Protein AF-0000000087791990 (afdb_homodimer)

Sequence (912 aa):
MSHLSDFLDFDALSNPGSNTIPDAWPGAALRNTINESRSFFVGKRVLVTGACGFVGGHLARALHAAGAIVTALDKDISPSRGSQLDLTGLRHELDMVEADITDRAAMAELVKNGGFSHIFHLAAGATTVEKAMTDPVGTIMANTMGFVNLAEGARLLPEAARPVVIYSSTDKVYGEAETLPYTEEHDLGGVGVYDAAKLCADILAGTYHKALGVPTIVLRMCNIFGPYDLNFDYRLIPKAMRNIFRDGESPELYMNSLEHFRDYLFVEDAVRAYFHIARCEGCQGRVYNLPGAHYSATPDVLRDIVSHISDLQDEAALENPDSSLANHHWNRSIRIVPSDPKLITISKQHLDGTRIFNEACFEPQTSFRDGLQATALFYLWYFSQIAPREQLEVETLAPMEAHFESDFNTIYTHDGLPVHVLNPQTTRQETSDTKAEARRENARPHTFLVETSLAAMSHLSDFLDFDALSNPGSNTIPDAWPGAALRNTINESRSFFVGKRVLVTGACGFVGGHLARALHAAGAIVTALDKDISPSRGSQLDLTGLRHELDMVEADITDRAAMAELVKNGGFSHIFHLAAGATTVEKAMTDPVGTIMANTMGFVNLAEGARLLPEAARPVVIYSSTDKVYGEAETLPYTEEHDLGGVGVYDAAKLCADILAGTYHKALGVPTIVLRMCNIFGPYDLNFDYRLIPKAMRNIFRDGESPELYMNSLEHFRDYLFVEDAVRAYFHIARCEGCQGRVYNLPGAHYSATPDVLRDIVSHISDLQDEAALENPDSSLANHHWNRSIRIVPSDPKLITISKQHLDGTRIFNEACFEPQTSFRDGLQATALFYLWYFSQIAPREQLEVETLAPMEAHFESDFNTIYTHDGLPVHVLNPQTTRQETSDTKAEARRENARPHTFLVETSLAA

Organism: NCBI:txid1960156

Secondary structure (DSSP, 8-state):
-HHHHHHH-HHHHSSTT-------PSPHHHHHHHHHHHHHHTT-EEEEETTTSHHHHHHHHHHHHTT-EEEEEES--S--TT-HHHHTSGGGTSEEEE--TT-HHHHHHHHHHH--SEEEE---S--SHHHHHH-HHHHHIIIIIHHHHHHHHHHTS-GGGPPEEEEEEEGGGG-S-SSSSBPTTSPP---SHHHHHHHHHHHHHHHHHHTT---EEEEEE-EEE-TT---TTT-HHHHHHIIIIIS----EEEGGGTT-EEEEEEHHHHHHHHHHHHH-TT-TT-EEEE--SEEEEHHHHHHHHHHHHHHHHHHHHHH-TTSTTTT-----SEEEE---TT----SB--B--HHHHHHH-----S-HHHHHHHHHHHHHHHHHHT--GGGTTSS------------EEEEEPTTS-EEEEE--------------------------S-------/-HHHHHHH-HHHHSSTT-------PSPHHHHHHHHHHHHHHTT-EEEEETTTSHHHHHHHHHHHHTT-EEEEEES--S--TT-HHHHTSGGGTSEEEE--TT-HHHHHHHHHHH--SEEEE---S--SHHHHHH-HHHHHIIIIIHHHHHHHHHHTS-GGGPPEEEEEEEGGGG-S-SSSSBPTTSPP---SHHHHHHHHHHHHHHHHHHTT---EEEEEE-EEE-TT---TTT-HHHHHHIIIIIT----EEEGGGTT-EEEEEEHHHHHHHHHHHHH-TT-TT-EEEE--SEEEEHHHHHHHHHHHHHHHHHHHHHH-TTSTTTT-----SEEEE---TT----SB--B--HHHHHHH-----S-HHHHHHHHHHHHHHHHHHT--GGGTTTT------------EEEEEPTTS-EEEEE----------------------------------

InterPro domains:
  IPR001509 NAD-dependent epimerase/dehydratase [PF01370] (46-290)
  IPR036291 NAD(P)-binding domain superfamily [SSF51735] (41-382)

Solvent-accessible surface area (backbone atoms only — not comparable to full-atom values): 49040 Å² total; per-residue (Å²): 119,70,70,54,50,70,63,53,40,37,53,54,63,59,33,88,74,55,83,72,78,62,56,68,76,68,44,71,70,41,44,52,51,34,63,72,37,25,85,73,29,48,76,36,29,32,35,31,29,23,23,68,42,49,67,26,21,55,37,52,54,48,42,44,73,19,39,25,44,43,33,33,28,19,70,66,73,66,88,43,94,61,25,53,38,56,73,69,50,47,56,80,78,43,50,74,40,73,48,53,52,64,38,48,69,60,30,30,52,50,49,64,71,53,67,29,58,33,33,42,44,55,52,57,62,37,91,39,65,72,57,8,71,79,37,48,66,58,21,33,43,30,30,24,44,18,50,50,23,46,51,47,19,33,46,73,38,58,77,91,62,39,28,40,36,38,38,63,42,43,53,49,25,36,34,75,65,96,66,78,57,39,50,86,80,54,61,74,48,25,46,39,59,37,26,32,18,36,35,35,28,55,48,44,41,48,17,37,20,75,52,56,69,30,43,20,30,39,38,27,31,48,47,69,44,44,64,54,49,77,48,46,89,78,40,69,67,38,26,28,49,42,24,34,67,51,65,33,30,40,30,74,41,46,57,82,39,66,74,20,31,38,24,41,23,38,45,60,46,56,40,42,45,53,54,32,53,72,69,28,80,84,47,60,63,37,71,31,38,41,39,38,61,35,77,45,41,48,59,55,53,52,49,50,50,46,51,50,52,50,50,51,24,52,52,27,36,71,76,37,56,84,24,64,62,34,63,56,68,54,43,85,49,53,39,48,39,88,54,69,86,65,62,76,75,67,48,64,49,45,54,40,39,62,64,32,31,74,70,35,69,43,73,70,78,59,49,59,66,60,35,48,49,41,23,50,48,27,49,50,49,41,33,68,73,68,56,36,67,84,68,57,72,71,80,62,74,78,70,83,75,75,80,69,85,53,57,55,45,72,44,60,49,98,87,63,50,63,31,36,38,57,45,81,70,76,80,65,75,74,77,77,77,79,73,72,76,77,74,74,70,72,77,58,93,77,79,82,72,76,83,83,83,87,67,135,119,68,70,54,51,70,63,53,40,35,55,54,63,59,34,87,74,55,83,72,78,62,57,69,77,69,45,71,71,41,45,51,50,35,63,73,39,22,85,73,29,48,74,36,29,34,36,33,29,23,23,69,41,50,67,26,22,55,37,53,52,47,42,43,73,19,39,25,46,44,35,33,27,19,71,66,73,66,88,43,94,61,26,52,38,54,75,71,51,46,56,80,76,41,49,73,41,72,46,54,52,63,38,46,67,60,31,31,52,50,49,64,71,53,68,30,57,33,34,41,44,56,50,55,62,37,91,40,65,72,57,8,70,77,36,48,65,59,22,32,43,28,29,24,45,18,50,50,24,46,52,48,17,33,47,74,38,59,79,92,62,40,30,40,37,38,38,63,41,42,52,49,25,35,35,76,65,96,65,78,57,38,50,85,80,54,61,73,48,24,45,38,60,38,27,32,18,35,34,36,29,54,49,45,41,50,18,38,21,76,52,57,69,31,44,20,31,39,36,27,31,51,46,68,44,45,62,54,48,78,49,47,88,77,38,70,67,38,26,30,50,42,23,35,66,50,65,33,29,41,31,74,40,46,58,84,38,66,73,20,31,40,23,42,24,37,44,60,46,55,41,43,44,52,54,32,51,72,69,29,79,83,46,59,64,38,71,30,38,42,40,37,62,33,76,44,40,47,60,56,54,51,50,50,50,46,51,50,53,50,50,51,24,52,51,27,36,71,75,38,57,83,25,63,63,33,63,55,66,52,43,86,47,52,38,48,38,87,56,69,84,64,63,76,76,66,49,64,48,48,54,40,38,63,62,32,30,73,69,35,69,41,74,70,77,59,48,60,67,61,35,47,49,42,24,50,48,27,50,50,48,40,32,68,72,69,57,36,68,83,69,58,71,70,80,59,74,78,71,84,74,76,83,69,86,54,56,55,45,71,45,58,48,100,86,64,50,63,30,35,39,57,43,80,71,77,78,65,72,72,78,75,71,83,68,74,80,81,78,80,81,75,78,66,82,74,70,86,66,75,55,98,67,56,75,126

Foldseek 3Di:
DVVVLVLLVLVVLVPLPPLDFLLCPPDPVLVVLLQVLLVPAAAAEEEQEPCQADLNVVLQVSSVSSHHQYEYEYQDPPDDLQTSCNSVVVVVVHNYYHDQLLPLVVLLVCLQPRLHQEYEYPDFPDPALVVCVVPLPSRLSRLASSLVSNLVSQLPDPLVSRHEYEYEAALLQLFADPDDDDDPPHDGDRDGSNNVSNNNNVVVLLVSCPPRNHFYEYEHEWAEDFGSNCPCPGDQLNVQLCQVQAVLEHREDEPVQQQAKTAYAYSSLVSSLVSLCSPFDPNTSHYFYDGHLDIDRSVVLSLLLLVLLVVSLVVSCVSPVPRCSVPRHHDSAYEYDYDDPVRDDGRYHGHDGVVSCVRRVGDGDAHPSNRSVSRSSSSNSCCSNRNHNVPPVPDDDDPPPPVPPFPWDFDADPVGGTYTHGDPPPPPPPPDPPPPPPPPPPDPPDDPDDDDDDDD/DVVVLVLLCLVVLVPLPPLDFLLCPPDPVLVVLLQVCLVPAAAAEEEQEPCQADLNVVLQVSSVSSHHQYEYEYQDPPDDLQTSCNSVVVVVVHNYYHDQLLPLVVLLVCLQPRLHQEYEYPDFPDPALVSCVVPLPSRLSRLASSLVSNLVSQLPDPLVSRHEYEYEAALLQLFADPDDDDDPPHDGDRDGSNNVSNNNNVVVLLVSCPPRNHFYEYEHEWAEDFGSNCPCPGDQLNVQLCQVQAVLEAREDEPVQQQAKTFYAYSSLVSSLVSLCSPFDPNTSHYFYDGHLDIDRSVVLSLLLLVLLVVSLVVSCVSPVPRCSVPRHHDSAYEYDYDDPPRDDGRYHGHDGVVSCVRRVGDGDAHPSNRSVSRSSSSNSCCVNRNHNVPPVPDDDDPPPPVPPFPWDFDADPVGGTYTHGDPPPPPPPPDPPPDPPDDDPDDPDDPPPDPPDDD

Structure (mmCIF, N/CA/C/O backbone):
data_AF-0000000087791990-model_v1
#
loop_
_entity.id
_entity.type
_entity.pdbx_description
1 polymer 'Nucleoside-diphosphate-sugar epimerase'
#
loop_
_atom_site.group_PDB
_atom_site.id
_atom_site.type_symbol
_atom_site.label_atom_id
_atom_site.label_alt_id
_atom_site.label_comp_id
_atom_site.label_asym_id
_atom_site.label_entity_id
_atom_site.label_seq_id
_atom_site.pdbx_PDB_ins_code
_atom_site.Cartn_x
_atom_site.Cartn_y
_atom_site.Cartn_z
_atom_site.occupancy
_atom_site.B_iso_or_equiv
_atom_site.auth_seq_id
_atom_site.auth_comp_id
_atom_site.auth_asym_id
_atom_site.auth_atom_id
_atom_site.pdbx_PDB_model_num
ATOM 1 N N . MET A 1 1 ? 0.41 40.156 29.156 1 26.42 1 MET A N 1
ATOM 2 C CA . MET A 1 1 ? -0.881 40.812 29.266 1 26.42 1 MET A CA 1
ATOM 3 C C . MET A 1 1 ? -1.047 41.875 28.172 1 26.42 1 MET A C 1
ATOM 5 O O . MET A 1 1 ? -2.168 42.156 27.75 1 26.42 1 MET A O 1
ATOM 9 N N . SER A 1 2 ? 0.056 42.562 27.891 1 33.22 2 SER A N 1
ATOM 10 C CA . SER A 1 2 ? 0.028 43.75 27.016 1 33.22 2 SER A CA 1
ATOM 11 C C . SER A 1 2 ? -0.172 43.312 25.562 1 33.22 2 SER A C 1
ATOM 13 O O . SER A 1 2 ? -0.67 44.125 24.75 1 33.22 2 SER A O 1
ATOM 15 N N . HIS A 1 3 ? 0.229 42.156 25.297 1 35.94 3 HIS A N 1
ATOM 16 C CA . HIS A 1 3 ? 0.26 41.812 23.891 1 35.94 3 HIS A CA 1
ATOM 17 C C . HIS A 1 3 ? -1.119 41.375 23.406 1 35.94 3 HIS A C 1
ATOM 19 O O . HIS A 1 3 ? -1.369 41.312 22.203 1 35.94 3 HIS A O 1
ATOM 25 N N . LEU A 1 4 ? -1.877 40.906 24.359 1 38.19 4 LEU A N 1
ATOM 26 C CA . LEU A 1 4 ? -3.242 40.562 23.984 1 38.19 4 LEU A CA 1
ATOM 27 C C . LEU A 1 4 ? -4.047 41.812 23.641 1 38.19 4 LEU A C 1
ATOM 29 O O . LEU A 1 4 ? -4.895 41.781 22.75 1 38.19 4 LEU A O 1
ATOM 33 N N . SER A 1 5 ? -3.711 42.875 24.422 1 39.22 5 SER A N 1
ATOM 34 C CA . SER A 1 5 ? -4.43 44.125 24.234 1 39.22 5 SER A CA 1
ATOM 35 C C . SER A 1 5 ? -4.332 44.625 22.797 1 39.22 5 SER A C 1
ATOM 37 O O . SER A 1 5 ? -5.309 45.156 22.25 1 39.22 5 SER A O 1
ATOM 39 N N . ASP A 1 6 ? -3.197 44.562 22.359 1 40.88 6 ASP A N 1
ATOM 40 C CA . ASP A 1 6 ? -3.008 45.094 21.016 1 40.88 6 ASP A CA 1
ATOM 41 C C . ASP A 1 6 ? -3.832 44.312 19.984 1 40.88 6 ASP A C 1
ATOM 43 O O . ASP A 1 6 ? -4.293 44.875 18.984 1 40.88 6 ASP A O 1
ATOM 47 N N . PHE A 1 7 ? -3.996 43.094 20.297 1 42.28 7 PHE A N 1
ATOM 48 C CA . PHE A 1 7 ? -4.746 42.25 19.359 1 42.28 7 PHE A CA 1
ATOM 49 C C . PHE A 1 7 ? -6.234 42.312 19.672 1 42.28 7 PHE A C 1
ATOM 51 O O . PHE A 1 7 ? -7.066 42.062 18.781 1 42.28 7 PHE A O 1
ATOM 58 N N . LEU A 1 8 ? -6.477 42.594 20.984 1 40.56 8 LEU A N 1
ATOM 59 C CA . LEU A 1 8 ? -7.875 42.562 21.391 1 40.56 8 LEU A CA 1
ATOM 60 C C . LEU A 1 8 ? -8.602 43.812 20.906 1 40.56 8 LEU A C 1
ATOM 62 O O . LEU A 1 8 ? -9.805 43.969 21.125 1 40.56 8 LEU A O 1
ATOM 66 N N . ASP A 1 9 ? -7.836 44.844 20.703 1 35.56 9 ASP A N 1
ATOM 67 C CA . ASP A 1 9 ? -8.641 45.906 20.094 1 35.56 9 ASP A CA 1
ATOM 68 C C . ASP A 1 9 ? -9.273 45.438 18.797 1 35.56 9 ASP A C 1
ATOM 70 O O . ASP A 1 9 ? -8.703 45.594 17.719 1 35.56 9 ASP A O 1
ATOM 74 N N . PHE A 1 10 ? -10.047 44.531 18.953 1 40.25 10 PHE A N 1
ATOM 75 C CA . PHE A 1 10 ? -10.891 43.969 17.922 1 40.25 10 PHE A CA 1
ATOM 76 C C . PHE A 1 10 ? -11.477 45.062 17.031 1 40.25 10 PHE A C 1
ATOM 78 O O . PHE A 1 10 ? -11.758 44.812 15.852 1 40.25 10 PHE A O 1
ATOM 85 N N . ASP A 1 11 ? -11.812 46.156 17.688 1 38.91 11 ASP A N 1
ATOM 86 C CA . ASP A 1 11 ? -12.234 47.25 16.844 1 38.91 11 ASP A CA 1
ATOM 87 C C . ASP A 1 11 ? -11.141 47.656 15.852 1 38.91 11 ASP A C 1
ATOM 89 O O . ASP A 1 11 ? -11.43 48.219 14.789 1 38.91 11 ASP A O 1
ATOM 93 N N . ALA A 1 12 ? -9.977 47.531 16.281 1 38.31 12 ALA A N 1
ATOM 94 C CA . ALA A 1 12 ? -8.891 47.719 15.32 1 38.31 12 ALA A CA 1
ATOM 95 C C . ALA A 1 12 ? -8.867 46.594 14.297 1 38.31 12 ALA A C 1
ATOM 97 O O . ALA A 1 12 ? -8.461 46.781 13.148 1 38.31 12 ALA A O 1
ATOM 98 N N . LEU A 1 13 ? -9.227 45.438 14.688 1 38.5 13 LEU A N 1
ATOM 99 C CA . LEU A 1 13 ? -9.523 44.406 13.711 1 38.5 13 LEU A CA 1
ATOM 100 C C . LEU A 1 13 ? -10.766 44.75 12.906 1 38.5 13 LEU A C 1
ATOM 102 O O . LEU A 1 13 ? -10.938 44.281 11.781 1 38.5 13 LEU A O 1
ATOM 106 N N . SER A 1 14 ? -11.742 45.469 13.531 1 33.03 14 SER A N 1
ATOM 107 C CA . SER A 1 14 ? -12.914 45.969 12.828 1 33.03 14 SER A CA 1
ATOM 108 C C . SER A 1 14 ? -12.555 47.188 11.969 1 33.03 14 SER A C 1
ATOM 110 O O . SER A 1 14 ? -13.438 47.844 11.43 1 33.03 14 SER A O 1
ATOM 112 N N . ASN A 1 15 ? -11.453 47.844 12.289 1 31.42 15 ASN A N 1
ATOM 113 C CA . ASN A 1 15 ? -11.172 48.812 11.242 1 31.42 15 ASN A CA 1
ATOM 114 C C . ASN A 1 15 ? -10.992 48.156 9.883 1 31.42 15 ASN A C 1
ATOM 116 O O . ASN A 1 15 ? -10.055 47.375 9.688 1 31.42 15 ASN A O 1
ATOM 120 N N . PRO A 1 16 ? -12.008 48.125 9.125 1 37.91 16 PRO A N 1
ATOM 121 C CA . PRO A 1 16 ? -11.93 47.531 7.785 1 37.91 16 PRO A CA 1
ATOM 122 C C . PRO A 1 16 ? -10.539 47.625 7.172 1 37.91 16 PRO A C 1
ATOM 124 O O . PRO A 1 16 ? -10.195 46.875 6.266 1 37.91 16 PRO A O 1
ATOM 127 N N . GLY A 1 17 ? -9.766 48.594 7.559 1 35.56 17 GLY A N 1
ATOM 128 C CA . GLY A 1 17 ? -8.531 48.906 6.875 1 35.56 17 GLY A CA 1
ATOM 129 C C . GLY A 1 17 ? -7.328 48.156 7.418 1 35.56 17 GLY A C 1
ATOM 130 O O . GLY A 1 17 ? -6.219 48.312 6.895 1 35.56 17 GLY A O 1
ATOM 131 N N . SER A 1 18 ? -7.332 47.844 8.695 1 42.03 18 SER A N 1
ATOM 132 C CA . SER A 1 18 ? -6.055 47.281 9.109 1 42.03 18 SER A CA 1
ATOM 133 C C . SER A 1 18 ? -5.906 45.844 8.625 1 42.03 18 SER A C 1
ATOM 135 O O . SER A 1 18 ? -6.699 44.969 8.992 1 42.03 18 SER A O 1
ATOM 137 N N . ASN A 1 19 ? -5.516 45.562 7.477 1 49.81 19 ASN A N 1
ATOM 138 C CA . ASN A 1 19 ? -5.168 44.375 6.664 1 49.81 19 ASN A CA 1
ATOM 139 C C . ASN A 1 19 ? -4.188 43.469 7.387 1 49.81 19 ASN A C 1
ATOM 141 O O . ASN A 1 19 ? -3.553 42.625 6.766 1 49.81 19 ASN A O 1
ATOM 145 N N . THR A 1 20 ? -3.949 43.719 8.836 1 63.81 20 THR A N 1
ATOM 146 C CA . THR A 1 20 ? -2.906 42.875 9.398 1 63.81 20 THR A CA 1
ATOM 147 C C . THR A 1 20 ? -3.492 41.531 9.898 1 63.81 20 THR A C 1
ATOM 149 O O . THR A 1 20 ? -4.406 41.531 10.727 1 63.81 20 THR A O 1
ATOM 152 N N . ILE A 1 21 ? -3.125 40.469 9.414 1 71.19 21 ILE A N 1
ATOM 153 C CA . ILE A 1 21 ? -3.549 39.125 9.789 1 71.19 21 ILE A CA 1
ATOM 154 C C . ILE A 1 21 ? -3.01 38.781 11.18 1 71.19 21 ILE A C 1
ATOM 156 O O . ILE A 1 21 ? -1.803 38.875 11.422 1 71.19 21 ILE A O 1
ATOM 160 N N . PRO A 1 22 ? -3.912 38.594 12.141 1 70.81 22 PRO A N 1
ATOM 161 C CA . PRO A 1 22 ? -3.465 38.281 13.5 1 70.81 22 PRO A CA 1
ATOM 162 C C . PRO A 1 22 ? -3.041 36.812 13.648 1 70.81 22 PRO A C 1
ATOM 164 O O . PRO A 1 22 ? -3.668 36.062 14.391 1 70.81 22 PRO A O 1
ATOM 167 N N . ASP A 1 23 ? -1.941 36.469 12.953 1 67.19 23 ASP A N 1
ATOM 168 C CA . ASP A 1 23 ? -1.603 35.062 13.039 1 67.19 23 ASP A CA 1
ATOM 169 C C . ASP A 1 23 ? -0.369 34.844 13.914 1 67.19 23 ASP A C 1
ATOM 171 O O . ASP A 1 23 ? 0.057 33.688 14.125 1 67.19 23 ASP A O 1
ATOM 175 N N . ALA A 1 24 ? 0.174 35.938 14.5 1 71.06 24 ALA A N 1
ATOM 176 C CA . ALA A 1 24 ? 1.293 35.875 15.438 1 71.06 24 ALA A CA 1
ATOM 177 C C . ALA A 1 24 ? 2.445 35.062 14.859 1 71.06 24 ALA A C 1
ATOM 179 O O . ALA A 1 24 ? 3.096 34.281 15.57 1 71.06 24 ALA A O 1
ATOM 180 N N . TRP A 1 25 ? 2.564 35.188 13.562 1 83.62 25 TRP A N 1
ATOM 181 C CA . TRP A 1 25 ? 3.602 34.375 12.906 1 83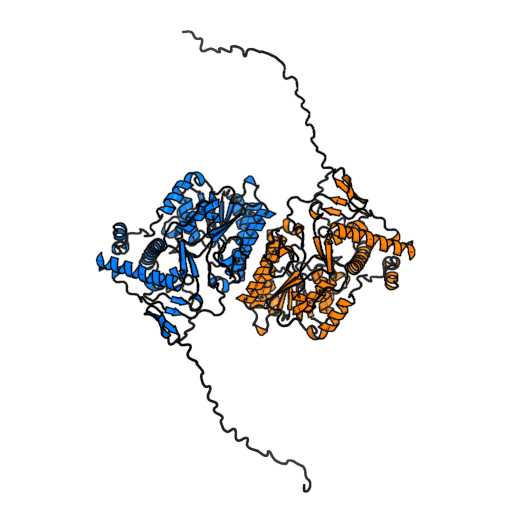.62 25 TRP A CA 1
ATOM 182 C C . TRP A 1 25 ? 4.875 35.219 12.727 1 83.62 25 TRP A C 1
ATOM 184 O O . TRP A 1 25 ? 4.82 36.406 12.383 1 83.62 25 TRP A O 1
ATOM 194 N N . PRO A 1 26 ? 6.016 34.625 13.016 1 89.56 26 PRO A N 1
ATOM 195 C CA . PRO A 1 26 ? 6.191 33.281 13.617 1 89.56 26 PRO A CA 1
ATOM 196 C C . PRO A 1 26 ? 6.254 33.344 15.148 1 89.56 26 PRO A C 1
ATOM 198 O O . PRO A 1 26 ? 6.789 34.281 15.711 1 89.56 26 PRO A O 1
ATOM 201 N N . GLY A 1 27 ? 5.703 32.375 15.766 1 91.94 27 GLY A N 1
ATOM 202 C CA . GLY A 1 27 ? 5.941 32.219 17.188 1 91.94 27 GLY A CA 1
ATOM 203 C C . GLY A 1 27 ? 7.414 32.156 17.547 1 91.94 27 GLY A C 1
ATOM 204 O O . GLY A 1 27 ? 8.25 31.891 16.672 1 91.94 27 GLY A O 1
ATOM 205 N N . ALA A 1 28 ? 7.727 32.312 18.781 1 92.44 28 ALA A N 1
ATOM 206 C CA . ALA A 1 28 ? 9.109 32.406 19.234 1 92.44 28 ALA A CA 1
ATOM 207 C C . ALA A 1 28 ? 9.883 31.141 18.875 1 92.44 28 ALA A C 1
ATOM 209 O O . ALA A 1 28 ? 11.016 31.219 18.391 1 92.44 28 ALA A O 1
ATOM 210 N N . ALA A 1 29 ? 9.305 30 19.109 1 95.56 29 ALA A N 1
ATOM 211 C CA . ALA A 1 29 ? 9.984 28.734 18.844 1 95.56 29 ALA A CA 1
ATOM 212 C C . ALA A 1 29 ? 10.289 28.578 17.359 1 95.56 29 ALA A C 1
ATOM 214 O O . ALA A 1 29 ? 11.391 28.172 16.984 1 95.56 29 ALA A O 1
ATOM 215 N N . LEU A 1 30 ? 9.312 28.875 16.5 1 97.44 30 LEU A N 1
ATOM 216 C CA . LEU A 1 30 ? 9.508 28.766 15.055 1 97.44 30 LEU A CA 1
ATOM 217 C C . LEU A 1 30 ? 10.531 29.797 14.562 1 97.44 30 LEU A C 1
ATOM 219 O O . LEU A 1 30 ? 11.367 29.484 13.711 1 97.44 30 LEU A O 1
ATOM 223 N N . ARG A 1 31 ? 10.5 31.016 15.078 1 96.88 31 ARG A N 1
ATOM 224 C CA . ARG A 1 31 ? 11.469 32.062 14.719 1 96.88 31 ARG A CA 1
ATOM 225 C C . ARG A 1 31 ? 12.891 31.578 14.992 1 96.88 31 ARG A C 1
ATOM 227 O O . ARG A 1 31 ? 13.781 31.781 14.164 1 96.88 31 ARG A O 1
ATOM 234 N N . ASN A 1 32 ? 13.07 31 16.141 1 97.12 32 ASN A N 1
ATOM 235 C CA . ASN A 1 32 ? 14.391 30.484 16.5 1 97.12 32 ASN A CA 1
ATOM 236 C C . ASN A 1 32 ? 14.828 29.375 15.539 1 97.12 32 ASN A C 1
ATOM 238 O O . ASN A 1 32 ? 15.984 29.344 15.109 1 97.12 32 ASN A O 1
ATOM 242 N N . THR A 1 33 ? 13.922 28.5 15.219 1 97.94 33 THR A N 1
ATOM 243 C CA . THR A 1 33 ? 14.227 27.406 14.312 1 97.94 33 THR A CA 1
ATOM 244 C C . THR A 1 33 ? 14.594 27.938 12.922 1 97.94 33 THR A C 1
ATOM 246 O O . THR A 1 33 ? 15.547 27.453 12.305 1 97.94 33 THR A O 1
ATOM 249 N N . ILE A 1 34 ? 13.82 28.906 12.406 1 97.88 34 ILE A N 1
ATOM 250 C CA . ILE A 1 34 ? 14.086 29.5 11.102 1 97.88 34 ILE A CA 1
ATOM 251 C C . ILE A 1 34 ? 15.477 30.141 11.109 1 97.88 34 ILE A C 1
ATOM 253 O O . ILE A 1 34 ? 16.281 29.891 10.203 1 97.88 34 ILE A O 1
ATOM 257 N N . ASN A 1 35 ? 15.82 30.859 12.156 1 97.12 35 ASN A N 1
ATOM 258 C CA . ASN A 1 35 ? 17.109 31.547 12.25 1 97.12 35 ASN A CA 1
ATOM 259 C C . ASN A 1 35 ? 18.266 30.547 12.305 1 97.12 35 ASN A C 1
ATOM 261 O O . ASN A 1 35 ? 19.281 30.75 11.641 1 97.12 35 ASN A O 1
ATOM 265 N N . GLU A 1 36 ? 18.078 29.547 13.055 1 97.06 36 GLU A N 1
ATOM 266 C CA . GLU A 1 36 ? 19.125 28.531 13.227 1 97.06 36 GLU A CA 1
ATOM 267 C C . GLU A 1 36 ? 19.344 27.75 11.93 1 97.06 36 GLU A C 1
ATOM 269 O O . GLU A 1 36 ? 20.406 27.156 11.742 1 97.06 36 GLU A O 1
ATOM 274 N N . SER A 1 37 ? 18.344 27.797 11.039 1 97.88 37 SER A N 1
ATOM 275 C CA . SER A 1 37 ? 18.391 26.938 9.867 1 97.88 37 SER A CA 1
ATOM 276 C C . SER A 1 37 ? 18.75 27.719 8.609 1 97.88 37 SER A C 1
ATOM 278 O O . SER A 1 37 ? 18.844 27.156 7.52 1 97.88 37 SER A O 1
ATOM 280 N N . ARG A 1 38 ? 19 28.969 8.703 1 96.94 38 ARG A N 1
ATOM 281 C CA . ARG A 1 38 ? 19.266 29.812 7.547 1 96.94 38 ARG A CA 1
ATOM 282 C C . ARG A 1 38 ? 20.531 29.359 6.82 1 96.94 38 ARG A C 1
ATOM 284 O O . ARG A 1 38 ? 20.562 29.312 5.586 1 96.94 38 ARG A O 1
ATOM 291 N N . SER A 1 39 ? 21.531 29.016 7.551 1 96.88 39 SER A N 1
ATOM 292 C CA . SER A 1 39 ? 22.797 28.594 6.938 1 96.88 39 SER A CA 1
ATOM 293 C C . SER A 1 39 ? 22.578 27.344 6.082 1 96.88 39 SER A C 1
ATOM 295 O O . SER A 1 39 ? 23.312 27.125 5.109 1 96.88 39 SER A O 1
ATOM 297 N N . PHE A 1 40 ? 21.625 26.594 6.477 1 97.94 40 PHE A N 1
ATOM 298 C CA . PHE A 1 40 ? 21.359 25.344 5.77 1 97.94 40 PHE A CA 1
ATOM 299 C C . PHE A 1 40 ? 20.5 25.609 4.535 1 97.94 40 PHE A C 1
ATOM 301 O O . PHE A 1 40 ? 20.75 25.031 3.471 1 97.94 40 PHE A O 1
ATOM 308 N N . PHE A 1 41 ? 19.547 26.516 4.539 1 98.44 41 PHE A N 1
ATOM 309 C CA . PHE A 1 41 ? 18.5 26.594 3.523 1 98.44 41 PHE A CA 1
ATOM 310 C C . PHE A 1 41 ? 18.797 27.703 2.521 1 98.44 41 PHE A C 1
ATOM 312 O O . PHE A 1 41 ? 18.25 27.703 1.414 1 98.44 41 PHE A O 1
ATOM 319 N N . VAL A 1 42 ? 19.578 28.703 2.904 1 98 42 VAL A N 1
ATOM 320 C CA . VAL A 1 42 ? 19.797 29.844 2.025 1 98 42 VAL A CA 1
ATOM 321 C C . VAL A 1 42 ? 20.297 29.359 0.667 1 98 42 VAL A C 1
ATOM 323 O O . VAL A 1 42 ? 21.297 28.641 0.59 1 98 42 VAL A O 1
ATOM 326 N N . GLY A 1 43 ? 19.547 29.672 -0.349 1 97.31 43 GLY A N 1
ATOM 327 C CA . GLY A 1 43 ? 19.969 29.359 -1.71 1 97.31 43 GLY A CA 1
ATOM 328 C C . GLY A 1 43 ? 19.578 27.953 -2.15 1 97.31 43 GLY A C 1
ATOM 329 O O . GLY A 1 43 ? 19.656 27.625 -3.334 1 97.31 43 GLY A O 1
ATOM 330 N N . LYS A 1 44 ? 19.141 27.109 -1.228 1 98.19 44 LYS A N 1
ATOM 331 C CA . LYS A 1 44 ? 18.719 25.75 -1.583 1 98.19 44 LYS A CA 1
ATOM 332 C C . LYS A 1 44 ? 17.359 25.766 -2.26 1 98.19 44 LYS A C 1
ATOM 334 O O . LYS A 1 44 ? 16.469 26.516 -1.866 1 98.19 44 LYS A O 1
ATOM 339 N N . ARG A 1 45 ? 17.266 25 -3.275 1 98.81 45 ARG A N 1
ATOM 340 C CA . ARG A 1 45 ? 15.969 24.797 -3.936 1 98.81 45 ARG A CA 1
ATOM 341 C C . ARG A 1 45 ? 15.203 23.656 -3.299 1 98.81 45 ARG A C 1
ATOM 343 O O . ARG A 1 45 ? 15.742 22.547 -3.133 1 98.81 45 ARG A O 1
ATOM 350 N N . VAL A 1 46 ? 13.953 23.891 -2.908 1 98.88 46 VAL A N 1
ATOM 351 C CA . VAL A 1 46 ? 13.125 22.859 -2.287 1 98.88 46 VAL A CA 1
ATOM 352 C C . VAL A 1 46 ? 11.75 22.828 -2.963 1 98.88 46 VAL A C 1
ATOM 354 O O . VAL A 1 46 ? 11.289 23.828 -3.496 1 98.88 46 VAL A O 1
ATOM 357 N N . LEU A 1 47 ? 11.188 21.641 -3.029 1 98.94 47 LEU A N 1
ATOM 358 C CA . LEU A 1 47 ? 9.82 21.453 -3.514 1 98.94 47 LEU A CA 1
ATOM 359 C C . LEU A 1 47 ? 8.875 21.156 -2.357 1 98.94 47 LEU A C 1
ATOM 361 O O . LEU A 1 47 ? 9.141 20.281 -1.531 1 98.94 47 LEU A O 1
ATOM 365 N N . VAL A 1 48 ? 7.793 21.922 -2.244 1 98.88 48 VAL A N 1
ATOM 366 C CA . VAL A 1 48 ? 6.707 21.641 -1.31 1 98.88 48 VAL A CA 1
ATOM 367 C C . VAL A 1 48 ? 5.438 21.297 -2.082 1 98.88 48 VAL A C 1
ATOM 369 O O . VAL A 1 48 ? 4.855 22.156 -2.756 1 98.88 48 VAL A O 1
ATOM 372 N N . THR A 1 49 ? 5.059 20.031 -2.039 1 98.75 49 THR A N 1
ATOM 373 C CA . THR A 1 49 ? 3.768 19.688 -2.625 1 98.75 49 THR A CA 1
ATOM 374 C C . THR A 1 49 ? 2.643 19.891 -1.616 1 98.75 49 THR A C 1
ATOM 376 O O . THR A 1 49 ? 2.852 19.75 -0.409 1 98.75 49 THR A O 1
ATOM 379 N N . GLY A 1 50 ? 1.442 20.188 -2.156 1 96.69 50 GLY A N 1
ATOM 380 C CA . GLY A 1 50 ? 0.365 20.578 -1.259 1 96.69 50 GLY A CA 1
ATOM 381 C C . GLY A 1 50 ? 0.582 21.938 -0.617 1 96.69 50 GLY A C 1
ATOM 382 O O . GLY A 1 50 ? 0.16 22.172 0.518 1 96.69 50 GLY A O 1
ATOM 383 N N . ALA A 1 51 ? 1.197 22.828 -1.296 1 97 51 ALA A N 1
ATOM 384 C CA . ALA A 1 51 ? 1.662 24.078 -0.718 1 97 51 ALA A CA 1
ATOM 385 C C . ALA A 1 51 ? 0.495 25.031 -0.456 1 97 51 ALA A C 1
ATOM 387 O O . ALA A 1 51 ? 0.6 25.938 0.369 1 97 51 ALA A O 1
ATOM 388 N N . CYS A 1 52 ? -0.579 24.875 -1.134 1 95.06 52 CYS A N 1
ATOM 389 C CA . CYS A 1 52 ? -1.733 25.734 -0.928 1 95.06 52 CYS A CA 1
ATOM 390 C C . CYS A 1 52 ? -2.602 25.234 0.218 1 95.06 52 CYS A C 1
ATOM 392 O O . CYS A 1 52 ? -3.562 25.891 0.613 1 95.06 52 CYS A O 1
ATOM 394 N N . GLY A 1 53 ? -2.223 24.094 0.78 1 94.38 53 GLY A N 1
ATOM 395 C CA . GLY A 1 53 ? -2.965 23.531 1.898 1 94.38 53 GLY A CA 1
ATOM 396 C C . GLY A 1 53 ? -2.551 24.109 3.238 1 94.38 53 GLY A C 1
ATOM 397 O O . GLY A 1 53 ? -1.775 25.078 3.295 1 94.38 53 GLY A O 1
ATOM 398 N N . PHE A 1 54 ? -3.039 23.5 4.344 1 95 54 PHE A N 1
ATOM 399 C CA . PHE A 1 54 ? -2.873 23.969 5.715 1 95 54 PHE A CA 1
ATOM 400 C C . PHE A 1 54 ? -1.414 23.891 6.145 1 95 54 PHE A C 1
ATOM 402 O O . PHE A 1 54 ? -0.696 24.891 6.129 1 95 54 PHE A O 1
ATOM 409 N N . VAL A 1 55 ? -0.876 22.703 6.25 1 97.31 55 VAL A N 1
ATOM 410 C CA . VAL A 1 55 ? 0.486 22.531 6.746 1 97.31 55 VAL A CA 1
ATOM 411 C C . VAL A 1 55 ? 1.483 22.953 5.668 1 97.31 55 VAL A C 1
ATOM 413 O O . VAL A 1 55 ? 2.508 23.578 5.969 1 97.31 55 VAL A O 1
ATOM 416 N N . GLY A 1 56 ? 1.151 22.656 4.414 1 97.44 56 GLY A N 1
ATOM 417 C CA . GLY A 1 56 ? 2.018 23.016 3.299 1 97.44 56 GLY A CA 1
ATOM 418 C C . GLY A 1 56 ? 2.27 24.5 3.189 1 97.44 56 GLY A C 1
ATOM 419 O O . GLY A 1 56 ? 3.396 24.922 2.926 1 97.44 56 GLY A O 1
ATOM 420 N N . GLY A 1 57 ? 1.229 25.281 3.383 1 96.75 57 GLY A N 1
ATOM 421 C CA . GLY A 1 57 ? 1.387 26.734 3.35 1 96.75 57 GLY A CA 1
ATOM 422 C C . GLY A 1 57 ? 2.293 27.266 4.445 1 96.75 57 GLY A C 1
ATOM 423 O O . GLY A 1 57 ? 3.133 28.125 4.203 1 96.75 57 GLY A O 1
ATOM 424 N N . HIS A 1 58 ? 2.123 26.734 5.645 1 97.75 58 HIS A N 1
ATOM 425 C CA . HIS A 1 58 ? 2.975 27.125 6.762 1 97.75 58 HIS A CA 1
ATOM 426 C C . HIS A 1 58 ? 4.43 26.75 6.504 1 97.75 58 HIS A C 1
ATOM 428 O O . HIS A 1 58 ? 5.336 27.531 6.816 1 97.75 58 HIS A O 1
ATOM 434 N N . LEU A 1 59 ? 4.625 25.578 5.934 1 98.69 59 LEU A N 1
ATOM 435 C CA . LEU A 1 59 ? 5.98 25.125 5.668 1 98.69 59 LEU A CA 1
ATOM 436 C C . LEU A 1 59 ? 6.641 25.969 4.582 1 98.69 59 LEU A C 1
ATOM 438 O O . LEU A 1 59 ? 7.793 26.375 4.727 1 98.69 59 LEU A O 1
ATOM 442 N N . ALA A 1 60 ? 5.934 26.219 3.516 1 98.44 60 ALA A N 1
ATOM 443 C CA . ALA A 1 60 ? 6.457 27.047 2.434 1 98.44 60 ALA A CA 1
ATOM 444 C C . ALA A 1 60 ? 6.875 28.422 2.947 1 98.44 60 ALA A C 1
ATOM 446 O O . ALA A 1 60 ? 7.938 28.938 2.588 1 98.44 60 ALA A O 1
ATOM 447 N N . ARG A 1 61 ? 6.027 29.031 3.793 1 97.88 61 ARG A N 1
ATOM 448 C CA . ARG A 1 61 ? 6.305 30.344 4.367 1 97.88 61 ARG A CA 1
ATOM 449 C C . ARG A 1 61 ? 7.582 30.328 5.195 1 97.88 61 ARG A C 1
ATOM 451 O O . ARG A 1 61 ? 8.422 31.219 5.074 1 97.88 61 ARG A O 1
ATOM 458 N N . ALA A 1 62 ? 7.703 29.344 6.027 1 98.62 62 ALA A N 1
ATOM 459 C CA . ALA A 1 62 ? 8.867 29.234 6.906 1 98.62 62 ALA A CA 1
ATOM 460 C C . ALA A 1 62 ? 10.141 29 6.102 1 98.62 62 ALA A C 1
ATOM 462 O O . ALA A 1 62 ? 11.188 29.578 6.398 1 98.62 62 ALA A O 1
ATOM 463 N N . LEU A 1 63 ? 10.078 28.125 5.078 1 98.75 63 LEU A N 1
ATOM 464 C CA . LEU A 1 63 ? 11.234 27.828 4.234 1 98.75 63 LEU A CA 1
ATOM 465 C C . LEU A 1 63 ? 11.68 29.062 3.475 1 98.75 63 LEU A C 1
ATOM 467 O O . LEU A 1 63 ? 12.883 29.344 3.375 1 98.75 63 LEU A O 1
ATOM 471 N N . HIS A 1 64 ? 10.719 29.797 2.939 1 98.38 64 HIS A N 1
ATOM 472 C CA . HIS A 1 64 ? 11.031 31.047 2.266 1 98.38 64 HIS A CA 1
ATOM 473 C C . HIS A 1 64 ? 11.734 32.031 3.209 1 98.38 64 HIS A C 1
ATOM 475 O O . HIS A 1 64 ? 12.719 32.656 2.83 1 98.38 64 HIS A O 1
ATOM 481 N N . ALA A 1 65 ? 11.227 32.125 4.453 1 97.88 65 ALA A N 1
ATOM 482 C CA . ALA A 1 65 ? 11.805 33 5.461 1 97.88 65 ALA A CA 1
ATOM 483 C C . ALA A 1 65 ? 13.227 32.562 5.82 1 97.88 65 ALA A C 1
ATOM 485 O O . ALA A 1 65 ? 14.055 33.406 6.199 1 97.88 65 ALA A O 1
ATOM 486 N N . ALA A 1 66 ? 13.5 31.328 5.668 1 98.38 66 ALA A N 1
ATOM 487 C CA . ALA A 1 66 ? 14.82 30.797 5.988 1 98.38 66 ALA A CA 1
ATOM 488 C C . ALA A 1 66 ? 15.789 31 4.824 1 98.38 66 ALA A C 1
ATOM 490 O O . ALA A 1 66 ? 16.984 30.703 4.941 1 98.38 66 ALA A O 1
ATOM 491 N N . GLY A 1 67 ? 15.289 31.438 3.65 1 98.12 67 GLY A N 1
ATOM 492 C CA . GLY A 1 67 ? 16.156 31.797 2.541 1 98.12 67 GLY A CA 1
ATOM 493 C C . GLY A 1 67 ? 16.141 30.781 1.42 1 98.12 67 GLY A C 1
ATOM 494 O O . GLY A 1 67 ? 16.875 30.922 0.438 1 98.12 67 GLY A O 1
ATOM 495 N N . ALA A 1 68 ? 15.312 29.781 1.492 1 98.75 68 ALA A N 1
ATOM 496 C CA . ALA A 1 68 ? 15.227 28.781 0.442 1 98.75 68 ALA A CA 1
ATOM 497 C C . ALA A 1 68 ? 14.516 29.328 -0.791 1 98.75 68 ALA A C 1
ATOM 499 O O . ALA A 1 68 ? 13.742 30.281 -0.694 1 98.75 68 ALA A O 1
ATOM 500 N N . ILE A 1 69 ? 14.852 28.766 -1.935 1 98.69 69 ILE A N 1
ATOM 501 C CA . ILE A 1 69 ? 14.07 28.969 -3.152 1 98.69 69 ILE A CA 1
ATOM 502 C C . ILE A 1 69 ? 12.984 27.906 -3.246 1 98.69 69 ILE A C 1
ATOM 504 O O . ILE A 1 69 ? 13.258 26.75 -3.576 1 98.69 69 ILE A O 1
ATOM 508 N N . VAL A 1 70 ? 11.742 28.328 -2.982 1 98.81 70 VAL A N 1
ATOM 509 C CA . VAL A 1 70 ? 10.656 27.359 -2.766 1 98.81 70 VAL A CA 1
ATOM 510 C C . VAL A 1 70 ? 9.828 27.219 -4.039 1 98.81 70 VAL A C 1
ATOM 512 O O . VAL A 1 70 ? 9.289 28.203 -4.547 1 98.81 70 VAL A O 1
ATOM 515 N N . THR A 1 71 ? 9.797 26.047 -4.605 1 98.81 71 THR A N 1
ATOM 516 C CA . THR A 1 71 ? 8.773 25.672 -5.574 1 98.81 71 THR A CA 1
ATOM 517 C C . THR A 1 71 ? 7.543 25.109 -4.863 1 98.81 71 THR A C 1
ATOM 519 O O . THR A 1 71 ? 7.625 24.109 -4.168 1 98.81 71 THR A O 1
ATOM 522 N N . ALA A 1 72 ? 6.418 25.828 -5.02 1 98.38 72 ALA A N 1
ATOM 523 C CA . ALA A 1 72 ? 5.156 25.453 -4.379 1 98.38 72 ALA A CA 1
ATOM 524 C C . ALA A 1 72 ? 4.219 24.781 -5.371 1 98.38 72 ALA A C 1
ATOM 526 O O . ALA A 1 72 ? 3.699 25.422 -6.285 1 98.38 72 ALA A O 1
ATOM 527 N N . LEU A 1 73 ? 3.992 23.484 -5.164 1 98.38 73 LEU A N 1
ATOM 528 C CA . LEU A 1 73 ? 3.145 22.719 -6.074 1 98.38 73 LEU A CA 1
ATOM 529 C C . LEU A 1 73 ? 1.793 22.422 -5.438 1 98.38 73 LEU A C 1
ATOM 531 O O . LEU A 1 73 ? 1.724 22.062 -4.262 1 98.38 73 LEU A O 1
ATOM 535 N N . ASP A 1 74 ? 0.792 22.594 -6.191 1 96.81 74 ASP A N 1
ATOM 536 C CA . ASP A 1 74 ? -0.558 22.172 -5.816 1 96.81 74 ASP A CA 1
ATOM 537 C C . ASP A 1 74 ? -1.384 21.812 -7.047 1 96.81 74 ASP A C 1
ATOM 539 O O . ASP A 1 74 ? -1.053 22.219 -8.164 1 96.81 74 ASP A O 1
ATOM 543 N N . LYS A 1 75 ? -2.373 21 -6.781 1 95.19 75 LYS A N 1
ATOM 544 C CA . LYS A 1 75 ? -3.252 20.594 -7.875 1 95.19 75 LYS A CA 1
ATOM 545 C C . LYS A 1 75 ? -4.09 21.766 -8.375 1 95.19 75 LYS A C 1
ATOM 547 O O . LYS A 1 75 ? -4.441 21.828 -9.555 1 95.19 75 LYS A O 1
ATOM 552 N N . ASP A 1 76 ? -4.434 22.641 -7.535 1 90.81 76 ASP A N 1
ATOM 553 C CA . ASP A 1 76 ? -5.188 23.859 -7.812 1 90.81 76 ASP A CA 1
ATOM 554 C C . ASP A 1 76 ? -4.543 25.062 -7.137 1 90.81 76 ASP A C 1
ATOM 556 O O . ASP A 1 76 ? -4.57 25.188 -5.91 1 90.81 76 ASP A O 1
ATOM 560 N N . ILE A 1 77 ? -4.02 25.938 -7.949 1 88.25 77 ILE A N 1
ATOM 561 C CA . ILE A 1 77 ? -3.32 27.078 -7.375 1 88.25 77 ILE A CA 1
ATOM 562 C C . ILE A 1 77 ? -4.172 28.344 -7.531 1 88.25 77 ILE A C 1
ATOM 564 O O . ILE A 1 77 ? -3.664 29.453 -7.426 1 88.25 77 ILE A O 1
ATOM 568 N N . SER A 1 78 ? -5.453 28.109 -7.801 1 86.5 78 SER A N 1
ATOM 569 C CA . SER A 1 78 ? -6.328 29.281 -7.883 1 86.5 78 SER A CA 1
ATOM 570 C C . SER A 1 78 ? -6.395 30.016 -6.547 1 86.5 78 SER A C 1
ATOM 572 O O . SER A 1 78 ? -6.375 29.391 -5.484 1 86.5 78 SER A O 1
ATOM 574 N N . PRO A 1 79 ? -6.418 31.25 -6.629 1 80.69 79 PRO A N 1
ATOM 575 C CA . PRO A 1 79 ? -6.516 32 -5.375 1 80.69 79 PRO A CA 1
ATOM 576 C C . PRO A 1 79 ? -7.703 31.578 -4.52 1 80.69 79 PRO A C 1
ATOM 578 O O . PRO A 1 79 ? -8.773 31.25 -5.051 1 80.69 79 PRO A O 1
ATOM 581 N N . SER A 1 80 ? -7.379 31.406 -3.289 1 77.31 80 SER A N 1
ATOM 582 C CA . SER A 1 80 ? -8.406 31.016 -2.33 1 77.31 80 SER A CA 1
ATOM 583 C C . SER A 1 80 ? -8.484 32 -1.165 1 77.31 80 SER A C 1
ATOM 585 O O . SER A 1 80 ? -7.453 32.406 -0.618 1 77.31 80 SER A O 1
ATOM 587 N N . ARG A 1 81 ? -9.633 32.406 -0.84 1 66.81 81 ARG A N 1
ATOM 588 C CA . ARG A 1 81 ? -9.859 33.469 0.147 1 66.81 81 ARG A CA 1
ATOM 589 C C . ARG A 1 81 ? -9.312 33.062 1.512 1 66.81 81 ARG A C 1
ATOM 591 O O . ARG A 1 81 ? -8.977 33.906 2.33 1 66.81 81 ARG A O 1
ATOM 598 N N . GLY A 1 82 ? -8.906 31.922 1.603 1 76.44 82 GLY A N 1
ATOM 599 C CA . GLY A 1 82 ? -8.492 31.562 2.947 1 76.44 82 GLY A CA 1
ATOM 600 C C . GLY A 1 82 ? -7.125 30.891 2.99 1 76.44 82 GLY A C 1
ATOM 601 O O . GLY A 1 82 ? -6.602 30.609 4.07 1 76.44 82 GLY A O 1
ATOM 602 N N . SER A 1 83 ? -6.52 30.953 1.917 1 83.56 83 SER A N 1
ATOM 603 C CA . SER A 1 83 ? -5.211 30.312 1.896 1 83.56 83 SER A CA 1
ATOM 604 C C . SER A 1 83 ? -4.137 31.234 2.463 1 83.56 83 SER A C 1
ATOM 606 O O . SER A 1 83 ? -4.168 32.438 2.242 1 83.56 83 SER A O 1
ATOM 608 N N . GLN A 1 84 ? -3.221 30.656 3.207 1 89.44 84 GLN A N 1
ATOM 609 C CA . GLN A 1 84 ? -2.121 31.406 3.803 1 89.44 84 GLN A CA 1
ATOM 610 C C . GLN A 1 84 ? -1.289 32.094 2.73 1 89.44 84 GLN A C 1
ATOM 612 O O . GLN A 1 84 ? -0.899 33.281 2.896 1 89.44 84 GLN A O 1
ATOM 617 N N . LEU A 1 85 ? -1.062 31.438 1.632 1 92.31 85 LEU A N 1
ATOM 618 C CA . LEU A 1 85 ? -0.221 31.984 0.572 1 92.31 85 LEU A CA 1
ATOM 619 C C . LEU A 1 85 ? -0.859 33.219 -0.039 1 92.31 85 LEU A C 1
ATOM 621 O O . LEU A 1 85 ? -0.159 34.156 -0.403 1 92.31 85 LEU A O 1
ATOM 625 N N . ASP A 1 86 ? -2.104 33.219 -0.116 1 89.06 86 ASP A N 1
ATOM 626 C CA . ASP A 1 86 ? -2.812 34.344 -0.718 1 89.06 86 ASP A CA 1
ATOM 627 C C . ASP A 1 86 ? -2.955 35.5 0.273 1 89.06 86 ASP A C 1
ATOM 629 O O . ASP A 1 86 ? -2.699 36.656 -0.07 1 89.06 86 ASP A O 1
ATOM 633 N N . LEU A 1 87 ? -3.363 35.188 1.475 1 87.44 87 LEU A N 1
ATOM 634 C CA . LEU A 1 87 ? -3.635 36.188 2.479 1 87.44 87 LEU A CA 1
ATOM 635 C C . LEU A 1 87 ? -2.363 36.969 2.838 1 87.44 87 LEU A C 1
ATOM 637 O O . LEU A 1 87 ? -2.416 38.156 3.143 1 87.44 87 LEU A O 1
ATOM 641 N N . THR A 1 88 ? -1.237 36.281 2.787 1 89.69 88 THR A N 1
ATOM 642 C CA . THR A 1 88 ? 0.02 36.906 3.189 1 89.69 88 THR A CA 1
ATOM 643 C C . THR A 1 88 ? 0.732 37.5 1.985 1 89.69 88 THR A C 1
ATOM 645 O O . THR A 1 88 ? 1.751 38.188 2.137 1 89.69 88 THR A O 1
ATOM 648 N N . GLY A 1 89 ? 0.274 37.219 0.749 1 89.88 89 GLY A N 1
ATOM 649 C CA . GLY A 1 89 ? 0.918 37.688 -0.472 1 89.88 89 GLY A CA 1
ATOM 650 C C . GLY A 1 89 ? 2.121 36.844 -0.861 1 89.88 89 GLY A C 1
ATOM 651 O O . GLY A 1 89 ? 2.781 37.125 -1.865 1 89.88 89 GLY A O 1
ATOM 652 N N . LEU A 1 90 ? 2.346 35.875 -0.141 1 93.25 90 LEU A N 1
ATOM 653 C CA . LEU A 1 90 ? 3.525 35.031 -0.326 1 93.25 90 LEU A CA 1
ATOM 654 C C . LEU A 1 90 ? 3.506 34.344 -1.694 1 93.25 90 LEU A C 1
ATOM 656 O O . LEU A 1 90 ? 4.562 34.062 -2.256 1 93.25 90 LEU A O 1
ATOM 660 N N . ARG A 1 91 ? 2.406 34.125 -2.273 1 93.81 91 ARG A N 1
ATOM 661 C CA . ARG A 1 91 ? 2.27 33.469 -3.566 1 93.81 91 ARG A CA 1
ATOM 662 C C . ARG A 1 91 ? 3.127 34.156 -4.625 1 93.81 91 ARG A C 1
ATOM 664 O O . ARG A 1 91 ? 3.59 33.5 -5.57 1 93.81 91 ARG A O 1
ATOM 671 N N . HIS A 1 92 ? 3.371 35.438 -4.469 1 94.12 92 HIS A N 1
ATOM 672 C CA . HIS A 1 92 ? 4.098 36.219 -5.465 1 94.12 92 HIS A CA 1
ATOM 673 C C . HIS A 1 92 ? 5.605 36.094 -5.27 1 94.12 92 HIS A C 1
ATOM 675 O O . HIS A 1 92 ? 6.383 36.5 -6.141 1 94.12 92 HIS A O 1
ATOM 681 N N . GLU A 1 93 ? 5.98 35.5 -4.172 1 96.06 93 GLU A N 1
ATOM 682 C CA . GLU A 1 93 ? 7.398 35.375 -3.848 1 96.06 93 GLU A CA 1
ATOM 683 C C . GLU A 1 93 ? 7.879 33.938 -4.055 1 96.06 93 GLU A C 1
ATOM 685 O O . GLU A 1 93 ? 9.078 33.656 -3.982 1 96.06 93 GLU A O 1
ATOM 690 N N . LEU A 1 94 ? 6.98 33 -4.301 1 97.5 94 LEU A N 1
ATOM 691 C CA . LEU A 1 94 ? 7.301 31.594 -4.48 1 97.5 94 LEU A CA 1
ATOM 692 C C . LEU A 1 94 ? 7.207 31.203 -5.949 1 97.5 94 LEU A C 1
ATOM 694 O O . LEU A 1 94 ? 6.574 31.891 -6.746 1 97.5 94 LEU A O 1
ATOM 698 N N . ASP A 1 95 ? 7.859 30.156 -6.41 1 97.94 95 ASP A N 1
ATOM 699 C CA . ASP A 1 95 ? 7.664 29.531 -7.711 1 97.94 95 ASP A CA 1
ATOM 700 C C . ASP A 1 95 ? 6.461 28.594 -7.695 1 97.94 95 ASP A C 1
ATOM 702 O O . ASP A 1 95 ? 6.594 27.406 -7.371 1 97.94 95 ASP A O 1
ATOM 706 N N . MET A 1 96 ? 5.293 29.188 -8.102 1 97.31 96 MET A N 1
ATOM 707 C CA . MET A 1 96 ? 4.051 28.422 -8.055 1 97.31 96 MET A CA 1
ATOM 708 C C . MET A 1 96 ? 3.961 27.453 -9.234 1 97.31 96 MET A C 1
ATOM 710 O O . MET A 1 96 ? 4.18 27.844 -10.375 1 97.31 96 MET A O 1
ATOM 714 N N . VAL A 1 97 ? 3.604 26.156 -8.992 1 98.06 97 VAL A N 1
ATOM 715 C CA . VAL A 1 97 ? 3.426 25.141 -10.016 1 98.06 97 VAL A CA 1
ATOM 716 C C . VAL A 1 97 ? 2.068 24.469 -9.844 1 98.06 97 VAL A C 1
ATOM 718 O O . VAL A 1 97 ? 1.747 23.969 -8.758 1 98.06 97 VAL A O 1
ATOM 721 N N . GLU A 1 98 ? 1.279 24.516 -10.844 1 97.19 98 GLU A N 1
ATOM 722 C CA . GLU A 1 98 ? 0.02 23.781 -10.859 1 97.19 98 GLU A CA 1
ATOM 723 C C . GLU A 1 98 ? 0.183 22.422 -11.539 1 97.19 98 GLU A C 1
ATOM 725 O O . GLU A 1 98 ? 0.479 22.344 -12.727 1 97.19 98 GLU A O 1
ATOM 730 N N . ALA A 1 99 ? 0.032 21.344 -10.766 1 97.5 99 ALA A N 1
ATOM 731 C CA . ALA A 1 99 ? 0.164 20 -11.312 1 97.5 99 ALA A CA 1
ATOM 732 C C . ALA A 1 99 ? -0.492 18.969 -10.398 1 97.5 99 ALA A C 1
ATOM 734 O O . ALA A 1 99 ? -0.589 19.172 -9.188 1 97.5 99 ALA A O 1
ATOM 735 N N . ASP A 1 100 ? -0.958 17.953 -11.016 1 97.25 100 ASP A N 1
ATOM 736 C CA . ASP A 1 100 ? -1.461 16.781 -10.305 1 97.25 100 ASP A CA 1
ATOM 737 C C . ASP A 1 100 ? -0.338 15.781 -10.023 1 97.25 100 ASP A C 1
ATOM 739 O O . ASP A 1 100 ? 0.328 15.312 -10.953 1 97.25 100 ASP A O 1
ATOM 743 N N . ILE A 1 101 ? -0.163 15.445 -8.797 1 97.75 101 ILE A N 1
ATOM 744 C CA . ILE A 1 101 ? 0.949 14.586 -8.406 1 97.75 101 ILE A CA 1
ATOM 745 C C . ILE A 1 101 ? 0.753 13.195 -9 1 97.75 101 ILE A C 1
ATOM 747 O O . ILE A 1 101 ? 1.686 12.383 -9.023 1 97.75 101 ILE A O 1
ATOM 751 N N . THR A 1 102 ? -0.476 12.828 -9.445 1 96.25 102 THR A N 1
ATOM 752 C CA . THR A 1 102 ? -0.722 11.523 -10.055 1 96.25 102 THR A CA 1
ATOM 753 C C . THR A 1 102 ? -0.272 11.508 -11.508 1 96.25 102 THR A C 1
ATOM 755 O O . THR A 1 102 ? -0.254 10.453 -12.148 1 96.25 102 THR A O 1
ATOM 758 N N . ASP A 1 103 ? 0.064 12.711 -12.023 1 96.75 103 ASP A N 1
ATOM 759 C CA . ASP A 1 103 ? 0.63 12.797 -13.367 1 96.75 103 ASP A CA 1
ATOM 760 C C . ASP A 1 103 ? 2.107 12.414 -13.367 1 96.75 103 ASP A C 1
ATOM 762 O O . ASP A 1 103 ? 2.973 13.25 -13.102 1 96.75 103 ASP A O 1
ATOM 766 N N . ARG A 1 104 ? 2.375 11.242 -13.781 1 95.75 104 ARG A N 1
ATOM 767 C CA . ARG A 1 104 ? 3.717 10.672 -13.711 1 95.75 104 ARG A CA 1
ATOM 768 C C . ARG A 1 104 ? 4.707 11.5 -14.523 1 95.75 104 ARG A C 1
ATOM 770 O O . ARG A 1 104 ? 5.797 11.82 -14.047 1 95.75 104 ARG A O 1
ATOM 777 N N . ALA A 1 105 ? 4.34 11.852 -15.703 1 96.38 105 ALA A N 1
ATOM 778 C CA . ALA A 1 105 ? 5.23 12.594 -16.594 1 96.38 105 ALA A CA 1
ATOM 779 C C . ALA A 1 105 ? 5.535 13.984 -16.047 1 96.38 105 ALA A C 1
ATOM 781 O O . ALA A 1 105 ? 6.68 14.438 -16.078 1 96.38 105 ALA A O 1
ATOM 782 N N . ALA A 1 106 ? 4.547 14.664 -15.516 1 97.5 106 ALA A N 1
ATOM 783 C CA . ALA A 1 106 ? 4.727 16 -14.953 1 97.5 106 ALA A CA 1
ATOM 784 C C . ALA A 1 106 ? 5.66 15.969 -13.75 1 97.5 106 ALA A C 1
ATOM 786 O O . ALA A 1 106 ? 6.516 16.844 -13.594 1 97.5 106 ALA A O 1
ATOM 787 N N . MET A 1 107 ? 5.488 14.977 -12.898 1 98.06 107 MET A N 1
ATOM 788 C CA . MET A 1 107 ? 6.328 14.867 -11.711 1 98.06 107 MET A CA 1
ATOM 789 C C . MET A 1 107 ? 7.766 14.531 -12.086 1 98.06 107 MET A C 1
ATOM 791 O O . MET A 1 107 ? 8.703 15.078 -11.508 1 98.06 107 MET A O 1
ATOM 795 N N . ALA A 1 108 ? 7.926 13.633 -13.07 1 96.69 108 ALA A N 1
ATOM 796 C CA . ALA A 1 108 ? 9.266 13.281 -13.531 1 96.69 108 ALA A CA 1
ATOM 797 C C . ALA A 1 108 ? 10 14.508 -14.062 1 96.69 108 ALA A C 1
ATOM 799 O O . ALA A 1 108 ? 11.164 14.734 -13.727 1 96.69 108 ALA A O 1
ATOM 800 N N . GLU A 1 109 ? 9.336 15.289 -14.867 1 97.69 109 GLU A N 1
ATOM 801 C CA . GLU A 1 109 ? 9.938 16.484 -15.461 1 97.69 109 GLU A CA 1
ATOM 802 C C . GLU A 1 109 ? 10.266 17.516 -14.391 1 97.69 109 GLU A C 1
ATOM 804 O O . GLU A 1 109 ? 11.336 18.125 -14.422 1 97.69 109 GLU A O 1
ATOM 809 N N . LEU A 1 110 ? 9.344 17.719 -13.484 1 98.44 110 LEU A N 1
ATOM 810 C CA . LEU A 1 110 ? 9.531 18.703 -12.422 1 98.44 110 LEU A CA 1
ATOM 811 C C . LEU A 1 110 ? 10.75 18.359 -11.57 1 98.44 110 LEU A C 1
ATOM 813 O O . LEU A 1 110 ? 11.578 19.234 -11.297 1 98.44 110 LEU A O 1
ATOM 817 N N . VAL A 1 111 ? 10.883 17.094 -11.148 1 98.62 111 VAL A N 1
ATOM 818 C CA . VAL A 1 111 ? 11.969 16.672 -10.273 1 98.62 111 VAL A CA 1
ATOM 819 C C . VAL A 1 111 ? 13.289 16.703 -11.039 1 98.62 111 VAL A C 1
ATOM 821 O O . VAL A 1 111 ? 14.312 17.141 -10.516 1 98.62 111 VAL A O 1
ATOM 824 N N . LYS A 1 112 ? 13.258 16.281 -12.273 1 97.38 112 LYS A N 1
ATOM 825 C CA . LYS A 1 112 ? 14.453 16.234 -13.117 1 97.38 112 LYS A CA 1
ATOM 826 C C . LYS A 1 112 ? 15.055 17.625 -13.289 1 97.38 112 LYS A C 1
ATOM 828 O O . LYS A 1 112 ? 16.281 17.797 -13.227 1 97.38 112 LYS A O 1
ATOM 833 N N . ASN A 1 113 ? 14.234 18.594 -13.453 1 97.38 113 ASN A N 1
ATOM 834 C CA . ASN A 1 113 ? 14.703 19.922 -13.82 1 97.38 113 ASN A CA 1
ATOM 835 C C . ASN A 1 113 ? 14.812 20.844 -12.609 1 97.38 113 ASN A C 1
ATOM 837 O O . ASN A 1 113 ? 15.375 21.922 -12.695 1 97.38 113 ASN A O 1
ATOM 841 N N . GLY A 1 114 ? 14.406 20.422 -11.453 1 97.81 114 GLY A N 1
ATOM 842 C CA . GLY A 1 114 ? 14.234 21.344 -10.336 1 97.81 114 GLY A CA 1
ATOM 843 C C . GLY A 1 114 ? 15.516 21.578 -9.555 1 97.81 114 GLY A C 1
ATOM 844 O O . GLY A 1 114 ? 15.656 22.609 -8.891 1 97.81 114 GLY A O 1
ATOM 845 N N . GLY A 1 115 ? 16.422 20.562 -9.594 1 98.25 115 GLY A N 1
ATOM 846 C CA . GLY A 1 115 ? 17.625 20.688 -8.781 1 98.25 115 GLY A CA 1
ATOM 847 C C . GLY A 1 115 ? 17.328 20.766 -7.297 1 98.25 115 GLY A C 1
ATOM 848 O O . GLY A 1 115 ? 18 21.516 -6.574 1 98.25 115 GLY A O 1
ATOM 849 N N . PHE A 1 116 ? 16.406 20.125 -6.832 1 98.88 116 PHE A N 1
ATOM 850 C CA . PHE A 1 116 ? 15.961 20.219 -5.449 1 98.88 116 PHE A CA 1
ATOM 851 C C . PHE A 1 116 ? 16.922 19.5 -4.512 1 98.88 116 PHE A C 1
ATOM 853 O O . PHE A 1 116 ? 17.406 18.406 -4.832 1 98.88 116 PHE A O 1
ATOM 860 N N . SER A 1 117 ? 17.172 20.094 -3.402 1 98.56 117 SER A N 1
ATOM 861 C CA . SER A 1 117 ? 17.875 19.406 -2.326 1 98.56 117 SER A CA 1
ATOM 862 C C . SER A 1 117 ? 16.906 18.547 -1.505 1 98.56 117 SER A C 1
ATOM 864 O O . SER A 1 117 ? 17.297 17.5 -0.996 1 98.56 117 SER A O 1
ATOM 866 N N . HIS A 1 118 ? 15.68 19.094 -1.354 1 98.75 118 HIS A N 1
ATOM 867 C CA . HIS A 1 118 ? 14.641 18.406 -0.592 1 98.75 118 HIS A CA 1
ATOM 868 C C . HIS A 1 118 ? 13.297 18.5 -1.296 1 98.75 118 HIS A C 1
ATOM 870 O O . HIS A 1 118 ? 12.984 19.5 -1.935 1 98.75 118 HIS A O 1
ATOM 876 N N . ILE A 1 119 ? 12.539 17.438 -1.207 1 98.94 119 ILE A N 1
ATOM 877 C CA . ILE A 1 119 ? 11.125 17.406 -1.555 1 98.94 119 ILE A CA 1
ATOM 878 C C . ILE A 1 119 ? 10.289 17.141 -0.301 1 98.94 119 ILE A C 1
ATOM 880 O O . ILE A 1 119 ? 10.398 16.094 0.317 1 98.94 119 ILE A O 1
ATOM 884 N N . PHE A 1 120 ? 9.555 18.156 0.126 1 98.94 120 PHE A N 1
ATOM 885 C CA . PHE A 1 120 ? 8.555 17.984 1.182 1 98.94 120 PHE A CA 1
ATOM 886 C C . PHE A 1 120 ? 7.203 17.609 0.599 1 98.94 120 PHE A C 1
ATOM 888 O O . PHE A 1 120 ? 6.512 18.453 0.024 1 98.94 120 PHE A O 1
ATOM 895 N N . HIS A 1 121 ? 6.848 16.359 0.729 1 98.88 121 HIS A N 1
ATOM 896 C CA . HIS A 1 121 ? 5.629 15.867 0.099 1 98.88 121 HIS A CA 1
ATOM 897 C C . HIS A 1 121 ? 4.457 15.875 1.076 1 98.88 121 HIS A C 1
ATOM 899 O O . HIS A 1 121 ? 4.246 14.906 1.812 1 98.88 121 HIS A O 1
ATOM 905 N N . LEU A 1 122 ? 3.602 16.875 0.973 1 98.19 122 LEU A N 1
ATOM 906 C CA . LEU A 1 122 ? 2.457 17.031 1.865 1 98.19 122 LEU A CA 1
ATOM 907 C C . LEU A 1 122 ? 1.147 16.906 1.096 1 98.19 122 LEU A C 1
ATOM 909 O O . LEU A 1 122 ? 0.072 16.844 1.697 1 98.19 122 LEU A O 1
ATOM 913 N N . ALA A 1 123 ? 1.214 16.828 -0.234 1 96.81 123 ALA A N 1
ATOM 914 C CA . ALA A 1 123 ? 0.002 16.734 -1.044 1 96.81 123 ALA A CA 1
ATOM 915 C C . ALA A 1 123 ? -0.75 15.43 -0.764 1 96.81 123 ALA A C 1
ATOM 917 O O . ALA A 1 123 ? -0.136 14.375 -0.593 1 96.81 123 ALA A O 1
ATOM 918 N N . ALA A 1 124 ? -1.99 15.531 -0.664 1 92.31 124 ALA A N 1
ATOM 919 C CA . ALA A 1 124 ? -2.891 14.391 -0.503 1 92.31 124 ALA A CA 1
ATOM 920 C C . ALA A 1 124 ? -4.23 14.656 -1.184 1 92.31 124 ALA A C 1
ATOM 922 O O . ALA A 1 124 ? -4.664 15.805 -1.295 1 92.31 124 ALA A O 1
ATOM 923 N N . GLY A 1 125 ? -4.895 13.68 -1.78 1 81.12 125 GLY A N 1
ATOM 924 C CA . GLY A 1 125 ? -6.219 13.828 -2.363 1 81.12 125 GLY A CA 1
ATOM 925 C C . GLY A 1 125 ? -7.289 14.141 -1.338 1 81.12 125 GLY A C 1
ATOM 926 O O . GLY A 1 125 ? -8.109 15.031 -1.542 1 81.12 125 GLY A O 1
ATOM 927 N N . ALA A 1 126 ? -7.469 13.266 -0.439 1 74.19 126 ALA A N 1
ATOM 928 C CA . ALA A 1 126 ? -8.328 13.508 0.716 1 74.19 126 ALA A CA 1
ATOM 929 C C . ALA A 1 126 ? -7.508 13.602 2 1 74.19 126 ALA A C 1
ATOM 931 O O . ALA A 1 126 ? -6.656 12.758 2.264 1 74.19 126 ALA A O 1
ATOM 932 N N . THR A 1 127 ? -7.891 14.68 2.66 1 69.5 127 THR A N 1
ATOM 933 C CA . THR A 1 127 ? -7.043 14.953 3.812 1 69.5 127 THR A CA 1
ATOM 934 C C . THR A 1 127 ? -7.695 14.461 5.098 1 69.5 127 THR A C 1
ATOM 936 O O . THR A 1 127 ? -7.098 14.539 6.176 1 69.5 127 THR A O 1
ATOM 939 N N . THR A 1 128 ? -8.953 13.938 4.906 1 70.44 128 THR A N 1
ATOM 940 C CA . THR A 1 128 ? -9.648 13.406 6.07 1 70.44 128 THR A CA 1
ATOM 941 C C . THR A 1 128 ? -10.305 12.07 5.742 1 70.44 128 THR A C 1
ATOM 943 O O . THR A 1 128 ? -10.508 11.742 4.57 1 70.44 128 THR A O 1
ATOM 946 N N . VAL A 1 129 ? -10.586 11.336 6.781 1 72.88 129 VAL A N 1
ATOM 947 C CA . VAL A 1 129 ? -11.219 10.031 6.691 1 72.88 129 VAL A CA 1
ATOM 948 C C . VAL A 1 129 ? -12.578 10.164 6.012 1 72.88 129 VAL A C 1
ATOM 950 O O . VAL A 1 129 ? -12.922 9.367 5.137 1 72.88 129 VAL A O 1
ATOM 953 N N . GLU A 1 130 ? -13.273 11.219 6.246 1 69 130 GLU A N 1
ATOM 954 C CA . GLU A 1 130 ? -14.609 11.422 5.699 1 69 130 GLU A CA 1
ATOM 955 C C . GLU A 1 130 ? -14.555 11.727 4.203 1 69 130 GLU A C 1
ATOM 957 O O . GLU A 1 130 ? -15.312 11.164 3.422 1 69 130 GLU A O 1
ATOM 962 N N . LYS A 1 131 ? -13.633 12.562 3.811 1 72.19 131 LYS A N 1
ATOM 963 C CA . LYS A 1 131 ? -13.484 12.945 2.41 1 72.19 131 LYS A CA 1
ATOM 964 C C . LYS A 1 131 ? -13.023 11.758 1.564 1 72.19 131 LYS A C 1
ATOM 966 O O . LYS A 1 131 ? -13.438 11.617 0.411 1 72.19 131 LYS A O 1
ATOM 971 N N . ALA A 1 132 ? -12.266 10.914 2.166 1 78.12 132 ALA A N 1
ATOM 972 C CA . ALA A 1 132 ? -11.727 9.758 1.457 1 78.12 132 ALA A CA 1
ATOM 973 C C . ALA A 1 132 ? -12.836 8.789 1.062 1 78.12 132 ALA A C 1
ATOM 975 O O . ALA A 1 132 ? -12.758 8.141 0.018 1 78.12 132 ALA A O 1
ATOM 976 N N . MET A 1 133 ? -13.836 8.695 1.802 1 79.44 133 MET A N 1
ATOM 977 C CA . MET A 1 133 ? -14.93 7.758 1.561 1 79.44 133 MET A CA 1
ATOM 978 C C . MET A 1 133 ? -15.734 8.172 0.334 1 79.44 133 MET A C 1
ATOM 980 O O . MET A 1 133 ? -16.359 7.328 -0.322 1 79.44 133 MET A O 1
ATOM 984 N N . THR A 1 134 ? -15.641 9.492 0.006 1 81.31 134 THR A N 1
ATOM 985 C CA . THR A 1 134 ? -16.422 9.992 -1.118 1 81.31 134 THR A CA 1
ATOM 986 C C . THR A 1 134 ? -15.781 9.609 -2.443 1 81.31 134 THR A C 1
ATOM 988 O O . THR A 1 134 ? -16.453 9.539 -3.473 1 81.31 134 THR A O 1
ATOM 991 N N . ASP A 1 135 ? -14.539 9.336 -2.422 1 89.69 135 ASP A N 1
ATOM 992 C CA . ASP A 1 135 ? -13.789 8.938 -3.611 1 89.69 135 ASP A CA 1
ATOM 993 C C . ASP A 1 135 ? -12.609 8.039 -3.244 1 89.69 135 ASP A C 1
ATOM 995 O O . ASP A 1 135 ? -11.453 8.445 -3.346 1 89.69 135 ASP A O 1
ATOM 999 N N . PRO A 1 136 ? -12.938 6.816 -2.979 1 93.31 136 PRO A N 1
ATOM 1000 C CA . PRO A 1 136 ? -11.891 5.906 -2.516 1 93.31 136 PRO A CA 1
ATOM 1001 C C . PRO A 1 136 ? -10.773 5.723 -3.541 1 93.31 136 PRO A C 1
ATOM 1003 O O . PRO A 1 136 ? -9.594 5.793 -3.191 1 93.31 136 PRO A O 1
ATOM 1006 N N . VAL A 1 137 ? -11.109 5.566 -4.824 1 94.75 137 VAL A N 1
ATOM 1007 C CA . VAL A 1 137 ? -10.109 5.312 -5.855 1 94.75 137 VAL A CA 1
ATOM 1008 C C . VAL A 1 137 ? -9.203 6.535 -6.004 1 94.75 137 VAL A C 1
ATOM 1010 O O . VAL A 1 137 ? -7.977 6.402 -6.039 1 94.75 137 VAL A O 1
ATOM 1013 N N . GLY A 1 138 ? -9.867 7.703 -6.086 1 93.56 138 GLY A N 1
ATOM 1014 C CA . GLY A 1 138 ? -9.094 8.93 -6.207 1 93.56 138 GLY A CA 1
ATOM 1015 C C . GLY A 1 138 ? -8.164 9.164 -5.031 1 93.56 138 GLY A C 1
ATOM 1016 O O . GLY A 1 138 ? -7.031 9.617 -5.207 1 93.56 138 GLY A O 1
ATOM 1017 N N . THR A 1 139 ? -8.641 8.898 -3.844 1 95 139 THR A N 1
ATOM 1018 C CA . THR A 1 139 ? -7.836 9.062 -2.637 1 95 139 THR A CA 1
ATOM 1019 C C . THR A 1 139 ? -6.637 8.125 -2.652 1 95 139 THR A C 1
ATOM 1021 O O . THR A 1 139 ? -5.504 8.547 -2.404 1 95 139 THR A O 1
ATOM 1024 N N . ILE A 1 140 ? -6.852 6.84 -2.969 1 96.94 140 ILE A N 1
ATOM 1025 C CA . ILE A 1 140 ? -5.777 5.852 -2.979 1 96.94 140 ILE A CA 1
ATOM 1026 C C . ILE A 1 140 ? -4.762 6.203 -4.062 1 96.94 140 ILE A C 1
ATOM 1028 O O . ILE A 1 140 ? -3.553 6.137 -3.832 1 96.94 140 ILE A O 1
ATOM 1032 N N . MET A 1 141 ? -5.254 6.594 -5.207 1 96.5 141 MET A N 1
ATOM 1033 C CA . MET A 1 141 ? -4.387 6.996 -6.312 1 96.5 141 MET A CA 1
ATOM 1034 C C . MET A 1 141 ? -3.494 8.164 -5.902 1 96.5 141 MET A C 1
ATOM 1036 O O . MET A 1 141 ? -2.271 8.094 -6.039 1 96.5 141 MET A O 1
ATOM 1040 N N . ALA A 1 142 ? -4.051 9.18 -5.391 1 96.25 142 ALA A N 1
ATOM 1041 C CA . ALA A 1 142 ? -3.309 10.391 -5.051 1 96.25 142 ALA A CA 1
ATOM 1042 C C . ALA A 1 142 ? -2.34 10.141 -3.902 1 96.25 142 ALA A C 1
ATOM 1044 O O . ALA A 1 142 ? -1.18 10.555 -3.955 1 96.25 142 ALA A O 1
ATOM 1045 N N . ASN A 1 143 ? -2.805 9.477 -2.861 1 96.81 143 ASN A N 1
ATOM 1046 C CA . ASN A 1 143 ? -2.012 9.336 -1.644 1 96.81 143 ASN A CA 1
ATOM 1047 C C . ASN A 1 143 ? -0.94 8.266 -1.793 1 96.81 143 ASN A C 1
ATOM 1049 O O . ASN A 1 143 ? 0.049 8.266 -1.059 1 96.81 143 ASN A O 1
ATOM 1053 N N . THR A 1 144 ? -1.085 7.32 -2.754 1 97.81 144 THR A N 1
ATOM 1054 C CA . THR A 1 144 ? -0.092 6.273 -2.965 1 97.81 144 THR A CA 1
ATOM 1055 C C . THR A 1 144 ? 0.799 6.605 -4.156 1 97.81 144 THR A C 1
ATOM 1057 O O . THR A 1 144 ? 2.006 6.801 -4.004 1 97.81 144 THR A O 1
ATOM 1060 N N . MET A 1 145 ? 0.152 6.781 -5.309 1 97.62 145 MET A N 1
ATOM 1061 C CA . MET A 1 145 ? 0.919 6.938 -6.539 1 97.62 145 MET A CA 1
ATOM 1062 C C . MET A 1 145 ? 1.53 8.328 -6.625 1 97.62 145 MET A C 1
ATOM 1064 O O . MET A 1 145 ? 2.549 8.523 -7.293 1 97.62 145 MET A O 1
ATOM 1068 N N . GLY A 1 146 ? 0.893 9.312 -5.969 1 98.06 146 GLY A N 1
ATOM 1069 C CA . GLY A 1 146 ? 1.518 10.625 -5.906 1 98.06 146 GLY A CA 1
ATOM 1070 C C . GLY A 1 146 ? 2.924 10.586 -5.34 1 98.06 146 GLY A C 1
ATOM 1071 O O . GLY A 1 146 ? 3.844 11.172 -5.91 1 98.06 146 GLY A O 1
ATOM 1072 N N . PHE A 1 147 ? 3.057 9.859 -4.211 1 98.56 147 PHE A N 1
ATOM 1073 C CA . PHE A 1 147 ? 4.383 9.688 -3.633 1 98.56 147 PHE A CA 1
ATOM 1074 C C . PHE A 1 147 ? 5.305 8.953 -4.602 1 98.56 147 PHE A C 1
ATOM 1076 O O . PHE A 1 147 ? 6.449 9.359 -4.809 1 98.56 147 PHE A O 1
ATOM 1083 N N . VAL A 1 148 ? 4.809 7.855 -5.191 1 98.62 148 VAL A N 1
ATOM 1084 C CA . VAL A 1 148 ? 5.594 7.004 -6.074 1 98.62 148 VAL A CA 1
ATOM 1085 C C . VAL A 1 148 ? 6.148 7.828 -7.234 1 98.62 148 VAL A C 1
ATOM 1087 O O . VAL A 1 148 ? 7.32 7.699 -7.594 1 98.62 148 VAL A O 1
ATOM 1090 N N . ASN A 1 149 ? 5.336 8.672 -7.789 1 98.31 149 ASN A N 1
ATOM 1091 C CA . ASN A 1 149 ? 5.75 9.469 -8.938 1 98.31 149 ASN A CA 1
ATOM 1092 C C . ASN A 1 149 ? 6.875 10.43 -8.578 1 98.31 149 ASN A C 1
ATOM 1094 O O . ASN A 1 149 ? 7.816 10.609 -9.352 1 98.31 149 ASN A O 1
ATOM 1098 N N . LEU A 1 150 ? 6.785 11.023 -7.402 1 98.62 150 LEU A N 1
ATOM 1099 C CA . LEU A 1 150 ? 7.836 11.93 -6.953 1 98.62 150 LEU A CA 1
ATOM 1100 C C . LEU A 1 150 ? 9.117 11.164 -6.645 1 98.62 150 LEU A C 1
ATOM 1102 O O . LEU A 1 150 ? 10.203 11.57 -7.062 1 98.62 150 LEU A O 1
ATOM 1106 N N . ALA A 1 151 ? 8.977 10.094 -5.906 1 98.62 151 ALA A N 1
ATOM 1107 C CA . ALA A 1 151 ? 10.133 9.273 -5.543 1 98.62 151 ALA A CA 1
ATOM 1108 C C . ALA A 1 151 ? 10.82 8.711 -6.789 1 98.62 151 ALA A C 1
ATOM 1110 O O . ALA A 1 151 ? 12.047 8.625 -6.836 1 98.62 151 ALA A O 1
ATOM 1111 N N . GLU A 1 152 ? 10.023 8.312 -7.777 1 97.94 152 GLU A N 1
ATOM 1112 C CA . GLU A 1 152 ? 10.586 7.82 -9.031 1 97.94 152 GLU A CA 1
ATOM 1113 C C . GLU A 1 152 ? 11.352 8.914 -9.758 1 97.94 152 GLU A C 1
ATOM 1115 O O . GLU A 1 152 ? 12.406 8.656 -10.352 1 97.94 152 GLU A O 1
ATOM 1120 N N . GLY A 1 153 ? 10.773 10.141 -9.797 1 97.88 153 GLY A N 1
ATOM 1121 C CA . GLY A 1 153 ? 11.516 11.266 -10.344 1 97.88 153 GLY A CA 1
ATOM 1122 C C . GLY A 1 153 ? 12.891 11.43 -9.719 1 97.88 153 GLY A C 1
ATOM 1123 O O . GLY A 1 153 ? 13.867 11.703 -10.414 1 97.88 153 GLY A O 1
ATOM 1124 N N . ALA A 1 154 ? 12.961 11.297 -8.406 1 98.44 154 ALA A N 1
ATOM 1125 C CA . ALA A 1 154 ? 14.227 11.375 -7.68 1 98.44 154 ALA A CA 1
ATOM 1126 C C . ALA A 1 154 ? 15.148 10.227 -8.055 1 98.44 154 ALA A C 1
ATOM 1128 O O . ALA A 1 154 ? 16.344 10.43 -8.266 1 98.44 154 ALA A O 1
ATOM 1129 N N . ARG A 1 155 ? 14.609 9.023 -8.148 1 97.25 155 ARG A N 1
ATOM 1130 C CA . ARG A 1 155 ? 15.375 7.82 -8.438 1 97.25 155 ARG A CA 1
ATOM 1131 C C . ARG A 1 155 ? 16.109 7.941 -9.773 1 97.25 155 ARG A C 1
ATOM 1133 O O . ARG A 1 155 ? 17.219 7.43 -9.93 1 97.25 155 ARG A O 1
ATOM 1140 N N . LEU A 1 156 ? 15.516 8.609 -10.711 1 95.94 156 LEU A N 1
ATOM 1141 C CA . LEU A 1 156 ? 16.031 8.703 -12.078 1 95.94 156 LEU A CA 1
ATOM 1142 C C . LEU A 1 156 ? 17.203 9.656 -12.148 1 95.94 156 LEU A C 1
ATOM 1144 O O . LEU A 1 156 ? 17.922 9.688 -13.148 1 95.94 156 LEU A O 1
ATOM 1148 N N . LEU A 1 157 ? 17.453 10.375 -11.078 1 97.94 157 LEU A N 1
ATOM 1149 C CA . LEU A 1 157 ? 18.594 11.289 -11.023 1 97.94 157 LEU A CA 1
ATOM 1150 C C . LEU A 1 157 ? 19.875 10.547 -10.617 1 97.94 157 LEU A C 1
ATOM 1152 O O . LEU A 1 157 ? 19.797 9.477 -10 1 97.94 157 LEU A O 1
ATOM 1156 N N . PRO A 1 158 ? 21.016 11.102 -10.984 1 97 158 PRO A N 1
ATOM 1157 C CA . PRO A 1 158 ? 22.234 10.562 -10.391 1 97 158 PRO A CA 1
ATOM 1158 C C . PRO A 1 158 ? 22.219 10.578 -8.867 1 97 158 PRO A C 1
ATOM 1160 O O . PRO A 1 158 ? 21.672 11.508 -8.266 1 97 158 PRO A O 1
ATOM 1163 N N . GLU A 1 159 ? 22.828 9.641 -8.281 1 95.44 159 GLU A N 1
ATOM 1164 C CA . GLU A 1 159 ? 22.75 9.438 -6.836 1 95.44 159 GLU A CA 1
ATOM 1165 C C . GLU A 1 159 ? 23.125 10.711 -6.082 1 95.44 159 GLU A C 1
ATOM 1167 O O . GLU A 1 159 ? 22.422 11.102 -5.141 1 95.44 159 GLU A O 1
ATOM 1172 N N . ALA A 1 160 ? 24.125 11.383 -6.52 1 95.06 160 ALA A N 1
ATOM 1173 C CA . ALA A 1 160 ? 24.625 12.57 -5.832 1 95.06 160 ALA A CA 1
ATOM 1174 C C . ALA A 1 160 ? 23.656 13.734 -5.961 1 95.06 160 ALA A C 1
ATOM 1176 O O . ALA A 1 160 ? 23.703 14.688 -5.18 1 95.06 160 ALA A O 1
ATOM 1177 N N . ALA A 1 161 ? 22.75 13.672 -6.93 1 97.38 161 ALA A N 1
ATOM 1178 C CA . ALA A 1 161 ? 21.828 14.773 -7.207 1 97.38 161 ALA A CA 1
ATOM 1179 C C . ALA A 1 161 ? 20.438 14.469 -6.68 1 97.38 161 ALA A C 1
ATOM 1181 O O . ALA A 1 161 ? 19.531 15.305 -6.793 1 97.38 161 ALA A O 1
ATOM 1182 N N . ARG A 1 162 ? 20.188 13.305 -6.07 1 98.31 162 ARG A N 1
ATOM 1183 C CA . ARG A 1 162 ? 18.859 12.922 -5.598 1 98.31 162 ARG A CA 1
ATOM 1184 C C . ARG A 1 162 ? 18.438 13.758 -4.391 1 98.31 162 ARG A C 1
ATOM 1186 O O . ARG A 1 162 ? 19.203 13.891 -3.428 1 98.31 162 ARG A O 1
ATOM 1193 N N . PRO A 1 163 ? 17.328 14.367 -4.43 1 98.69 163 PRO A N 1
ATOM 1194 C CA . PRO A 1 163 ? 16.812 15.078 -3.25 1 98.69 163 PRO A CA 1
ATOM 1195 C C . PRO A 1 163 ? 16.391 14.133 -2.131 1 98.69 163 PRO A C 1
ATOM 1197 O O . PRO A 1 163 ? 15.977 13 -2.396 1 98.69 163 PRO A O 1
ATOM 1200 N N . VAL A 1 164 ? 16.516 14.602 -0.899 1 98.69 164 VAL A N 1
ATOM 1201 C CA . VAL A 1 164 ? 15.867 13.906 0.209 1 98.69 164 VAL A CA 1
ATOM 1202 C C . VAL A 1 164 ? 14.352 14.094 0.121 1 98.69 164 VAL A C 1
ATOM 1204 O O . VAL A 1 164 ? 13.867 15.227 0.042 1 98.69 164 VAL A O 1
ATOM 1207 N N . VAL A 1 165 ? 13.617 12.984 0.03 1 98.88 165 VAL A N 1
ATOM 1208 C CA . VAL A 1 165 ? 12.164 13.039 -0.056 1 98.88 165 VAL A CA 1
ATOM 1209 C C . VAL A 1 165 ? 11.555 12.812 1.325 1 98.88 165 VAL A C 1
ATOM 1211 O O . VAL A 1 165 ? 11.641 11.711 1.871 1 98.88 165 VAL A O 1
ATOM 1214 N N . ILE A 1 166 ? 10.961 13.812 1.911 1 98.88 166 ILE A N 1
ATOM 1215 C CA . ILE A 1 166 ? 10.305 13.727 3.211 1 98.88 166 ILE A CA 1
ATOM 1216 C C . ILE A 1 166 ? 8.805 13.539 3.02 1 98.88 166 ILE A C 1
ATOM 1218 O O . ILE A 1 166 ? 8.117 14.438 2.531 1 98.88 166 ILE A O 1
ATOM 1222 N N . TYR A 1 167 ? 8.32 12.406 3.383 1 98.75 167 TYR A N 1
ATOM 1223 C CA . TYR A 1 167 ? 6.922 12.039 3.189 1 98.75 167 TYR A CA 1
ATOM 1224 C C . TYR A 1 167 ? 6.109 12.289 4.457 1 98.75 167 TYR A C 1
ATOM 1226 O O . TYR A 1 167 ? 6.473 11.82 5.535 1 98.75 167 TYR A O 1
ATOM 1234 N N . SER A 1 168 ? 5.02 13.008 4.289 1 98.25 168 SER A N 1
ATOM 1235 C CA . SER A 1 168 ? 4.082 13.258 5.383 1 98.25 168 SER A CA 1
ATOM 1236 C C . SER A 1 168 ? 3.092 12.102 5.527 1 98.25 168 SER A C 1
ATOM 1238 O O . SER A 1 168 ? 2.078 12.062 4.828 1 98.25 168 SER A O 1
ATOM 1240 N N . SER A 1 169 ? 3.359 11.242 6.426 1 97.69 169 SER A N 1
ATOM 1241 C CA . SER A 1 169 ? 2.453 10.148 6.762 1 97.69 169 SER A CA 1
ATOM 1242 C C . SER A 1 169 ? 1.539 10.523 7.926 1 97.69 169 SER A C 1
ATOM 1244 O O . SER A 1 169 ? 1.218 11.703 8.117 1 97.69 169 SER A O 1
ATOM 1246 N N . THR A 1 170 ? 0.958 9.57 8.57 1 96.31 170 THR A N 1
ATOM 1247 C CA . THR A 1 170 ? -0.029 9.82 9.617 1 96.31 170 THR A CA 1
ATOM 1248 C C . THR A 1 170 ? 0.063 8.758 10.703 1 96.31 170 THR A C 1
ATOM 1250 O O . THR A 1 170 ? 0.541 7.648 10.461 1 96.31 170 THR A O 1
ATOM 1253 N N . ASP A 1 171 ? -0.371 9.117 11.883 1 96.44 171 ASP A N 1
ATOM 1254 C CA . ASP A 1 171 ? -0.406 8.148 12.977 1 96.44 171 ASP A CA 1
ATOM 1255 C C . ASP A 1 171 ? -1.479 7.09 12.742 1 96.44 171 ASP A C 1
ATOM 1257 O O . ASP A 1 171 ? -1.458 6.027 13.367 1 96.44 171 ASP A O 1
ATOM 1261 N N . LYS A 1 172 ? -2.35 7.309 11.836 1 94.62 172 LYS A N 1
ATOM 1262 C CA . LYS A 1 172 ? -3.445 6.383 11.562 1 94.62 172 LYS A CA 1
ATOM 1263 C C . LYS A 1 172 ? -2.936 5.113 10.883 1 94.62 172 LYS A C 1
ATOM 1265 O O . LYS A 1 172 ? -3.643 4.102 10.844 1 94.62 172 LYS A O 1
ATOM 1270 N N . VAL A 1 173 ? -1.692 5.09 10.43 1 96.19 173 VAL A N 1
ATOM 1271 C CA . VAL A 1 173 ? -1.135 3.912 9.773 1 96.19 173 VAL A CA 1
ATOM 1272 C C . VAL A 1 173 ? -1.007 2.771 10.781 1 96.19 173 VAL A C 1
ATOM 1274 O O . VAL A 1 173 ? -0.929 1.602 10.398 1 96.19 173 VAL A O 1
ATOM 1277 N N . TYR A 1 174 ? -0.966 3.107 12.102 1 96 174 TYR A N 1
ATOM 1278 C CA . TYR A 1 174 ? -0.805 2.096 13.133 1 96 174 TYR A CA 1
ATOM 1279 C C . TYR A 1 174 ? -2.117 1.365 13.398 1 96 174 TYR A C 1
ATOM 1281 O O . TYR A 1 174 ? -2.117 0.217 13.844 1 96 174 TYR A O 1
ATOM 1289 N N . GLY A 1 175 ? -3.23 2.018 13.109 1 93.44 175 GLY A N 1
ATOM 1290 C CA . GLY A 1 175 ? -4.512 1.417 13.438 1 93.44 175 GLY A CA 1
ATOM 1291 C C . GLY A 1 175 ? -4.715 1.219 14.93 1 93.44 175 GLY A C 1
ATOM 1292 O O . GLY A 1 175 ? -4.145 1.953 15.742 1 93.44 175 GLY A O 1
ATOM 1293 N N . GLU A 1 176 ? -5.668 0.302 15.266 1 91.25 176 GLU A N 1
ATOM 1294 C CA . GLU A 1 176 ? -5.891 -0.03 16.672 1 91.25 176 GLU A CA 1
ATOM 1295 C C . GLU A 1 176 ? -4.715 -0.812 17.25 1 91.25 176 GLU A C 1
ATOM 1297 O O . GLU A 1 176 ? -4.152 -1.683 16.578 1 91.25 176 GLU A O 1
ATOM 1302 N N . ALA A 1 177 ? -4.309 -0.442 18.406 1 90.19 177 ALA A N 1
ATOM 1303 C CA . ALA A 1 177 ? -3.199 -1.143 19.047 1 90.19 177 ALA A CA 1
ATOM 1304 C C . ALA A 1 177 ? -3.549 -1.521 20.484 1 90.19 177 ALA A C 1
ATOM 1306 O O . ALA A 1 177 ? -4.297 -0.806 21.156 1 90.19 177 ALA A O 1
ATOM 1307 N N . GLU A 1 178 ? -2.93 -2.59 20.906 1 87.56 178 GLU A N 1
ATOM 1308 C CA . GLU A 1 178 ? -3.141 -3.064 22.281 1 87.56 178 GLU A CA 1
ATOM 1309 C C . GLU A 1 178 ? -2.369 -2.215 23.281 1 87.56 178 GLU A C 1
ATOM 1311 O O . GLU A 1 178 ? -2.805 -2.047 24.422 1 87.56 178 GLU A O 1
ATOM 1316 N N . THR A 1 179 ? -1.235 -1.745 22.828 1 93.75 179 THR A N 1
ATOM 1317 C CA . THR A 1 179 ? -0.392 -0.95 23.719 1 93.75 179 THR A CA 1
ATOM 1318 C C . THR A 1 179 ? -0.16 0.442 23.141 1 93.75 179 THR A C 1
ATOM 1320 O O . THR A 1 179 ? -0.055 0.603 21.922 1 93.75 179 THR A O 1
ATOM 1323 N N . LEU A 1 180 ? -0.08 1.439 24.047 1 95.06 180 LEU A N 1
ATOM 1324 C CA . LEU A 1 180 ? 0.229 2.828 23.734 1 95.06 180 LEU A CA 1
ATOM 1325 C C . LEU A 1 180 ? 1.262 3.395 24.703 1 95.06 180 LEU A C 1
ATOM 1327 O O . LEU A 1 180 ? 1.341 2.961 25.844 1 95.06 180 LEU A O 1
ATOM 1331 N N . PRO A 1 181 ? 1.98 4.453 24.328 1 97.62 181 PRO A N 1
ATOM 1332 C CA . PRO A 1 181 ? 1.98 5.105 23.016 1 97.62 181 PRO A CA 1
ATOM 1333 C C . PRO A 1 181 ? 2.586 4.23 21.922 1 97.62 181 PRO A C 1
ATOM 1335 O O . PRO A 1 181 ? 3.361 3.316 22.219 1 97.62 181 PRO A O 1
ATOM 1338 N N . TYR A 1 182 ? 2.25 4.551 20.609 1 97.69 182 TYR A N 1
ATOM 1339 C CA . TYR A 1 182 ? 2.885 3.918 19.453 1 97.69 182 TYR A CA 1
ATOM 1340 C C . TYR A 1 182 ? 4.371 4.25 19.391 1 97.69 182 TYR A C 1
ATOM 1342 O O . TYR A 1 182 ? 4.754 5.418 19.5 1 97.69 182 TYR A O 1
ATOM 1350 N N . THR A 1 183 ? 5.172 3.275 19.297 1 97.81 183 THR A N 1
ATOM 1351 C CA . THR A 1 183 ? 6.527 3.482 18.797 1 97.81 183 THR A CA 1
ATOM 1352 C C . THR A 1 183 ? 6.598 3.193 17.297 1 97.81 183 THR A C 1
ATOM 1354 O O . THR A 1 183 ? 5.641 2.688 16.703 1 97.81 183 THR A O 1
ATOM 1357 N N . GLU A 1 184 ? 7.695 3.545 16.688 1 97.75 184 GLU A N 1
ATOM 1358 C CA . GLU A 1 184 ? 7.828 3.346 15.25 1 97.75 184 GLU A CA 1
ATOM 1359 C C . GLU A 1 184 ? 7.938 1.863 14.898 1 97.75 184 GLU A C 1
ATOM 1361 O O . GLU A 1 184 ? 7.84 1.484 13.734 1 97.75 184 GLU A O 1
ATOM 1366 N N . GLU A 1 185 ? 8.055 0.998 15.914 1 94 185 GLU A N 1
ATOM 1367 C CA . GLU A 1 185 ? 8.188 -0.439 15.695 1 94 185 GLU A CA 1
ATOM 1368 C C . GLU A 1 185 ? 6.832 -1.137 15.758 1 94 185 GLU A C 1
ATOM 1370 O O . GLU A 1 185 ? 6.727 -2.328 15.453 1 94 185 GLU A O 1
ATOM 1375 N N . HIS A 1 186 ? 5.844 -0.401 16.109 1 94.81 186 HIS A N 1
ATOM 1376 C CA . HIS A 1 186 ? 4.516 -1 16.156 1 94.81 186 HIS A CA 1
ATOM 1377 C C . HIS A 1 186 ? 4.105 -1.532 14.789 1 94.81 186 HIS A C 1
ATOM 1379 O O . HIS A 1 186 ? 4.5 -0.978 13.758 1 94.81 186 HIS A O 1
ATOM 1385 N N . ASP A 1 187 ? 3.279 -2.588 14.82 1 91.25 187 ASP A N 1
ATOM 1386 C CA . ASP A 1 187 ? 2.691 -3.104 13.586 1 91.25 187 ASP A CA 1
ATOM 1387 C C . ASP A 1 187 ? 1.816 -2.049 12.914 1 91.25 187 ASP A C 1
ATOM 1389 O O . ASP A 1 187 ? 1.228 -1.2 13.586 1 91.25 187 ASP A O 1
ATOM 1393 N N . LEU A 1 188 ? 1.773 -2.178 11.625 1 92.25 188 LEU A N 1
ATOM 1394 C CA . LEU A 1 188 ? 0.935 -1.279 10.844 1 92.25 188 LEU A CA 1
ATOM 1395 C C . LEU A 1 188 ? -0.418 -1.918 10.547 1 92.25 188 LEU A C 1
ATOM 1397 O O . LEU A 1 188 ? -0.503 -3.129 10.328 1 92.25 188 LEU A O 1
ATOM 1401 N N . GLY A 1 189 ? -1.504 -1.094 10.617 1 86.94 189 GLY A N 1
ATOM 1402 C CA . GLY A 1 189 ? -2.82 -1.694 10.469 1 86.94 189 GLY A CA 1
ATOM 1403 C C . GLY A 1 189 ? -3.887 -0.7 10.055 1 86.94 189 GLY A C 1
ATOM 1404 O O . GLY A 1 189 ? -5.055 -0.843 10.43 1 86.94 189 GLY A O 1
ATOM 1405 N N . GLY A 1 190 ? -3.633 0.317 9.383 1 85.25 190 GLY A N 1
ATOM 1406 C CA . GLY A 1 190 ? -4.656 1.251 8.938 1 85.25 190 GLY A CA 1
ATOM 1407 C C . GLY A 1 190 ? -5.758 0.589 8.133 1 85.25 190 GLY A C 1
ATOM 1408 O O . GLY A 1 190 ? -5.484 -0.2 7.227 1 85.25 190 GLY A O 1
ATOM 1409 N N . VAL A 1 191 ? -7.074 0.889 8.531 1 86.31 191 VAL A N 1
ATOM 1410 C CA . VAL A 1 191 ? -8.164 0.128 7.926 1 86.31 191 VAL A CA 1
ATOM 1411 C C . VAL A 1 191 ? -9.023 1.052 7.066 1 86.31 191 VAL A C 1
ATOM 1413 O O . VAL A 1 191 ? -9.68 0.602 6.125 1 86.31 191 VAL A O 1
ATOM 1416 N N . GLY A 1 192 ? -9.094 2.338 7.363 1 90.69 192 GLY A N 1
ATOM 1417 C CA . GLY A 1 192 ? -9.852 3.268 6.543 1 90.69 192 GLY A CA 1
ATOM 1418 C C . GLY A 1 192 ? -9.18 3.578 5.219 1 90.69 192 GLY A C 1
ATOM 1419 O O . GLY A 1 192 ? -7.988 3.316 5.043 1 90.69 192 GLY A O 1
ATOM 1420 N N . VAL A 1 193 ? -9.961 4.129 4.281 1 93.06 193 VAL A N 1
ATOM 1421 C CA . VAL A 1 193 ? -9.453 4.441 2.949 1 93.06 193 VAL A CA 1
ATOM 1422 C C . VAL A 1 193 ? -8.273 5.406 3.057 1 93.06 193 VAL A C 1
ATOM 1424 O O . VAL A 1 193 ? -7.223 5.184 2.451 1 93.06 193 VAL A O 1
ATOM 1427 N N . TYR A 1 194 ? -8.422 6.426 3.852 1 92 194 TYR A N 1
ATOM 1428 C CA . TYR A 1 194 ? -7.363 7.406 4.055 1 92 194 TYR A CA 1
ATOM 1429 C C . TYR A 1 194 ? -6.137 6.758 4.691 1 92 194 TYR A C 1
ATOM 1431 O O . TYR A 1 194 ? -5.02 6.914 4.199 1 92 194 TYR A O 1
ATOM 1439 N N . ASP A 1 195 ? -6.371 6.004 5.754 1 92.38 195 ASP A N 1
ATOM 1440 C CA . ASP A 1 195 ? -5.312 5.363 6.523 1 92.38 195 ASP A CA 1
ATOM 1441 C C . ASP A 1 195 ? -4.496 4.41 5.648 1 92.38 195 ASP A C 1
ATOM 1443 O O . ASP A 1 195 ? -3.264 4.453 5.66 1 92.38 195 ASP A O 1
ATOM 1447 N N . ALA A 1 196 ? -5.195 3.654 4.965 1 95 196 ALA A N 1
ATOM 1448 C CA . ALA A 1 196 ? -4.559 2.621 4.152 1 95 196 ALA A CA 1
ATOM 1449 C C . ALA A 1 196 ? -3.811 3.234 2.973 1 95 196 ALA A C 1
ATOM 1451 O O . ALA A 1 196 ? -2.738 2.758 2.596 1 95 196 ALA A O 1
ATOM 1452 N N . ALA A 1 197 ? -4.41 4.254 2.32 1 95.94 197 ALA A N 1
ATOM 1453 C CA . ALA A 1 197 ? -3.74 4.926 1.209 1 95.94 197 ALA A CA 1
ATOM 1454 C C . ALA A 1 197 ? -2.414 5.535 1.655 1 95.94 197 ALA A C 1
ATOM 1456 O O . ALA A 1 197 ? -1.394 5.379 0.979 1 95.94 197 ALA A O 1
ATOM 1457 N N . LYS A 1 198 ? -2.4 6.203 2.75 1 96.75 198 LYS A N 1
ATOM 1458 C CA . LYS A 1 198 ? -1.177 6.781 3.295 1 96.75 198 LYS A CA 1
ATOM 1459 C C . LYS A 1 198 ? -0.205 5.695 3.742 1 96.75 198 LYS A C 1
ATOM 1461 O O . LYS A 1 198 ? 1.013 5.863 3.645 1 96.75 198 LYS A O 1
ATOM 1466 N N . LEU A 1 199 ? -0.775 4.652 4.277 1 97.25 199 LEU A N 1
ATOM 1467 C CA . LEU A 1 199 ? 0.044 3.523 4.707 1 97.25 199 LEU A CA 1
ATOM 1468 C C . LEU A 1 199 ? 0.79 2.916 3.521 1 97.25 199 LEU A C 1
ATOM 1470 O O . LEU A 1 199 ? 1.96 2.549 3.643 1 97.25 199 LEU A O 1
ATOM 1474 N N . CYS A 1 200 ? 0.123 2.754 2.416 1 97.75 200 CYS A N 1
ATOM 1475 C CA . CYS A 1 200 ? 0.783 2.238 1.223 1 97.75 200 CYS A CA 1
ATOM 1476 C C . CYS A 1 200 ? 2.002 3.082 0.865 1 97.75 200 CYS A C 1
ATOM 1478 O O . CYS A 1 200 ? 3.088 2.545 0.637 1 97.75 200 CYS A O 1
ATOM 1480 N N . ALA A 1 201 ? 1.832 4.387 0.859 1 98.06 201 ALA A N 1
ATOM 1481 C CA . ALA A 1 201 ? 2.955 5.27 0.558 1 98.06 201 ALA A CA 1
ATOM 1482 C C . ALA A 1 201 ? 4.039 5.164 1.626 1 98.06 201 ALA A C 1
ATOM 1484 O O . ALA A 1 201 ? 5.23 5.262 1.323 1 98.06 201 ALA A O 1
ATOM 1485 N N . ASP A 1 202 ? 3.611 5.016 2.859 1 97.75 202 ASP A N 1
ATOM 1486 C CA . ASP A 1 202 ? 4.523 4.812 3.98 1 97.75 202 ASP A CA 1
ATOM 1487 C C . ASP A 1 202 ?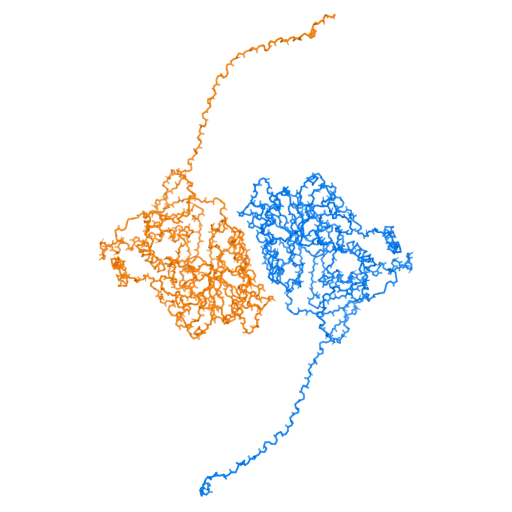 5.434 3.613 3.736 1 97.75 202 ASP A C 1
ATOM 1489 O O . ASP A 1 202 ? 6.656 3.725 3.844 1 97.75 202 ASP A O 1
ATOM 1493 N N . ILE A 1 203 ? 4.887 2.543 3.309 1 97.06 203 ILE A N 1
ATOM 1494 C CA . ILE A 1 203 ? 5.594 1.307 2.998 1 97.06 203 ILE A CA 1
ATOM 1495 C C . ILE A 1 203 ? 6.496 1.519 1.784 1 97.06 203 ILE A C 1
ATOM 1497 O O . ILE A 1 203 ? 7.672 1.149 1.805 1 97.06 203 ILE A O 1
ATOM 1501 N N . LEU A 1 204 ? 5.996 2.123 0.767 1 98.06 204 LEU A N 1
ATOM 1502 C CA . LEU A 1 204 ? 6.723 2.312 -0.485 1 98.06 204 LEU A CA 1
ATOM 1503 C C . LEU A 1 204 ? 7.898 3.268 -0.294 1 98.06 204 LEU A C 1
ATOM 1505 O O . LEU A 1 204 ? 8.906 3.166 -0.995 1 98.06 204 LEU A O 1
ATOM 1509 N N . ALA A 1 205 ? 7.773 4.188 0.664 1 98.31 205 ALA A N 1
ATOM 1510 C CA . ALA A 1 205 ? 8.914 5.035 0.99 1 98.31 205 ALA A CA 1
ATOM 1511 C C . ALA A 1 205 ? 10.109 4.195 1.449 1 98.31 205 ALA A C 1
ATOM 1513 O O . ALA A 1 205 ? 11.25 4.453 1.06 1 98.31 205 ALA A O 1
ATOM 1514 N N . GLY A 1 206 ? 9.836 3.246 2.285 1 96.44 206 GLY A N 1
ATOM 1515 C CA . GLY A 1 206 ? 10.883 2.318 2.672 1 96.44 206 GLY A CA 1
ATOM 1516 C C . GLY A 1 206 ? 11.477 1.561 1.497 1 96.44 206 GLY A C 1
ATOM 1517 O O . GLY A 1 206 ? 12.688 1.387 1.411 1 96.44 206 GLY A O 1
ATOM 1518 N N . THR A 1 207 ? 10.633 1.119 0.594 1 95.62 207 THR A N 1
ATOM 1519 C CA . THR A 1 207 ? 11.055 0.394 -0.599 1 95.62 207 THR A CA 1
ATOM 1520 C C . THR A 1 207 ? 11.969 1.261 -1.462 1 95.62 207 THR A C 1
ATOM 1522 O O . THR A 1 207 ? 13.023 0.805 -1.913 1 95.62 207 THR A O 1
ATOM 1525 N N . TYR A 1 208 ? 11.57 2.477 -1.722 1 96.81 208 TYR A N 1
ATOM 1526 C CA . TYR A 1 208 ? 12.359 3.367 -2.562 1 96.81 208 TYR A CA 1
ATOM 1527 C C . TYR A 1 208 ? 13.719 3.641 -1.937 1 96.81 208 TYR A C 1
ATOM 1529 O O . TYR A 1 208 ? 14.711 3.82 -2.646 1 96.81 208 TYR A O 1
ATOM 1537 N N . HIS A 1 209 ? 13.789 3.66 -0.604 1 96.88 209 HIS A N 1
ATOM 1538 C CA . HIS A 1 209 ? 15.078 3.857 0.047 1 96.88 209 HIS A CA 1
ATOM 1539 C C . HIS A 1 209 ? 15.93 2.594 -0.027 1 96.88 209 HIS A C 1
ATOM 1541 O O . HIS A 1 209 ? 17.047 2.621 -0.561 1 96.88 209 HIS A O 1
ATOM 1547 N N . LYS A 1 210 ? 15.383 1.484 0.396 1 93.19 210 LYS A N 1
ATOM 1548 C CA . LYS A 1 210 ? 16.141 0.257 0.596 1 93.19 210 LYS A CA 1
ATOM 1549 C C . LYS A 1 210 ? 16.469 -0.418 -0.737 1 93.19 210 LYS A C 1
ATOM 1551 O O . LYS A 1 210 ? 17.562 -0.925 -0.937 1 93.19 210 LYS A O 1
ATOM 1556 N N . ALA A 1 211 ? 15.516 -0.436 -1.632 1 91.44 211 ALA A N 1
ATOM 1557 C CA . ALA A 1 211 ? 15.672 -1.202 -2.865 1 91.44 211 ALA A CA 1
ATOM 1558 C C . ALA A 1 211 ? 16.109 -0.305 -4.016 1 91.44 211 ALA A C 1
ATOM 1560 O O . ALA A 1 211 ? 16.766 -0.764 -4.953 1 91.44 211 ALA A O 1
ATOM 1561 N N . LEU A 1 212 ? 15.797 1.022 -3.959 1 93.69 212 LEU A N 1
ATOM 1562 C CA . LEU A 1 212 ? 15.992 1.825 -5.164 1 93.69 212 LEU A CA 1
ATOM 1563 C C . LEU A 1 212 ? 16.922 2.998 -4.887 1 93.69 212 LEU A C 1
ATOM 1565 O O . LEU A 1 212 ? 17.188 3.814 -5.777 1 93.69 212 LEU A O 1
ATOM 1569 N N . GLY A 1 213 ? 17.375 3.145 -3.664 1 94.56 213 GLY A N 1
ATOM 1570 C CA . GLY A 1 213 ? 18.469 4.043 -3.328 1 94.56 213 GLY A CA 1
ATOM 1571 C C . GLY A 1 213 ? 18.031 5.492 -3.205 1 94.56 213 GLY A C 1
ATOM 1572 O O . GLY A 1 213 ? 18.859 6.402 -3.289 1 94.56 213 GLY A O 1
ATOM 1573 N N . VAL A 1 214 ? 16.766 5.801 -3.068 1 97.56 214 VAL A N 1
ATOM 1574 C CA . VAL A 1 214 ? 16.266 7.16 -2.895 1 97.56 214 VAL A CA 1
ATOM 1575 C C . VAL A 1 214 ? 16.297 7.535 -1.414 1 97.56 214 VAL A C 1
ATOM 1577 O O . VAL A 1 214 ? 15.781 6.797 -0.572 1 97.56 214 VAL A O 1
ATOM 1580 N N . PRO A 1 215 ? 16.922 8.633 -1.009 1 98.5 215 PRO A N 1
ATOM 1581 C CA . PRO A 1 215 ? 16.875 9.039 0.397 1 98.5 215 PRO A CA 1
ATOM 1582 C C . PRO A 1 215 ? 15.5 9.539 0.826 1 98.5 215 PRO A C 1
ATOM 1584 O O . PRO A 1 215 ? 15.141 10.695 0.557 1 98.5 215 PRO A O 1
ATOM 1587 N N . THR A 1 216 ? 14.758 8.703 1.499 1 98.62 216 THR A N 1
ATOM 1588 C CA . THR A 1 216 ? 13.422 9.055 1.968 1 98.62 216 THR A CA 1
ATOM 1589 C C . THR A 1 216 ? 13.391 9.148 3.49 1 98.62 216 THR A C 1
ATOM 1591 O O . THR A 1 216 ? 14.164 8.484 4.176 1 98.62 216 THR A O 1
ATOM 1594 N N . ILE A 1 217 ? 12.578 10 4.051 1 98.81 217 ILE A N 1
ATOM 1595 C CA . ILE A 1 217 ? 12.25 10.078 5.469 1 98.81 217 ILE A CA 1
ATOM 1596 C C . ILE A 1 217 ? 10.734 10.117 5.645 1 98.81 217 ILE A C 1
ATOM 1598 O O . ILE A 1 217 ? 10.047 10.875 4.961 1 98.81 217 ILE A O 1
ATOM 1602 N N . VAL A 1 218 ? 10.234 9.25 6.473 1 98.75 218 VAL A N 1
ATOM 1603 C CA . VAL A 1 218 ? 8.797 9.203 6.73 1 98.75 218 VAL A CA 1
ATOM 1604 C C . VAL A 1 218 ? 8.492 9.875 8.07 1 98.75 218 VAL A C 1
ATOM 1606 O O . VAL A 1 218 ? 9.133 9.57 9.086 1 98.75 218 VAL A O 1
ATOM 1609 N N . LEU A 1 219 ? 7.586 10.781 8.055 1 98.69 219 LEU A N 1
ATOM 1610 C CA . LEU A 1 219 ? 7.109 11.453 9.258 1 98.69 219 LEU A CA 1
ATOM 1611 C C . LEU A 1 219 ? 5.652 11.102 9.539 1 98.69 219 LEU A C 1
ATOM 1613 O O . LEU A 1 219 ? 4.754 11.555 8.828 1 98.69 219 LEU A O 1
ATOM 1617 N N . ARG A 1 220 ? 5.387 10.266 10.562 1 98.5 220 ARG A N 1
ATOM 1618 C CA . ARG A 1 220 ? 4.035 9.898 10.977 1 98.5 220 ARG A CA 1
ATOM 1619 C C . ARG A 1 220 ? 3.48 10.898 11.992 1 98.5 220 ARG A C 1
ATOM 1621 O O . ARG A 1 220 ? 3.801 10.828 13.18 1 98.5 220 ARG A O 1
ATOM 1628 N N . MET A 1 221 ? 2.584 11.711 11.539 1 97.38 221 MET A N 1
ATOM 1629 C CA . MET A 1 221 ? 2.199 12.883 12.32 1 97.38 221 MET A CA 1
ATOM 1630 C C . MET A 1 221 ? 0.849 12.672 12.992 1 97.38 221 MET A C 1
ATOM 1632 O O . MET A 1 221 ? -0.016 11.977 12.461 1 97.38 221 MET A O 1
ATOM 1636 N N . CYS A 1 222 ? 0.679 13.32 14.109 1 97.62 222 CYS A N 1
ATOM 1637 C CA . CYS A 1 222 ? -0.6 13.352 14.812 1 97.62 222 CYS A CA 1
ATOM 1638 C C . CYS A 1 222 ? -1.489 14.469 14.281 1 97.62 222 CYS A C 1
ATOM 1640 O O . CYS A 1 222 ? -1.273 14.961 13.172 1 97.62 222 CYS A O 1
ATOM 1642 N N . ASN A 1 223 ? -2.568 14.789 14.977 1 96.38 223 ASN A N 1
ATOM 1643 C CA . ASN A 1 223 ? -3.471 15.859 14.578 1 96.38 223 ASN A CA 1
ATOM 1644 C C . ASN A 1 223 ? -2.805 17.234 14.695 1 96.38 223 ASN A C 1
ATOM 1646 O O . ASN A 1 223 ? -2.408 17.641 15.789 1 96.38 223 ASN A O 1
ATOM 1650 N N . ILE A 1 224 ? -2.76 17.875 13.57 1 97.81 224 ILE A N 1
ATOM 1651 C CA . ILE A 1 224 ? -2.188 19.219 13.531 1 97.81 224 ILE A CA 1
ATOM 1652 C C . ILE A 1 224 ? -3.307 20.266 13.539 1 97.81 224 ILE A C 1
ATOM 1654 O O . ILE A 1 224 ? -4.324 20.094 12.867 1 97.81 224 ILE A O 1
ATOM 1658 N N . PHE A 1 225 ? -3.168 21.328 14.336 1 97.25 225 PHE A N 1
ATOM 1659 C CA . PHE A 1 225 ? -4.16 22.391 14.367 1 97.25 225 PHE A CA 1
ATOM 1660 C C . PHE A 1 225 ? -3.488 23.75 14.336 1 97.25 225 PHE A C 1
ATOM 1662 O O . PHE A 1 225 ? -2.295 23.875 14.617 1 97.25 225 PHE A O 1
ATOM 1669 N N . GLY A 1 226 ? -4.191 24.703 13.922 1 96.75 226 GLY A N 1
ATOM 1670 C CA . GLY A 1 226 ? -3.643 26.047 13.891 1 96.75 226 GLY A CA 1
ATOM 1671 C C . GLY A 1 226 ? -4.352 26.953 12.914 1 96.75 226 GLY A C 1
ATOM 1672 O O . GLY A 1 226 ? -5.336 26.562 12.289 1 96.75 226 GLY A O 1
ATOM 1673 N N . PRO A 1 227 ? -3.852 28.203 12.805 1 95.25 227 PRO A N 1
ATOM 1674 C CA . PRO A 1 227 ? -4.398 29.172 11.836 1 95.25 227 PRO A CA 1
ATOM 1675 C C . PRO A 1 227 ? -4.336 28.656 10.398 1 95.25 227 PRO A C 1
ATOM 1677 O O . PRO A 1 227 ? -3.438 27.891 10.055 1 95.25 227 PRO A O 1
ATOM 1680 N N . TYR A 1 228 ? -5.309 28.984 9.57 1 94.25 228 TYR A N 1
ATOM 1681 C CA . TYR A 1 228 ? -5.359 28.75 8.133 1 94.25 228 TYR A CA 1
ATOM 1682 C C . TYR A 1 228 ? -5.82 27.328 7.836 1 94.25 228 TYR A C 1
ATOM 1684 O O . TYR A 1 228 ? -5.801 26.891 6.684 1 94.25 228 TYR A O 1
ATOM 1692 N N . ASP A 1 229 ? -6.152 26.547 8.906 1 95.19 229 ASP A N 1
ATOM 1693 C CA . ASP A 1 229 ? -6.859 25.281 8.648 1 95.19 229 ASP A CA 1
ATOM 1694 C C . ASP A 1 229 ? -8.305 25.547 8.25 1 95.19 229 ASP A C 1
ATOM 1696 O O . ASP A 1 229 ? -9.141 25.891 9.094 1 95.19 229 ASP A O 1
ATOM 1700 N N . LEU A 1 230 ? -8.625 25.297 7.027 1 91.06 230 LEU A N 1
ATOM 1701 C CA . LEU A 1 230 ? -9.938 25.672 6.512 1 91.06 230 LEU A CA 1
ATOM 1702 C C . LEU A 1 230 ? -10.852 24.453 6.391 1 91.06 230 LEU A C 1
ATOM 1704 O O . LEU A 1 230 ? -11.859 24.5 5.688 1 91.06 230 LEU A O 1
ATOM 1708 N N . ASN A 1 231 ? -10.461 23.391 7.023 1 90.5 231 ASN A N 1
ATOM 1709 C CA . ASN A 1 231 ? -11.266 22.172 6.996 1 90.5 231 ASN A CA 1
ATOM 1710 C C . ASN A 1 231 ? -12.43 22.25 7.977 1 90.5 231 ASN A C 1
ATOM 1712 O O . ASN A 1 231 ? -12.57 21.406 8.859 1 90.5 231 ASN A O 1
ATOM 1716 N N . PHE A 1 232 ? -13.375 23.078 7.73 1 90.81 232 PHE A N 1
ATOM 1717 C CA . PHE A 1 232 ? -14.438 23.469 8.641 1 90.81 232 PHE A CA 1
ATOM 1718 C C . PHE A 1 232 ? -15.492 22.375 8.75 1 90.81 232 PHE A C 1
ATOM 1720 O O . PHE A 1 232 ? -16.297 22.375 9.68 1 90.81 232 PHE A O 1
ATOM 1727 N N . ASP A 1 233 ? -15.5 21.422 7.855 1 85.25 233 ASP A N 1
ATOM 1728 C CA . ASP A 1 233 ? -16.562 20.422 7.859 1 85.25 233 ASP A CA 1
ATOM 1729 C C . ASP A 1 233 ? -16.078 19.094 8.43 1 85.25 233 ASP A C 1
ATOM 1731 O O . ASP A 1 233 ? -16.875 18.234 8.82 1 85.25 233 ASP A O 1
ATOM 1735 N N . TYR A 1 234 ? -14.789 19.031 8.547 1 82.62 234 TYR A N 1
ATOM 1736 C CA . TYR A 1 234 ? -14.32 17.672 8.742 1 82.62 234 TYR A CA 1
ATOM 1737 C C . TYR A 1 234 ? -13.414 17.578 9.961 1 82.62 234 TYR A C 1
ATOM 1739 O O . TYR A 1 234 ? -13.242 16.5 10.531 1 82.62 234 TYR A O 1
ATOM 1747 N N . ARG A 1 235 ? -12.812 18.641 10.375 1 91.12 235 ARG A N 1
ATOM 1748 C CA . ARG A 1 235 ? -11.875 18.609 11.5 1 91.12 235 ARG A CA 1
ATOM 1749 C C . ARG A 1 235 ? -12.477 19.25 12.734 1 91.12 235 ARG A C 1
ATOM 1751 O O . ARG A 1 235 ? -13.188 20.266 12.641 1 91.12 235 ARG A O 1
ATOM 1758 N N . LEU A 1 236 ? -12.203 18.734 13.812 1 93.06 236 LEU A N 1
ATOM 1759 C CA . LEU A 1 236 ? -12.836 19.047 15.086 1 93.06 236 LEU A CA 1
ATOM 1760 C C . LEU A 1 236 ? -12.664 20.531 15.414 1 93.06 236 LEU A C 1
ATOM 1762 O O . LEU A 1 236 ? -13.648 21.234 15.648 1 93.06 236 LEU A O 1
ATOM 1766 N N . ILE A 1 237 ? -11.461 21.031 15.383 1 96.25 237 ILE A N 1
ATOM 1767 C CA . ILE A 1 237 ? -11.164 22.375 15.891 1 96.25 237 ILE A CA 1
ATOM 1768 C C . ILE A 1 237 ? -11.672 23.422 14.898 1 96.25 237 ILE A C 1
ATOM 1770 O O . ILE A 1 237 ? -12.398 24.328 15.281 1 96.25 237 ILE A O 1
ATOM 1774 N N . PRO A 1 238 ? -11.414 23.281 13.625 1 95.25 238 PRO A N 1
ATOM 1775 C CA . PRO A 1 238 ? -11.984 24.25 12.695 1 95.25 238 PRO A CA 1
ATOM 1776 C C . PRO A 1 238 ? -13.508 24.25 12.703 1 95.25 238 PRO A C 1
ATOM 1778 O O . PRO A 1 238 ? -14.133 25.312 12.609 1 95.25 238 PRO A O 1
ATOM 1781 N N . LYS A 1 239 ? -14.078 23.125 12.789 1 94 239 LYS A N 1
ATOM 1782 C CA . LYS A 1 239 ? -15.531 23.031 12.82 1 94 239 LYS A CA 1
ATOM 1783 C C . LYS A 1 239 ? -16.094 23.734 14.062 1 94 239 LYS A C 1
ATOM 1785 O O . LYS A 1 239 ? -17.078 24.469 13.977 1 94 239 LYS A O 1
ATOM 1790 N N . ALA A 1 240 ? -15.531 23.484 15.203 1 96.19 240 ALA A N 1
ATOM 1791 C CA . ALA A 1 240 ? -15.961 24.125 16.438 1 96.19 240 ALA A CA 1
ATOM 1792 C C . ALA A 1 240 ? -15.867 25.641 16.328 1 96.19 240 ALA A C 1
ATOM 1794 O O . ALA A 1 240 ? -16.781 26.359 16.734 1 96.19 240 ALA A O 1
ATOM 1795 N N . MET A 1 241 ? -14.789 26.094 15.797 1 94.69 241 MET A N 1
ATOM 1796 C CA . MET A 1 241 ? -14.555 27.531 15.672 1 94.69 241 MET A CA 1
ATOM 1797 C C . MET A 1 241 ? -15.555 28.156 14.719 1 94.69 241 MET A C 1
ATOM 1799 O O . MET A 1 241 ? -16.031 29.281 14.961 1 94.69 241 MET A O 1
ATOM 1803 N N . ARG A 1 242 ? -15.812 27.438 13.602 1 94.69 242 ARG A N 1
ATOM 1804 C CA . ARG A 1 242 ? -16.828 27.922 12.68 1 94.69 242 ARG A CA 1
ATOM 1805 C C . ARG A 1 242 ? -18.188 28.031 13.375 1 94.69 242 ARG A C 1
ATOM 1807 O O . ARG A 1 242 ? -18.875 29.047 13.25 1 94.69 242 ARG A O 1
ATOM 1814 N N . ASN A 1 243 ? -18.578 26.984 14.109 1 94.94 243 ASN A N 1
ATOM 1815 C CA . ASN A 1 243 ? -19.844 27 14.828 1 94.94 243 ASN A CA 1
ATOM 1816 C C . ASN A 1 243 ? -19.938 28.188 15.781 1 94.94 243 ASN A C 1
ATOM 1818 O O . ASN A 1 243 ? -20.969 28.875 15.836 1 94.94 243 ASN A O 1
ATOM 1822 N N . ILE A 1 244 ? -18.891 28.5 16.453 1 94.19 244 ILE A N 1
ATOM 1823 C CA . ILE A 1 244 ? -18.875 29.531 17.484 1 94.19 244 ILE A CA 1
ATOM 1824 C C . ILE A 1 244 ? -18.844 30.922 16.828 1 94.19 244 ILE A C 1
ATOM 1826 O O . ILE A 1 244 ? -19.719 31.734 17.062 1 94.19 244 ILE A O 1
ATOM 1830 N N . PHE A 1 245 ? -17.891 31.109 15.953 1 92.19 245 PHE A N 1
ATOM 1831 C CA . PHE A 1 245 ? -17.594 32.469 15.516 1 92.19 245 PHE A CA 1
ATOM 1832 C C . PHE A 1 245 ? -18.453 32.875 14.328 1 92.19 245 PHE A C 1
ATOM 1834 O O . PHE A 1 245 ? -18.781 34.031 14.156 1 92.19 245 PHE A O 1
ATOM 1841 N N . ARG A 1 246 ? -18.719 31.906 13.492 1 91.31 246 ARG A N 1
ATOM 1842 C CA . ARG A 1 246 ? -19.5 32.25 12.312 1 91.31 246 ARG A CA 1
ATOM 1843 C C . ARG A 1 246 ? -21 32.031 12.562 1 91.31 246 ARG A C 1
ATOM 1845 O O . ARG A 1 246 ? -21.812 32.875 12.203 1 91.31 246 ARG A O 1
ATOM 1852 N N . ASP A 1 247 ? -21.359 30.906 13.172 1 91.81 247 ASP A N 1
ATOM 1853 C CA . ASP A 1 247 ? -22.766 30.484 13.234 1 91.81 247 ASP A CA 1
ATOM 1854 C C . ASP A 1 247 ? -23.375 30.828 14.586 1 91.81 247 ASP A C 1
ATOM 1856 O O . ASP A 1 247 ? -24.609 30.812 14.742 1 91.81 247 ASP A O 1
ATOM 1860 N N . GLY A 1 248 ? -22.562 31.188 15.508 1 92.31 248 GLY A N 1
ATOM 1861 C CA . GLY A 1 248 ? -23.078 31.453 16.844 1 92.31 248 GLY A CA 1
ATOM 1862 C C . GLY A 1 248 ? -23.703 30.25 17.5 1 92.31 248 GLY A C 1
ATOM 1863 O O . GLY A 1 248 ? -24.688 30.375 18.234 1 92.31 248 GLY A O 1
ATOM 1864 N N . GLU A 1 249 ? -23.203 29.125 17.141 1 93.75 249 GLU A N 1
ATOM 1865 C CA . GLU A 1 249 ? -23.781 27.859 17.609 1 93.75 249 GLU A CA 1
ATOM 1866 C C . GLU A 1 249 ? -22.812 27.109 18.531 1 93.75 249 GLU A C 1
ATOM 1868 O O . GLU A 1 249 ? -21.672 27.562 18.719 1 93.75 249 GLU A O 1
ATOM 1873 N N . SER A 1 250 ? -23.344 26.031 19.094 1 93.75 250 SER A N 1
ATOM 1874 C CA . SER A 1 250 ? -22.547 25.156 19.938 1 93.75 250 SER A CA 1
ATOM 1875 C C . SER A 1 250 ? -21.547 24.359 19.109 1 93.75 250 SER A C 1
ATOM 1877 O O . SER A 1 250 ? -21.844 23.938 18 1 93.75 250 SER A O 1
ATOM 1879 N N . PRO A 1 251 ? -20.328 24.172 19.688 1 94.56 251 PRO A N 1
ATOM 1880 C CA . PRO A 1 251 ? -19.5 23.125 19.078 1 94.56 251 PRO A CA 1
ATOM 1881 C C . PRO A 1 251 ? -20.172 21.75 19.094 1 94.56 251 PRO A C 1
ATOM 1883 O O . PRO A 1 251 ? -20.953 21.469 20 1 94.56 251 PRO A O 1
ATOM 1886 N N . GLU A 1 252 ? -19.828 20.922 18.094 1 92 252 GLU A N 1
ATOM 1887 C CA . GLU A 1 252 ? -20.469 19.609 17.938 1 92 252 GLU A CA 1
ATOM 1888 C C . GLU A 1 252 ? -19.469 18.484 18.156 1 92 252 GLU A C 1
ATOM 1890 O O . GLU A 1 252 ? -18.297 18.609 17.797 1 92 252 GLU A O 1
ATOM 1895 N N . LEU A 1 253 ? -19.953 17.438 18.75 1 90.75 253 LEU A N 1
ATOM 1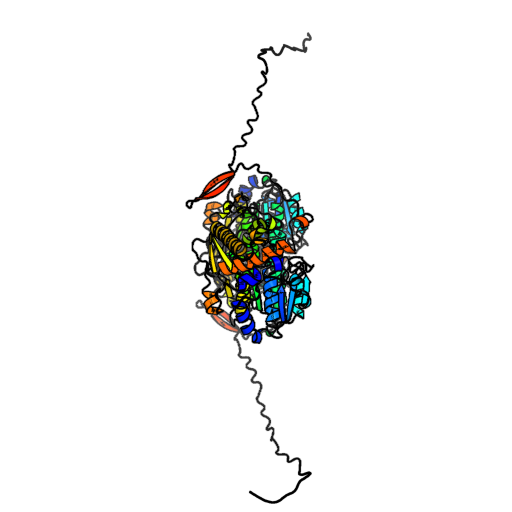896 C CA . LEU A 1 253 ? -19.203 16.203 18.969 1 90.75 253 LEU A CA 1
ATOM 1897 C C .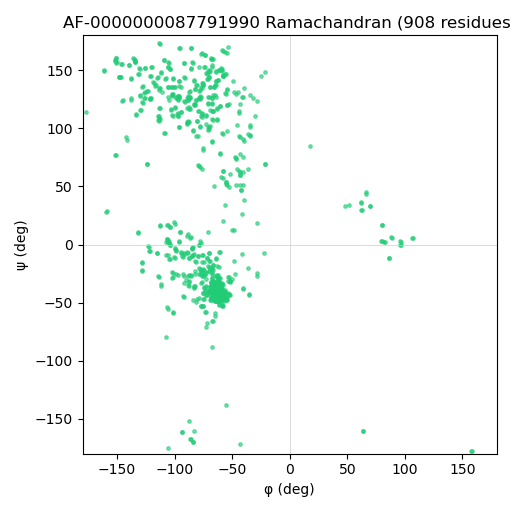 LEU A 1 253 ? -19.969 15 18.406 1 90.75 253 LEU A C 1
ATOM 1899 O O . LEU A 1 253 ? -21.125 14.781 18.75 1 90.75 253 LEU A O 1
ATOM 1903 N N . TYR A 1 254 ? -19.281 14.25 17.547 1 85.31 254 TYR A N 1
ATOM 1904 C CA . TYR A 1 254 ? -19.906 13.023 17.047 1 85.31 254 TYR A CA 1
ATOM 1905 C C . TYR A 1 254 ? -19.953 11.953 18.141 1 85.31 254 TYR A C 1
ATOM 1907 O O . TYR A 1 254 ? -19 11.797 18.906 1 85.31 254 TYR A O 1
ATOM 1915 N N . MET A 1 255 ? -20.922 11.141 18.141 1 79.06 255 MET A N 1
ATOM 1916 C CA . MET A 1 255 ? -21.172 10.148 19.188 1 79.06 255 MET A CA 1
ATOM 1917 C C . MET A 1 255 ? -20.047 9.125 19.25 1 79.06 255 MET A C 1
ATOM 1919 O O . MET A 1 255 ? -19.641 8.711 20.328 1 79.06 255 MET A O 1
ATOM 1923 N N . ASN A 1 256 ? -19.531 8.781 18.141 1 80.44 256 ASN A N 1
ATOM 1924 C CA . ASN A 1 256 ? -18.516 7.742 18.109 1 80.44 256 ASN A CA 1
ATOM 1925 C C . ASN A 1 256 ? -17.141 8.289 18.531 1 80.44 256 ASN A C 1
ATOM 1927 O O . ASN A 1 256 ? -16.188 7.531 18.656 1 80.44 256 ASN A O 1
ATOM 1931 N N . SER A 1 257 ? -17.141 9.539 18.812 1 82.69 257 SER A N 1
ATOM 1932 C CA . SER A 1 257 ? -15.867 10.164 19.156 1 82.69 257 SER A CA 1
ATOM 1933 C C . SER A 1 257 ? -15.773 10.445 20.641 1 82.69 257 SER A C 1
ATOM 1935 O O . SER A 1 257 ? -14.789 11.008 21.125 1 82.69 257 SER A O 1
ATOM 1937 N N . LEU A 1 258 ? -16.734 10.047 21.391 1 84.69 258 LEU A N 1
ATOM 1938 C CA . LEU A 1 258 ? -16.797 10.336 22.828 1 84.69 258 LEU A CA 1
ATOM 1939 C C . LEU A 1 258 ? -15.625 9.703 23.562 1 84.69 258 LEU A C 1
ATOM 1941 O O . LEU A 1 258 ? -15.18 10.227 24.594 1 84.69 258 LEU A O 1
ATOM 1945 N N . GLU A 1 259 ? -15.156 8.656 23.047 1 86.88 259 GLU A N 1
ATOM 1946 C CA . GLU A 1 259 ? -14.094 7.953 23.75 1 86.88 259 GLU A CA 1
ATOM 1947 C C . GLU A 1 259 ? -12.773 8.031 22.984 1 86.88 259 GLU A C 1
ATOM 1949 O O . GLU A 1 259 ? -11.836 7.281 23.266 1 86.88 259 GLU A O 1
ATOM 1954 N N . HIS A 1 260 ? -12.734 8.969 22.031 1 92.56 260 HIS A N 1
ATOM 1955 C CA . HIS A 1 260 ? -11.523 9.109 21.234 1 92.56 260 HIS A CA 1
ATOM 1956 C C . HIS A 1 260 ? -10.477 9.953 21.953 1 92.56 260 HIS A C 1
ATOM 1958 O O . HIS A 1 260 ? -10.812 10.938 22.625 1 92.56 260 HIS A O 1
ATOM 1964 N N . PHE A 1 261 ? -9.281 9.461 21.938 1 95.69 261 PHE A N 1
ATOM 1965 C CA . PHE A 1 261 ? -8.133 10.227 22.422 1 95.69 261 PHE A CA 1
ATOM 1966 C C . PHE A 1 261 ? -7.148 10.492 21.281 1 95.69 261 PHE A C 1
ATOM 1968 O O . PHE A 1 261 ? -6.875 9.602 20.469 1 95.69 261 PHE A O 1
ATOM 1975 N N . ARG A 1 262 ? -6.648 11.703 21.234 1 96.62 262 ARG A N 1
ATOM 1976 C CA . ARG A 1 262 ? -5.719 12.078 20.172 1 96.62 262 ARG A CA 1
ATOM 1977 C C . ARG A 1 262 ? -4.594 12.953 20.719 1 96.62 262 ARG A C 1
ATOM 1979 O O . ARG A 1 262 ? -4.754 13.609 21.75 1 96.62 262 ARG A O 1
ATOM 1986 N N . ASP A 1 263 ? -3.463 12.906 20.016 1 97.69 263 ASP A N 1
ATOM 1987 C CA . ASP A 1 263 ? -2.42 13.922 20.125 1 97.69 263 ASP A CA 1
ATOM 1988 C C . ASP A 1 263 ? -2.752 15.148 19.297 1 97.69 263 ASP A C 1
ATOM 1990 O O . ASP A 1 263 ? -3.217 15.023 18.156 1 97.69 263 ASP A O 1
ATOM 1994 N N . TYR A 1 264 ? -2.523 16.359 19.859 1 97.94 264 TYR A N 1
ATOM 1995 C CA . TYR A 1 264 ? -2.686 17.609 19.125 1 97.94 264 TYR A CA 1
ATOM 1996 C C . TYR A 1 264 ? -1.38 18.406 19.094 1 97.94 264 TYR A C 1
ATOM 1998 O O . TYR A 1 264 ? -0.768 18.641 20.141 1 97.94 264 TYR A O 1
ATOM 2006 N N . LEU A 1 265 ? -0.987 18.734 17.938 1 98.5 265 LEU A N 1
ATOM 2007 C CA . LEU A 1 265 ? 0.25 19.469 17.703 1 98.5 265 LEU A CA 1
ATOM 2008 C C . LEU A 1 265 ? -0.026 20.781 16.984 1 98.5 265 LEU A C 1
ATOM 2010 O O . LEU A 1 265 ? -0.704 20.797 15.945 1 98.5 265 LEU A O 1
ATOM 2014 N N . PHE A 1 266 ? 0.451 21.891 17.594 1 98.06 266 PHE A N 1
ATOM 2015 C CA . PHE A 1 266 ? 0.309 23.188 16.938 1 98.06 266 PHE A CA 1
ATOM 2016 C C . PHE A 1 266 ? 1.104 23.234 15.641 1 98.06 266 PHE A C 1
ATOM 2018 O O . PHE A 1 266 ? 2.223 22.719 15.578 1 98.06 266 PHE A O 1
ATOM 2025 N N . VAL A 1 267 ? 0.624 23.828 14.594 1 98.25 267 VAL A N 1
ATOM 2026 C CA . VAL A 1 267 ? 1.121 23.734 13.227 1 98.25 267 VAL A CA 1
ATOM 2027 C C . VAL A 1 267 ? 2.557 24.25 13.164 1 98.25 267 VAL A C 1
ATOM 2029 O O . VAL A 1 267 ? 3.379 23.734 12.406 1 98.25 267 VAL A O 1
ATOM 2032 N N . GLU A 1 268 ? 2.932 25.281 13.906 1 98.25 268 GLU A N 1
ATOM 2033 C CA . GLU A 1 268 ? 4.293 25.797 13.852 1 98.25 268 GLU A CA 1
ATOM 2034 C C . GLU A 1 268 ? 5.301 24.781 14.375 1 98.25 268 GLU A C 1
ATOM 2036 O O . GLU A 1 268 ? 6.441 24.734 13.914 1 98.25 268 GLU A O 1
ATOM 2041 N N . ASP A 1 269 ? 4.863 23.969 15.359 1 98.69 269 ASP A N 1
ATOM 2042 C CA . ASP A 1 269 ? 5.738 22.891 15.82 1 98.69 269 ASP A CA 1
ATOM 2043 C C . ASP A 1 269 ? 5.895 21.812 14.75 1 98.69 269 ASP A C 1
ATOM 2045 O O . ASP A 1 269 ? 6.965 21.219 14.609 1 98.69 269 ASP A O 1
ATOM 2049 N N . ALA A 1 270 ? 4.828 21.5 14.023 1 98.75 270 ALA A N 1
ATOM 2050 C CA . ALA A 1 270 ? 4.949 20.578 12.898 1 98.75 270 ALA A CA 1
ATOM 2051 C C . ALA A 1 270 ? 5.973 21.094 11.883 1 98.75 270 ALA A C 1
ATOM 2053 O O . ALA A 1 270 ? 6.789 20.312 11.375 1 98.75 270 ALA A O 1
ATOM 2054 N N . VAL A 1 271 ? 5.895 22.344 11.578 1 98.81 271 VAL A N 1
ATOM 2055 C CA . VAL A 1 271 ? 6.828 22.969 10.641 1 98.81 271 VAL A CA 1
ATOM 2056 C C . VAL A 1 271 ? 8.25 22.844 11.172 1 98.81 271 VAL A C 1
ATOM 2058 O O . VAL A 1 271 ? 9.18 22.516 10.43 1 98.81 271 VAL A O 1
ATOM 2061 N N . ARG A 1 272 ? 8.422 23.125 12.461 1 98.81 272 ARG A N 1
ATOM 2062 C CA . ARG A 1 272 ? 9.742 22.984 13.078 1 98.81 272 ARG A CA 1
ATOM 2063 C C . ARG A 1 272 ? 10.273 21.562 12.898 1 98.81 272 ARG A C 1
ATOM 2065 O O . ARG A 1 272 ? 11.469 21.359 12.656 1 98.81 272 ARG A O 1
ATOM 2072 N N . ALA A 1 273 ? 9.414 20.578 13.047 1 98.88 273 ALA A N 1
ATOM 2073 C CA . ALA A 1 273 ? 9.828 19.188 12.875 1 98.88 273 ALA A CA 1
ATOM 2074 C C . ALA A 1 273 ? 10.406 18.953 11.484 1 98.88 273 ALA A C 1
ATOM 2076 O O . ALA A 1 273 ? 11.414 18.266 11.328 1 98.88 273 ALA A O 1
ATOM 2077 N N . TYR A 1 274 ? 9.805 19.516 10.438 1 98.81 274 TYR A N 1
ATOM 2078 C CA . TYR A 1 274 ? 10.32 19.391 9.078 1 98.81 274 TYR A CA 1
ATOM 2079 C C . TYR A 1 274 ? 11.719 19.984 8.969 1 98.81 274 TYR A C 1
ATOM 2081 O O . TYR A 1 274 ? 12.578 19.422 8.281 1 98.81 274 TYR A O 1
ATOM 2089 N N . PHE A 1 275 ? 11.922 21.156 9.641 1 98.81 275 PHE A N 1
ATOM 2090 C CA . PHE A 1 275 ? 13.234 21.797 9.617 1 98.81 275 PHE A CA 1
ATOM 2091 C C . PHE A 1 275 ? 14.281 20.891 10.258 1 98.81 275 PHE A C 1
ATOM 2093 O O . PHE A 1 275 ? 15.367 20.703 9.703 1 98.81 275 PHE A O 1
ATOM 2100 N N . HIS A 1 276 ? 13.914 20.359 11.43 1 98.62 276 HIS A N 1
ATOM 2101 C CA . HIS A 1 276 ? 14.844 19.484 12.141 1 98.62 276 HIS A CA 1
ATOM 2102 C C . HIS A 1 276 ? 15.172 18.234 11.312 1 98.62 276 HIS A C 1
ATOM 2104 O O . HIS A 1 276 ? 16.328 17.844 11.211 1 98.62 276 HIS A O 1
ATOM 2110 N N . ILE A 1 277 ? 14.172 17.641 10.727 1 98.5 277 ILE A N 1
ATOM 2111 C CA . ILE A 1 277 ? 14.328 16.422 9.93 1 98.5 277 ILE A CA 1
ATOM 2112 C C . ILE A 1 277 ? 15.164 16.734 8.688 1 98.5 277 ILE A C 1
ATOM 2114 O O . ILE A 1 277 ? 16.031 15.938 8.305 1 98.5 277 ILE A O 1
ATOM 2118 N N . ALA A 1 278 ? 14.93 17.844 8.031 1 98.5 278 ALA A N 1
ATOM 2119 C CA . ALA A 1 278 ? 15.648 18.234 6.812 1 98.5 278 ALA A CA 1
ATOM 2120 C C . ALA A 1 278 ? 17.141 18.375 7.086 1 98.5 278 ALA A C 1
ATOM 2122 O O . ALA A 1 278 ? 17.969 18.031 6.238 1 98.5 278 ALA A O 1
ATOM 2123 N N . ARG A 1 279 ? 17.516 18.812 8.25 1 97.62 279 ARG A N 1
ATOM 2124 C CA . ARG A 1 279 ? 18.906 19.094 8.586 1 97.62 279 ARG A CA 1
ATOM 2125 C C . ARG A 1 279 ? 19.578 17.875 9.195 1 97.62 279 ARG A C 1
ATOM 2127 O O . ARG A 1 279 ? 20.781 17.875 9.438 1 97.62 279 ARG A O 1
ATOM 2134 N N . CYS A 1 280 ? 18.812 16.859 9.453 1 96.75 280 CYS A N 1
ATOM 2135 C CA . CYS A 1 280 ? 19.312 15.688 10.156 1 96.75 280 CYS A CA 1
ATOM 2136 C C . CYS A 1 280 ? 20.156 14.82 9.234 1 96.75 280 CYS A C 1
ATOM 2138 O O . CYS A 1 280 ? 19.641 14.156 8.344 1 96.75 280 CYS A O 1
ATOM 2140 N N . GLU A 1 281 ? 21.375 14.797 9.562 1 91 281 GLU A N 1
ATOM 2141 C CA . GLU A 1 281 ? 22.281 13.938 8.812 1 91 281 GLU A CA 1
ATOM 2142 C C . GLU A 1 281 ? 22.141 12.477 9.242 1 91 281 GLU A C 1
ATOM 2144 O O . GLU A 1 281 ? 22.062 12.18 10.43 1 91 281 GLU A O 1
ATOM 2149 N N . GLY A 1 282 ? 21.922 11.594 8.477 1 94.06 282 GLY A N 1
ATOM 2150 C CA . GLY A 1 282 ? 21.812 10.18 8.812 1 94.06 282 GLY A CA 1
ATOM 2151 C C . GLY A 1 282 ? 20.391 9.719 9.008 1 94.06 282 GLY A C 1
ATOM 2152 O O . GLY A 1 282 ? 20.141 8.555 9.344 1 94.06 282 GLY A O 1
ATOM 2153 N N . CYS A 1 283 ? 19.469 10.648 8.859 1 97.19 283 CYS A N 1
ATOM 2154 C CA . CYS A 1 283 ? 18.078 10.32 9.117 1 97.19 283 CYS A CA 1
ATOM 2155 C C . CYS A 1 283 ? 17.422 9.703 7.891 1 97.19 283 CYS A C 1
ATOM 2157 O O . CYS A 1 283 ? 16.266 9.281 7.949 1 97.19 283 CYS A O 1
ATOM 2159 N N . GLN A 1 284 ? 18.125 9.594 6.773 1 97.12 284 GLN A N 1
ATOM 2160 C CA . GLN A 1 284 ? 17.562 9.023 5.555 1 97.12 284 GLN A CA 1
ATOM 2161 C C . GLN A 1 284 ? 17.25 7.543 5.734 1 97.12 284 GLN A C 1
ATOM 2163 O O . GLN A 1 284 ? 18.016 6.812 6.355 1 97.12 284 GLN A O 1
ATOM 2168 N N . GLY A 1 285 ? 16.125 7.148 5.289 1 96.94 285 GLY A N 1
ATOM 2169 C CA . GLY A 1 285 ? 15.688 5.766 5.391 1 96.94 285 GLY A CA 1
ATOM 2170 C C . GLY A 1 285 ? 14.945 5.469 6.676 1 96.94 285 GLY A C 1
ATOM 2171 O O . GLY A 1 285 ? 14.484 4.344 6.887 1 96.94 285 GLY A O 1
ATOM 2172 N N . ARG A 1 286 ? 14.68 6.516 7.477 1 97.62 286 ARG A N 1
ATOM 2173 C CA . ARG A 1 286 ? 14.094 6.305 8.797 1 97.62 286 ARG A CA 1
ATOM 2174 C C . ARG A 1 286 ? 12.648 6.789 8.828 1 97.62 286 ARG A C 1
ATOM 2176 O O . ARG A 1 286 ? 12.219 7.547 7.961 1 97.62 286 ARG A O 1
ATOM 2183 N N . VAL A 1 287 ? 11.961 6.242 9.789 1 98.38 287 VAL A N 1
ATOM 2184 C CA . VAL A 1 287 ? 10.594 6.641 10.109 1 98.38 287 VAL A CA 1
ATOM 2185 C C . VAL A 1 287 ? 10.555 7.316 11.477 1 98.38 287 VAL A C 1
ATOM 2187 O O . VAL A 1 287 ? 11.156 6.828 12.438 1 98.38 287 VAL A O 1
ATOM 2190 N N . TYR A 1 288 ? 9.844 8.445 11.586 1 98.81 288 TYR A N 1
ATOM 2191 C CA . TYR A 1 288 ? 9.727 9.156 12.852 1 98.81 288 TYR A CA 1
ATOM 2192 C C . TYR A 1 288 ? 8.266 9.422 13.195 1 98.81 288 TYR A C 1
ATOM 2194 O O . TYR A 1 288 ? 7.492 9.844 12.336 1 98.81 288 TYR A O 1
ATOM 2202 N N . ASN A 1 289 ? 7.949 9.195 14.414 1 98.69 289 ASN A N 1
ATOM 2203 C CA . ASN A 1 289 ? 6.711 9.719 14.984 1 98.69 289 ASN A CA 1
ATOM 2204 C C . ASN A 1 289 ? 6.836 11.203 15.32 1 98.69 289 ASN A C 1
ATOM 2206 O O . ASN A 1 289 ? 7.863 11.641 15.836 1 98.69 289 ASN A O 1
ATOM 2210 N N . LEU A 1 290 ? 5.809 11.914 14.961 1 98.5 290 LEU A N 1
ATOM 2211 C CA . LEU A 1 290 ? 5.691 13.305 15.398 1 98.5 290 LEU A CA 1
ATOM 2212 C C . LEU A 1 290 ? 4.574 13.461 16.422 1 98.5 290 LEU A C 1
ATOM 2214 O O . LEU A 1 290 ? 3.42 13.695 16.062 1 98.5 290 LEU A O 1
ATOM 2218 N N . PRO A 1 291 ? 4.906 13.43 17.703 1 96.25 291 PRO A N 1
ATOM 2219 C CA . PRO A 1 291 ? 3.883 13.477 18.75 1 96.25 291 PRO A CA 1
ATOM 2220 C C . PRO A 1 291 ? 3.309 14.875 18.953 1 96.25 291 PRO A C 1
ATOM 2222 O O . PRO A 1 291 ? 3.896 15.859 18.5 1 96.25 291 PRO A O 1
ATOM 2225 N N . GLY A 1 292 ? 2.201 14.914 19.625 1 94.62 292 GLY A N 1
ATOM 2226 C CA . GLY A 1 292 ? 1.643 16.188 20.031 1 94.62 292 GLY A CA 1
ATOM 2227 C C . GLY A 1 292 ? 2.209 16.703 21.344 1 94.62 292 GLY A C 1
ATOM 2228 O O . GLY A 1 292 ? 2.98 16 22.016 1 94.62 292 GLY A O 1
ATOM 2229 N N . ALA A 1 293 ? 1.91 17.938 21.656 1 91.5 293 ALA A N 1
ATOM 2230 C CA . ALA A 1 293 ? 2.227 18.531 22.953 1 91.5 293 ALA A CA 1
ATOM 2231 C C . ALA A 1 293 ? 1.096 18.297 23.953 1 91.5 293 ALA A C 1
ATOM 2233 O O . ALA A 1 293 ? 1.24 18.578 25.141 1 91.5 293 ALA A O 1
ATOM 2234 N N . HIS A 1 294 ? 0.054 17.75 23.391 1 92.69 294 HIS A N 1
ATOM 2235 C CA . HIS A 1 294 ? -1.148 17.562 24.188 1 92.69 294 HIS A CA 1
ATOM 2236 C C . HIS A 1 294 ? -1.883 16.297 23.781 1 92.69 294 HIS A C 1
ATOM 2238 O O . HIS A 1 294 ? -2.156 16.078 22.609 1 92.69 294 HIS A O 1
ATOM 2244 N N . TYR A 1 295 ? -2.105 15.43 24.719 1 96 295 TYR A N 1
ATOM 2245 C CA . TYR A 1 295 ? -2.895 14.219 24.531 1 96 295 TYR A CA 1
ATOM 2246 C C . TYR A 1 295 ? -4.184 14.281 25.344 1 96 295 TYR A C 1
ATOM 2248 O O . TYR A 1 295 ? -4.145 14.422 26.578 1 96 295 TYR A O 1
ATOM 2256 N N . SER A 1 296 ? -5.359 14.25 24.594 1 95.56 296 SER A N 1
ATOM 2257 C CA . SER A 1 296 ? -6.617 14.484 25.297 1 95.56 296 SER A CA 1
ATOM 2258 C C . SER A 1 296 ? -7.777 13.781 24.609 1 95.56 296 SER A C 1
ATOM 2260 O O . SER A 1 296 ? -7.699 13.469 23.422 1 95.56 296 SER A O 1
ATOM 2262 N N . ALA A 1 297 ? -8.805 13.602 25.469 1 95.38 297 ALA A N 1
ATOM 2263 C CA . ALA A 1 297 ? -10.062 13.133 24.906 1 95.38 297 ALA A CA 1
ATOM 2264 C C . ALA A 1 297 ? -10.734 14.219 24.062 1 95.38 297 ALA A C 1
ATOM 2266 O O . ALA A 1 297 ? -10.617 15.406 24.375 1 95.38 297 ALA A O 1
ATOM 2267 N N . THR A 1 298 ? -11.445 13.758 23.062 1 93.62 298 THR A N 1
ATOM 2268 C CA . THR A 1 298 ? -12.07 14.688 22.125 1 93.62 298 THR A CA 1
ATOM 2269 C C . THR A 1 298 ? -13.031 15.633 22.844 1 93.62 298 THR A C 1
ATOM 2271 O O . THR A 1 298 ? -13.039 16.828 22.578 1 93.62 298 THR A O 1
ATOM 2274 N N . PRO A 1 299 ? -13.859 15.148 23.812 1 93.56 299 PRO A N 1
ATOM 2275 C CA . PRO A 1 299 ? -14.727 16.078 24.547 1 93.56 299 PRO A CA 1
ATOM 2276 C C . PRO A 1 299 ? -13.945 17.125 25.328 1 93.56 299 PRO A C 1
ATOM 2278 O O . PRO A 1 299 ? -14.398 18.266 25.469 1 93.56 299 PRO A O 1
ATOM 2281 N N . ASP A 1 300 ? -12.875 16.719 25.859 1 95.12 300 ASP A N 1
ATOM 2282 C CA . ASP A 1 300 ? -12.062 17.641 26.641 1 95.12 300 ASP A CA 1
ATOM 2283 C C . ASP A 1 300 ? -11.477 18.75 25.766 1 95.12 300 ASP A C 1
ATOM 2285 O O . ASP A 1 300 ? -11.32 19.875 26.219 1 95.12 300 ASP A O 1
ATOM 2289 N N . VAL A 1 301 ? -11.141 18.406 24.562 1 96.19 301 VAL A N 1
ATOM 2290 C CA . VAL A 1 301 ? -10.656 19.422 23.609 1 96.19 301 VAL A CA 1
ATOM 2291 C C . VAL A 1 301 ? -11.734 20.469 23.391 1 96.19 301 VAL A C 1
ATOM 2293 O O . VAL A 1 301 ? -11.445 21.672 23.391 1 96.19 301 VAL A O 1
ATOM 2296 N N . LEU A 1 302 ? -12.945 20.047 23.219 1 95.88 302 LEU A N 1
ATOM 2297 C CA . LEU A 1 302 ? -14.047 20.984 23 1 95.88 302 LEU A CA 1
ATOM 2298 C C . LEU A 1 302 ? -14.297 21.828 24.234 1 95.88 302 LEU A C 1
ATOM 2300 O O . LEU A 1 302 ? -14.57 23.031 24.125 1 95.88 302 LEU A O 1
ATOM 2304 N N . ARG A 1 303 ? -14.195 21.219 25.375 1 94.88 303 ARG A N 1
ATOM 2305 C CA . ARG A 1 303 ? -14.352 21.984 26.609 1 94.88 303 ARG A CA 1
ATOM 2306 C C . ARG A 1 303 ? -13.266 23.047 26.734 1 94.88 303 ARG A C 1
ATOM 2308 O O . ARG A 1 303 ? -13.531 24.156 27.188 1 94.88 303 ARG A O 1
ATOM 2315 N N . ASP A 1 304 ? -12.094 22.625 26.406 1 94.88 304 ASP A N 1
ATOM 2316 C CA . ASP A 1 304 ? -10.992 23.578 26.422 1 94.88 304 ASP A CA 1
ATOM 2317 C C . ASP A 1 304 ? -11.25 24.734 25.484 1 94.88 304 ASP A C 1
ATOM 2319 O O . ASP A 1 304 ? -10.961 25.891 25.812 1 94.88 304 ASP A O 1
ATOM 2323 N N . ILE A 1 305 ? -11.758 24.453 24.328 1 95.75 305 ILE A N 1
ATOM 2324 C CA . ILE A 1 305 ? -12.07 25.469 23.328 1 95.75 305 ILE A CA 1
ATOM 2325 C C . ILE A 1 305 ? -13.117 26.438 23.891 1 95.75 305 ILE A C 1
ATOM 2327 O O . ILE A 1 305 ? -12.945 27.656 23.844 1 95.75 305 ILE A O 1
ATOM 2331 N N . VAL A 1 306 ? -14.188 25.922 24.469 1 94.69 306 VAL A N 1
ATOM 2332 C CA . VAL A 1 306 ? -15.273 26.719 25.016 1 94.69 306 VAL A CA 1
ATOM 2333 C C . VAL A 1 306 ? -14.75 27.609 26.141 1 94.69 306 VAL A C 1
ATOM 2335 O O . VAL A 1 306 ? -15.039 28.812 26.172 1 94.69 306 VAL A O 1
ATOM 2338 N N . SER A 1 307 ? -14.016 26.969 26.984 1 94.5 307 SER A N 1
ATOM 2339 C CA . SER A 1 307 ? -13.461 27.703 28.109 1 94.5 307 SER A CA 1
ATOM 2340 C C . SER A 1 307 ? -12.539 28.828 27.641 1 94.5 307 SER A C 1
ATOM 2342 O O . SER A 1 307 ? -12.609 29.953 28.141 1 94.5 307 SER A O 1
ATOM 2344 N N . HIS A 1 308 ? -11.711 28.5 26.75 1 92.94 308 HIS A N 1
ATOM 2345 C CA . HIS A 1 308 ? -10.742 29.469 26.266 1 92.94 308 HIS A CA 1
ATOM 2346 C C . HIS A 1 308 ? -11.43 30.641 25.594 1 92.94 308 HIS A C 1
ATOM 2348 O O . HIS A 1 308 ? -11.078 31.797 25.828 1 92.94 308 HIS A O 1
ATOM 2354 N N . ILE A 1 309 ? -12.383 30.422 24.766 1 92.25 309 ILE A N 1
ATOM 2355 C CA . ILE A 1 309 ? -13.086 31.484 24.047 1 92.25 309 ILE A CA 1
ATOM 2356 C C . ILE A 1 309 ? -13.883 32.344 25.031 1 92.25 309 ILE A C 1
ATOM 2358 O O . ILE A 1 309 ? -13.969 33.562 24.891 1 92.25 309 ILE A O 1
ATOM 2362 N N . SER A 1 310 ? -14.453 31.656 26 1 92.06 310 SER A N 1
ATOM 2363 C CA . SER A 1 310 ? -15.148 32.375 27.062 1 92.06 310 SER A CA 1
ATOM 2364 C C . SER A 1 310 ? -14.203 33.344 27.797 1 92.06 310 SER A C 1
ATOM 2366 O O . SER A 1 310 ? -14.562 34.5 28.062 1 92.06 310 SER A O 1
ATOM 2368 N N . ASP A 1 311 ? -13.086 32.812 28.078 1 90.38 311 ASP A N 1
ATOM 2369 C CA . ASP A 1 311 ? -12.078 33.656 28.75 1 90.38 311 ASP A CA 1
ATOM 2370 C C . ASP A 1 311 ? -11.688 34.844 27.875 1 90.38 311 ASP A C 1
ATOM 2372 O O . ASP A 1 311 ? -11.531 35.938 28.391 1 90.38 311 ASP A O 1
ATOM 2376 N N . LEU A 1 312 ? -11.531 34.594 26.625 1 87.12 312 LEU A N 1
ATOM 2377 C CA . LEU A 1 312 ? -11.18 35.656 25.688 1 87.12 312 LEU A CA 1
ATOM 2378 C C . LEU A 1 312 ? -12.273 36.719 25.625 1 87.12 312 LEU A C 1
ATOM 2380 O O . LEU A 1 312 ? -11.984 37.906 25.531 1 87.12 312 LEU A O 1
ATOM 2384 N N . GLN A 1 313 ? -13.43 36.281 25.656 1 88.81 313 GLN A N 1
ATOM 2385 C CA . GLN A 1 313 ? -14.562 37.219 25.625 1 88.81 313 GLN A CA 1
ATOM 2386 C C . GLN A 1 313 ? -14.617 38.062 26.891 1 88.81 313 GLN A C 1
ATOM 2388 O O . GLN A 1 313 ? -14.914 39.25 26.828 1 88.81 313 GLN A O 1
ATOM 2393 N N . ASP A 1 314 ? -14.438 37.406 27.938 1 90.69 314 ASP A N 1
ATOM 2394 C CA . ASP A 1 314 ? -14.422 38.125 29.219 1 90.69 314 ASP A CA 1
ATOM 2395 C C . ASP A 1 314 ? -13.328 39.188 29.234 1 90.69 314 ASP A C 1
ATOM 2397 O O . ASP A 1 314 ? -13.555 40.312 29.719 1 90.69 314 ASP A O 1
ATOM 2401 N N . GLU A 1 315 ? -12.258 38.781 28.797 1 87.31 315 GLU A N 1
ATOM 2402 C CA . GLU A 1 315 ? -11.148 39.75 28.719 1 87.31 315 GLU A CA 1
ATOM 2403 C C . GLU A 1 315 ? -11.477 40.906 27.797 1 87.31 315 GLU A C 1
ATOM 2405 O O . GLU A 1 315 ? -11.172 42.062 28.109 1 87.31 315 GLU A O 1
ATOM 2410 N N . ALA A 1 316 ? -12.062 40.594 26.672 1 84.38 316 ALA A N 1
ATOM 2411 C CA . ALA A 1 316 ? -12.469 41.625 25.719 1 84.38 316 ALA A CA 1
ATOM 2412 C C . ALA A 1 316 ? -13.5 42.562 26.328 1 84.38 316 ALA A C 1
ATOM 2414 O O . ALA A 1 316 ? -13.484 43.75 26.078 1 84.38 316 ALA A O 1
ATOM 2415 N N . ALA A 1 317 ? -14.383 42.031 27.078 1 88.38 317 ALA A N 1
ATOM 2416 C CA . ALA A 1 317 ? -15.438 42.812 27.719 1 88.38 317 ALA A CA 1
ATOM 2417 C C . ALA A 1 317 ? -14.852 43.781 28.734 1 88.38 317 ALA A C 1
ATOM 2419 O O . ALA A 1 317 ? -15.375 44.906 28.906 1 88.38 317 ALA A O 1
ATOM 2420 N N . LEU A 1 318 ? -13.828 43.375 29.375 1 90.88 318 LEU A N 1
ATOM 2421 C CA . LEU A 1 318 ? -13.156 44.219 30.359 1 90.88 318 LEU A CA 1
ATOM 2422 C C . LEU A 1 318 ? -12.375 45.344 29.688 1 90.88 318 LEU A C 1
ATOM 2424 O O . LEU A 1 318 ? -12.359 46.469 30.156 1 90.88 318 LEU A O 1
ATOM 2428 N N . GLU A 1 319 ? -11.758 45.031 28.641 1 85.75 319 GLU A N 1
ATOM 2429 C CA . GLU A 1 319 ? -10.883 45.969 27.953 1 85.75 319 GLU A CA 1
ATOM 2430 C C . GLU A 1 319 ? -11.68 46.906 27.062 1 85.75 319 GLU A C 1
ATOM 2432 O O . GLU A 1 319 ? -11.43 48.125 27.016 1 85.75 319 GLU A O 1
ATOM 2437 N N . ASN A 1 320 ? -12.523 46.281 26.281 1 87.31 320 ASN A N 1
ATOM 2438 C CA . ASN A 1 320 ? -13.391 47.031 25.359 1 87.31 320 ASN A CA 1
ATOM 2439 C C . ASN A 1 320 ? -14.781 46.375 25.281 1 87.31 320 ASN A C 1
ATOM 2441 O O . ASN A 1 320 ? -15.078 45.656 24.344 1 87.31 320 ASN A O 1
ATOM 2445 N N . PRO A 1 321 ? -15.609 46.812 26.062 1 86.19 321 PRO A N 1
ATOM 2446 C CA . PRO A 1 321 ? -16.938 46.188 26.188 1 86.19 321 PRO A CA 1
ATOM 2447 C C . PRO A 1 321 ? -17.734 46.281 24.875 1 86.19 321 PRO A C 1
ATOM 2449 O O . PRO A 1 321 ? -18.641 45.469 24.656 1 86.19 321 PRO A O 1
ATOM 2452 N N . ASP A 1 322 ? -17.344 47.188 23.969 1 85.62 322 ASP A N 1
ATOM 2453 C CA . ASP A 1 322 ? -18.125 47.375 22.75 1 85.62 322 ASP A CA 1
ATOM 2454 C C . ASP A 1 322 ? -17.531 46.562 21.578 1 85.62 322 ASP A C 1
ATOM 2456 O O . ASP A 1 322 ? -18.062 46.594 20.469 1 85.62 322 ASP A O 1
ATOM 2460 N N . SER A 1 323 ? -16.5 45.844 21.922 1 81.06 323 SER A N 1
ATOM 2461 C CA . SER A 1 323 ? -15.852 45.062 20.859 1 81.06 323 SER A CA 1
ATOM 2462 C C . SER A 1 323 ? -16.766 43.938 20.359 1 81.06 323 SER A C 1
ATOM 2464 O O . SER A 1 323 ? -17.641 43.469 21.094 1 81.06 323 SER A O 1
ATOM 2466 N N . SER A 1 324 ? -16.578 43.5 19.109 1 78.94 324 SER A N 1
ATOM 2467 C CA . SER A 1 324 ? -17.359 42.438 18.5 1 78.94 324 SER A CA 1
ATOM 2468 C C . SER A 1 324 ? -17.188 41.125 19.281 1 78.94 324 SER A C 1
ATOM 2470 O O . SER A 1 324 ? -18.156 40.375 19.438 1 78.94 324 SER A O 1
ATOM 2472 N N . LEU A 1 325 ? -16.031 40.875 19.797 1 84.25 325 LEU A N 1
ATOM 2473 C CA . LEU A 1 325 ? -15.773 39.656 20.547 1 84.25 325 LEU A CA 1
ATOM 2474 C C . LEU A 1 325 ? -16.516 39.688 21.875 1 84.25 325 LEU A C 1
ATOM 2476 O O . LEU A 1 325 ? -17.094 38.656 22.281 1 84.25 325 LEU A O 1
ATOM 2480 N N . ALA A 1 326 ? -16.453 40.812 22.5 1 85.88 326 ALA A N 1
ATOM 2481 C CA . ALA A 1 326 ? -17.125 40.938 23.797 1 85.88 326 ALA A CA 1
ATOM 2482 C C . ALA A 1 326 ? -18.625 40.719 23.672 1 85.88 326 ALA A C 1
ATOM 2484 O O . ALA A 1 326 ? -19.25 40.156 24.578 1 85.88 326 ALA A O 1
ATOM 2485 N N . ASN A 1 327 ? -19.125 41.094 22.531 1 87.62 327 ASN A N 1
ATOM 2486 C CA . ASN A 1 327 ? -20.578 41.062 22.375 1 87.62 327 ASN A CA 1
ATOM 2487 C C . ASN A 1 327 ? -21.016 39.906 21.5 1 87.62 327 ASN A C 1
ATOM 2489 O O . ASN A 1 327 ? -22.188 39.812 21.141 1 87.62 327 ASN A O 1
ATOM 2493 N N . HIS A 1 328 ? -20.062 39.156 21.125 1 87.69 328 HIS A N 1
ATOM 2494 C CA . HIS A 1 328 ? -20.406 38 20.312 1 87.69 328 HIS A CA 1
ATOM 2495 C C . HIS A 1 328 ? -21.203 36.969 21.109 1 87.69 328 HIS A C 1
ATOM 2497 O O . HIS A 1 328 ? -20.781 36.562 22.188 1 87.69 328 HIS A O 1
ATOM 2503 N N . HIS A 1 329 ? -22.344 36.625 20.547 1 90.62 329 HIS A N 1
ATOM 2504 C CA . HIS A 1 329 ? -23.188 35.625 21.203 1 90.62 329 HIS A CA 1
ATOM 2505 C C . HIS A 1 329 ? -23.047 34.25 20.531 1 90.62 329 HIS A C 1
ATOM 2507 O O . HIS A 1 329 ? -23.094 34.156 19.312 1 90.62 329 HIS A O 1
ATOM 2513 N N . TRP A 1 330 ? -22.812 33.281 21.328 1 89.75 330 TRP A N 1
ATOM 2514 C CA . TRP A 1 330 ? -22.766 31.891 20.875 1 89.75 330 TRP A CA 1
ATOM 2515 C C . TRP A 1 330 ? -23.188 30.938 21.984 1 89.75 330 TRP A C 1
ATOM 2517 O O . TRP A 1 330 ? -23.281 31.344 23.156 1 89.75 330 TRP A O 1
ATOM 2527 N N . ASN A 1 331 ? -23.578 29.688 21.641 1 89.75 331 ASN A N 1
ATOM 2528 C CA . ASN A 1 331 ? -24 28.672 22.609 1 89.75 331 ASN A CA 1
ATOM 2529 C C . ASN A 1 331 ? -22.797 27.953 23.219 1 89.75 331 ASN A C 1
ATOM 2531 O O . ASN A 1 331 ? -22.078 27.219 22.516 1 89.75 331 ASN A O 1
ATOM 2535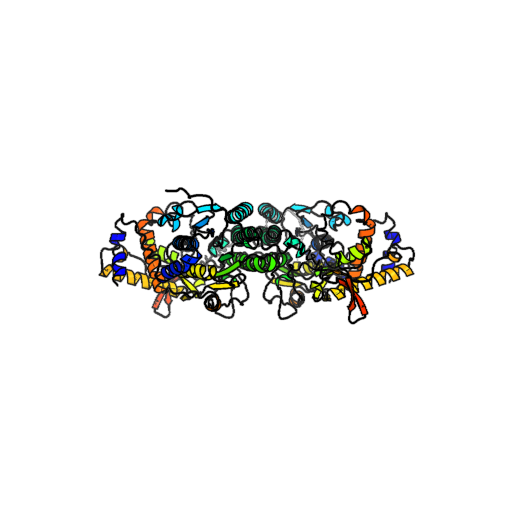 N N . ARG A 1 332 ? -22.641 28.031 24.547 1 91.38 332 ARG A N 1
ATOM 2536 C CA . ARG A 1 332 ? -21.438 27.578 25.219 1 91.38 332 ARG A CA 1
ATOM 2537 C C . ARG A 1 332 ? -21.547 26.094 25.594 1 91.38 332 ARG A C 1
ATOM 2539 O O . ARG A 1 332 ? -20.609 25.531 26.172 1 91.38 332 ARG A O 1
ATOM 2546 N N . SER A 1 333 ? -22.578 25.422 25.156 1 92.25 333 SER A N 1
ATOM 2547 C CA . SER A 1 333 ? -22.734 23.984 25.391 1 92.25 333 SER A CA 1
ATOM 2548 C C . SER A 1 333 ? -22.141 23.172 24.234 1 92.25 333 SER A C 1
ATOM 2550 O O . SER A 1 333 ? -21.875 23.719 23.156 1 92.25 333 SER A O 1
ATOM 2552 N N . ILE A 1 334 ? -21.797 21.969 24.547 1 93.56 334 ILE A N 1
ATOM 2553 C CA . ILE A 1 334 ? -21.344 21.047 23.5 1 93.56 334 ILE A CA 1
ATOM 2554 C C . ILE A 1 334 ? -22.516 20.188 23.047 1 93.56 334 ILE A C 1
ATOM 2556 O O . ILE A 1 334 ? -23.219 19.578 23.875 1 93.56 334 ILE A O 1
ATOM 2560 N N . ARG A 1 335 ? -22.781 20.141 21.766 1 93.75 335 ARG A N 1
ATOM 2561 C CA . ARG A 1 335 ? -23.859 19.344 21.203 1 93.75 335 ARG A CA 1
ATOM 2562 C C . ARG A 1 335 ? -23.344 18 20.688 1 93.75 335 ARG A C 1
ATOM 2564 O O . ARG A 1 335 ? -22.422 17.969 19.875 1 93.75 335 ARG A O 1
ATOM 2571 N N . ILE A 1 336 ? -23.953 16.891 21.141 1 92 336 ILE A N 1
ATOM 2572 C CA . ILE A 1 336 ? -23.609 15.562 20.656 1 92 336 ILE A CA 1
ATOM 2573 C C . ILE A 1 336 ? -24.469 15.227 19.438 1 92 336 ILE A C 1
ATOM 2575 O O . ILE A 1 336 ? -25.688 15.336 19.484 1 92 336 ILE A O 1
ATOM 2579 N N . VAL A 1 337 ? -23.828 14.859 18.328 1 88.88 337 VAL A N 1
ATOM 2580 C CA . VAL A 1 337 ? -24.562 14.578 17.094 1 88.88 337 VAL A CA 1
ATOM 2581 C C . VAL A 1 337 ? -24.312 13.141 16.656 1 88.88 337 VAL A C 1
ATOM 2583 O O . VAL A 1 337 ? -23.266 12.562 16.984 1 88.88 337 VAL A O 1
ATOM 2586 N N . PRO A 1 338 ? -25.25 12.484 15.914 1 84.31 338 PRO A N 1
ATOM 2587 C CA . PRO A 1 338 ? -25.031 11.117 15.43 1 84.31 338 PRO A CA 1
ATOM 2588 C C . PRO A 1 338 ? -23.875 11.016 14.445 1 84.31 338 PRO A C 1
ATOM 2590 O O . PRO A 1 338 ? -23.547 11.992 13.758 1 84.31 338 PRO A O 1
ATOM 2593 N N . SER A 1 339 ? -23.25 9.828 14.508 1 78.31 339 SER A N 1
ATOM 2594 C CA . SER A 1 339 ? -22.156 9.539 13.586 1 78.31 339 SER A CA 1
ATOM 2595 C C . SER A 1 339 ? -22.594 8.562 12.5 1 78.31 339 SER A C 1
ATOM 2597 O O . SER A 1 339 ? -23.562 7.82 12.68 1 78.31 339 SER A O 1
ATOM 2599 N N . ASP A 1 340 ? -21.906 8.688 11.359 1 72.69 340 ASP A N 1
ATOM 2600 C CA . ASP A 1 340 ? -22.062 7.633 10.367 1 72.69 340 ASP A CA 1
ATOM 2601 C C . ASP A 1 340 ? -21.562 6.289 10.898 1 72.69 340 ASP A C 1
ATOM 2603 O O . ASP A 1 340 ? -20.391 6.152 11.234 1 72.69 340 ASP A O 1
ATOM 2607 N N . PRO A 1 341 ? -22.453 5.324 11.023 1 67.75 341 PRO A N 1
ATOM 2608 C CA . PRO A 1 341 ? -22.047 4.035 11.586 1 67.75 341 PRO A CA 1
ATOM 2609 C C . PRO A 1 341 ? -21.016 3.311 10.719 1 67.75 341 PRO A C 1
ATOM 2611 O O . PRO A 1 341 ? -20.344 2.387 11.195 1 67.75 341 PRO A O 1
ATOM 2614 N N . LYS A 1 342 ? -20.859 3.766 9.602 1 66.56 342 LYS A N 1
ATOM 2615 C CA . LYS A 1 342 ? -19.953 3.076 8.68 1 66.56 342 LYS A CA 1
ATOM 2616 C C . LYS A 1 342 ? -18.516 3.559 8.852 1 66.56 342 LYS A C 1
ATOM 2618 O O . LYS A 1 342 ? -17.578 2.936 8.336 1 66.56 342 LYS A O 1
ATOM 2623 N N . LEU A 1 343 ? -18.406 4.566 9.539 1 72.81 343 LEU A N 1
ATOM 2624 C CA . LEU A 1 343 ? -17.078 5.117 9.711 1 72.81 343 LEU A CA 1
ATOM 2625 C C . LEU A 1 343 ? -16.281 4.332 10.758 1 72.81 343 LEU A C 1
ATOM 2627 O O . LEU A 1 343 ? -16.75 4.164 11.891 1 72.81 343 LEU A O 1
ATOM 2631 N N . ILE A 1 344 ? -15.227 3.711 10.25 1 71.06 344 ILE A N 1
ATOM 2632 C CA . ILE A 1 344 ? -14.312 3.039 11.164 1 71.06 344 ILE A CA 1
ATOM 2633 C C . ILE A 1 344 ? -13.352 4.055 11.773 1 71.06 344 ILE A C 1
ATOM 2635 O O . ILE A 1 344 ? -12.688 4.809 11.055 1 71.06 344 ILE A O 1
ATOM 2639 N N . THR A 1 345 ? -13.383 4.043 13.094 1 78.75 345 THR A N 1
ATOM 2640 C CA . THR A 1 345 ? -12.5 5.004 13.75 1 78.75 345 THR A CA 1
ATOM 2641 C C . THR A 1 345 ? -11.578 4.301 14.75 1 78.75 345 THR A C 1
ATOM 2643 O O . THR A 1 345 ? -11.867 3.18 15.18 1 78.75 345 THR A O 1
ATOM 2646 N N . ILE A 1 346 ? -10.492 4.887 14.914 1 88.25 346 ILE A N 1
ATOM 2647 C CA . ILE A 1 346 ? -9.523 4.441 15.906 1 88.25 346 ILE A CA 1
ATOM 2648 C C . ILE A 1 346 ? -9.836 5.078 17.266 1 88.25 346 ILE A C 1
ATOM 2650 O O . ILE A 1 346 ? -10.023 6.293 17.359 1 88.25 346 ILE A O 1
ATOM 2654 N N . SER A 1 347 ? -9.867 4.312 18.297 1 90.81 347 SER A N 1
ATOM 2655 C CA . SER A 1 347 ? -10.297 4.809 19.594 1 90.81 347 SER A CA 1
ATOM 2656 C C . SER A 1 347 ? -9.234 5.715 20.219 1 90.81 347 SER A C 1
ATOM 2658 O O . SER A 1 347 ? -9.531 6.859 20.578 1 90.81 347 SER A O 1
ATOM 2660 N N . LYS A 1 348 ? -8.047 5.176 20.391 1 94.62 348 LYS A N 1
ATOM 2661 C CA . LYS A 1 348 ? -6.973 5.945 21.016 1 94.62 348 LYS A CA 1
ATOM 2662 C C . LYS A 1 348 ? -5.73 5.961 20.125 1 94.62 348 LYS A C 1
ATOM 2664 O O . LYS A 1 348 ? -5.324 4.922 19.609 1 94.62 348 LYS A O 1
ATOM 2669 N N . GLN A 1 349 ? -5.195 7.102 19.922 1 95.94 349 GLN A N 1
ATOM 2670 C CA . GLN A 1 349 ? -3.949 7.312 19.203 1 95.94 349 GLN A CA 1
ATOM 2671 C C . GLN A 1 349 ? -2.992 8.203 19.984 1 95.94 349 GLN A C 1
ATOM 2673 O O . GLN A 1 349 ? -3.307 9.359 20.266 1 95.94 349 GLN A O 1
ATOM 2678 N N . HIS A 1 350 ? -1.892 7.672 20.375 1 97.88 350 HIS A N 1
ATOM 2679 C CA . HIS A 1 350 ? -0.845 8.375 21.109 1 97.88 350 HIS A CA 1
ATOM 2680 C C . HIS A 1 350 ? 0.539 8 20.578 1 97.88 350 HIS A C 1
ATOM 2682 O O . HIS A 1 350 ? 0.881 6.82 20.5 1 97.88 350 HIS A O 1
ATOM 2688 N N . LEU A 1 351 ? 1.341 8.992 20.203 1 98.5 351 LEU A N 1
ATOM 2689 C CA . LEU A 1 351 ? 2.629 8.727 19.562 1 98.5 351 LEU A CA 1
ATOM 2690 C C . LEU A 1 351 ? 3.771 8.922 20.562 1 98.5 351 LEU A C 1
ATOM 2692 O O . LEU A 1 351 ? 3.791 9.906 21.297 1 98.5 351 LEU A O 1
ATOM 2696 N N . ASP A 1 352 ? 4.719 8 20.562 1 98.44 352 ASP A N 1
ATOM 2697 C CA . ASP A 1 352 ? 5.988 8.148 21.281 1 98.44 352 ASP A CA 1
ATOM 2698 C C . ASP A 1 352 ? 6.984 8.961 20.453 1 98.44 352 ASP A C 1
ATOM 2700 O O . ASP A 1 352 ? 7.32 8.586 19.328 1 98.44 352 ASP A O 1
ATOM 2704 N N . GLY A 1 353 ? 7.473 10.102 20.984 1 98.19 353 GLY A N 1
ATOM 2705 C CA . GLY A 1 353 ? 8.352 11 20.25 1 98.19 353 GLY A CA 1
ATOM 2706 C C . GLY A 1 353 ? 9.82 10.82 20.625 1 98.19 353 GLY A C 1
ATOM 2707 O O . GLY A 1 353 ? 10.648 11.68 20.328 1 98.19 353 GLY A O 1
ATOM 2708 N N . THR A 1 354 ? 10.25 9.711 21.219 1 98.19 354 THR A N 1
ATOM 2709 C CA . THR A 1 354 ? 11.602 9.5 21.703 1 98.19 354 THR A CA 1
ATOM 2710 C C . THR A 1 354 ? 12.602 9.469 20.547 1 98.19 354 THR A C 1
ATOM 2712 O O . THR A 1 354 ? 13.672 10.07 20.625 1 98.19 354 THR A O 1
ATOM 2715 N N . ARG A 1 355 ? 12.328 8.805 19.453 1 98.31 355 ARG A N 1
ATOM 2716 C CA . ARG A 1 355 ? 13.273 8.656 18.344 1 98.31 355 ARG A CA 1
ATOM 2717 C C . ARG A 1 355 ? 13.578 10 17.703 1 98.31 355 ARG A C 1
ATOM 2719 O O . ARG A 1 355 ? 14.734 10.328 17.453 1 98.31 355 ARG A O 1
ATOM 2726 N N . ILE A 1 356 ? 12.555 10.797 17.391 1 98.62 356 ILE A N 1
ATOM 2727 C CA . ILE A 1 356 ? 12.766 12.07 16.703 1 98.62 356 ILE A CA 1
ATOM 2728 C C . ILE A 1 356 ? 13.531 13.023 17.625 1 98.62 356 ILE A C 1
ATOM 2730 O O . ILE A 1 356 ? 14.344 13.82 17.156 1 98.62 356 ILE A O 1
ATOM 2734 N N . PHE A 1 357 ? 13.25 12.938 18.922 1 98.19 357 PHE A N 1
ATOM 2735 C CA . PHE A 1 357 ? 13.992 13.734 19.891 1 98.19 357 PHE A CA 1
ATOM 2736 C C . PHE A 1 357 ? 15.469 13.352 19.891 1 98.19 357 PHE A C 1
ATOM 2738 O O . PHE A 1 357 ? 16.344 14.219 19.797 1 98.19 357 PHE A O 1
ATOM 2745 N N . ASN A 1 358 ? 15.75 12.07 19.938 1 98 358 ASN A N 1
ATOM 2746 C CA . ASN A 1 358 ? 17.125 11.594 20.062 1 98 358 ASN A CA 1
ATOM 2747 C C . ASN A 1 358 ? 17.906 11.781 18.766 1 98 358 ASN A C 1
ATOM 2749 O O . ASN A 1 358 ? 19.094 12.117 18.797 1 98 358 ASN A O 1
ATOM 2753 N N . GLU A 1 359 ? 17.266 11.617 17.609 1 97.94 359 GLU A N 1
ATOM 2754 C CA . GLU A 1 359 ? 18 11.539 16.359 1 97.94 359 GLU A CA 1
ATOM 2755 C C . GLU A 1 359 ? 17.922 12.859 15.594 1 97.94 359 GLU A C 1
ATOM 2757 O O . GLU A 1 359 ? 18.844 13.195 14.844 1 97.94 359 GLU A O 1
ATOM 2762 N N . ALA A 1 360 ? 16.875 13.633 15.75 1 97.88 360 ALA A N 1
ATOM 2763 C CA . ALA A 1 360 ? 16.703 14.867 14.977 1 97.88 360 ALA A CA 1
ATOM 2764 C C . ALA A 1 360 ? 16.594 16.078 15.898 1 97.88 360 ALA A C 1
ATOM 2766 O O . ALA A 1 360 ? 16.422 17.203 15.43 1 97.88 360 ALA A O 1
ATOM 2767 N N . CYS A 1 361 ? 16.547 15.867 17.25 1 97.25 361 CYS A N 1
ATOM 2768 C CA . CYS A 1 361 ? 16.547 16.938 18.25 1 97.25 361 CYS A CA 1
ATOM 2769 C C . CYS A 1 361 ? 15.273 17.766 18.172 1 97.25 361 CYS A C 1
ATOM 2771 O O . CYS A 1 361 ? 15.336 19 18.172 1 97.25 361 CYS A O 1
ATOM 2773 N N . PHE A 1 362 ? 14.172 17.109 18.031 1 98 362 PHE A N 1
ATOM 2774 C CA . PHE A 1 362 ? 12.898 17.828 17.984 1 98 362 PHE A CA 1
ATOM 2775 C C . PHE A 1 362 ? 12.008 17.406 19.156 1 98 362 PHE A C 1
ATOM 2777 O O . PHE A 1 362 ? 11.914 16.219 19.484 1 98 362 PHE A O 1
ATOM 2784 N N . GLU A 1 363 ? 11.359 18.375 19.719 1 97.56 363 GLU A N 1
ATOM 2785 C CA . GLU A 1 363 ? 10.242 18.219 20.641 1 97.56 363 GLU A CA 1
ATOM 2786 C C . GLU A 1 363 ? 9.25 19.375 20.531 1 97.56 363 GLU A C 1
ATOM 2788 O O . GLU A 1 363 ? 9.648 20.516 20.312 1 97.56 363 GLU A O 1
ATOM 2793 N N . PRO A 1 364 ? 7.977 19.109 20.672 1 97.88 364 PRO A N 1
ATOM 2794 C CA . PRO A 1 364 ? 7.02 20.219 20.641 1 97.88 364 PRO A CA 1
ATOM 2795 C C . PRO A 1 364 ? 7.305 21.266 21.703 1 97.88 364 PRO A C 1
ATOM 2797 O O . PRO A 1 364 ? 7.711 20.938 22.828 1 97.88 364 PRO A O 1
ATOM 2800 N N . GLN A 1 365 ? 7.047 22.578 21.344 1 97.38 365 GLN A N 1
ATOM 2801 C CA . GLN A 1 365 ? 7.371 23.625 22.297 1 97.38 365 GLN A CA 1
ATOM 2802 C C . GLN A 1 365 ? 6.172 24.547 22.516 1 97.38 365 GLN A C 1
ATOM 2804 O O . GLN A 1 365 ? 6.168 25.359 23.453 1 97.38 365 GLN A O 1
ATOM 2809 N N . THR A 1 366 ? 5.195 24.5 21.672 1 96.69 366 THR A N 1
ATOM 2810 C CA . THR A 1 366 ? 4 25.328 21.844 1 96.69 366 THR A CA 1
ATOM 2811 C C . THR A 1 366 ? 2.941 24.578 22.656 1 96.69 366 THR A C 1
ATOM 2813 O O . THR A 1 366 ? 2.531 23.484 22.281 1 96.69 366 THR A O 1
ATOM 2816 N N . SER A 1 367 ? 2.523 25.156 23.75 1 95.56 367 SER A N 1
ATOM 2817 C CA . SER A 1 367 ? 1.474 24.531 24.547 1 95.56 367 SER A CA 1
ATOM 2818 C C . SER A 1 367 ? 0.145 24.516 23.797 1 95.56 367 SER A C 1
ATOM 2820 O O . SER A 1 367 ? -0.067 25.312 22.891 1 95.56 367 SER A O 1
ATOM 2822 N N . PHE A 1 368 ? -0.728 23.625 24.234 1 96.19 368 PHE A N 1
ATOM 2823 C CA . PHE A 1 368 ? -2.049 23.547 23.625 1 96.19 368 PHE A CA 1
ATOM 2824 C C . PHE A 1 368 ? -2.812 24.844 23.797 1 96.19 368 PHE A C 1
ATOM 2826 O O . PHE A 1 368 ? -3.457 25.328 22.859 1 96.19 368 PHE A O 1
ATOM 2833 N N . ARG A 1 369 ? -2.693 25.422 24.891 1 92.94 369 ARG A N 1
ATOM 2834 C CA . ARG A 1 369 ? -3.385 26.672 25.203 1 92.94 369 ARG A CA 1
ATOM 2835 C C . ARG A 1 369 ? -2.91 27.797 24.297 1 92.94 369 ARG A C 1
ATOM 2837 O O . ARG A 1 369 ? -3.725 28.547 23.75 1 92.94 369 ARG A O 1
ATOM 2844 N N . ASP A 1 370 ? -1.562 27.938 24.172 1 93 370 ASP A N 1
ATOM 2845 C CA . ASP A 1 370 ? -1.011 28.984 23.312 1 93 370 ASP A CA 1
ATOM 2846 C C . ASP A 1 370 ? -1.415 28.781 21.859 1 93 370 ASP A C 1
ATOM 2848 O O . ASP A 1 370 ? -1.733 29.75 21.156 1 93 370 ASP A O 1
ATOM 2852 N N . GLY A 1 371 ? -1.375 27.547 21.422 1 94.94 371 GLY A N 1
ATOM 2853 C CA . GLY A 1 371 ? -1.812 27.234 20.078 1 94.94 371 GLY A CA 1
ATOM 2854 C C . GLY A 1 371 ? -3.275 27.547 19.828 1 94.94 371 GLY A C 1
ATOM 2855 O O . GLY A 1 371 ? -3.633 28.078 18.781 1 94.94 371 GLY A O 1
ATOM 2856 N N . LEU A 1 372 ? -4.133 27.25 20.812 1 94 372 LEU A N 1
ATOM 2857 C CA . LEU A 1 372 ? -5.562 27.516 20.703 1 94 372 LEU A CA 1
ATOM 2858 C C . LEU A 1 372 ? -5.824 29.016 20.641 1 94 372 LEU A C 1
ATOM 2860 O O . LEU A 1 372 ? -6.73 29.469 19.922 1 94 372 LEU A O 1
ATOM 2864 N N . GLN A 1 373 ? -5.066 29.734 21.391 1 90.69 373 GLN A N 1
ATOM 2865 C CA . GLN A 1 373 ? -5.223 31.188 21.375 1 90.69 373 GLN A CA 1
ATOM 2866 C C . GLN A 1 373 ? -4.945 31.75 19.984 1 90.69 373 GLN A C 1
ATOM 2868 O O . GLN A 1 373 ? -5.746 32.531 19.453 1 90.69 373 GLN A O 1
ATOM 2873 N N . ALA A 1 374 ? -3.787 31.375 19.453 1 91.88 374 ALA A N 1
ATOM 2874 C CA . ALA A 1 374 ? -3.436 31.828 18.109 1 91.88 374 ALA A CA 1
ATOM 2875 C C . ALA A 1 374 ? -4.488 31.406 17.078 1 91.88 374 ALA A C 1
ATOM 2877 O O . ALA A 1 374 ? -4.836 32.188 16.188 1 91.88 374 ALA A O 1
ATOM 2878 N N . THR A 1 375 ? -5.031 30.188 17.219 1 94.81 375 THR A N 1
ATOM 2879 C CA . THR A 1 375 ? -6.023 29.625 16.312 1 94.81 375 THR A CA 1
ATOM 2880 C C . THR A 1 375 ? -7.34 30.391 16.406 1 94.81 375 THR A C 1
ATOM 2882 O O . THR A 1 375 ? -7.926 30.781 15.398 1 94.81 375 THR A O 1
ATOM 2885 N N . ALA A 1 376 ? -7.773 30.656 17.641 1 91.75 376 ALA A N 1
ATOM 2886 C CA . ALA A 1 376 ? -9.031 31.359 17.891 1 91.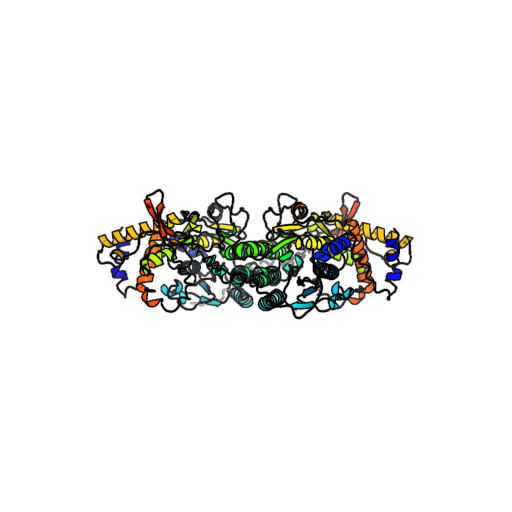75 376 ALA A CA 1
ATOM 2887 C C . ALA A 1 376 ? -8.992 32.781 17.344 1 91.75 376 ALA A C 1
ATOM 2889 O O . ALA A 1 376 ? -9.953 33.25 16.734 1 91.75 376 ALA A O 1
ATOM 2890 N N . LEU A 1 377 ? -7.879 33.438 17.562 1 88.94 377 LEU A N 1
ATOM 2891 C CA . LEU A 1 377 ? -7.738 34.812 17.094 1 88.94 377 LEU A CA 1
ATOM 2892 C C . LEU A 1 377 ? -7.781 34.875 15.578 1 88.94 377 LEU A C 1
ATOM 2894 O O . LEU A 1 377 ? -8.406 35.781 15.008 1 88.94 377 LEU A O 1
ATOM 2898 N N . PHE A 1 378 ? -7.145 33.938 14.938 1 91.75 378 PHE A N 1
ATOM 2899 C CA . PHE A 1 378 ? -7.18 33.906 13.484 1 91.75 378 PHE A CA 1
ATOM 2900 C C . PHE A 1 378 ? -8.602 33.688 12.977 1 91.75 378 PHE A C 1
ATOM 2902 O O . PHE A 1 378 ? -9.047 34.375 12.062 1 91.75 378 PHE A O 1
ATOM 2909 N N . TYR A 1 379 ? -9.32 32.719 13.578 1 91.81 379 TYR A N 1
ATOM 2910 C CA . TYR A 1 379 ? -10.656 32.375 13.086 1 91.81 379 TYR A CA 1
ATOM 2911 C C . TYR A 1 379 ? -11.625 33.531 13.352 1 91.81 379 TYR A C 1
ATOM 2913 O O . TYR A 1 379 ? -12.523 33.781 12.547 1 91.81 379 TYR A O 1
ATOM 2921 N N . LEU A 1 380 ? -11.445 34.188 14.461 1 87.81 380 LEU A N 1
ATOM 2922 C CA . LEU A 1 380 ? -12.258 35.375 14.734 1 87.81 380 LEU A CA 1
ATOM 2923 C C . LEU A 1 380 ? -12.094 36.406 13.625 1 87.81 380 LEU A C 1
ATOM 2925 O O . LEU A 1 380 ? -13.086 36.938 13.117 1 87.81 380 LEU A O 1
ATOM 2929 N N . TRP A 1 381 ? -10.852 36.656 13.297 1 85.88 381 TRP A N 1
ATOM 2930 C CA . TRP A 1 381 ? -10.547 37.594 12.219 1 85.88 381 TRP A CA 1
ATOM 2931 C C . TRP A 1 381 ? -11.078 37.062 10.891 1 85.88 381 TRP A C 1
ATOM 2933 O O . TRP A 1 381 ? -11.703 37.812 10.133 1 85.88 381 TRP A O 1
ATOM 2943 N N . TYR A 1 382 ? -10.852 35.812 10.586 1 89 382 TYR A N 1
ATOM 2944 C CA . TYR A 1 382 ? -11.219 35.219 9.32 1 89 382 TYR A CA 1
ATOM 2945 C C . TYR A 1 382 ? -12.727 35.312 9.086 1 89 382 TYR A C 1
ATOM 2947 O O . TYR A 1 382 ? -13.156 35.719 8 1 89 382 TYR A O 1
ATOM 2955 N N . PHE A 1 383 ? -13.516 35 10.062 1 88.31 383 PHE A N 1
ATOM 2956 C CA . PHE A 1 383 ? -14.961 34.969 9.883 1 88.31 383 PHE A CA 1
ATOM 2957 C C . PHE A 1 383 ? -15.547 36.375 9.977 1 88.31 383 PHE A C 1
ATOM 2959 O O . PHE A 1 383 ? -16.656 36.625 9.492 1 88.31 383 PHE A O 1
ATOM 2966 N N . SER A 1 384 ? -14.797 37.312 10.484 1 81.62 384 SER A N 1
ATOM 2967 C CA . SER A 1 384 ? -15.258 38.688 10.547 1 81.62 384 SER A CA 1
ATOM 2968 C C . SER A 1 384 ? -14.93 39.438 9.266 1 81.62 384 SER A C 1
ATOM 2970 O O . SER A 1 384 ? -15.719 40.281 8.812 1 81.62 384 SER A O 1
ATOM 2972 N N . GLN A 1 385 ? -13.797 39.062 8.625 1 77.88 385 GLN A N 1
ATOM 2973 C CA . GLN A 1 385 ? -13.289 39.875 7.531 1 77.88 385 GLN A CA 1
ATOM 2974 C C . GLN A 1 385 ? -13.406 39.156 6.191 1 77.88 385 GLN A C 1
ATOM 2976 O O . GLN A 1 385 ? -13.578 39.781 5.152 1 77.88 385 GLN A O 1
ATOM 2981 N N . ILE A 1 386 ? -13.25 37.906 6.215 1 72.62 386 ILE A N 1
ATOM 2982 C CA . ILE A 1 386 ? -13.055 37.188 4.965 1 72.62 386 ILE A CA 1
ATOM 2983 C C . ILE A 1 386 ? -14.32 36.406 4.613 1 72.62 386 ILE A C 1
ATOM 2985 O O . ILE A 1 386 ? -14.781 36.438 3.467 1 72.62 386 ILE A O 1
ATOM 2989 N N . ALA A 1 387 ? -14.844 35.594 5.445 1 68.81 387 ALA A N 1
ATOM 2990 C CA . ALA A 1 387 ? -15.984 34.75 5.145 1 68.81 387 ALA A CA 1
ATOM 2991 C C . ALA A 1 387 ? -17.125 34.969 6.145 1 68.81 387 ALA A C 1
ATOM 2993 O O . ALA A 1 387 ? -17.5 34.031 6.875 1 68.81 387 ALA A O 1
ATOM 2994 N N . PRO A 1 388 ? -17.719 36.156 6.039 1 58 388 PRO A N 1
ATOM 2995 C CA . PRO A 1 388 ? -18.859 36.375 6.938 1 58 388 PRO A CA 1
ATOM 2996 C C . PRO A 1 388 ? -20.078 35.531 6.555 1 58 388 PRO A C 1
ATOM 2998 O O . PRO A 1 388 ? -20.156 35.031 5.434 1 58 388 PRO A O 1
ATOM 3001 N N . ARG A 1 389 ? -20.906 35 7.445 1 55.19 389 ARG A N 1
ATOM 3002 C CA . ARG A 1 389 ? -22.078 34.156 7.215 1 55.19 389 ARG A CA 1
ATOM 3003 C C . ARG A 1 389 ? -22.812 34.562 5.949 1 55.19 389 ARG A C 1
ATOM 3005 O O . ARG A 1 389 ? -23.281 33.719 5.191 1 55.19 389 ARG A O 1
ATOM 3012 N N . GLU A 1 390 ? -23 35.75 5.695 1 47.09 390 GLU A N 1
ATOM 3013 C CA . GLU A 1 390 ? -23.828 36.219 4.59 1 47.09 390 GLU A CA 1
ATOM 3014 C C . GLU A 1 390 ? -23.203 35.875 3.242 1 47.09 390 GLU A C 1
ATOM 3016 O O . GLU A 1 390 ? -23.906 35.719 2.244 1 47.09 390 GLU A O 1
ATOM 3021 N N . GLN A 1 391 ? -21.984 35.688 3.125 1 41.38 391 GLN A N 1
ATOM 3022 C CA . GLN A 1 391 ? -21.328 35.531 1.835 1 41.38 391 GLN A CA 1
ATOM 3023 C C . GLN A 1 391 ? -21.234 34.062 1.449 1 41.38 391 GLN A C 1
ATOM 3025 O O . GLN A 1 391 ? -20.891 33.719 0.308 1 41.38 391 GLN A O 1
ATOM 3030 N N . LEU A 1 392 ? -21.219 33.062 2.277 1 42.12 392 LEU A N 1
ATOM 3031 C CA . LEU A 1 392 ? -20.984 31.672 1.916 1 42.12 392 LEU A CA 1
ATOM 3032 C C . LEU A 1 392 ? -22.234 31.047 1.302 1 42.12 392 LEU A C 1
ATOM 3034 O O . LEU A 1 392 ? -22.266 29.844 1.033 1 42.12 392 LEU A O 1
ATOM 3038 N N . GLU A 1 393 ? -23.297 31.75 1.104 1 34.78 393 GLU A N 1
ATOM 3039 C CA . GLU A 1 393 ? -24.438 31.062 0.511 1 34.78 393 GLU A CA 1
ATOM 3040 C C . GLU A 1 393 ? -24.047 30.359 -0.786 1 34.78 393 GLU A C 1
ATOM 3042 O O . GLU A 1 393 ? -24.844 29.609 -1.354 1 34.78 393 GLU A O 1
ATOM 3047 N N . VAL A 1 394 ? -23.109 30.891 -1.513 1 30.27 394 VAL A N 1
ATOM 3048 C CA . VAL A 1 394 ? -23.109 30.375 -2.881 1 30.27 394 VAL A CA 1
ATOM 3049 C C . VAL A 1 394 ? -22.609 28.938 -2.9 1 30.27 394 VAL A C 1
ATOM 3051 O O . VAL A 1 394 ? -23.109 28.109 -3.666 1 30.27 394 VAL A O 1
ATOM 3054 N N . GLU A 1 395 ? -21.344 28.688 -2.611 1 31.64 395 GLU A N 1
ATOM 3055 C CA . GLU A 1 395 ? -20.734 27.484 -3.174 1 31.64 395 GLU A CA 1
ATOM 3056 C C . GLU A 1 395 ? -20.984 26.281 -2.283 1 31.64 395 GLU A C 1
ATOM 3058 O O . GLU A 1 395 ? -20.219 25.312 -2.316 1 31.64 395 GLU A O 1
ATOM 3063 N N . THR A 1 396 ? -21.766 26.391 -1.235 1 30.52 396 THR A N 1
ATOM 3064 C CA . THR A 1 396 ? -21.797 25.203 -0.384 1 30.52 396 THR A CA 1
ATOM 3065 C C . THR A 1 396 ? -22.469 24.031 -1.109 1 30.52 396 THR A C 1
ATOM 3067 O O . THR A 1 396 ? -23.578 24.188 -1.648 1 30.52 396 THR A O 1
ATOM 3070 N N . LEU A 1 397 ? -21.75 23.078 -1.496 1 29.59 397 LEU A N 1
ATOM 3071 C CA . LEU A 1 397 ? -22.359 21.812 -1.872 1 29.59 397 LEU A CA 1
ATOM 3072 C C . LEU A 1 397 ? -23.484 21.438 -0.908 1 29.59 397 LEU A C 1
ATOM 3074 O O . LEU A 1 397 ? -23.422 21.75 0.284 1 29.59 397 LEU A O 1
ATOM 3078 N N . ALA A 1 398 ? -24.734 21.141 -1.411 1 27.47 398 ALA A N 1
ATOM 3079 C CA . ALA A 1 398 ? -25.969 20.703 -0.772 1 27.47 398 ALA A CA 1
ATOM 3080 C C . ALA A 1 398 ? -25.672 19.797 0.422 1 27.47 398 ALA A C 1
ATOM 3082 O O . ALA A 1 398 ? -24.953 18.812 0.296 1 27.47 398 ALA A O 1
ATOM 3083 N N . PRO A 1 399 ? -25.766 20.312 1.649 1 29.83 399 PRO A N 1
ATOM 3084 C CA . PRO A 1 399 ? -25.75 19.375 2.773 1 29.83 399 PRO A CA 1
ATOM 3085 C C . PRO A 1 399 ? -26.625 18.156 2.545 1 29.83 399 PRO A C 1
ATOM 3087 O O . PRO A 1 399 ? -27.703 18.266 1.933 1 29.83 399 PRO A O 1
ATOM 3090 N N . MET A 1 400 ? -26.25 17.047 2.414 1 27.05 400 MET A N 1
ATOM 3091 C CA . MET A 1 400 ? -27.188 15.945 2.617 1 27.05 400 MET A CA 1
ATOM 3092 C C . MET A 1 400 ? -27.984 16.141 3.896 1 27.05 400 MET A C 1
ATOM 3094 O O . MET A 1 400 ? -27.438 16.078 4.996 1 27.05 400 MET A O 1
ATOM 3098 N N . GLU A 1 401 ? -28.953 17.031 4.004 1 26.14 401 GLU A N 1
ATOM 3099 C CA . GLU A 1 401 ? -29.938 17.234 5.066 1 26.14 401 GLU A CA 1
ATOM 3100 C C . GLU A 1 401 ? -30.562 15.914 5.504 1 26.14 401 GLU A C 1
ATOM 3102 O O . GLU A 1 401 ? -31.469 15.398 4.84 1 26.14 401 GLU A O 1
ATOM 3107 N N . ALA A 1 402 ? -29.906 14.93 6.094 1 28.62 402 ALA A N 1
ATOM 3108 C CA . ALA A 1 402 ? -30.703 13.984 6.863 1 28.62 402 ALA A CA 1
ATOM 3109 C C . ALA A 1 402 ? -31.438 14.68 8.008 1 28.62 402 ALA A C 1
ATOM 3111 O O . ALA A 1 402 ? -30.812 15.242 8.898 1 28.62 402 ALA A O 1
ATOM 3112 N N . HIS A 1 403 ? -32.562 15.398 7.801 1 25.75 403 HIS A N 1
ATOM 3113 C CA . HIS A 1 403 ? -33.5 15.938 8.781 1 25.75 403 HIS A CA 1
ATOM 3114 C C . HIS A 1 403 ? -33.781 14.906 9.867 1 25.75 403 HIS A C 1
ATOM 3116 O O . HIS A 1 403 ? -34.594 14 9.664 1 25.75 403 HIS A O 1
ATOM 3122 N N . PHE A 1 404 ? -32.844 14.422 10.68 1 26.5 404 PHE A N 1
ATOM 3123 C CA . PHE A 1 404 ? -33.25 13.664 11.859 1 26.5 404 PHE A CA 1
ATOM 3124 C C . PHE A 1 404 ? -33.969 14.57 12.867 1 26.5 404 PHE A C 1
ATOM 3126 O O . PHE A 1 404 ? -33.406 15.602 13.258 1 26.5 404 PHE A O 1
ATOM 3133 N N . GLU A 1 405 ? -35.188 14.773 12.836 1 29 405 GLU A N 1
ATOM 3134 C CA . GLU A 1 405 ? -36 15.32 13.93 1 29 405 GLU A CA 1
ATOM 3135 C C . GLU A 1 405 ? -35.594 14.711 15.266 1 29 405 GLU A C 1
ATOM 3137 O O . GLU A 1 405 ? -36.031 13.609 15.609 1 29 405 GLU A O 1
ATOM 3142 N N . SER A 1 406 ? -34.281 14.617 15.633 1 31.28 406 SER A N 1
ATOM 3143 C CA . SER A 1 406 ? -33.906 13.953 16.875 1 31.28 406 SER A CA 1
ATOM 3144 C C . SER A 1 406 ? -34.312 14.773 18.094 1 31.28 406 SER A C 1
ATOM 3146 O O . SER A 1 406 ? -34.062 15.984 18.156 1 31.28 406 SER A O 1
ATOM 3148 N N . ASP A 1 407 ? -35.344 14.508 18.703 1 32.53 407 ASP A N 1
ATOM 3149 C CA . ASP A 1 407 ? -35.688 14.867 20.078 1 32.53 407 ASP A CA 1
ATOM 3150 C C . ASP A 1 407 ? -34.5 14.641 21.016 1 32.53 407 ASP A C 1
ATOM 3152 O O . ASP A 1 407 ? -33.969 13.539 21.078 1 32.53 407 ASP A O 1
ATOM 3156 N N . PHE A 1 408 ? -33.688 15.594 21.266 1 34.72 408 PHE A N 1
ATOM 3157 C CA . PHE A 1 408 ? -32.5 15.555 22.094 1 34.72 408 PHE A CA 1
ATOM 3158 C C . PHE A 1 408 ? -32.875 15.586 23.578 1 34.72 408 PHE A C 1
ATOM 3160 O O . PHE A 1 408 ? -33.75 16.328 23.984 1 34.72 408 PHE A O 1
ATOM 3167 N N . ASN A 1 409 ? -32.656 14.461 24.266 1 41.47 409 ASN A N 1
ATOM 3168 C CA . ASN A 1 409 ? -32.688 14.539 25.719 1 41.47 409 ASN A CA 1
ATOM 3169 C C . ASN A 1 409 ? -31.406 15.109 26.281 1 41.47 409 ASN A C 1
ATOM 3171 O O . ASN A 1 409 ? -30.312 14.82 25.766 1 41.47 409 ASN A O 1
ATOM 3175 N N . THR A 1 410 ? -31.281 16.062 27.047 1 41.97 410 THR A N 1
ATOM 3176 C CA . THR A 1 410 ? -30.156 16.656 27.75 1 41.97 410 THR A CA 1
ATOM 3177 C C . THR A 1 410 ? -29.641 15.727 28.859 1 41.97 410 THR A C 1
ATOM 3179 O O . THR A 1 410 ? -30.406 15.344 29.75 1 41.97 410 THR A O 1
ATOM 3182 N N . ILE A 1 411 ? -28.484 15 28.594 1 48.22 411 ILE A N 1
ATOM 3183 C CA . ILE A 1 411 ? -27.891 14.273 29.719 1 48.22 411 ILE A CA 1
ATOM 3184 C C . ILE A 1 411 ? -26.688 15.062 30.25 1 48.22 411 ILE A C 1
ATOM 3186 O O . ILE A 1 411 ? -26.062 15.836 29.531 1 48.22 411 ILE A O 1
ATOM 3190 N N . TYR A 1 412 ? -26.453 15.086 31.531 1 42.81 412 TYR A N 1
ATOM 3191 C CA . TYR A 1 412 ? -25.375 15.797 32.219 1 42.81 412 TYR A CA 1
ATOM 3192 C C . TYR A 1 412 ? -24.203 14.867 32.5 1 42.81 412 TYR A C 1
ATOM 3194 O O . TYR A 1 412 ? -24.391 13.703 32.844 1 42.81 412 TYR A O 1
ATOM 3202 N N . THR A 1 413 ? -23.031 15.195 32.062 1 43.66 413 THR A N 1
ATOM 3203 C CA . THR A 1 413 ? -21.812 14.469 32.406 1 43.66 413 THR A CA 1
ATOM 3204 C C . THR A 1 413 ? -21.594 14.43 33.906 1 43.66 413 THR A C 1
ATOM 3206 O O . THR A 1 413 ? -22.297 15.109 34.656 1 43.66 413 THR A O 1
ATOM 3209 N N . HIS A 1 414 ? -20.672 13.57 34.344 1 47 414 HIS A N 1
ATOM 3210 C CA . HIS A 1 414 ? -20.422 13.445 35.781 1 47 414 HIS A CA 1
ATOM 3211 C C . HIS A 1 414 ? -20.172 14.812 36.406 1 47 414 HIS A C 1
ATOM 3213 O O . HIS A 1 414 ? -20.516 15.031 37.562 1 47 414 HIS A O 1
ATOM 3219 N N . ASP A 1 415 ? -19.578 15.797 35.656 1 44.16 415 ASP A N 1
ATOM 3220 C CA . ASP A 1 415 ? -19.219 17.078 36.25 1 44.16 415 ASP A CA 1
ATOM 3221 C C . ASP A 1 415 ? -20.328 18.109 36 1 44.16 415 ASP A C 1
ATOM 3223 O O . ASP A 1 415 ? -20.109 19.312 36.188 1 44.16 415 ASP A O 1
ATOM 3227 N N . GLY A 1 416 ? -21.422 17.797 35.562 1 45.31 416 GLY A N 1
ATOM 3228 C CA . GLY A 1 416 ? -22.578 18.672 35.562 1 45.31 416 GLY A CA 1
ATOM 3229 C C . GLY A 1 416 ? -22.781 19.391 34.25 1 45.31 416 GLY A C 1
ATOM 3230 O O . GLY A 1 416 ? -23.562 20.344 34.188 1 45.31 416 GLY A O 1
ATOM 3231 N N . LEU A 1 417 ? -22 19.172 33.281 1 45.53 417 LEU A N 1
ATOM 3232 C CA . LEU A 1 417 ? -22.172 19.875 32 1 45.53 417 LEU A CA 1
ATOM 3233 C C . LEU A 1 417 ? -23.312 19.234 31.203 1 45.53 417 LEU A C 1
ATOM 3235 O O . LEU A 1 417 ? -23.359 18.016 31.047 1 45.53 417 LEU A O 1
ATOM 3239 N N . PRO A 1 418 ? -24.344 20.016 30.766 1 46.31 418 PRO A N 1
ATOM 3240 C CA . PRO A 1 418 ? -25.453 19.469 29.984 1 46.31 418 PRO A CA 1
ATOM 3241 C C . PRO A 1 418 ? -25.031 18.984 28.609 1 46.31 418 PRO A C 1
ATOM 3243 O O . PRO A 1 418 ? -24.281 19.672 27.906 1 46.31 418 PRO A O 1
ATOM 3246 N N . VAL A 1 419 ? -25.125 17.703 28.344 1 48.81 419 VAL A N 1
ATOM 3247 C CA . VAL A 1 419 ? -24.906 17.109 27.031 1 48.81 419 VAL A CA 1
ATOM 3248 C C . VAL A 1 419 ? -26.25 16.766 26.391 1 48.81 419 VAL A C 1
ATOM 3250 O O . VAL A 1 419 ? -27.109 16.141 27.016 1 48.81 419 VAL A O 1
ATOM 3253 N N . HIS A 1 420 ? -26.656 17.312 25.328 1 45.5 420 HIS A N 1
ATOM 3254 C CA . HIS A 1 420 ? -27.891 17 24.641 1 45.5 420 HIS A CA 1
ATOM 3255 C C . HIS A 1 420 ? -27.75 15.75 23.781 1 45.5 420 HIS A C 1
ATOM 3257 O O . HIS A 1 420 ? -26.844 15.664 22.938 1 45.5 420 HIS A O 1
ATOM 3263 N N . VAL A 1 421 ? -28.328 14.641 24.219 1 43.5 421 VAL A N 1
ATOM 3264 C CA . VAL A 1 421 ? -28.297 13.367 23.5 1 43.5 421 VAL A CA 1
ATOM 3265 C C . VAL A 1 421 ? -29.578 13.195 22.688 1 43.5 421 VAL A C 1
ATOM 3267 O O . VAL A 1 421 ? -30.672 13.477 23.188 1 43.5 421 VAL A O 1
ATOM 3270 N N . LEU A 1 422 ? -29.578 12.977 21.484 1 41.31 422 LEU A N 1
ATOM 3271 C CA . LEU A 1 422 ? -30.734 12.664 20.656 1 41.31 422 LEU A CA 1
ATOM 3272 C C . LEU A 1 422 ? -31.406 11.375 21.125 1 41.31 422 LEU A C 1
ATOM 3274 O O . LEU A 1 422 ? -30.719 10.398 21.438 1 41.31 422 LEU A O 1
ATOM 3278 N N . ASN A 1 423 ? -32.719 11.461 21.547 1 32.25 423 ASN A N 1
ATOM 3279 C CA . ASN A 1 423 ? -33.531 10.289 21.859 1 32.25 423 ASN A CA 1
ATOM 3280 C C . ASN A 1 423 ? -33.75 9.414 20.641 1 32.25 423 ASN A C 1
ATOM 3282 O O . ASN A 1 423 ? -34.219 9.883 19.609 1 32.25 423 ASN A O 1
ATOM 3286 N N . PRO A 1 424 ? -33.156 8.336 20.562 1 34.09 424 PRO A N 1
ATOM 3287 C CA . PRO A 1 424 ? -33.531 7.434 19.484 1 34.09 424 PRO A CA 1
ATOM 3288 C C . PRO A 1 424 ? -35.031 7.113 19.5 1 34.09 424 PRO A C 1
ATOM 3290 O O . PRO A 1 424 ? -35.531 6.48 20.438 1 34.09 424 PRO A O 1
ATOM 3293 N N . GLN A 1 425 ? -36 8.039 19.5 1 29.48 425 GLN A N 1
ATOM 3294 C CA . GLN A 1 425 ? -37.375 7.512 19.422 1 29.48 425 GLN A CA 1
ATOM 3295 C C . GLN A 1 425 ? -37.469 6.418 18.359 1 29.48 425 GLN A C 1
ATOM 3297 O O . GLN A 1 425 ? -36.812 6.48 17.328 1 29.48 425 GLN A O 1
ATOM 3302 N N . THR A 1 426 ? -38.125 5.297 18.922 1 30.12 426 THR A N 1
ATOM 3303 C CA . THR A 1 426 ? -38.656 4.105 18.281 1 30.12 426 THR A CA 1
ATOM 3304 C C . THR A 1 426 ? -39.656 4.488 17.172 1 30.12 426 THR A C 1
ATOM 3306 O O . THR A 1 426 ? -40.719 5.043 17.438 1 30.12 426 THR A O 1
ATOM 3309 N N . THR A 1 427 ? -39.406 5.27 16.25 1 25.67 427 THR A N 1
ATOM 3310 C CA . THR A 1 427 ? -40.438 5.379 15.203 1 25.67 427 THR A CA 1
ATOM 3311 C C . THR A 1 427 ? -40.969 4.008 14.844 1 25.67 427 THR A C 1
ATOM 3313 O O . THR A 1 427 ? -40.406 3.279 14.039 1 25.67 427 THR A O 1
ATOM 3316 N N . ARG A 1 428 ? -41.406 3.191 15.945 1 26.09 428 ARG A N 1
ATOM 3317 C CA . ARG A 1 428 ? -42.281 2.111 15.531 1 26.09 428 ARG A CA 1
ATOM 3318 C C . ARG A 1 428 ? -43.531 2.662 14.844 1 26.09 428 ARG A C 1
ATOM 3320 O O . ARG A 1 428 ? -44.406 3.26 15.492 1 26.09 428 ARG A O 1
ATOM 3327 N N . GLN A 1 429 ? -43.594 3.408 13.797 1 23.05 429 GLN A N 1
ATOM 3328 C CA . GLN A 1 429 ? -44.875 3.426 13.102 1 23.05 429 GLN A CA 1
ATOM 3329 C C . GLN A 1 429 ? -45.531 2.053 13.133 1 23.05 429 GLN A C 1
ATOM 3331 O O . GLN A 1 429 ? -44.938 1.058 12.719 1 23.05 429 GLN A O 1
ATOM 3336 N N . GLU A 1 430 ? -46.438 1.832 14.141 1 23.94 430 GLU A N 1
ATOM 3337 C CA . GLU A 1 430 ? -47.5 0.816 14.172 1 23.94 430 GLU A CA 1
ATOM 3338 C C . GLU A 1 430 ? -48.219 0.739 12.836 1 23.94 430 GLU A C 1
ATOM 3340 O O . GLU A 1 430 ? -48.875 1.698 12.422 1 23.94 430 GLU A O 1
ATOM 3345 N N . THR A 1 431 ? -47.656 0.459 11.758 1 22.84 431 THR A N 1
ATOM 3346 C CA . THR A 1 431 ? -48.562 0.047 10.68 1 22.84 431 THR A CA 1
ATOM 3347 C C . THR A 1 431 ? -49.656 -0.858 11.211 1 22.84 431 THR A C 1
ATOM 3349 O O . THR A 1 431 ? -49.406 -1.851 11.891 1 22.84 431 THR A O 1
ATOM 3352 N N . SER A 1 432 ? -50.906 -0.222 11.664 1 20.33 432 SER A N 1
ATOM 3353 C CA . SER A 1 432 ? -52.25 -0.734 11.891 1 20.33 432 SER A CA 1
ATOM 3354 C C . SER A 1 432 ? -52.562 -1.902 10.953 1 20.33 432 SER A C 1
ATOM 3356 O O . SER A 1 432 ? -52.312 -1.827 9.75 1 20.33 432 SER A O 1
ATOM 3358 N N . ASP A 1 433 ? -52.656 -3.068 11.594 1 20.44 433 ASP A N 1
ATOM 3359 C CA . ASP A 1 433 ? -53.281 -4.34 11.211 1 20.44 433 ASP A CA 1
ATOM 3360 C C . ASP A 1 433 ? -54.75 -4.164 10.859 1 20.44 433 ASP A C 1
ATOM 3362 O O . ASP A 1 433 ? -55.594 -4.121 11.742 1 20.44 433 ASP A O 1
ATOM 3366 N N . THR A 1 434 ? -55.312 -3.012 10.227 1 18.22 434 THR A N 1
ATOM 3367 C CA . THR A 1 434 ? -56.656 -3.225 9.734 1 18.22 434 THR A CA 1
ATOM 3368 C C . THR A 1 434 ? -56.781 -4.578 9.039 1 18.22 434 THR A C 1
ATOM 3370 O O . THR A 1 434 ? -56.219 -4.777 7.961 1 18.22 434 THR A O 1
ATOM 3373 N N . LYS A 1 435 ? -56.875 -5.57 9.961 1 20.33 435 LYS A N 1
ATOM 3374 C CA . LYS A 1 435 ? -57.594 -6.809 9.625 1 20.33 435 LYS A CA 1
ATOM 3375 C C . LYS A 1 435 ? -59 -6.52 9.109 1 20.33 435 LYS A C 1
ATOM 3377 O O . LYS A 1 435 ? -59.906 -6.227 9.883 1 20.33 435 LYS A O 1
ATOM 3382 N N . ALA A 1 436 ? -59.344 -5.656 8.172 1 18.52 436 ALA A N 1
ATOM 3383 C CA . ALA A 1 436 ? -60.625 -5.922 7.496 1 18.52 436 ALA A CA 1
ATOM 3384 C C . ALA A 1 436 ? -60.875 -7.422 7.355 1 18.52 436 ALA A C 1
ATOM 3386 O O . ALA A 1 436 ? -59.906 -8.203 7.219 1 18.52 436 ALA A O 1
ATOM 3387 N N . GLU A 1 437 ? -62.125 -8 7.785 1 18.05 437 GLU A N 1
ATOM 3388 C CA . GLU A 1 437 ? -62.969 -9.203 7.793 1 18.05 437 GLU A CA 1
ATOM 3389 C C . GLU A 1 437 ? -62.938 -9.898 6.434 1 18.05 437 GLU A C 1
ATOM 3391 O O . GLU A 1 437 ? -63.562 -9.422 5.477 1 18.05 437 GLU A O 1
ATOM 3396 N N . ALA A 1 438 ? -61.969 -9.797 5.652 1 18.56 438 ALA A N 1
ATOM 3397 C CA . ALA A 1 438 ? -62.281 -10.625 4.492 1 18.56 438 ALA A CA 1
ATOM 3398 C C . ALA A 1 438 ? -62.938 -11.938 4.918 1 18.56 438 ALA A C 1
ATOM 3400 O O . ALA A 1 438 ? -62.312 -12.758 5.598 1 18.56 438 ALA A O 1
ATOM 3401 N N . ARG A 1 439 ? -64.438 -11.906 5.383 1 16.2 439 ARG A N 1
ATOM 3402 C CA . ARG A 1 439 ? -65.562 -12.789 5.102 1 16.2 439 ARG A CA 1
ATOM 3403 C C . ARG A 1 439 ? -65.312 -13.578 3.816 1 16.2 439 ARG A C 1
ATOM 3405 O O . ARG A 1 439 ? -65.312 -13 2.727 1 16.2 439 ARG A O 1
ATOM 3412 N N . ARG A 1 440 ? -64.438 -14.375 3.984 1 17.5 440 ARG A N 1
ATOM 3413 C CA . ARG A 1 440 ? -64.188 -15.469 3.051 1 17.5 440 ARG A CA 1
ATOM 3414 C C . ARG A 1 440 ? -65.438 -16.172 2.668 1 17.5 440 ARG A C 1
ATOM 3416 O O . ARG A 1 440 ? -66 -16.938 3.467 1 17.5 440 ARG A O 1
ATOM 3423 N N . GLU A 1 441 ? -66.5 -15.18 2.191 1 16.36 441 GLU A N 1
ATOM 3424 C CA . GLU A 1 441 ? -67.625 -15.844 1.541 1 16.36 441 GLU A CA 1
ATOM 3425 C C . GLU A 1 441 ? -67.188 -17.109 0.828 1 16.36 441 GLU A C 1
ATOM 3427 O O . GLU A 1 441 ? -66.062 -17.188 0.316 1 16.36 441 GLU A O 1
ATOM 3432 N N . ASN A 1 442 ? -67.938 -18.266 1.214 1 17.78 442 ASN A N 1
ATOM 3433 C CA . ASN A 1 442 ? -68.188 -19.578 0.622 1 17.78 442 ASN A CA 1
ATOM 3434 C C . ASN A 1 442 ? -68.438 -19.484 -0.879 1 17.78 442 ASN A C 1
ATOM 3436 O O . ASN A 1 442 ? -68.812 -20.469 -1.511 1 17.78 442 ASN A O 1
ATOM 3440 N N . ALA A 1 443 ? -68.562 -18.234 -1.38 1 16.23 443 ALA A N 1
ATOM 3441 C CA . ALA A 1 443 ? -69.438 -18.453 -2.518 1 16.23 443 ALA A CA 1
ATOM 3442 C C . ALA A 1 443 ? -69.062 -19.688 -3.312 1 16.23 443 ALA A C 1
ATOM 3444 O O . ALA A 1 443 ? -67.875 -19.906 -3.568 1 16.23 443 ALA A O 1
ATOM 3445 N N . ARG A 1 444 ? -70.188 -20.641 -3.354 1 17.28 444 ARG A N 1
ATOM 3446 C CA . ARG A 1 444 ? -70.688 -21.656 -4.285 1 17.28 444 ARG A CA 1
ATOM 3447 C C . ARG A 1 444 ? -70.312 -21.297 -5.723 1 17.28 444 ARG A C 1
ATOM 3449 O O . ARG A 1 444 ? -70.562 -22.062 -6.648 1 17.28 444 ARG A O 1
ATOM 3456 N N . PRO A 1 445 ? -69.375 -20.453 -6.41 1 17.78 445 PRO A N 1
ATOM 3457 C CA . PRO A 1 445 ? -70.062 -20.688 -7.691 1 17.78 445 PRO A CA 1
ATOM 3458 C C . PRO A 1 445 ? -70.312 -22.172 -7.965 1 17.78 445 PRO A C 1
ATOM 3460 O O . PRO A 1 445 ? -69.562 -23.016 -7.496 1 17.78 445 PRO A O 1
ATOM 3463 N N . HIS A 1 446 ? -71.562 -22.688 -8.578 1 16.36 446 HIS A N 1
ATOM 3464 C CA . HIS A 1 446 ? -72.75 -23.531 -8.844 1 16.36 446 HIS A CA 1
ATOM 3465 C C . HIS A 1 446 ? -72.375 -24.797 -9.602 1 16.36 446 HIS A C 1
ATOM 3467 O O . HIS A 1 446 ? -71.312 -24.828 -10.273 1 16.36 446 HIS A O 1
ATOM 3473 N N . THR A 1 447 ? -73 -26.125 -9.648 1 15.82 447 THR A N 1
ATOM 3474 C CA . THR A 1 447 ? -73.188 -27.25 -10.555 1 15.82 447 THR A CA 1
ATOM 3475 C C . THR A 1 447 ? -73.375 -26.75 -11.992 1 15.82 447 THR A C 1
ATOM 3477 O O . THR A 1 447 ? -74.312 -26.031 -12.305 1 15.82 447 THR A O 1
ATOM 3480 N N . PHE A 1 448 ? -72.75 -26.125 -12.953 1 15.21 448 PHE A N 1
ATOM 3481 C CA . PHE A 1 448 ? -72.938 -26.969 -14.125 1 15.21 448 PHE A CA 1
ATOM 3482 C C . PHE A 1 448 ? -72.5 -28.391 -13.859 1 15.21 448 PHE A C 1
ATOM 3484 O O . PHE A 1 448 ? -71.438 -28.609 -13.188 1 15.21 448 PHE A O 1
ATOM 3491 N N . LEU A 1 449 ? -72.438 -29.75 -14.273 1 17.56 449 LEU A N 1
ATOM 3492 C CA . LEU A 1 449 ? -72.812 -31.109 -13.914 1 17.56 449 LEU A CA 1
ATOM 3493 C C . LEU A 1 449 ? -72.312 -31.5 -12.547 1 17.56 449 LEU A C 1
ATOM 3495 O O . LEU A 1 449 ? -73 -32.094 -11.727 1 17.56 449 LEU A O 1
ATOM 3499 N N . VAL A 1 450 ? -71.875 -32.656 -12.609 1 15.8 450 VAL A N 1
ATOM 3500 C CA . VAL A 1 450 ? -72.812 -33.688 -13.086 1 15.8 450 VAL A CA 1
ATOM 3501 C C . VAL A 1 450 ? -73.25 -34.531 -11.914 1 15.8 450 VAL A C 1
ATOM 3503 O O . VAL A 1 450 ? -72.562 -34.625 -10.898 1 15.8 450 VAL A O 1
ATOM 3506 N N . GLU A 1 451 ? -73.938 -35.5 -12.008 1 16.52 451 GLU A N 1
ATOM 3507 C CA . GLU A 1 451 ? -75.125 -36.031 -11.422 1 16.52 451 GLU A CA 1
ATOM 3508 C C . GLU A 1 451 ? -74.938 -36.406 -9.953 1 16.52 451 GLU A C 1
ATOM 3510 O O . GLU A 1 451 ? -75.688 -36 -9.086 1 16.52 451 GLU A O 1
ATOM 3515 N N . THR A 1 452 ? -74.5 -37.656 -9.75 1 17.58 452 THR A N 1
ATOM 3516 C CA . THR A 1 452 ? -75.375 -38.719 -9.273 1 17.58 452 THR A CA 1
ATOM 3517 C C . THR A 1 452 ? -75.5 -38.656 -7.746 1 17.58 452 THR A C 1
ATOM 3519 O O . THR A 1 452 ? -74.625 -38.156 -7.07 1 17.58 452 THR A O 1
ATOM 3522 N N . SER A 1 453 ? -75.938 -39.812 -7.098 1 15.65 453 SER A N 1
ATOM 3523 C CA . SER A 1 453 ? -76.812 -40.281 -6.016 1 15.65 453 SER A CA 1
ATOM 3524 C C . SER A 1 453 ? -76.062 -40.281 -4.684 1 15.65 453 SER A C 1
ATOM 3526 O O . SER A 1 453 ? -74.812 -40.25 -4.652 1 15.65 453 SER A O 1
ATOM 3528 N N . LEU A 1 454 ? -75.875 -40.625 -3.725 1 19.23 454 LEU A N 1
ATOM 3529 C CA . LEU A 1 454 ? -76.562 -40.281 -2.479 1 19.23 454 LEU A CA 1
ATOM 3530 C C . LEU A 1 454 ? -75.688 -39.406 -1.604 1 19.23 454 LEU A C 1
ATOM 3532 O O . LEU A 1 454 ? -76.125 -38.438 -1.01 1 19.23 454 LEU A O 1
ATOM 3536 N N . ALA A 1 455 ? -74.625 -39.625 -0.74 1 17.14 455 ALA A N 1
ATOM 3537 C CA . ALA A 1 455 ? -74.688 -40.688 0.241 1 17.14 455 ALA A CA 1
ATOM 3538 C C . ALA A 1 455 ? -73.438 -40.688 1.135 1 17.14 455 ALA A C 1
ATOM 3540 O O . ALA A 1 455 ? -72.312 -40.562 0.644 1 17.14 455 ALA A O 1
ATOM 3541 N N . ALA A 1 456 ? -73.188 -40.469 2.354 1 14.3 456 ALA A N 1
ATOM 3542 C CA . ALA A 1 456 ? -72.125 -41.312 2.83 1 14.3 456 ALA A CA 1
ATOM 3543 C C . ALA A 1 456 ? -72.125 -42.625 2.051 1 14.3 456 ALA A C 1
ATOM 3545 O O . ALA A 1 456 ? -73.125 -43.312 1.905 1 14.3 456 ALA A O 1
ATOM 3546 N N . MET B 1 1 ? 4.227 -47.781 -12.297 1 25.78 1 MET B N 1
ATOM 3547 C CA . MET B 1 1 ? 5.316 -48.062 -13.227 1 25.78 1 MET B CA 1
ATOM 3548 C C . MET B 1 1 ? 4.84 -47.969 -14.672 1 25.78 1 MET B C 1
ATOM 3550 O O . MET B 1 1 ? 5.633 -47.719 -15.578 1 25.78 1 MET B O 1
ATOM 3554 N N . SER B 1 2 ? 3.596 -48.406 -14.875 1 33 2 SER B N 1
ATOM 3555 C CA . SER B 1 2 ? 3.07 -48.594 -16.219 1 33 2 SER B CA 1
ATOM 3556 C C . SER B 1 2 ? 2.787 -47.25 -16.891 1 33 2 SER B C 1
ATOM 3558 O O . SER B 1 2 ? 2.896 -47.125 -18.109 1 33 2 SER B O 1
ATOM 3560 N N . HIS B 1 3 ? 2.477 -46.344 -16.062 1 35.88 3 HIS B N 1
ATOM 3561 C CA . HIS B 1 3 ? 1.975 -45.125 -16.641 1 35.88 3 HIS B CA 1
ATOM 3562 C C . HIS B 1 3 ? 3.119 -44.219 -17.109 1 35.88 3 HIS B C 1
ATOM 3564 O O . HIS B 1 3 ? 2.902 -43.281 -17.875 1 35.88 3 HIS B O 1
ATOM 3570 N N . LEU B 1 4 ? 4.246 -44.469 -16.5 1 38.19 4 LEU B N 1
ATOM 3571 C CA . LEU B 1 4 ? 5.406 -43.719 -16.984 1 38.19 4 LEU B CA 1
ATOM 3572 C C . LEU B 1 4 ? 5.793 -44.156 -18.391 1 38.19 4 LEU B C 1
ATOM 3574 O O . LEU B 1 4 ? 6.219 -43.344 -19.203 1 38.19 4 LEU B O 1
ATOM 3578 N N . SER B 1 5 ? 5.602 -45.5 -18.578 1 39.44 5 SER B N 1
ATOM 3579 C CA . SER B 1 5 ? 5.961 -46.094 -19.859 1 39.44 5 SER B CA 1
ATOM 3580 C C . SER B 1 5 ? 5.223 -45.438 -21.016 1 39.44 5 SER B C 1
ATOM 3582 O O . SER B 1 5 ? 5.801 -45.188 -22.078 1 39.44 5 SER B O 1
ATOM 3584 N N . ASP B 1 6 ? 4.039 -45.25 -20.781 1 41.03 6 ASP B N 1
ATOM 3585 C CA . ASP B 1 6 ? 3.248 -44.688 -21.859 1 41.03 6 ASP B CA 1
ATOM 3586 C C . ASP B 1 6 ? 3.725 -43.281 -22.219 1 41.03 6 ASP B C 1
ATOM 3588 O O . ASP B 1 6 ? 3.662 -42.875 -23.375 1 41.03 6 ASP B O 1
ATOM 3592 N N . PHE B 1 7 ? 4.215 -42.625 -21.203 1 42.66 7 PHE B N 1
ATOM 3593 C CA . PHE B 1 7 ? 4.668 -41.281 -21.422 1 42.66 7 PHE B CA 1
ATOM 3594 C C . PHE B 1 7 ? 6.125 -41.25 -21.875 1 42.66 7 PHE B C 1
ATOM 3596 O O . PHE B 1 7 ? 6.562 -40.312 -22.547 1 42.66 7 PHE B O 1
ATOM 3603 N N . LEU B 1 8 ? 6.809 -42.344 -21.438 1 40.53 8 LEU B N 1
ATOM 3604 C CA . LEU B 1 8 ? 8.234 -42.406 -21.734 1 40.53 8 LEU B CA 1
ATOM 3605 C C . LEU B 1 8 ? 8.477 -42.75 -23.203 1 40.53 8 LEU B C 1
ATOM 3607 O O . LEU B 1 8 ? 9.617 -42.781 -23.672 1 40.53 8 LEU B O 1
ATOM 3611 N N . ASP B 1 9 ? 7.527 -43.438 -23.766 1 35.78 9 ASP B N 1
ATOM 3612 C CA . ASP B 1 9 ? 7.805 -43.562 -25.188 1 35.78 9 ASP B CA 1
ATOM 3613 C C . ASP B 1 9 ? 7.926 -42.188 -25.859 1 35.78 9 ASP B C 1
ATOM 3615 O O . ASP B 1 9 ? 6.938 -41.656 -26.359 1 35.78 9 ASP B O 1
ATOM 3619 N N . PHE B 1 10 ? 8.852 -41.531 -25.438 1 40.75 10 PHE B N 1
ATOM 3620 C CA . PHE B 1 10 ? 9.289 -40.25 -25.953 1 40.75 10 PHE B CA 1
ATOM 3621 C C . PHE B 1 10 ? 9.25 -40.219 -27.469 1 40.75 10 PHE B C 1
ATOM 3623 O O . PHE B 1 10 ? 9.039 -39.188 -28.094 1 40.75 10 PHE B O 1
ATOM 3630 N N . ASP B 1 11 ? 9.617 -41.375 -28.016 1 39.09 11 ASP B N 1
ATOM 3631 C CA . ASP B 1 11 ? 9.453 -41.469 -29.469 1 39.09 11 ASP B CA 1
ATOM 3632 C C . ASP B 1 11 ? 8.008 -41.188 -29.875 1 39.09 11 ASP B C 1
ATOM 3634 O O . ASP B 1 11 ? 7.734 -40.781 -31 1 39.09 11 ASP B O 1
ATOM 3638 N N . ALA B 1 12 ? 7.16 -41.656 -29.109 1 38.53 12 ALA B N 1
ATOM 3639 C CA . ALA B 1 12 ? 5.766 -41.281 -29.344 1 38.53 12 ALA B CA 1
ATOM 3640 C C . ALA B 1 12 ? 5.535 -39.781 -29.109 1 38.53 12 ALA B C 1
ATOM 3642 O O . ALA B 1 12 ? 4.68 -39.188 -29.75 1 38.53 12 ALA B O 1
ATOM 3643 N N . LEU B 1 13 ? 6.23 -39.219 -28.203 1 38.47 13 LEU B N 1
ATOM 3644 C CA . LEU B 1 13 ? 6.301 -37.781 -28.141 1 38.47 13 LEU B CA 1
ATOM 3645 C C . LEU B 1 13 ? 7.031 -37.188 -29.359 1 38.47 13 LEU B C 1
ATOM 3647 O O . LEU B 1 13 ? 6.844 -36.031 -29.703 1 38.47 13 LEU B O 1
ATOM 3651 N N . SER B 1 14 ? 8.023 -37.969 -29.891 1 32.88 14 SER B N 1
ATOM 3652 C CA . SER B 1 14 ? 8.688 -37.594 -31.141 1 32.88 14 SER B CA 1
ATOM 3653 C C . SER B 1 14 ? 7.785 -37.844 -32.344 1 32.88 14 SER B C 1
ATOM 3655 O O . SER B 1 14 ? 8.227 -37.75 -33.5 1 32.88 14 SER B O 1
ATOM 3657 N N . ASN B 1 15 ? 6.805 -38.719 -32.188 1 31.25 15 ASN B N 1
ATOM 3658 C CA . ASN B 1 15 ? 5.938 -38.688 -33.344 1 31.25 15 ASN B CA 1
ATOM 3659 C C . ASN B 1 15 ? 5.352 -37.281 -33.562 1 31.25 15 ASN B C 1
ATOM 3661 O O . ASN B 1 15 ? 4.57 -36.812 -32.75 1 31.25 15 ASN B O 1
ATOM 3665 N N . PRO B 1 16 ? 5.977 -36.531 -34.375 1 37.5 16 PRO B N 1
ATOM 3666 C CA . PRO B 1 16 ? 5.473 -35.188 -34.688 1 37.5 16 PRO B CA 1
ATOM 3667 C C . PRO B 1 16 ? 3.955 -35.062 -34.562 1 37.5 16 PRO B C 1
ATOM 3669 O O . PRO B 1 16 ? 3.42 -33.969 -34.406 1 37.5 16 PRO B O 1
ATOM 3672 N N . GLY B 1 17 ? 3.23 -36.125 -34.688 1 35.41 17 GLY B N 1
ATOM 3673 C CA . GLY B 1 17 ? 1.782 -36.094 -34.844 1 35.41 17 GLY B CA 1
ATOM 3674 C C . GLY B 1 17 ? 1.056 -36.188 -33.5 1 35.41 17 GLY B C 1
ATOM 3675 O O . GLY B 1 17 ? -0.173 -36.094 -33.469 1 35.41 17 GLY B O 1
ATOM 3676 N N . SER B 1 18 ? 1.628 -36.906 -32.562 1 41.56 18 SER B N 1
ATOM 3677 C CA . SER B 1 18 ? 0.751 -37.031 -31.391 1 41.56 18 SER B CA 1
ATOM 3678 C C . SER B 1 18 ? 0.71 -35.75 -30.562 1 41.56 18 SER B C 1
ATOM 3680 O O . SER B 1 18 ? 1.73 -35.344 -30.031 1 41.56 18 SER B O 1
ATOM 3682 N N . ASN B 1 19 ? -0.008 -34.781 -30.859 1 49.5 19 ASN B N 1
ATOM 3683 C CA . ASN B 1 19 ? -0.404 -33.5 -30.328 1 49.5 19 ASN B CA 1
ATOM 3684 C C . ASN B 1 19 ? -0.843 -33.562 -28.875 1 49.5 19 ASN B C 1
ATOM 3686 O O . ASN B 1 19 ? -1.508 -32.656 -28.375 1 49.5 19 ASN B O 1
ATOM 3690 N N . THR B 1 20 ? -0.542 -34.812 -28.141 1 62.5 20 THR B N 1
ATOM 3691 C CA . THR B 1 20 ? -1.114 -34.844 -26.797 1 62.5 20 THR B CA 1
ATOM 3692 C C . THR B 1 20 ? -0.152 -34.25 -25.781 1 62.5 20 THR B C 1
ATOM 3694 O O . THR B 1 20 ? 0.997 -34.656 -25.672 1 62.5 20 THR B O 1
ATOM 3697 N N . ILE B 1 21 ? -0.479 -33.219 -25.141 1 70.19 21 ILE B N 1
ATOM 3698 C CA . ILE B 1 21 ? 0.292 -32.531 -24.109 1 70.19 21 ILE B CA 1
ATOM 3699 C C . ILE B 1 21 ? 0.411 -33.406 -22.875 1 70.19 21 ILE B C 1
ATOM 3701 O O . ILE B 1 21 ? -0.597 -33.875 -22.328 1 70.19 21 ILE B O 1
ATOM 3705 N N . PRO B 1 22 ? 1.638 -33.812 -22.562 1 70.38 22 PRO B N 1
ATOM 3706 C CA . PRO B 1 22 ? 1.829 -34.656 -21.375 1 70.38 22 PRO B CA 1
ATOM 3707 C C . PRO B 1 22 ? 1.749 -33.875 -20.062 1 70.38 22 PRO B C 1
ATOM 3709 O O . PRO B 1 22 ? 2.74 -33.781 -19.344 1 70.38 22 PRO B O 1
ATOM 3712 N N . ASP B 1 23 ? 0.54 -33.344 -19.797 1 65.56 23 ASP B N 1
ATOM 3713 C CA . ASP B 1 23 ? 0.528 -32.531 -18.578 1 65.56 23 ASP B CA 1
ATOM 3714 C C . ASP B 1 23 ? -0.202 -33.25 -17.453 1 65.56 23 ASP B C 1
ATOM 3716 O O . ASP B 1 23 ? -0.287 -32.75 -16.328 1 65.56 23 ASP B O 1
ATOM 3720 N N . ALA B 1 24 ? -0.626 -34.531 -17.688 1 71.31 24 ALA B N 1
ATOM 3721 C CA . ALA B 1 24 ? -1.254 -35.344 -16.672 1 71.31 24 ALA B CA 1
ATOM 3722 C C . ALA B 1 24 ? -2.359 -34.594 -15.945 1 71.31 24 ALA B C 1
ATOM 3724 O O . ALA B 1 24 ? -2.525 -34.719 -14.734 1 71.31 24 ALA B O 1
ATOM 3725 N N . TRP B 1 25 ? -2.998 -33.75 -16.703 1 83.5 25 TRP B N 1
ATOM 3726 C CA . TRP B 1 25 ? -4.039 -32.906 -16.078 1 83.5 25 TRP B CA 1
ATOM 3727 C C . TRP B 1 25 ? -5.41 -33.562 -16.25 1 83.5 25 TRP B C 1
ATOM 3729 O O . TRP B 1 25 ? -5.723 -34.094 -17.328 1 83.5 25 TRP B O 1
ATOM 3739 N N . PRO B 1 26 ? -6.211 -33.594 -15.203 1 89.75 26 PRO B N 1
ATOM 3740 C CA . PRO B 1 26 ? -5.875 -33.156 -13.844 1 89.75 26 PRO B CA 1
ATOM 3741 C C . PRO B 1 26 ? -5.332 -34.312 -12.992 1 89.75 26 PRO B C 1
ATOM 3743 O O . PRO B 1 26 ? -5.762 -35.469 -13.141 1 89.75 26 PRO B O 1
ATOM 3746 N N . GLY B 1 27 ? -4.41 -34 -12.164 1 92 27 GLY B N 1
ATOM 3747 C CA . GLY B 1 27 ? -4.027 -35 -11.156 1 92 27 GLY B CA 1
ATOM 3748 C C . GLY B 1 27 ? -5.191 -35.469 -10.305 1 92 27 GLY B C 1
ATOM 3749 O O . GLY B 1 27 ? -6.242 -34.812 -10.273 1 92 27 GLY B O 1
ATOM 3750 N N . ALA B 1 28 ? -5.02 -36.531 -9.602 1 92.5 28 ALA B N 1
ATOM 3751 C CA . ALA B 1 28 ? -6.098 -37.156 -8.852 1 92.5 28 ALA B CA 1
ATOM 3752 C C . ALA B 1 28 ? -6.707 -36.188 -7.84 1 92.5 28 ALA B C 1
ATOM 3754 O O . ALA B 1 28 ? -7.93 -36.094 -7.719 1 92.5 28 ALA B O 1
ATOM 3755 N N . ALA B 1 29 ? -5.887 -35.5 -7.125 1 95.56 29 ALA B N 1
ATOM 3756 C CA . ALA B 1 29 ? -6.375 -34.594 -6.094 1 95.56 29 ALA B CA 1
ATOM 3757 C C . ALA B 1 29 ? -7.207 -33.469 -6.707 1 95.56 29 ALA B C 1
ATOM 3759 O O . ALA B 1 29 ? -8.281 -33.125 -6.195 1 95.56 29 ALA B O 1
ATOM 3760 N N . LEU B 1 30 ? -6.719 -32.875 -7.797 1 97.5 30 LEU B N 1
ATOM 3761 C CA . LEU B 1 30 ? -7.449 -31.781 -8.461 1 97.5 30 LEU B CA 1
ATOM 3762 C C . LEU B 1 30 ? -8.75 -32.312 -9.07 1 97.5 30 LEU B C 1
ATOM 3764 O O . LEU B 1 30 ? -9.781 -31.641 -9 1 97.5 30 LEU B O 1
ATOM 3768 N N . ARG B 1 31 ? -8.734 -33.5 -9.672 1 96.88 31 ARG B N 1
ATOM 3769 C CA . ARG B 1 31 ? -9.93 -34.094 -10.234 1 96.88 31 ARG B CA 1
ATOM 3770 C C . ARG B 1 31 ? -11.023 -34.25 -9.18 1 96.88 31 ARG B C 1
ATOM 3772 O O . ARG B 1 31 ? -12.188 -33.938 -9.43 1 96.88 31 ARG B O 1
ATOM 3779 N N . ASN B 1 32 ? -10.617 -34.719 -8.031 1 97.12 32 ASN B N 1
ATOM 3780 C CA . ASN B 1 32 ? -11.57 -34.875 -6.938 1 97.12 32 ASN B CA 1
ATOM 3781 C C . ASN B 1 32 ? -12.141 -33.531 -6.508 1 97.12 32 ASN B C 1
ATOM 3783 O O . ASN B 1 32 ? -13.352 -33.406 -6.277 1 97.12 32 ASN B O 1
ATOM 3787 N N . THR B 1 33 ? -11.297 -32.531 -6.418 1 97.94 33 THR B N 1
ATOM 3788 C CA . THR B 1 33 ? -11.727 -31.203 -6.02 1 97.94 33 THR B CA 1
ATOM 3789 C C . THR B 1 33 ? -12.703 -30.625 -7.039 1 97.94 33 THR B C 1
ATOM 3791 O O . THR B 1 33 ? -13.719 -30.047 -6.668 1 97.94 33 THR B O 1
ATOM 3794 N N . ILE B 1 34 ? -12.391 -30.766 -8.336 1 97.88 34 ILE B N 1
ATOM 3795 C CA . ILE B 1 34 ? -13.258 -30.281 -9.398 1 97.88 34 ILE B CA 1
ATOM 3796 C C . ILE B 1 34 ? -14.625 -30.953 -9.297 1 97.88 34 ILE B C 1
ATOM 3798 O O . ILE B 1 34 ? -15.664 -30.281 -9.312 1 97.88 34 ILE B O 1
ATOM 3802 N N . ASN B 1 35 ? -14.648 -32.25 -9.094 1 97.12 35 ASN B N 1
ATOM 3803 C CA . ASN B 1 35 ? -15.891 -33.031 -9.031 1 97.12 35 ASN B CA 1
ATOM 3804 C C . ASN B 1 35 ? -16.734 -32.625 -7.824 1 97.12 35 ASN B C 1
ATOM 3806 O O . ASN B 1 35 ? -17.953 -32.469 -7.938 1 97.12 35 ASN B O 1
ATOM 3810 N N . GLU B 1 36 ? -16.094 -32.438 -6.742 1 97.06 36 GLU B N 1
ATOM 3811 C CA . GLU B 1 36 ? -16.766 -32.094 -5.508 1 97.06 36 GLU B CA 1
ATOM 3812 C C . GLU B 1 36 ? -17.344 -30.672 -5.586 1 97.06 36 GLU B C 1
ATOM 3814 O O . GLU B 1 36 ? -18.266 -30.328 -4.84 1 97.06 36 GLU B O 1
ATOM 3819 N N . SER B 1 37 ? -16.812 -29.875 -6.52 1 97.88 37 SER B N 1
ATOM 3820 C CA . SER B 1 37 ? -17.172 -28.469 -6.547 1 97.88 37 SER B CA 1
ATOM 3821 C C . SER B 1 37 ? -18.141 -28.156 -7.684 1 97.88 37 SER B C 1
ATOM 3823 O O . SER B 1 37 ? -18.547 -27 -7.863 1 97.88 37 SER B O 1
ATOM 3825 N N . ARG B 1 38 ? -18.531 -29.094 -8.438 1 96.94 38 ARG B N 1
ATOM 3826 C CA . ARG B 1 38 ? -19.391 -28.875 -9.594 1 96.94 38 ARG B CA 1
ATOM 3827 C C . ARG B 1 38 ? -20.734 -28.297 -9.18 1 96.94 38 ARG B C 1
ATOM 3829 O O . ARG B 1 38 ? -21.234 -27.375 -9.828 1 96.94 38 ARG B O 1
ATOM 3836 N N . SER B 1 39 ? -21.281 -28.781 -8.109 1 96.81 39 SER B N 1
ATOM 3837 C CA . SER B 1 39 ? -22.562 -28.281 -7.652 1 96.81 39 SER B CA 1
ATOM 3838 C C . SER B 1 39 ? -22.5 -26.797 -7.324 1 96.81 39 SER B C 1
ATOM 3840 O O . SER B 1 39 ? -23.5 -26.078 -7.43 1 96.81 39 SER B O 1
ATOM 3842 N N . PHE B 1 40 ? -21.359 -26.391 -6.945 1 97.94 40 PHE B N 1
ATOM 3843 C CA . PHE B 1 40 ? -21.172 -25 -6.562 1 97.94 40 PHE B CA 1
ATOM 3844 C C . PHE B 1 40 ? -20.938 -24.125 -7.789 1 97.94 40 PHE B C 1
ATOM 3846 O O . PHE B 1 40 ? -21.484 -23.016 -7.883 1 97.94 40 PHE B O 1
ATOM 3853 N N . PHE B 1 41 ? -20.234 -24.562 -8.82 1 98.44 41 PHE B N 1
ATOM 3854 C CA . PHE B 1 41 ? -19.703 -23.688 -9.859 1 98.44 41 PHE B CA 1
ATOM 3855 C C . PHE B 1 41 ? -20.578 -23.75 -11.117 1 98.44 41 PHE B C 1
ATOM 3857 O O . PHE B 1 41 ? -20.531 -22.859 -11.961 1 98.44 41 PHE B O 1
ATOM 3864 N N . VAL B 1 42 ? -21.312 -24.844 -11.305 1 98 42 VAL B N 1
ATOM 3865 C CA . VAL B 1 42 ? -22.062 -25.016 -12.539 1 98 42 VAL B CA 1
ATOM 3866 C C . VAL B 1 42 ? -22.969 -23.812 -12.766 1 98 42 VAL B C 1
ATOM 3868 O O . VAL B 1 42 ? -23.766 -23.453 -11.891 1 98 42 VAL B O 1
ATOM 3871 N N . GLY B 1 43 ? -22.766 -23.141 -13.859 1 97.38 43 GLY B N 1
ATOM 3872 C CA . GLY B 1 43 ? -23.609 -22.031 -14.25 1 97.38 43 GLY B CA 1
ATOM 3873 C C . GLY B 1 43 ? -23.188 -20.719 -13.648 1 97.38 43 GLY B C 1
ATOM 3874 O O . GLY B 1 43 ? -23.672 -19.656 -14.055 1 97.38 43 GLY B O 1
ATOM 3875 N N . LYS B 1 44 ? -22.281 -20.734 -12.68 1 98.19 44 LYS B N 1
ATOM 3876 C CA . LYS B 1 44 ? -21.812 -19.484 -12.07 1 98.19 44 LYS B CA 1
ATOM 3877 C C . LYS B 1 44 ? -20.844 -18.75 -13 1 98.19 44 LYS B C 1
ATOM 3879 O O . LYS B 1 44 ? -20.031 -19.375 -13.68 1 98.19 44 LYS B O 1
ATOM 3884 N N . ARG B 1 45 ? -21.031 -17.484 -13.07 1 98.81 45 ARG B N 1
ATOM 3885 C CA . ARG B 1 45 ? -20.109 -16.641 -13.812 1 98.81 45 ARG B CA 1
ATOM 3886 C C . ARG B 1 45 ? -18.953 -16.188 -12.93 1 98.81 45 ARG B C 1
ATOM 3888 O O . ARG B 1 45 ? -19.156 -15.672 -11.828 1 98.81 45 ARG B O 1
ATOM 3895 N N . VAL B 1 46 ? -17.703 -16.406 -13.375 1 98.88 46 VAL B N 1
ATOM 3896 C CA . VAL B 1 46 ? -16.531 -16.016 -12.617 1 98.88 46 VAL B CA 1
ATOM 3897 C C . VAL B 1 46 ? -15.562 -15.25 -13.516 1 98.88 46 VAL B C 1
ATOM 3899 O O . VAL B 1 46 ? -15.539 -15.453 -14.727 1 98.88 46 VAL B O 1
ATOM 3902 N N . LEU B 1 47 ? -14.859 -14.305 -12.938 1 98.94 47 LEU B N 1
ATOM 3903 C CA . LEU B 1 47 ? -13.789 -13.57 -13.609 1 98.94 47 LEU B CA 1
ATOM 3904 C C . LEU B 1 47 ? -12.422 -14.031 -13.125 1 98.94 47 LEU B C 1
ATOM 3906 O O . LEU B 1 47 ? -12.18 -14.094 -11.914 1 98.94 47 LEU B O 1
ATOM 3910 N N . VAL B 1 48 ? -11.555 -14.445 -14.023 1 98.88 48 VAL B N 1
ATOM 3911 C CA . VAL B 1 48 ? -10.156 -14.734 -13.727 1 98.88 48 VAL B CA 1
ATOM 3912 C C . VAL B 1 48 ? -9.258 -13.711 -14.422 1 98.88 48 VAL B C 1
ATOM 3914 O O . VAL B 1 48 ? -9.156 -13.695 -15.656 1 98.88 48 VAL B O 1
ATOM 3917 N N . THR B 1 49 ? -8.664 -12.82 -13.641 1 98.75 49 THR B N 1
ATOM 3918 C CA . THR B 1 49 ? -7.68 -11.93 -14.242 1 98.75 49 THR B CA 1
ATOM 3919 C C . THR B 1 49 ? -6.301 -12.586 -14.258 1 98.75 49 THR B C 1
ATOM 3921 O O . THR B 1 49 ? -5.984 -13.398 -13.391 1 98.75 49 THR B O 1
ATOM 3924 N N . GLY B 1 50 ? -5.488 -12.188 -15.266 1 96.69 50 GLY B N 1
ATOM 3925 C CA . GLY B 1 50 ? -4.23 -12.898 -15.461 1 96.69 50 GLY B CA 1
ATOM 3926 C C . GLY B 1 50 ? -4.422 -14.305 -15.984 1 96.69 50 GLY B C 1
ATOM 3927 O O . GLY B 1 50 ? -3.635 -15.203 -15.672 1 96.69 50 GLY B O 1
ATOM 3928 N N . ALA B 1 51 ? -5.406 -14.516 -16.766 1 97 51 ALA B N 1
ATOM 3929 C CA . ALA B 1 51 ? -5.824 -15.859 -17.172 1 97 51 ALA B CA 1
ATOM 3930 C C . ALA B 1 51 ? -4.844 -16.469 -18.156 1 97 51 ALA B C 1
ATOM 3932 O O . ALA B 1 51 ? -4.773 -17.688 -18.312 1 97 51 ALA B O 1
ATOM 3933 N N . CYS B 1 52 ? -4.117 -15.672 -18.859 1 95.12 52 CYS B N 1
ATOM 3934 C CA . CYS B 1 52 ? -3.154 -16.188 -19.828 1 95.12 52 CYS B CA 1
ATOM 3935 C C . CYS B 1 52 ? -1.826 -16.516 -19.156 1 95.12 52 CYS B C 1
ATOM 3937 O O . CYS B 1 52 ? -0.92 -17.062 -19.797 1 95.12 52 CYS B O 1
ATOM 3939 N N . GLY B 1 53 ? -1.736 -16.234 -17.875 1 94.38 53 GLY B N 1
ATOM 3940 C CA . GLY B 1 53 ? -0.521 -16.531 -17.125 1 94.38 53 GLY B CA 1
ATOM 3941 C C . GLY B 1 53 ? -0.461 -17.953 -16.625 1 94.38 53 GLY B C 1
ATOM 3942 O O . GLY B 1 53 ? -1.304 -18.781 -16.984 1 94.38 53 GLY B O 1
ATOM 3943 N N . PHE B 1 54 ? 0.529 -18.25 -15.742 1 94.94 54 PHE B N 1
ATOM 3944 C CA . PHE B 1 54 ? 0.839 -19.578 -15.242 1 94.94 54 PHE B CA 1
ATOM 3945 C C . PHE B 1 54 ? -0.288 -20.109 -14.359 1 94.94 54 PHE B C 1
ATOM 3947 O O . PHE B 1 54 ? -1.123 -20.891 -14.805 1 94.94 54 PHE B O 1
ATOM 3954 N N . VAL B 1 55 ? -0.516 -19.5 -13.227 1 97.31 55 VAL B N 1
ATOM 3955 C CA . VAL B 1 55 ? -1.514 -20 -12.289 1 97.31 55 VAL B CA 1
ATOM 3956 C C . VAL B 1 55 ? -2.916 -19.688 -12.805 1 97.31 55 VAL B C 1
ATOM 3958 O O . VAL B 1 55 ? -3.83 -20.5 -12.672 1 97.31 55 VAL B O 1
ATOM 3961 N N . GLY B 1 56 ? -3.07 -18.516 -13.43 1 97.44 56 GLY B N 1
ATOM 3962 C CA . GLY B 1 56 ? -4.355 -18.109 -13.977 1 97.44 56 GLY B CA 1
ATOM 3963 C C . GLY B 1 56 ? -4.898 -19.078 -15.008 1 97.44 56 GLY B C 1
ATOM 3964 O O . GLY B 1 56 ? -6.094 -19.375 -15.023 1 97.44 56 GLY B O 1
ATOM 3965 N N . GLY B 1 57 ? -4.016 -19.547 -15.883 1 96.75 57 GLY B N 1
ATOM 3966 C CA . GLY B 1 57 ? -4.434 -20.516 -16.875 1 96.75 57 GLY B CA 1
ATOM 3967 C C . GLY B 1 57 ? -4.91 -21.828 -16.266 1 96.75 57 GLY B C 1
ATOM 3968 O O . GLY B 1 57 ? -5.926 -22.375 -16.703 1 96.75 57 GLY B O 1
ATOM 3969 N N . HIS B 1 58 ? -4.188 -22.297 -15.281 1 97.75 58 HIS B N 1
ATOM 3970 C CA . HIS B 1 58 ? -4.578 -23.531 -14.586 1 97.75 58 HIS B CA 1
ATOM 3971 C C . HIS B 1 58 ? -5.926 -23.359 -13.891 1 97.75 58 HIS B C 1
ATOM 3973 O O . HIS B 1 58 ? -6.758 -24.266 -13.906 1 97.75 58 HIS B O 1
ATOM 3979 N N . LEU B 1 59 ? -6.113 -22.203 -13.289 1 98.62 59 LEU B N 1
ATOM 3980 C CA . LEU B 1 59 ? -7.355 -21.953 -12.57 1 98.62 59 LEU B CA 1
ATOM 3981 C C . LEU B 1 59 ? -8.531 -21.859 -13.531 1 98.62 59 LEU B C 1
ATOM 3983 O O . LEU B 1 59 ? -9.586 -22.453 -13.289 1 98.62 59 LEU B O 1
ATOM 3987 N N . ALA B 1 60 ? -8.367 -21.125 -14.602 1 98.38 60 ALA B N 1
ATOM 3988 C CA . ALA B 1 60 ? -9.422 -21 -15.609 1 98.38 60 ALA B CA 1
ATOM 3989 C C . ALA B 1 60 ? -9.844 -22.359 -16.141 1 98.38 60 ALA B C 1
ATOM 3991 O O . ALA B 1 60 ? -11.039 -22.641 -16.281 1 98.38 60 ALA B O 1
ATOM 3992 N N . ARG B 1 61 ? -8.852 -23.234 -16.438 1 97.88 61 ARG B N 1
ATOM 3993 C CA . ARG B 1 61 ? -9.117 -24.562 -16.953 1 97.88 61 ARG B CA 1
ATOM 3994 C C . ARG B 1 61 ? -9.93 -25.391 -15.953 1 97.88 61 ARG B C 1
ATOM 3996 O O . ARG B 1 61 ? -10.898 -26.047 -16.328 1 97.88 61 ARG B O 1
ATOM 4003 N N . ALA B 1 62 ? -9.531 -25.344 -14.719 1 98.62 62 ALA B N 1
ATOM 4004 C CA . ALA B 1 62 ? -10.203 -26.125 -13.68 1 98.62 62 ALA B CA 1
ATOM 4005 C C . ALA B 1 62 ? -11.625 -25.609 -13.453 1 98.62 62 ALA B C 1
ATOM 4007 O O . ALA B 1 62 ? -12.555 -26.406 -13.281 1 98.62 62 ALA B O 1
ATOM 4008 N N . LEU B 1 63 ? -11.82 -24.281 -13.422 1 98.75 63 LEU B N 1
ATOM 4009 C CA . LEU B 1 63 ? -13.141 -23.688 -13.227 1 98.75 63 LEU B CA 1
ATOM 4010 C C . LEU B 1 63 ? -14.078 -24.047 -14.375 1 98.75 63 LEU B C 1
ATOM 4012 O O . LEU B 1 63 ? -15.242 -24.375 -14.148 1 98.75 63 LEU B O 1
ATOM 4016 N N . HIS B 1 64 ? -13.555 -23.984 -15.602 1 98.44 64 HIS B N 1
ATOM 4017 C CA . HIS B 1 64 ? -14.336 -24.391 -16.766 1 98.44 64 HIS B CA 1
ATOM 4018 C C . HIS B 1 64 ? -14.766 -25.844 -16.641 1 98.44 64 HIS B C 1
ATOM 4020 O O . HIS B 1 64 ? -15.922 -26.188 -16.938 1 98.44 64 HIS B O 1
ATOM 4026 N N . ALA B 1 65 ? -13.828 -26.719 -16.203 1 97.88 65 ALA B N 1
ATOM 4027 C CA . ALA B 1 65 ? -14.109 -28.141 -16.047 1 97.88 65 ALA B CA 1
ATOM 4028 C C . ALA B 1 65 ? -15.164 -28.375 -14.969 1 97.88 65 ALA B C 1
ATOM 4030 O O . ALA B 1 65 ? -15.914 -29.344 -15.023 1 97.88 65 ALA B O 1
ATOM 4031 N N . ALA B 1 66 ? -15.234 -27.484 -14.039 1 98.44 66 ALA B N 1
ATOM 4032 C CA . ALA B 1 66 ? -16.203 -27.609 -12.945 1 98.44 66 ALA B CA 1
ATOM 4033 C C . ALA B 1 66 ? -17.578 -27.078 -13.367 1 98.44 66 ALA B C 1
ATOM 4035 O O . ALA B 1 66 ? -18.547 -27.172 -12.609 1 98.44 66 ALA B O 1
ATOM 4036 N N . GLY B 1 67 ? -17.672 -26.438 -14.562 1 98.12 67 GLY B N 1
ATOM 4037 C CA . GLY B 1 67 ? -18.953 -26.047 -15.102 1 98.12 67 GLY B CA 1
ATOM 4038 C C . GLY B 1 67 ? -19.203 -24.547 -15.008 1 98.12 67 GLY B C 1
ATOM 4039 O O . GLY B 1 67 ? -20.281 -24.078 -15.367 1 98.12 67 GLY B O 1
ATOM 4040 N N . ALA B 1 68 ? -18.25 -23.781 -14.578 1 98.75 68 ALA B N 1
ATOM 4041 C CA . ALA B 1 68 ? -18.406 -22.328 -14.484 1 98.75 68 ALA B CA 1
ATOM 4042 C C . ALA B 1 68 ? -18.359 -21.688 -15.867 1 98.75 68 ALA B C 1
ATOM 4044 O O . ALA B 1 68 ? -17.812 -22.25 -16.812 1 98.75 68 ALA B O 1
ATOM 4045 N N . ILE B 1 69 ? -19.016 -20.547 -15.984 1 98.69 69 ILE B N 1
ATOM 4046 C CA . ILE B 1 69 ? -18.844 -19.656 -17.125 1 98.69 69 ILE B CA 1
ATOM 4047 C C . ILE B 1 69 ? -17.703 -18.688 -16.844 1 98.69 69 ILE B C 1
ATOM 4049 O O . ILE B 1 69 ? -17.859 -17.719 -16.094 1 98.69 69 ILE B O 1
ATOM 4053 N N . VAL B 1 70 ? -16.562 -18.922 -17.484 1 98.81 70 VAL B N 1
ATOM 4054 C CA . VAL B 1 70 ? -15.328 -18.234 -17.109 1 98.81 70 VAL B CA 1
ATOM 4055 C C . VAL B 1 70 ? -15.062 -17.078 -18.062 1 98.81 70 VAL B C 1
ATOM 4057 O O . VAL B 1 70 ? -14.953 -17.266 -19.281 1 98.81 70 VAL B O 1
ATOM 4060 N N . THR B 1 71 ? -15.047 -15.875 -17.562 1 98.81 71 THR B N 1
ATOM 4061 C CA . THR B 1 71 ? -14.438 -14.734 -18.25 1 98.81 71 THR B CA 1
ATOM 4062 C C . THR B 1 71 ? -12.945 -14.648 -17.922 1 98.81 71 THR B C 1
ATOM 4064 O O . THR B 1 71 ? -12.562 -14.484 -16.766 1 98.81 71 THR B O 1
ATOM 4067 N N . ALA B 1 72 ? -12.125 -14.812 -18.969 1 98.38 72 ALA B N 1
ATOM 4068 C CA . ALA B 1 72 ? -10.672 -14.789 -18.844 1 98.38 72 ALA B CA 1
ATOM 4069 C C . ALA B 1 72 ? -10.102 -13.453 -19.297 1 98.38 72 ALA B C 1
ATOM 4071 O O . ALA B 1 72 ? -10.109 -13.133 -20.484 1 98.38 72 ALA B O 1
ATOM 4072 N N . LEU B 1 73 ? -9.586 -12.688 -18.328 1 98.38 73 LEU B N 1
ATOM 4073 C CA . LEU B 1 73 ? -9.047 -11.367 -18.625 1 98.38 73 LEU B CA 1
ATOM 4074 C C . LEU B 1 73 ? -7.523 -11.375 -18.594 1 98.38 73 LEU B C 1
ATOM 4076 O O . LEU B 1 73 ? -6.926 -11.969 -17.688 1 98.38 73 LEU B O 1
ATOM 4080 N N . ASP B 1 74 ? -6.949 -10.758 -19.547 1 96.81 74 ASP B N 1
ATOM 4081 C CA . ASP B 1 74 ? -5.512 -10.508 -19.562 1 96.81 74 ASP B CA 1
ATOM 4082 C C . ASP B 1 74 ? -5.188 -9.234 -20.328 1 96.81 74 ASP B C 1
ATOM 4084 O O . ASP B 1 74 ? -6 -8.758 -21.141 1 96.81 74 ASP B O 1
ATOM 4088 N N . LYS B 1 75 ? -4.043 -8.695 -19.984 1 95.19 75 LYS B N 1
ATOM 4089 C CA . LYS B 1 75 ? -3.613 -7.477 -20.672 1 95.19 75 LYS B CA 1
ATOM 4090 C C . LYS B 1 75 ? -3.273 -7.75 -22.125 1 95.19 75 LYS B C 1
ATOM 4092 O O . LYS B 1 75 ? -3.434 -6.875 -22.984 1 95.19 75 LYS B O 1
ATOM 4097 N N . ASP B 1 76 ? -2.793 -8.883 -22.422 1 90.94 76 ASP B N 1
ATOM 4098 C CA . ASP B 1 76 ? -2.449 -9.359 -23.75 1 90.94 76 ASP B CA 1
ATOM 4099 C C . ASP B 1 76 ? -2.982 -10.773 -23.984 1 90.94 76 ASP B C 1
ATOM 4101 O O . ASP B 1 76 ? -2.488 -11.734 -23.391 1 90.94 76 ASP B O 1
ATOM 4105 N N . ILE B 1 77 ? -3.941 -10.867 -24.859 1 88.19 77 ILE B N 1
ATOM 4106 C CA . ILE B 1 77 ? -4.551 -12.172 -25.078 1 88.19 77 ILE B CA 1
ATOM 4107 C C . ILE B 1 77 ? -4.082 -12.742 -26.422 1 88.19 77 ILE B C 1
ATOM 4109 O O . ILE B 1 77 ? -4.707 -13.656 -26.969 1 88.19 77 ILE B O 1
ATOM 4113 N N . SER B 1 78 ? -2.996 -12.156 -26.922 1 86.75 78 SER B N 1
ATOM 4114 C CA . SER B 1 78 ? -2.455 -12.711 -28.156 1 86.75 78 SER B CA 1
ATOM 4115 C C . SER B 1 78 ? -1.993 -14.156 -27.953 1 86.75 78 SER B C 1
ATOM 4117 O O . SER B 1 78 ? -1.469 -14.5 -26.891 1 86.75 78 SER B O 1
ATOM 4119 N N . PRO B 1 79 ? -2.229 -14.922 -28.906 1 80.94 79 PRO B N 1
ATOM 4120 C CA . PRO B 1 79 ? -1.775 -16.312 -28.766 1 80.94 79 PRO B CA 1
ATOM 4121 C C . PRO B 1 79 ? -0.286 -16.422 -28.453 1 80.94 79 PRO B C 1
ATOM 4123 O O . PRO B 1 79 ? 0.514 -15.625 -28.953 1 80.94 79 PRO B O 1
ATOM 4126 N N . SER B 1 80 ? -0.045 -17.234 -27.5 1 77.31 80 SER B N 1
ATOM 4127 C CA . SER B 1 80 ? 1.335 -17.484 -27.078 1 77.31 80 SER B CA 1
ATOM 4128 C C . SER B 1 80 ? 1.687 -18.953 -27.156 1 77.31 80 SER B C 1
ATOM 4130 O O . SER B 1 80 ? 0.903 -19.812 -26.719 1 77.31 80 SER B O 1
ATOM 4132 N N . ARG B 1 81 ? 2.783 -19.266 -27.734 1 66.69 81 ARG B N 1
ATOM 4133 C CA . ARG B 1 81 ? 3.191 -20.641 -28.016 1 66.69 81 ARG B CA 1
ATOM 4134 C C . ARG B 1 81 ? 3.309 -21.453 -26.734 1 66.69 81 ARG B C 1
ATOM 4136 O O . ARG B 1 81 ? 3.174 -22.688 -26.75 1 66.69 81 ARG B O 1
ATOM 4143 N N . GLY B 1 82 ? 3.18 -20.844 -25.703 1 76.31 82 GLY B N 1
ATOM 4144 C CA . GLY B 1 82 ? 3.406 -21.641 -24.516 1 76.31 82 GLY B CA 1
ATOM 4145 C C . GLY B 1 82 ? 2.316 -21.469 -23.469 1 76.31 82 GLY B C 1
ATOM 4146 O O . GLY B 1 82 ? 2.326 -22.156 -22.438 1 76.31 82 GLY B O 1
ATOM 4147 N N . SER B 1 83 ? 1.334 -20.844 -23.875 1 83.38 83 SER B N 1
ATOM 4148 C CA . SER B 1 83 ? 0.263 -20.641 -22.906 1 83.38 83 SER B CA 1
ATOM 4149 C C . SER B 1 83 ? -0.646 -21.859 -22.828 1 83.38 83 SER B C 1
ATOM 4151 O O . SER B 1 83 ? -0.924 -22.516 -23.828 1 83.38 83 SER B O 1
ATOM 4153 N N . GLN B 1 84 ? -1.062 -22.172 -21.609 1 89.12 84 GLN B N 1
ATOM 4154 C CA . GLN B 1 84 ? -1.949 -23.312 -21.375 1 89.12 84 GLN B CA 1
ATOM 4155 C C . GLN B 1 84 ? -3.252 -23.156 -22.156 1 89.12 84 GLN B C 1
ATOM 4157 O O . GLN B 1 84 ? -3.746 -24.125 -22.75 1 89.12 84 GLN B O 1
ATOM 4162 N N . LEU B 1 85 ? -3.785 -21.953 -22.203 1 92.19 85 LEU B N 1
ATOM 4163 C CA . LEU B 1 85 ? -5.062 -21.719 -22.859 1 92.19 85 LEU B CA 1
ATOM 4164 C C . LEU B 1 85 ? -4.957 -22 -24.359 1 92.19 85 LEU B C 1
ATOM 4166 O O . LEU B 1 85 ? -5.902 -22.5 -24.969 1 92.19 85 LEU B O 1
ATOM 4170 N N . ASP B 1 86 ? -3.863 -21.688 -24.891 1 88.81 86 ASP B N 1
ATOM 4171 C CA . ASP B 1 86 ? -3.672 -21.891 -26.328 1 88.81 86 ASP B CA 1
ATOM 4172 C C . ASP B 1 86 ? -3.361 -23.344 -26.656 1 88.81 86 ASP B C 1
ATOM 4174 O O . ASP B 1 86 ? -3.938 -23.922 -27.578 1 88.81 86 ASP B O 1
ATOM 4178 N N . LEU B 1 87 ? -2.455 -23.938 -25.906 1 87.31 87 LEU B N 1
ATOM 4179 C CA . LEU B 1 87 ? -1.994 -25.297 -26.172 1 87.31 87 LEU B CA 1
ATOM 4180 C C . LEU B 1 87 ? -3.131 -26.297 -26.016 1 87.31 87 LEU B C 1
ATOM 4182 O O . LEU B 1 87 ? -3.18 -27.312 -26.719 1 87.31 87 LEU B O 1
ATOM 4186 N N . THR B 1 88 ? -4.039 -26 -25.094 1 89.31 88 THR B N 1
ATOM 4187 C CA . THR B 1 88 ? -5.121 -26.938 -24.812 1 89.31 88 THR B CA 1
ATOM 4188 C C . THR B 1 88 ? -6.352 -26.609 -25.656 1 89.31 88 THR B C 1
ATOM 4190 O O . THR B 1 88 ? -7.328 -27.359 -25.656 1 89.31 88 THR B O 1
ATOM 4193 N N . GLY B 1 89 ? -6.387 -25.453 -26.344 1 89.69 89 GLY B N 1
ATOM 4194 C CA . GLY B 1 89 ? -7.539 -25 -27.109 1 89.69 89 GLY B CA 1
ATOM 4195 C C . GLY B 1 89 ? -8.625 -24.375 -26.25 1 89.69 89 GLY B C 1
ATOM 4196 O O . GLY B 1 89 ? -9.664 -23.953 -26.766 1 89.69 89 GLY B O 1
ATOM 4197 N N . LEU B 1 90 ? -8.359 -24.281 -25.047 1 93.12 90 LEU B N 1
ATOM 4198 C CA . LEU B 1 90 ? -9.344 -23.797 -24.094 1 93.12 90 LEU B CA 1
ATOM 4199 C C . LEU B 1 90 ? -9.742 -22.359 -24.391 1 93.12 90 LEU B C 1
ATOM 4201 O O . LEU B 1 90 ? -10.859 -21.938 -24.062 1 93.12 90 LEU B O 1
ATOM 4205 N N . ARG B 1 91 ? -8.938 -21.594 -24.984 1 93.69 91 ARG B N 1
ATOM 4206 C CA . ARG B 1 91 ? -9.211 -20.188 -25.312 1 93.69 91 ARG B CA 1
ATOM 4207 C C . ARG B 1 91 ? -10.523 -20.047 -26.062 1 93.69 91 ARG B C 1
ATOM 4209 O O . ARG B 1 91 ? -11.203 -19.016 -25.953 1 93.69 91 ARG B O 1
ATOM 4216 N N . HIS B 1 92 ? -10.93 -21.062 -26.797 1 94.06 92 HIS B N 1
ATOM 4217 C CA . HIS B 1 92 ? -12.117 -21.016 -27.641 1 94.06 92 HIS B CA 1
ATOM 4218 C C . HIS B 1 92 ? -13.375 -21.344 -26.844 1 94.06 92 HIS B C 1
ATOM 4220 O O . HIS B 1 92 ? -14.492 -21.125 -27.312 1 94.06 92 HIS B O 1
ATOM 4226 N N . GLU B 1 93 ? -13.164 -21.797 -25.625 1 96 93 GLU B N 1
ATOM 4227 C CA . GLU B 1 93 ? -14.281 -22.203 -24.797 1 96 93 GLU B CA 1
ATOM 4228 C C . GLU B 1 93 ? -14.531 -21.188 -23.688 1 96 93 GLU B C 1
ATOM 4230 O O . GLU B 1 93 ? -15.531 -21.281 -22.969 1 96 93 GLU B O 1
ATOM 4235 N N . LEU B 1 94 ? -13.656 -20.234 -23.5 1 97.5 94 LEU B N 1
ATOM 4236 C CA . LEU B 1 94 ? -13.758 -19.219 -22.469 1 97.5 94 LEU B CA 1
ATOM 4237 C C . LEU B 1 94 ? -14.188 -17.875 -23.047 1 97.5 94 LEU B C 1
ATOM 4239 O O . LEU B 1 94 ? -14.055 -17.656 -24.25 1 97.5 94 LEU B O 1
ATOM 4243 N N . ASP B 1 95 ? -14.773 -16.969 -22.312 1 97.94 95 ASP B N 1
ATOM 4244 C CA . ASP B 1 95 ? -15 -15.578 -22.672 1 97.94 95 ASP B CA 1
ATOM 4245 C C . ASP B 1 95 ? -13.742 -14.742 -22.469 1 97.94 95 ASP B C 1
ATOM 4247 O O . ASP B 1 95 ? -13.516 -14.211 -21.375 1 97.94 95 ASP B O 1
ATOM 4251 N N . MET B 1 96 ? -12.953 -14.625 -23.594 1 97.25 96 MET B N 1
ATOM 4252 C CA . MET B 1 96 ? -11.68 -13.922 -23.5 1 97.25 96 MET B CA 1
ATOM 4253 C C . MET B 1 96 ? -11.891 -12.406 -23.516 1 97.25 96 MET B C 1
ATOM 4255 O O . MET B 1 96 ? -12.617 -11.883 -24.359 1 97.25 96 MET B O 1
ATOM 4259 N N . VAL B 1 97 ? -11.25 -11.656 -22.578 1 98.06 97 VAL B N 1
ATOM 4260 C CA . VAL B 1 97 ? -11.312 -10.195 -22.5 1 98.06 97 VAL B CA 1
ATOM 4261 C C . VAL B 1 97 ? -9.898 -9.617 -22.453 1 98.06 97 VAL B C 1
ATOM 4263 O O . VAL B 1 97 ? -9.086 -10.016 -21.609 1 98.06 97 VAL B O 1
ATOM 4266 N N . GLU B 1 98 ? -9.594 -8.789 -23.375 1 97.19 98 GLU B N 1
ATOM 4267 C CA . GLU B 1 98 ? -8.328 -8.055 -23.359 1 97.19 98 GLU B CA 1
ATOM 4268 C C . GLU B 1 98 ? -8.5 -6.691 -22.703 1 97.19 98 GLU B C 1
ATOM 4270 O O . GLU B 1 98 ? -9.219 -5.832 -23.203 1 97.19 98 GLU B O 1
ATOM 4275 N N . ALA B 1 99 ? -7.855 -6.5 -21.547 1 97.56 99 ALA B N 1
ATOM 4276 C CA . ALA B 1 99 ? -7.945 -5.227 -20.844 1 97.56 99 ALA B CA 1
ATOM 4277 C C . ALA B 1 99 ? -6.805 -5.074 -19.844 1 97.56 99 ALA B C 1
ATOM 4279 O O . ALA B 1 99 ? -6.273 -6.07 -19.328 1 97.56 99 ALA B O 1
ATOM 4280 N N . ASP B 1 100 ? -6.441 -3.867 -19.641 1 97.31 100 ASP B N 1
ATOM 4281 C CA . ASP B 1 100 ? -5.492 -3.506 -18.594 1 97.31 100 ASP B CA 1
ATOM 4282 C C . ASP B 1 100 ? -6.211 -3.246 -17.266 1 97.31 100 ASP B C 1
ATOM 4284 O O . ASP B 1 100 ? -7.094 -2.387 -17.188 1 97.31 100 ASP B O 1
ATOM 4288 N N . ILE B 1 101 ? -5.816 -3.936 -16.266 1 97.75 101 ILE B N 1
ATOM 4289 C CA . ILE B 1 101 ? -6.504 -3.844 -14.977 1 97.75 101 ILE B CA 1
ATOM 4290 C C . ILE B 1 101 ? -6.312 -2.451 -14.383 1 97.75 101 ILE B C 1
ATOM 4292 O O . ILE B 1 101 ? -7.012 -2.066 -13.445 1 97.75 101 ILE B O 1
ATOM 4296 N N . THR B 1 102 ? -5.312 -1.658 -14.859 1 96.31 102 THR B N 1
ATOM 4297 C CA . THR B 1 102 ? -5.098 -0.305 -14.367 1 96.31 102 THR B CA 1
ATOM 4298 C C . THR B 1 102 ? -6.078 0.672 -15.008 1 96.31 102 THR B C 1
ATOM 4300 O O . THR B 1 102 ? -6.156 1.835 -14.602 1 96.31 102 THR B O 1
ATOM 4303 N N . ASP B 1 103 ? -6.805 0.184 -16.031 1 96.81 103 ASP B N 1
ATOM 4304 C CA . ASP B 1 103 ? -7.863 0.986 -16.625 1 96.81 103 ASP B CA 1
ATOM 4305 C C . ASP B 1 103 ? -9.125 0.974 -15.758 1 96.81 103 ASP B C 1
ATOM 4307 O O . ASP B 1 103 ? -9.945 0.065 -15.867 1 96.81 103 ASP B O 1
ATOM 4311 N N . ARG B 1 104 ? -9.305 2.002 -15.047 1 95.75 104 ARG B N 1
ATOM 4312 C CA . ARG B 1 104 ? -10.383 2.084 -14.062 1 95.75 104 ARG B CA 1
ATOM 4313 C C . ARG B 1 104 ? -11.742 1.934 -14.727 1 95.75 104 ARG B C 1
ATOM 4315 O O . ARG B 1 104 ? -12.594 1.179 -14.25 1 95.75 104 ARG B O 1
ATOM 4322 N N . ALA B 1 105 ? -11.961 2.623 -15.797 1 96.44 105 ALA B N 1
ATOM 4323 C CA . ALA B 1 105 ? -13.25 2.605 -16.484 1 96.44 105 ALA B CA 1
ATOM 4324 C C . ALA B 1 105 ? -13.555 1.221 -17.047 1 96.44 105 ALA B C 1
ATOM 4326 O O . ALA B 1 105 ? -14.68 0.734 -16.938 1 96.44 105 ALA B O 1
ATOM 4327 N N . ALA B 1 106 ? -12.578 0.564 -17.641 1 97.56 106 ALA B N 1
ATOM 4328 C CA . ALA B 1 106 ? -12.758 -0.767 -18.203 1 97.56 106 ALA B CA 1
ATOM 4329 C C . ALA B 1 106 ? -13.109 -1.785 -17.125 1 97.56 106 ALA B C 1
ATOM 4331 O O . ALA B 1 106 ? -13.977 -2.639 -17.328 1 97.56 106 ALA B O 1
ATOM 4332 N N . MET B 1 107 ? -12.438 -1.713 -16 1 98.06 107 MET B N 1
ATOM 4333 C CA . MET B 1 107 ? -12.695 -2.648 -14.914 1 98.06 107 MET B CA 1
ATOM 4334 C C . MET B 1 107 ? -14.078 -2.416 -14.312 1 98.06 107 MET B C 1
ATOM 4336 O O . MET B 1 107 ? -14.797 -3.371 -14.008 1 98.06 107 MET B O 1
ATOM 4340 N N . ALA B 1 108 ? -14.453 -1.133 -14.156 1 96.69 108 ALA B N 1
ATOM 4341 C CA . ALA B 1 108 ? -15.773 -0.815 -13.633 1 96.69 108 ALA B CA 1
ATOM 4342 C C . ALA B 1 108 ? -16.875 -1.384 -14.531 1 96.69 108 ALA B C 1
ATOM 4344 O O . ALA B 1 108 ? -17.828 -1.986 -14.039 1 96.69 108 ALA B O 1
ATOM 4345 N N . GLU B 1 109 ? -16.734 -1.196 -15.812 1 97.69 109 GLU B N 1
ATOM 4346 C CA . GLU B 1 109 ? -17.719 -1.675 -16.766 1 97.69 109 GLU B CA 1
ATOM 4347 C C . GLU B 1 109 ? -17.781 -3.199 -16.781 1 97.69 109 GLU B C 1
ATOM 4349 O O . GLU B 1 109 ? -18.875 -3.781 -16.812 1 97.69 109 GLU B O 1
ATOM 4354 N N . LEU B 1 110 ? -16.641 -3.822 -16.781 1 98.44 110 LEU B N 1
ATOM 4355 C CA . LEU B 1 110 ? -16.562 -5.277 -16.812 1 98.44 110 LEU B CA 1
ATOM 4356 C C . LEU B 1 110 ? -17.266 -5.887 -15.602 1 98.44 110 LEU B C 1
ATOM 4358 O O . LEU B 1 110 ? -18.062 -6.816 -15.742 1 98.44 110 LEU B O 1
ATOM 4362 N N . VAL B 1 111 ? -16.969 -5.375 -14.383 1 98.62 111 VAL B N 1
ATOM 4363 C CA . VAL B 1 111 ? -17.531 -5.926 -13.148 1 98.62 111 VAL B CA 1
ATOM 4364 C C . VAL B 1 111 ? -19.031 -5.625 -13.078 1 98.62 111 VAL B C 1
ATOM 4366 O O . VAL B 1 111 ? -19.828 -6.488 -12.703 1 98.62 111 VAL B O 1
ATOM 4369 N N . LYS B 1 112 ? -19.422 -4.445 -13.5 1 97.38 112 LYS B N 1
ATOM 4370 C CA . LYS B 1 112 ? -20.812 -4.023 -13.469 1 97.38 112 LYS B CA 1
ATOM 4371 C C . LYS B 1 112 ? -21.688 -4.941 -14.328 1 97.38 112 LYS B C 1
ATOM 4373 O O . LYS B 1 112 ? -22.781 -5.32 -13.93 1 97.38 112 LYS B O 1
ATOM 4378 N N . ASN B 1 113 ? -21.188 -5.324 -15.438 1 97.38 113 ASN B N 1
ATOM 4379 C CA . ASN B 1 113 ? -22 -6.031 -16.422 1 97.38 113 ASN B CA 1
ATOM 4380 C C . ASN B 1 113 ? -21.781 -7.539 -16.344 1 97.38 113 ASN B C 1
ATOM 4382 O O . ASN B 1 113 ? -22.516 -8.312 -16.969 1 97.38 113 ASN B O 1
ATOM 4386 N N . GLY B 1 114 ? -20.891 -8.016 -15.555 1 97.81 114 GLY B N 1
ATOM 4387 C CA . GLY B 1 114 ? -20.469 -9.406 -15.648 1 97.81 114 GLY B CA 1
ATOM 4388 C C . GLY B 1 114 ? -21.344 -10.359 -14.867 1 97.81 114 GLY B C 1
ATOM 4389 O O . GLY B 1 114 ? -21.406 -11.555 -15.172 1 97.81 114 GLY B O 1
ATOM 4390 N N . GLY B 1 115 ? -21.984 -9.82 -13.805 1 98.25 115 GLY B N 1
ATOM 4391 C CA . GLY B 1 115 ? -22.766 -10.703 -12.953 1 98.25 115 GLY B CA 1
ATOM 4392 C C . GLY B 1 115 ? -21.922 -11.781 -12.289 1 98.25 115 GLY B C 1
ATOM 4393 O O . GLY B 1 115 ? -22.375 -12.922 -12.148 1 98.25 115 GLY B O 1
ATOM 4394 N N . PHE B 1 116 ? -20.797 -11.508 -11.922 1 98.88 116 PHE B N 1
ATOM 4395 C CA . PHE B 1 116 ? -19.859 -12.484 -11.391 1 98.88 116 PHE B CA 1
ATOM 4396 C C . PHE B 1 116 ? -20.219 -12.852 -9.953 1 98.88 116 PHE B C 1
ATOM 4398 O O . PHE B 1 116 ? -20.562 -11.984 -9.156 1 98.88 116 PHE B O 1
ATOM 4405 N N . SER B 1 117 ? -20.109 -14.102 -9.656 1 98.56 117 SER B N 1
ATOM 4406 C CA . SER B 1 117 ? -20.188 -14.547 -8.266 1 98.56 117 SER B CA 1
ATOM 4407 C C . SER B 1 117 ? -18.844 -14.391 -7.566 1 98.56 117 SER B C 1
ATOM 4409 O O . SER B 1 117 ? -18.781 -14.117 -6.363 1 98.56 117 SER B O 1
ATOM 4411 N N . HIS B 1 118 ? -17.766 -14.633 -8.352 1 98.75 118 HIS B N 1
ATOM 4412 C CA . HIS B 1 118 ? -16.406 -14.539 -7.836 1 98.75 118 HIS B CA 1
ATOM 4413 C C . HIS B 1 118 ? -15.492 -13.844 -8.836 1 98.75 118 HIS B C 1
ATOM 4415 O O . HIS B 1 118 ? -15.648 -14 -10.047 1 98.75 118 HIS B O 1
ATOM 4421 N N . ILE B 1 119 ? -14.586 -13.055 -8.328 1 98.94 119 ILE B N 1
ATOM 4422 C CA . ILE B 1 119 ? -13.445 -12.523 -9.062 1 98.94 119 ILE B CA 1
ATOM 4423 C C . ILE B 1 119 ? -12.148 -13.102 -8.5 1 98.94 119 ILE B C 1
ATOM 4425 O O . ILE B 1 119 ? -11.812 -12.867 -7.34 1 98.94 119 ILE B O 1
ATOM 4429 N N . PHE B 1 120 ? -11.5 -13.945 -9.273 1 98.94 120 PHE B N 1
ATOM 4430 C CA . PHE B 1 120 ? -10.156 -14.414 -8.953 1 98.94 120 PHE B CA 1
ATOM 4431 C C . PHE B 1 120 ? -9.102 -13.492 -9.547 1 98.94 120 PHE B C 1
ATOM 4433 O O . PHE B 1 120 ? -8.859 -13.516 -10.758 1 98.94 120 PHE B O 1
ATOM 4440 N N . HIS B 1 121 ? -8.5 -12.68 -8.719 1 98.88 121 HIS B N 1
ATOM 4441 C CA . HIS B 1 121 ? -7.566 -11.672 -9.203 1 98.88 121 HIS B CA 1
ATOM 4442 C C . HIS B 1 121 ? -6.129 -12.172 -9.117 1 98.88 121 HIS B C 1
ATOM 4444 O O . HIS B 1 121 ? -5.473 -12.023 -8.086 1 98.88 121 HIS B O 1
ATOM 4450 N N . LEU B 1 122 ? -5.582 -12.609 -10.242 1 98.19 122 LEU B N 1
ATOM 4451 C CA . LEU B 1 122 ? -4.223 -13.141 -10.297 1 98.19 122 LEU B CA 1
ATOM 4452 C C . LEU B 1 122 ? -3.328 -12.266 -11.156 1 98.19 122 LEU B C 1
ATOM 4454 O O . LEU B 1 122 ? -2.109 -12.453 -11.195 1 98.19 122 LEU B O 1
ATOM 4458 N N . ALA B 1 123 ? -3.904 -11.266 -11.836 1 96.88 123 ALA B N 1
ATOM 4459 C CA . ALA B 1 123 ? -3.121 -10.398 -12.711 1 96.88 123 ALA B CA 1
ATOM 4460 C C . ALA B 1 123 ? -2.096 -9.594 -11.922 1 96.88 123 ALA B C 1
ATOM 4462 O O . ALA B 1 123 ? -2.385 -9.125 -10.82 1 96.88 123 ALA B O 1
ATOM 4463 N N . ALA B 1 124 ? -0.963 -9.508 -12.422 1 92.44 124 ALA B N 1
ATOM 4464 C CA . ALA B 1 124 ? 0.119 -8.695 -11.867 1 92.44 124 ALA B CA 1
ATOM 4465 C C . ALA B 1 124 ? 1.005 -8.133 -12.977 1 92.44 124 ALA B C 1
ATOM 4467 O O . ALA B 1 124 ? 1.139 -8.742 -14.039 1 92.44 124 ALA B O 1
ATOM 4468 N N . GLY B 1 125 ? 1.534 -6.93 -12.867 1 82.19 125 GLY B N 1
ATOM 4469 C CA . GLY B 1 125 ? 2.465 -6.359 -13.828 1 82.19 125 GLY B CA 1
ATOM 4470 C C . GLY B 1 125 ? 3.783 -7.105 -13.898 1 82.19 125 GLY B C 1
ATOM 4471 O O . GLY B 1 125 ? 4.293 -7.383 -14.984 1 82.19 125 GLY B O 1
ATOM 4472 N N . ALA B 1 126 ? 4.434 -7.176 -12.836 1 74.38 126 ALA B N 1
ATOM 4473 C CA . ALA B 1 126 ? 5.621 -8.016 -12.695 1 74.38 126 ALA B CA 1
ATOM 4474 C C . ALA B 1 126 ? 5.379 -9.156 -11.711 1 74.38 126 ALA B C 1
ATOM 4476 O O . ALA B 1 126 ? 4.855 -8.938 -10.617 1 74.38 126 ALA B O 1
ATOM 4477 N N . THR B 1 127 ? 5.805 -10.273 -12.25 1 69.81 127 THR B N 1
ATOM 4478 C CA . THR B 1 127 ? 5.457 -11.453 -11.461 1 69.81 127 THR B CA 1
ATOM 4479 C C . THR B 1 127 ? 6.645 -11.922 -10.625 1 69.81 127 THR B C 1
ATOM 4481 O O . THR B 1 127 ? 6.523 -12.852 -9.836 1 69.81 127 THR B O 1
ATOM 4484 N N . THR B 1 128 ? 7.793 -11.195 -10.859 1 70.75 128 THR B N 1
ATOM 4485 C CA . THR B 1 128 ? 8.984 -11.547 -10.094 1 70.75 128 THR B CA 1
ATOM 4486 C C . THR B 1 128 ? 9.688 -10.289 -9.578 1 70.75 128 THR B C 1
ATOM 4488 O O . THR B 1 128 ? 9.453 -9.195 -10.094 1 70.75 128 THR B O 1
ATOM 4491 N N . VAL B 1 129 ? 10.492 -10.5 -8.586 1 73.25 129 VAL B N 1
ATOM 4492 C CA . VAL B 1 129 ? 11.266 -9.438 -7.953 1 73.25 129 VAL B CA 1
ATOM 4493 C C . VAL B 1 129 ? 12.195 -8.789 -8.977 1 73.25 129 VAL B C 1
ATOM 4495 O O . VAL B 1 129 ? 12.305 -7.562 -9.039 1 73.25 129 VAL B O 1
ATOM 4498 N N . GLU B 1 130 ? 12.703 -9.547 -9.883 1 69.06 130 GLU B N 1
ATOM 4499 C CA . GLU B 1 130 ? 13.648 -9.055 -10.883 1 69.06 130 GLU B CA 1
ATOM 4500 C C . GLU B 1 130 ? 12.953 -8.188 -11.93 1 69.06 130 GLU B C 1
ATOM 4502 O O . GLU B 1 130 ? 13.438 -7.109 -12.273 1 69.06 130 GLU B O 1
ATOM 4507 N N . LYS B 1 131 ? 11.812 -8.641 -12.375 1 72.62 131 LYS B N 1
ATOM 4508 C CA . LYS B 1 131 ? 11.047 -7.91 -13.391 1 72.62 131 LYS B CA 1
ATOM 4509 C C . LYS B 1 131 ? 10.523 -6.59 -12.828 1 72.62 131 LYS B C 1
ATOM 4511 O O . LYS B 1 131 ? 10.453 -5.59 -13.547 1 72.62 131 LYS B O 1
ATOM 4516 N N . ALA B 1 132 ? 10.227 -6.598 -11.57 1 78.81 132 ALA B N 1
ATOM 4517 C CA . ALA B 1 132 ? 9.672 -5.41 -10.922 1 78.81 132 ALA B CA 1
ATOM 4518 C C . ALA B 1 132 ? 10.695 -4.277 -10.898 1 78.81 132 ALA B C 1
ATOM 4520 O O . ALA B 1 132 ? 10.328 -3.102 -10.992 1 78.81 132 ALA B O 1
ATOM 4521 N N . MET B 1 133 ? 11.906 -4.562 -10.805 1 79.94 133 MET B N 1
ATOM 4522 C CA . MET B 1 133 ? 12.969 -3.564 -10.703 1 79.94 133 MET B CA 1
ATOM 4523 C C . MET B 1 133 ? 13.133 -2.811 -12.023 1 79.94 133 MET B C 1
ATOM 4525 O O . MET B 1 133 ? 13.586 -1.663 -12.031 1 79.94 133 MET B O 1
ATOM 4529 N N . THR B 1 134 ? 12.68 -3.477 -13.125 1 81.62 134 THR B N 1
ATOM 4530 C CA . THR B 1 134 ? 12.844 -2.861 -14.438 1 81.62 134 THR B CA 1
ATOM 4531 C C . THR B 1 134 ? 11.805 -1.764 -14.648 1 81.62 134 THR B C 1
ATOM 4533 O O . THR B 1 134 ? 12.023 -0.851 -15.453 1 81.62 134 THR B O 1
ATOM 4536 N N . ASP B 1 135 ? 10.75 -1.827 -13.953 1 89.94 135 ASP B N 1
ATOM 4537 C CA . ASP B 1 135 ? 9.68 -0.841 -14.047 1 89.94 135 ASP B CA 1
ATOM 4538 C C . ASP B 1 135 ? 8.93 -0.717 -12.719 1 89.94 135 ASP B C 1
ATOM 4540 O O . ASP B 1 135 ? 7.777 -1.134 -12.609 1 89.94 135 ASP B O 1
ATOM 4544 N N . PRO B 1 136 ? 9.562 -0.029 -11.82 1 93.38 136 PRO B N 1
ATOM 4545 C CA . PRO B 1 136 ? 8.969 0.056 -10.477 1 93.38 136 PRO B CA 1
ATOM 4546 C C . PRO B 1 136 ? 7.59 0.714 -10.484 1 93.38 136 PRO B C 1
ATOM 4548 O O . PRO B 1 136 ? 6.656 0.201 -9.867 1 93.38 136 PRO B O 1
ATOM 4551 N N . VAL B 1 137 ? 7.418 1.8 -11.25 1 94.88 137 VAL B N 1
ATOM 4552 C CA . VAL B 1 137 ? 6.156 2.531 -11.258 1 94.88 137 VAL B CA 1
ATOM 4553 C C . VAL B 1 137 ? 5.055 1.661 -11.859 1 94.88 137 VAL B C 1
ATOM 4555 O O . VAL B 1 137 ? 3.963 1.552 -11.297 1 94.88 137 VAL B O 1
ATOM 4558 N N . GLY B 1 138 ? 5.406 1.064 -13.008 1 93.81 138 GLY B N 1
ATOM 4559 C CA . GLY B 1 138 ? 4.434 0.192 -13.648 1 93.81 138 GLY B CA 1
ATOM 4560 C C . GLY B 1 138 ? 4.027 -0.983 -12.781 1 93.81 138 GLY B C 1
ATOM 4561 O O . GLY B 1 138 ? 2.854 -1.363 -12.75 1 93.81 138 GLY B O 1
ATOM 4562 N N . THR B 1 139 ? 4.969 -1.57 -12.102 1 95.12 139 THR B N 1
ATOM 4563 C CA . THR B 1 139 ? 4.695 -2.697 -11.211 1 95.12 139 THR B CA 1
ATOM 4564 C C . THR B 1 139 ? 3.781 -2.273 -10.07 1 95.12 139 THR B C 1
ATOM 4566 O O . THR B 1 139 ? 2.785 -2.943 -9.781 1 95.12 139 THR B O 1
ATOM 4569 N N . ILE B 1 140 ? 4.086 -1.149 -9.406 1 97 140 ILE B N 1
ATOM 4570 C CA . ILE B 1 140 ? 3.295 -0.674 -8.281 1 97 140 ILE B CA 1
ATOM 4571 C C . ILE B 1 140 ? 1.887 -0.314 -8.75 1 97 140 ILE B C 1
ATOM 4573 O O . ILE B 1 140 ? 0.901 -0.654 -8.086 1 97 140 ILE B O 1
ATOM 4577 N N . MET B 1 141 ? 1.807 0.337 -9.883 1 96.5 141 MET B N 1
ATOM 4578 C CA . MET B 1 141 ? 0.515 0.702 -10.453 1 96.5 141 MET B CA 1
ATOM 4579 C C . MET B 1 141 ? -0.339 -0.536 -10.703 1 96.5 141 MET B C 1
ATOM 4581 O O . MET B 1 141 ? -1.479 -0.614 -10.242 1 96.5 141 MET B O 1
ATOM 4585 N N . ALA B 1 142 ? 0.184 -1.481 -11.367 1 96.38 142 ALA B N 1
ATOM 4586 C CA . ALA B 1 142 ? -0.572 -2.672 -11.75 1 96.38 142 ALA B CA 1
ATOM 4587 C C . ALA B 1 142 ? -0.939 -3.506 -10.523 1 96.38 142 ALA B C 1
ATOM 4589 O O . ALA B 1 142 ? -2.08 -3.955 -10.391 1 96.38 142 ALA B O 1
ATOM 4590 N N . ASN B 1 143 ? 0.008 -3.73 -9.641 1 96.88 143 ASN B N 1
ATOM 4591 C CA . ASN B 1 143 ? -0.193 -4.66 -8.539 1 96.88 143 ASN B CA 1
ATOM 4592 C C . ASN B 1 143 ? -1.019 -4.031 -7.418 1 96.88 143 ASN B C 1
ATOM 4594 O O . ASN B 1 143 ? -1.605 -4.738 -6.598 1 96.88 143 ASN B O 1
ATOM 4598 N N . THR B 1 144 ? -1.096 -2.688 -7.34 1 97.88 144 THR B N 1
ATOM 4599 C CA . THR B 1 144 ? -1.882 -2.018 -6.312 1 97.88 144 THR B CA 1
ATOM 4600 C C . THR B 1 144 ? -3.217 -1.541 -6.875 1 97.88 144 THR B C 1
ATOM 4602 O O . THR B 1 144 ? -4.277 -2.008 -6.453 1 97.88 144 THR B O 1
ATOM 4605 N N . MET B 1 145 ? -3.125 -0.703 -7.898 1 97.62 145 MET B N 1
ATOM 4606 C CA . MET B 1 145 ? -4.336 -0.062 -8.406 1 97.62 145 MET B CA 1
ATOM 4607 C C . MET B 1 145 ? -5.172 -1.046 -9.219 1 97.62 145 MET B C 1
ATOM 4609 O O . MET B 1 145 ? -6.387 -0.885 -9.336 1 97.62 145 MET B O 1
ATOM 4613 N N . GLY B 1 146 ? -4.516 -2.057 -9.805 1 98.12 146 GLY B N 1
ATOM 4614 C CA . GLY B 1 146 ? -5.289 -3.094 -10.469 1 98.12 146 GLY B CA 1
ATOM 4615 C C . GLY B 1 146 ? -6.324 -3.738 -9.562 1 98.12 146 GLY B C 1
ATOM 4616 O O . GLY B 1 146 ? -7.484 -3.885 -9.945 1 98.12 146 GLY B O 1
ATOM 4617 N N . PHE B 1 147 ? -5.863 -4.094 -8.344 1 98.56 147 PHE B N 1
ATOM 4618 C CA . PHE B 1 147 ? -6.801 -4.633 -7.363 1 98.56 147 PHE B CA 1
ATOM 4619 C C . PHE B 1 147 ? -7.879 -3.609 -7.023 1 98.56 147 PHE B C 1
ATOM 4621 O O . PHE B 1 147 ? -9.062 -3.943 -6.977 1 98.56 147 PHE B O 1
ATOM 4628 N N . VAL B 1 148 ? -7.461 -2.361 -6.762 1 98.69 148 VAL B N 1
ATOM 4629 C CA . VAL B 1 148 ? -8.367 -1.297 -6.336 1 98.69 148 VAL B CA 1
ATOM 4630 C C . VAL B 1 148 ? -9.477 -1.116 -7.375 1 98.69 148 VAL B C 1
ATOM 4632 O O . VAL B 1 148 ? -10.648 -0.984 -7.02 1 98.69 148 VAL B O 1
ATOM 4635 N N . ASN B 1 149 ? -9.117 -1.123 -8.617 1 98.31 149 ASN B N 1
ATOM 4636 C CA . ASN B 1 149 ? -10.094 -0.904 -9.68 1 98.31 149 ASN B CA 1
ATOM 4637 C C . ASN B 1 149 ? -11.133 -2.018 -9.719 1 98.31 149 ASN B C 1
ATOM 4639 O O . ASN B 1 149 ? -12.32 -1.753 -9.914 1 98.31 149 ASN B O 1
ATOM 4643 N N . LEU B 1 150 ? -10.703 -3.248 -9.523 1 98.62 150 LEU B N 1
ATOM 4644 C CA . LEU B 1 150 ? -11.633 -4.371 -9.5 1 98.62 150 LEU B CA 1
ATOM 4645 C C . LEU B 1 150 ? -12.531 -4.316 -8.266 1 98.62 150 LEU B C 1
ATOM 4647 O O . LEU B 1 150 ? -13.742 -4.484 -8.367 1 98.62 150 LEU B O 1
ATOM 4651 N N . ALA B 1 151 ? -11.906 -4.105 -7.121 1 98.62 151 ALA B N 1
ATOM 4652 C CA . ALA B 1 151 ? -12.656 -4.031 -5.867 1 98.62 151 ALA B CA 1
ATOM 4653 C C . ALA B 1 151 ? -13.664 -2.891 -5.898 1 98.62 151 ALA B C 1
ATOM 4655 O O . ALA B 1 151 ? -14.773 -3.021 -5.371 1 98.62 151 ALA B O 1
ATOM 4656 N N . GLU B 1 152 ? -13.266 -1.755 -6.484 1 97.94 152 GLU B N 1
ATOM 4657 C CA . GLU B 1 152 ? -14.188 -0.626 -6.617 1 97.94 152 GLU B CA 1
ATOM 4658 C C . GLU B 1 152 ? -15.367 -0.976 -7.516 1 97.94 152 GLU B C 1
ATOM 4660 O O . GLU B 1 152 ? -16.5 -0.572 -7.246 1 97.94 152 GLU B O 1
ATOM 4665 N N . GLY B 1 153 ? -15.078 -1.667 -8.648 1 97.88 153 GLY B N 1
ATOM 4666 C CA . GLY B 1 153 ? -16.172 -2.16 -9.477 1 97.88 153 GLY B CA 1
ATOM 4667 C C . GLY B 1 153 ? -17.188 -2.977 -8.695 1 97.88 153 GLY B C 1
ATOM 4668 O O . GLY B 1 153 ? -18.391 -2.834 -8.898 1 97.88 153 GLY B O 1
ATOM 4669 N N . ALA B 1 154 ? -16.703 -3.842 -7.824 1 98.44 154 ALA B N 1
ATOM 4670 C CA . ALA B 1 154 ? -17.562 -4.652 -6.973 1 98.44 154 ALA B CA 1
ATOM 4671 C C . ALA B 1 154 ? -18.344 -3.777 -5.992 1 98.44 154 ALA B C 1
ATOM 4673 O O . ALA B 1 154 ? -19.547 -3.979 -5.781 1 98.44 154 ALA B O 1
ATOM 4674 N N . ARG B 1 155 ? -17.672 -2.807 -5.387 1 97.19 155 ARG B N 1
ATOM 4675 C CA . ARG B 1 155 ? -18.25 -1.933 -4.379 1 97.19 155 ARG B CA 1
ATOM 4676 C C . ARG B 1 155 ? -19.469 -1.186 -4.934 1 97.19 155 ARG B C 1
ATOM 4678 O O . ARG B 1 155 ? -20.438 -0.937 -4.215 1 97.19 155 ARG B O 1
ATOM 4685 N N . LEU B 1 156 ? -19.422 -0.842 -6.188 1 95.94 156 LEU B N 1
ATOM 4686 C CA . LEU B 1 156 ? -20.438 -0.017 -6.824 1 95.94 156 LEU B CA 1
ATOM 4687 C C . LEU B 1 156 ? -21.703 -0.823 -7.086 1 95.94 156 LEU B C 1
ATOM 4689 O O . LEU B 1 156 ? -22.766 -0.253 -7.387 1 95.94 156 LEU B O 1
ATOM 4693 N N . LEU B 1 157 ? -21.641 -2.117 -6.891 1 97.94 157 LEU B N 1
ATOM 4694 C CA . LEU B 1 157 ? -22.812 -2.973 -7.059 1 97.94 157 LEU B CA 1
ATOM 4695 C C . LEU B 1 157 ? -23.656 -2.998 -5.789 1 97.94 157 LEU B C 1
ATOM 4697 O O . LEU B 1 157 ? -23.156 -2.717 -4.699 1 97.94 157 LEU B O 1
ATOM 4701 N N . PRO B 1 158 ? -24.938 -3.33 -5.938 1 97 158 PRO B N 1
ATOM 4702 C CA . PRO B 1 158 ? -25.703 -3.615 -4.723 1 97 158 PRO B CA 1
ATOM 4703 C C . PRO B 1 158 ? -25.078 -4.723 -3.877 1 97 158 PRO B C 1
ATOM 4705 O O . PRO B 1 158 ? -24.516 -5.68 -4.422 1 97 158 PRO B O 1
ATOM 4708 N N . GLU B 1 159 ? -25.219 -4.625 -2.625 1 95.38 159 GLU B N 1
ATOM 4709 C CA . GLU B 1 159 ? -24.547 -5.516 -1.688 1 95.38 159 GLU B CA 1
ATOM 4710 C C . GLU B 1 159 ? -24.797 -6.98 -2.037 1 95.38 159 GLU B C 1
ATOM 4712 O O . GLU B 1 159 ? -23.875 -7.793 -2.062 1 95.38 159 GLU B O 1
ATOM 4717 N N . ALA B 1 160 ? -26 -7.293 -2.357 1 94.94 160 ALA B N 1
ATOM 4718 C CA . ALA B 1 160 ? -26.406 -8.672 -2.621 1 94.94 160 ALA B CA 1
ATOM 4719 C C . ALA B 1 160 ? -25.797 -9.18 -3.924 1 94.94 160 ALA B C 1
ATOM 4721 O O . ALA B 1 160 ? -25.703 -10.391 -4.148 1 94.94 160 ALA B O 1
ATOM 4722 N N . ALA B 1 161 ? -25.359 -8.281 -4.789 1 97.31 161 ALA B N 1
ATOM 4723 C CA . ALA B 1 161 ? -24.844 -8.648 -6.105 1 97.31 161 ALA B CA 1
ATOM 4724 C C . ALA B 1 161 ? -23.328 -8.57 -6.148 1 97.31 161 ALA B C 1
ATOM 4726 O O . ALA B 1 161 ? -22.703 -8.875 -7.176 1 97.31 161 ALA B O 1
ATOM 4727 N N . ARG B 1 162 ? -22.641 -8.195 -5.066 1 98.25 162 ARG B N 1
ATOM 4728 C CA . ARG B 1 162 ? -21.188 -8.031 -5.055 1 98.25 162 ARG B CA 1
ATOM 4729 C C . ARG B 1 162 ? -20.484 -9.383 -5.133 1 98.25 162 ARG B C 1
ATOM 4731 O O . ARG B 1 162 ? -20.812 -10.305 -4.379 1 98.25 162 ARG B O 1
ATOM 4738 N N . PRO B 1 163 ? -19.609 -9.555 -6.047 1 98.69 163 PRO B N 1
ATOM 4739 C CA . PRO B 1 163 ? -18.812 -10.789 -6.09 1 98.69 163 PRO B CA 1
ATOM 4740 C C . PRO B 1 163 ? -17.812 -10.883 -4.945 1 98.69 163 PRO B C 1
ATOM 4742 O O . PRO B 1 163 ? -17.328 -9.852 -4.449 1 98.69 163 PRO B O 1
ATOM 4745 N N . VAL B 1 164 ? -17.516 -12.109 -4.527 1 98.69 164 VAL B N 1
ATOM 4746 C CA . VAL B 1 164 ? -16.375 -12.32 -3.658 1 98.69 164 VAL B CA 1
ATOM 4747 C C . VAL B 1 164 ? -15.078 -12.109 -4.445 1 98.69 164 VAL B C 1
ATOM 4749 O O . VAL B 1 164 ? -14.875 -12.711 -5.5 1 98.69 164 VAL B O 1
ATOM 4752 N N . VAL B 1 165 ? -14.25 -11.164 -3.994 1 98.88 165 VAL B N 1
ATOM 4753 C CA . VAL B 1 165 ? -12.984 -10.875 -4.66 1 98.88 165 VAL B CA 1
ATOM 4754 C C . VAL B 1 165 ? -11.844 -11.602 -3.953 1 98.88 165 VAL B C 1
ATOM 4756 O O . VAL B 1 165 ? -11.5 -11.266 -2.816 1 98.88 165 VAL B O 1
ATOM 4759 N N . ILE B 1 166 ? -11.266 -12.586 -4.574 1 98.88 166 ILE B N 1
ATOM 4760 C CA . ILE B 1 166 ? -10.141 -13.344 -4.035 1 98.88 166 ILE B CA 1
ATOM 4761 C C . ILE B 1 166 ? -8.828 -12.797 -4.605 1 98.88 166 ILE B C 1
ATOM 4763 O O . ILE B 1 166 ? -8.57 -12.922 -5.805 1 98.88 166 ILE B O 1
ATOM 4767 N N . TYR B 1 167 ? -8.047 -12.219 -3.775 1 98.75 167 TYR B N 1
ATOM 4768 C CA . TYR B 1 167 ? -6.797 -11.578 -4.176 1 98.75 167 TYR B CA 1
ATOM 4769 C C . TYR B 1 167 ? -5.609 -12.508 -3.963 1 98.75 167 TYR B C 1
ATOM 4771 O O . TYR B 1 167 ? -5.418 -13.039 -2.865 1 98.75 167 TYR B O 1
ATOM 4779 N N . SER B 1 168 ? -4.828 -12.672 -5.004 1 98.25 168 SER B N 1
ATOM 4780 C CA . SER B 1 168 ? -3.598 -13.453 -4.934 1 98.25 168 SER B CA 1
ATOM 4781 C C . SER B 1 168 ? -2.438 -12.609 -4.414 1 98.25 168 SER B C 1
ATOM 4783 O O . SER B 1 168 ? -1.8 -11.883 -5.184 1 98.25 168 SER B O 1
ATOM 4785 N N . SER B 1 169 ? -2.164 -12.727 -3.176 1 97.69 169 SER B N 1
ATOM 4786 C CA . SER B 1 169 ? -1.016 -12.07 -2.561 1 97.69 169 SER B CA 1
ATOM 4787 C C . SER B 1 169 ? 0.198 -12.992 -2.531 1 97.69 169 SER B C 1
ATOM 4789 O O . SER B 1 169 ? 0.346 -13.859 -3.396 1 97.69 169 SER B O 1
ATOM 4791 N N . THR B 1 170 ? 1.154 -12.711 -1.722 1 96.31 170 THR B N 1
ATOM 4792 C CA . THR B 1 170 ? 2.41 -13.453 -1.696 1 96.31 170 THR B CA 1
ATOM 4793 C C . THR B 1 170 ? 2.955 -13.539 -0.274 1 96.31 170 THR B C 1
ATOM 4795 O O . THR B 1 170 ? 2.637 -12.703 0.575 1 96.31 170 THR B O 1
ATOM 4798 N N . ASP B 1 171 ? 3.748 -14.547 -0.033 1 96.5 171 ASP B N 1
ATOM 4799 C CA . ASP B 1 171 ? 4.395 -14.688 1.27 1 96.5 171 ASP B CA 1
ATOM 4800 C C . ASP B 1 171 ? 5.457 -13.609 1.472 1 96.5 171 ASP B C 1
ATOM 4802 O O . ASP B 1 171 ? 5.875 -13.352 2.602 1 96.5 171 ASP B O 1
ATOM 4806 N N . LYS B 1 172 ? 5.84 -12.945 0.453 1 94.69 172 LYS B N 1
ATOM 4807 C CA . LYS B 1 172 ? 6.883 -11.93 0.523 1 94.69 172 LYS B CA 1
ATOM 4808 C C . LYS B 1 172 ? 6.391 -10.68 1.255 1 94.69 172 LYS B C 1
ATOM 4810 O O . LYS B 1 172 ? 7.191 -9.844 1.67 1 94.69 172 LYS B O 1
ATOM 4815 N N . VAL B 1 173 ? 5.09 -10.578 1.51 1 96.19 173 VAL B N 1
ATOM 4816 C CA . VAL B 1 173 ? 4.539 -9.422 2.205 1 96.19 173 VAL B CA 1
ATOM 4817 C C . VAL B 1 173 ? 5.027 -9.406 3.65 1 96.19 173 VAL B C 1
ATOM 4819 O O . VAL B 1 173 ? 5.012 -8.359 4.305 1 96.19 173 VAL B O 1
ATOM 4822 N N . TYR B 1 174 ? 5.465 -10.57 4.18 1 96.06 174 TYR B N 1
ATOM 4823 C CA . TYR B 1 174 ? 5.914 -10.672 5.562 1 96.06 174 TYR B CA 1
ATOM 4824 C C . TYR B 1 174 ? 7.328 -10.125 5.719 1 96.06 174 TYR B C 1
ATOM 4826 O O . TYR B 1 174 ? 7.719 -9.688 6.805 1 96.06 174 TYR B O 1
ATOM 4834 N N . GLY B 1 175 ? 8.102 -10.148 4.645 1 93.44 175 GLY B N 1
ATOM 4835 C CA . GLY B 1 175 ? 9.5 -9.75 4.758 1 93.44 175 GLY B CA 1
ATOM 4836 C C . GLY B 1 175 ? 10.305 -10.656 5.668 1 93.44 175 GLY B C 1
ATOM 4837 O O . GLY B 1 175 ? 9.969 -11.836 5.832 1 93.44 175 GLY B O 1
ATOM 4838 N N . GLU B 1 176 ? 11.461 -10.117 6.125 1 91.31 176 GLU B N 1
ATOM 4839 C CA . GLU B 1 176 ? 12.281 -10.867 7.07 1 91.31 176 GLU B CA 1
ATOM 4840 C C . GLU B 1 176 ? 11.594 -10.977 8.43 1 91.31 176 GLU B C 1
ATOM 4842 O O . GLU B 1 176 ? 10.984 -10.016 8.898 1 91.31 176 GLU B O 1
ATOM 4847 N N . ALA B 1 177 ? 11.617 -12.133 8.992 1 90.12 177 ALA B N 1
ATOM 4848 C CA . ALA B 1 177 ? 11.008 -12.336 10.305 1 90.12 177 ALA B CA 1
ATOM 4849 C C . ALA B 1 177 ? 11.961 -13.047 11.258 1 90.12 177 ALA B C 1
ATOM 4851 O O . ALA B 1 177 ? 12.773 -13.875 10.828 1 90.12 177 ALA B O 1
ATOM 4852 N N . GLU B 1 178 ? 11.773 -12.742 12.508 1 87.62 178 GLU B N 1
ATOM 4853 C CA . GLU B 1 178 ? 12.594 -13.367 13.539 1 87.62 178 GLU B CA 1
ATOM 4854 C C . GLU B 1 178 ? 12.148 -14.797 13.805 1 87.62 178 GLU B C 1
ATOM 4856 O O . GLU B 1 178 ? 12.969 -15.648 14.164 1 87.62 178 GLU B O 1
ATOM 4861 N N . THR B 1 179 ? 10.867 -15.008 13.656 1 93.81 179 THR B N 1
ATOM 4862 C CA . THR B 1 179 ? 10.32 -16.328 13.922 1 93.81 179 THR B CA 1
ATOM 4863 C C . THR B 1 179 ? 9.625 -16.891 12.688 1 93.81 179 THR B C 1
ATOM 4865 O O . THR B 1 179 ? 9.008 -16.141 11.922 1 93.81 179 THR B O 1
ATOM 4868 N N . LEU B 1 180 ? 9.734 -18.234 12.531 1 95.06 180 LEU B N 1
ATOM 4869 C CA . LEU B 1 180 ? 9.07 -18.984 11.477 1 95.06 180 LEU B CA 1
ATOM 4870 C C . LEU B 1 180 ? 8.422 -20.25 12.031 1 95.06 180 LEU B C 1
ATOM 4872 O O . LEU B 1 180 ? 8.891 -20.797 13.031 1 95.06 180 LEU B O 1
ATOM 4876 N N . PRO B 1 181 ? 7.438 -20.812 11.344 1 97.62 181 PRO B N 1
ATOM 4877 C CA . PRO B 1 181 ? 6.797 -20.297 10.125 1 97.62 181 PRO B CA 1
ATOM 4878 C C . PRO B 1 181 ? 5.98 -19.031 10.375 1 97.62 181 PRO B C 1
ATOM 4880 O O . PRO B 1 181 ? 5.566 -18.781 11.508 1 97.62 181 PRO B O 1
ATOM 4883 N N . TYR B 1 182 ? 5.691 -18.25 9.25 1 97.75 182 TYR B N 1
ATOM 4884 C CA . TYR B 1 182 ? 4.781 -17.109 9.305 1 97.75 182 TYR B CA 1
ATOM 4885 C C . TYR B 1 182 ? 3.361 -17.562 9.625 1 97.75 182 TYR B C 1
ATOM 4887 O O . TYR B 1 182 ? 2.842 -18.484 9 1 97.75 182 TYR B O 1
ATOM 4895 N N . THR B 1 183 ? 2.777 -16.969 10.578 1 97.75 183 THR B N 1
ATOM 4896 C CA . THR B 1 183 ? 1.322 -17 10.688 1 97.75 183 THR B CA 1
ATOM 4897 C C . THR B 1 183 ? 0.715 -15.742 10.07 1 97.75 183 THR B C 1
ATOM 4899 O O . THR B 1 183 ? 1.436 -14.805 9.719 1 97.75 183 THR B O 1
ATOM 4902 N N . GLU B 1 184 ? -0.583 -15.75 9.914 1 97.75 184 GLU B N 1
ATOM 4903 C CA . GLU B 1 184 ? -1.239 -14.602 9.289 1 97.75 184 GLU B CA 1
ATOM 4904 C C . GLU B 1 184 ? -1.208 -13.383 10.203 1 97.75 184 GLU B C 1
ATOM 4906 O O . GLU B 1 184 ? -1.512 -12.273 9.773 1 97.75 184 GLU B O 1
ATOM 4911 N N . GLU B 1 185 ? -0.747 -13.547 11.453 1 94 185 GLU B N 1
ATOM 4912 C CA . GLU B 1 185 ? -0.694 -12.453 12.414 1 94 185 GLU B CA 1
ATOM 4913 C C . GLU B 1 185 ? 0.678 -11.781 12.414 1 94 185 GLU B C 1
ATOM 4915 O O . GLU B 1 185 ? 0.871 -10.75 13.062 1 94 185 GLU B O 1
ATOM 4920 N N . HIS B 1 186 ? 1.577 -12.359 11.695 1 94.81 186 HIS B N 1
ATOM 4921 C CA . HIS B 1 186 ? 2.9 -11.75 11.617 1 94.81 186 HIS B CA 1
ATOM 4922 C C . HIS B 1 186 ? 2.824 -10.336 11.062 1 94.81 186 HIS B C 1
ATOM 4924 O O . HIS B 1 186 ? 1.961 -10.031 10.234 1 94.81 186 HIS B O 1
ATOM 4930 N N . ASP B 1 187 ? 3.775 -9.5 11.516 1 91.31 187 ASP B N 1
ATOM 4931 C CA . ASP B 1 187 ? 3.908 -8.164 10.953 1 91.31 187 ASP B CA 1
ATOM 4932 C C . ASP B 1 187 ? 4.234 -8.227 9.461 1 91.31 187 ASP B C 1
ATOM 4934 O O . ASP B 1 187 ? 4.883 -9.164 9 1 91.31 187 ASP B O 1
ATOM 4938 N N . LEU B 1 188 ? 3.775 -7.203 8.812 1 92.31 188 LEU B N 1
ATOM 4939 C CA . LEU B 1 188 ? 4.055 -7.086 7.383 1 92.31 188 LEU B CA 1
ATOM 4940 C C . LEU B 1 188 ? 5.273 -6.203 7.133 1 92.31 188 LEU B C 1
ATOM 4942 O O . LEU B 1 188 ? 5.492 -5.23 7.855 1 92.31 188 LEU B O 1
ATOM 4946 N N . GLY B 1 189 ? 6.117 -6.594 6.137 1 86.88 189 GLY B N 1
ATOM 4947 C CA . GLY B 1 189 ? 7.359 -5.855 5.965 1 86.88 189 GLY B CA 1
ATOM 4948 C C . GLY B 1 189 ? 7.965 -6.02 4.586 1 86.88 189 GLY B C 1
ATOM 4949 O O . GLY B 1 189 ? 9.188 -5.973 4.43 1 86.88 189 GLY B O 1
ATOM 4950 N N . GLY B 1 190 ? 7.273 -6.266 3.574 1 85.25 190 GLY B N 1
ATOM 4951 C CA . GLY B 1 190 ? 7.844 -6.375 2.24 1 85.25 190 GLY B CA 1
ATOM 4952 C C . GLY B 1 190 ? 8.641 -5.152 1.827 1 85.25 190 GLY B C 1
ATOM 4953 O O . GLY B 1 190 ? 8.18 -4.023 1.986 1 85.25 190 GLY B O 1
ATOM 4954 N N . VAL B 1 191 ? 9.938 -5.395 1.316 1 86.5 191 VAL B N 1
ATOM 4955 C CA . VAL B 1 191 ? 10.812 -4.25 1.092 1 86.5 191 VAL B CA 1
ATOM 4956 C C . VAL B 1 191 ? 11.086 -4.09 -0.403 1 86.5 191 VAL B C 1
ATOM 4958 O O . VAL B 1 191 ? 11.375 -2.986 -0.873 1 86.5 191 VAL B O 1
ATOM 4961 N N . GLY B 1 192 ? 11.031 -5.156 -1.187 1 90.81 192 GLY B N 1
ATOM 4962 C CA . GLY B 1 192 ? 11.219 -5.051 -2.625 1 90.81 192 GLY B CA 1
ATOM 4963 C C . GLY B 1 192 ? 10.031 -4.426 -3.336 1 90.81 192 GLY B C 1
ATOM 4964 O O . GLY B 1 192 ? 8.938 -4.348 -2.773 1 90.81 192 GLY B O 1
ATOM 4965 N N . VAL B 1 193 ? 10.258 -3.986 -4.574 1 93.12 193 VAL B N 1
ATOM 4966 C CA . VAL B 1 193 ? 9.211 -3.328 -5.355 1 93.12 193 VAL B CA 1
ATOM 4967 C C . VAL B 1 193 ? 8.023 -4.27 -5.52 1 93.12 193 VAL B C 1
ATOM 4969 O O . VAL B 1 193 ? 6.879 -3.877 -5.285 1 93.12 193 VAL B O 1
ATOM 4972 N N . TYR B 1 194 ? 8.297 -5.496 -5.863 1 92.06 194 TYR B N 1
ATOM 4973 C CA . TYR B 1 194 ? 7.246 -6.492 -6.031 1 92.06 194 TYR B CA 1
ATOM 4974 C C . TYR B 1 194 ? 6.516 -6.746 -4.719 1 92.06 194 TYR B C 1
ATOM 4976 O O . TYR B 1 194 ? 5.285 -6.699 -4.664 1 92.06 194 TYR B O 1
ATOM 4984 N N . ASP B 1 195 ? 7.277 -6.965 -3.662 1 92.5 195 ASP B N 1
ATOM 4985 C CA . ASP B 1 195 ? 6.75 -7.285 -2.34 1 92.5 195 ASP B CA 1
ATOM 4986 C C . ASP B 1 195 ? 5.844 -6.168 -1.825 1 92.5 195 ASP B C 1
ATOM 4988 O O . ASP B 1 195 ? 4.734 -6.43 -1.357 1 92.5 195 ASP B O 1
ATOM 4992 N N . ALA B 1 196 ? 6.336 -5.035 -1.946 1 95.06 196 ALA B N 1
ATOM 4993 C CA . ALA B 1 196 ? 5.629 -3.875 -1.41 1 95.06 196 ALA B CA 1
ATOM 4994 C C . ALA B 1 196 ? 4.371 -3.572 -2.225 1 95.06 196 ALA B C 1
ATOM 4996 O O . ALA B 1 196 ? 3.344 -3.18 -1.668 1 95.06 196 ALA B O 1
ATOM 4997 N N . ALA B 1 197 ? 4.461 -3.67 -3.566 1 96.06 197 ALA B N 1
ATOM 4998 C CA . ALA B 1 197 ? 3.295 -3.441 -4.418 1 96.06 197 ALA B CA 1
ATOM 4999 C C . ALA B 1 197 ? 2.168 -4.41 -4.074 1 96.06 197 ALA B C 1
ATOM 5001 O O . ALA B 1 197 ? 1.011 -4.008 -3.941 1 96.06 197 ALA B O 1
ATOM 5002 N N . LYS B 1 198 ? 2.477 -5.652 -3.93 1 96.81 198 LYS B N 1
ATOM 5003 C CA . LYS B 1 198 ? 1.485 -6.652 -3.551 1 96.81 198 LYS B CA 1
ATOM 5004 C C . LYS B 1 198 ? 0.99 -6.426 -2.125 1 96.81 198 LYS B C 1
ATOM 5006 O O . LYS B 1 198 ? -0.175 -6.688 -1.818 1 96.81 198 LYS B O 1
ATOM 5011 N N . LEU B 1 199 ? 1.898 -6.016 -1.297 1 97.25 199 LEU B N 1
ATOM 5012 C CA . LEU B 1 199 ? 1.538 -5.719 0.085 1 97.25 199 LEU B CA 1
ATOM 5013 C C . LEU B 1 199 ? 0.508 -4.594 0.147 1 97.25 199 LEU B C 1
ATOM 5015 O O . LEU B 1 199 ? -0.429 -4.652 0.946 1 97.25 199 LEU B O 1
ATOM 5019 N N . CYS B 1 200 ? 0.704 -3.564 -0.635 1 97.75 200 CYS B N 1
ATOM 5020 C CA . CYS B 1 200 ? -0.271 -2.48 -0.681 1 97.75 200 CYS B CA 1
ATOM 5021 C C . CYS B 1 200 ? -1.662 -3.012 -1.007 1 97.75 200 CYS B C 1
ATOM 5023 O O . CYS B 1 200 ? -2.633 -2.688 -0.319 1 97.75 200 CYS B O 1
ATOM 5025 N N . ALA B 1 201 ? -1.743 -3.848 -2.018 1 98.06 201 ALA B N 1
ATOM 5026 C CA . ALA B 1 201 ? -3.035 -4.426 -2.379 1 98.06 201 ALA B CA 1
ATOM 5027 C C . ALA B 1 201 ? -3.564 -5.32 -1.263 1 98.06 201 ALA B C 1
ATOM 5029 O O . ALA B 1 201 ? -4.773 -5.383 -1.029 1 98.06 201 ALA B O 1
ATOM 5030 N N . ASP B 1 202 ? -2.668 -6.039 -0.635 1 97.75 202 ASP B N 1
ATOM 5031 C CA . ASP B 1 202 ? -3.006 -6.879 0.51 1 97.75 202 ASP B CA 1
ATOM 5032 C C . ASP B 1 202 ? -3.703 -6.066 1.601 1 97.75 202 ASP B C 1
ATOM 5034 O O . ASP B 1 202 ? -4.781 -6.441 2.064 1 97.75 202 ASP B O 1
ATOM 5038 N N . ILE B 1 203 ? -3.184 -4.941 1.915 1 97.06 203 ILE B N 1
ATOM 5039 C CA . ILE B 1 203 ? -3.719 -4.023 2.912 1 97.06 203 ILE B CA 1
ATOM 5040 C C . ILE B 1 203 ? -5.051 -3.453 2.428 1 97.06 203 ILE B C 1
ATOM 5042 O O . ILE B 1 203 ? -6.035 -3.438 3.172 1 97.06 203 ILE B O 1
ATOM 5046 N N . LEU B 1 204 ? -5.121 -3.037 1.222 1 98.06 204 LEU B N 1
ATOM 5047 C CA . LEU B 1 204 ? -6.305 -2.393 0.664 1 98.06 204 LEU B CA 1
ATOM 5048 C C . LEU B 1 204 ? -7.461 -3.385 0.548 1 98.06 204 LEU B C 1
ATOM 5050 O O . LEU B 1 204 ? -8.625 -2.996 0.625 1 98.06 204 LEU B O 1
ATOM 5054 N N . ALA B 1 205 ? -7.133 -4.66 0.378 1 98.31 205 ALA B N 1
ATOM 5055 C CA . ALA B 1 205 ? -8.188 -5.668 0.408 1 98.31 205 ALA B CA 1
ATOM 5056 C C . ALA B 1 205 ? -8.922 -5.656 1.747 1 98.31 205 ALA B C 1
ATOM 5058 O O . ALA B 1 205 ? -10.148 -5.762 1.79 1 98.31 205 ALA B O 1
ATOM 5059 N N . GLY B 1 206 ? -8.172 -5.582 2.799 1 96.44 206 GLY B N 1
ATOM 5060 C CA . GLY B 1 206 ? -8.789 -5.434 4.105 1 96.44 206 GLY B CA 1
ATOM 5061 C C . GLY B 1 206 ? -9.648 -4.188 4.219 1 96.44 206 GLY B C 1
ATOM 5062 O O . GLY B 1 206 ? -10.742 -4.23 4.785 1 96.44 206 GLY B O 1
ATOM 5063 N N . THR B 1 207 ? -9.172 -3.088 3.695 1 95.56 207 THR B N 1
ATOM 5064 C CA . THR B 1 207 ? -9.898 -1.821 3.711 1 95.56 207 THR B CA 1
ATOM 5065 C C . THR B 1 207 ? -11.219 -1.943 2.959 1 95.56 207 THR B C 1
ATOM 5067 O O . THR B 1 207 ? -12.258 -1.507 3.451 1 95.56 207 THR B O 1
ATOM 5070 N N . TYR B 1 208 ? -11.18 -2.494 1.768 1 96.81 208 TYR B N 1
ATOM 5071 C CA . TYR B 1 208 ? -12.391 -2.625 0.962 1 96.81 208 TYR B CA 1
ATOM 5072 C C . TYR B 1 208 ? -13.414 -3.512 1.659 1 96.81 208 TYR B C 1
ATOM 5074 O O . TYR B 1 208 ? -14.625 -3.305 1.516 1 96.81 208 TYR B O 1
ATOM 5082 N N . HIS B 1 209 ? -12.945 -4.492 2.436 1 96.88 209 HIS B N 1
ATOM 5083 C CA . HIS B 1 209 ? -13.883 -5.328 3.176 1 96.88 209 HIS B CA 1
ATOM 5084 C C . HIS B 1 209 ? -14.445 -4.586 4.383 1 96.88 209 HIS B C 1
ATOM 5086 O O . HIS B 1 209 ? -15.664 -4.41 4.496 1 96.88 209 HIS B O 1
ATOM 5092 N N . LYS B 1 210 ? -13.594 -4.055 5.207 1 93.12 210 LYS B N 1
ATOM 5093 C CA . LYS B 1 210 ? -13.977 -3.516 6.508 1 93.12 210 LYS B CA 1
ATOM 5094 C C . LYS B 1 210 ? -14.672 -2.162 6.359 1 93.12 210 LYS B C 1
ATOM 5096 O O . LYS B 1 210 ? -15.656 -1.884 7.047 1 93.12 210 LYS B O 1
ATOM 5101 N N . ALA B 1 211 ? -14.164 -1.329 5.496 1 91.38 211 ALA B N 1
ATOM 5102 C CA . ALA B 1 211 ? -14.656 0.043 5.406 1 91.38 211 ALA B CA 1
ATOM 5103 C C . ALA B 1 211 ? -15.68 0.188 4.281 1 91.38 211 ALA B C 1
ATOM 5105 O O . ALA B 1 211 ? -16.562 1.047 4.344 1 91.38 211 ALA B O 1
ATOM 5106 N N . LEU B 1 212 ? -15.609 -0.684 3.234 1 93.69 212 LEU B N 1
ATOM 5107 C CA . LEU B 1 212 ? -16.406 -0.391 2.051 1 93.69 212 LEU B CA 1
ATOM 5108 C C . LEU B 1 212 ? -17.359 -1.547 1.734 1 93.69 212 LEU B C 1
ATOM 5110 O O . LEU B 1 212 ? -18.094 -1.501 0.744 1 93.69 212 LEU B O 1
ATOM 5114 N N . GLY B 1 213 ? -17.297 -2.602 2.496 1 94.56 213 GLY B N 1
ATOM 5115 C CA . GLY B 1 213 ? -18.312 -3.648 2.473 1 94.56 213 GLY B CA 1
ATOM 5116 C C . GLY B 1 213 ? -18.141 -4.625 1.327 1 94.56 213 GLY B C 1
ATOM 5117 O O . GLY B 1 213 ? -19.078 -5.328 0.951 1 94.56 213 GLY B O 1
ATOM 5118 N N . VAL B 1 214 ? -17 -4.699 0.678 1 97.56 214 VAL B N 1
ATOM 5119 C CA . VAL B 1 214 ? -16.734 -5.645 -0.4 1 97.56 214 VAL B CA 1
ATOM 5120 C C . VAL B 1 214 ? -16.234 -6.965 0.182 1 97.56 214 VAL B C 1
ATOM 5122 O O . VAL B 1 214 ? -15.297 -6.984 0.989 1 97.56 214 VAL B O 1
ATOM 5125 N N . PRO B 1 215 ? -16.828 -8.102 -0.139 1 98.5 215 PRO B N 1
ATOM 5126 C CA . PRO B 1 215 ? -16.297 -9.383 0.35 1 98.5 215 PRO B CA 1
ATOM 5127 C C . PRO B 1 215 ? -14.984 -9.773 -0.313 1 98.5 215 PRO B C 1
ATOM 5129 O O . PRO B 1 215 ? -14.984 -10.297 -1.431 1 98.5 215 PRO B O 1
ATOM 5132 N N . THR B 1 216 ? -13.906 -9.562 0.373 1 98.62 216 THR B N 1
ATOM 5133 C CA . THR B 1 216 ? -12.578 -9.891 -0.146 1 98.62 216 THR B CA 1
ATOM 5134 C C . THR B 1 216 ? -11.961 -11.047 0.637 1 98.62 216 THR B C 1
ATOM 5136 O O . THR B 1 216 ? -12.273 -11.234 1.815 1 98.62 216 THR B O 1
ATOM 5139 N N . ILE B 1 217 ? -11.172 -11.867 0.031 1 98.81 217 ILE B N 1
ATOM 5140 C CA . ILE B 1 217 ? -10.32 -12.875 0.65 1 98.81 217 ILE B CA 1
ATOM 5141 C C . ILE B 1 217 ? -8.898 -12.758 0.117 1 98.81 217 ILE B C 1
ATOM 5143 O O . ILE B 1 217 ? -8.688 -12.641 -1.093 1 98.81 217 ILE B O 1
ATOM 5147 N N . VAL B 1 218 ? -7.961 -12.688 1.013 1 98.75 218 VAL B N 1
ATOM 5148 C CA . VAL B 1 218 ? -6.559 -12.578 0.62 1 98.75 218 VAL B CA 1
ATOM 5149 C C . VAL B 1 218 ? -5.875 -13.938 0.777 1 98.75 218 VAL B C 1
ATOM 5151 O O . VAL B 1 218 ? -5.992 -14.578 1.823 1 98.75 218 VAL B O 1
ATOM 5154 N N . LEU B 1 219 ? -5.227 -14.352 -0.242 1 98.69 219 LEU B N 1
ATOM 5155 C CA . LEU B 1 219 ? -4.441 -15.586 -0.23 1 98.69 219 LEU B CA 1
ATOM 5156 C C . LEU B 1 219 ? -2.957 -15.281 -0.396 1 98.69 219 LEU B C 1
ATOM 5158 O O . LEU B 1 219 ? -2.514 -14.906 -1.484 1 98.69 219 LEU B O 1
ATOM 5162 N N . ARG B 1 220 ? -2.16 -15.414 0.682 1 98.5 220 ARG B N 1
ATOM 5163 C CA . ARG B 1 220 ? -0.715 -15.219 0.637 1 98.5 220 ARG B CA 1
ATOM 5164 C C . ARG B 1 220 ? 0.004 -16.516 0.274 1 98.5 220 ARG B C 1
ATOM 5166 O O . ARG B 1 220 ? 0.207 -17.375 1.129 1 98.5 220 ARG B O 1
ATOM 5173 N N . MET B 1 221 ? 0.483 -16.562 -0.931 1 97.38 221 MET B N 1
ATOM 5174 C CA . MET B 1 221 ? 0.923 -17.844 -1.488 1 97.38 221 MET B CA 1
ATOM 5175 C C . MET B 1 221 ? 2.445 -17.938 -1.49 1 97.38 221 MET B C 1
ATOM 5177 O O . MET B 1 221 ? 3.135 -16.938 -1.647 1 97.38 221 MET B O 1
ATOM 5181 N N . CYS B 1 222 ? 2.928 -19.156 -1.379 1 97.69 222 CYS B N 1
ATOM 5182 C CA . CYS B 1 222 ? 4.352 -19.438 -1.508 1 97.69 222 CYS B CA 1
ATOM 5183 C C . CYS B 1 222 ? 4.738 -19.641 -2.969 1 97.69 222 CYS B C 1
ATOM 5185 O O . CYS B 1 222 ? 4.008 -19.234 -3.871 1 97.69 222 CYS B O 1
ATOM 5187 N N . ASN B 1 223 ? 5.922 -20.156 -3.23 1 96.38 223 ASN B N 1
ATOM 5188 C CA . ASN B 1 223 ? 6.375 -20.422 -4.59 1 96.38 223 ASN B CA 1
ATOM 5189 C C . ASN B 1 223 ? 5.574 -21.547 -5.238 1 96.38 223 ASN B C 1
ATOM 5191 O O . ASN B 1 223 ? 5.566 -22.672 -4.746 1 96.38 223 ASN B O 1
ATOM 5195 N N . ILE B 1 224 ? 4.973 -21.188 -6.332 1 97.75 224 ILE B N 1
ATOM 5196 C CA . ILE B 1 224 ? 4.199 -22.156 -7.094 1 97.75 224 ILE B CA 1
ATOM 5197 C C . ILE B 1 224 ? 5.016 -22.656 -8.281 1 97.75 224 ILE B C 1
ATOM 5199 O O . ILE B 1 224 ? 5.695 -21.875 -8.945 1 97.75 224 ILE B O 1
ATOM 5203 N N . PHE B 1 225 ? 5.02 -23.969 -8.539 1 97.25 225 PHE B N 1
ATOM 5204 C CA . PHE B 1 225 ? 5.73 -24.516 -9.688 1 97.25 225 PHE B CA 1
ATOM 5205 C C . PHE B 1 225 ? 4.863 -25.531 -10.422 1 97.25 225 PHE B C 1
ATOM 5207 O O . PHE B 1 225 ? 3.881 -26.031 -9.867 1 97.25 225 PHE B O 1
ATOM 5214 N N . GLY B 1 226 ? 5.152 -25.734 -11.609 1 96.69 226 GLY B N 1
ATOM 5215 C CA . GLY B 1 226 ? 4.398 -26.719 -12.375 1 96.69 226 GLY B CA 1
ATOM 5216 C C . GLY B 1 226 ? 4.48 -26.5 -13.875 1 96.69 226 GLY B C 1
ATOM 5217 O O . GLY B 1 226 ? 5.188 -25.594 -14.336 1 96.69 226 GLY B O 1
ATOM 5218 N N . PRO B 1 227 ? 3.768 -27.344 -14.641 1 95.19 227 PRO B N 1
ATOM 5219 C CA . PRO B 1 227 ? 3.703 -27.188 -16.094 1 95.19 227 PRO B CA 1
ATOM 5220 C C . PRO B 1 227 ? 3.168 -25.828 -16.516 1 95.19 227 PRO B C 1
ATOM 5222 O O . PRO B 1 227 ? 2.361 -25.219 -15.805 1 95.19 227 PRO B O 1
ATOM 5225 N N . TYR B 1 228 ? 3.656 -25.281 -17.609 1 94.19 228 TYR B N 1
ATOM 5226 C CA . TYR B 1 228 ? 3.174 -24.078 -18.281 1 94.19 228 TYR B CA 1
ATOM 5227 C C . TYR B 1 228 ? 3.73 -22.812 -17.609 1 94.19 228 TYR B C 1
ATOM 5229 O O . TYR B 1 228 ? 3.338 -21.703 -17.953 1 94.19 228 TYR B O 1
ATOM 5237 N N . ASP B 1 229 ? 4.586 -23.016 -16.562 1 95.06 229 ASP B N 1
ATOM 5238 C CA . ASP B 1 229 ? 5.348 -21.859 -16.094 1 95.06 229 ASP B CA 1
ATOM 5239 C C . ASP B 1 229 ? 6.445 -21.484 -17.094 1 95.06 229 ASP B C 1
ATOM 5241 O O . ASP B 1 229 ? 7.465 -22.172 -17.188 1 95.06 229 ASP B O 1
ATOM 5245 N N . LEU B 1 230 ? 6.289 -20.359 -17.734 1 91.12 230 LEU B N 1
ATOM 5246 C CA . LEU B 1 230 ? 7.195 -20 -18.812 1 91.12 230 LEU B CA 1
ATOM 5247 C C . LEU B 1 230 ? 8.188 -18.938 -18.375 1 91.12 230 LEU B C 1
ATOM 5249 O O . LEU B 1 230 ? 8.812 -18.266 -19.203 1 91.12 230 LEU B O 1
ATOM 5253 N N . ASN B 1 231 ? 8.273 -18.75 -17.094 1 90.5 231 ASN B N 1
ATOM 5254 C CA . ASN B 1 231 ? 9.211 -17.766 -16.547 1 90.5 231 ASN B CA 1
ATOM 5255 C C . ASN B 1 231 ? 10.641 -18.312 -16.516 1 90.5 231 ASN B C 1
ATOM 5257 O O . ASN B 1 231 ? 11.273 -18.344 -15.461 1 90.5 231 ASN B O 1
ATOM 5261 N N . PHE B 1 232 ? 11.234 -18.531 -17.625 1 90.81 232 PHE B N 1
ATOM 5262 C CA . PHE B 1 232 ? 12.484 -19.25 -17.812 1 90.81 232 PHE B CA 1
ATOM 5263 C C . PHE B 1 232 ? 13.68 -18.406 -17.375 1 90.81 232 PHE B C 1
ATOM 5265 O O . PHE B 1 232 ? 14.773 -18.922 -17.172 1 90.81 232 PHE B O 1
ATOM 5272 N N . ASP B 1 233 ? 13.508 -17.109 -17.188 1 85.44 233 ASP B N 1
ATOM 5273 C CA . ASP B 1 233 ? 14.648 -16.25 -16.891 1 85.44 233 ASP B CA 1
ATOM 5274 C C . ASP B 1 233 ? 14.672 -15.859 -15.422 1 85.44 233 ASP B C 1
ATOM 5276 O O . ASP B 1 233 ? 15.703 -15.43 -14.898 1 85.44 233 ASP B O 1
ATOM 5280 N N . TYR B 1 234 ? 13.57 -16.141 -14.805 1 82.75 234 TYR B N 1
ATOM 5281 C CA . TYR B 1 234 ? 13.477 -15.453 -13.523 1 82.75 234 TYR B CA 1
ATOM 5282 C C . TYR B 1 234 ? 13.156 -16.438 -12.398 1 82.75 234 TYR B C 1
ATOM 5284 O O . TYR B 1 234 ? 13.406 -16.141 -11.227 1 82.75 234 TYR B O 1
ATOM 5292 N N . ARG B 1 235 ? 12.594 -17.562 -12.695 1 91.12 235 ARG B N 1
ATOM 5293 C CA . ARG B 1 235 ? 12.203 -18.516 -11.664 1 91.12 235 ARG B CA 1
ATOM 5294 C C . ARG B 1 235 ? 13.117 -19.734 -11.664 1 91.12 235 ARG B C 1
ATOM 5296 O O . ARG B 1 235 ? 13.531 -20.203 -12.727 1 91.12 235 ARG B O 1
ATOM 5303 N N . LEU B 1 236 ? 13.398 -20.203 -10.562 1 93 236 LEU B N 1
ATOM 5304 C CA . LEU B 1 236 ? 14.414 -21.234 -10.328 1 93 236 LEU B CA 1
ATOM 5305 C C . LEU B 1 236 ? 14.117 -22.484 -11.133 1 93 236 LEU B C 1
ATOM 5307 O O . LEU B 1 236 ? 14.969 -22.938 -11.906 1 93 236 LEU B O 1
ATOM 5311 N N . ILE B 1 237 ? 12.938 -23.016 -11.031 1 96.25 237 ILE B N 1
ATOM 5312 C CA . ILE B 1 237 ? 12.625 -24.328 -11.594 1 96.25 237 ILE B CA 1
ATOM 5313 C C . ILE B 1 237 ? 12.492 -24.234 -13.109 1 96.25 237 ILE B C 1
ATOM 5315 O O . ILE B 1 237 ? 13.141 -24.984 -13.844 1 96.25 237 ILE B O 1
ATOM 5319 N N . PRO B 1 238 ? 11.773 -23.266 -13.633 1 95.25 238 PRO B N 1
ATOM 5320 C CA . PRO B 1 238 ? 11.742 -23.125 -15.086 1 95.25 238 PRO B CA 1
ATOM 5321 C C . PRO B 1 238 ? 13.117 -22.859 -15.688 1 95.25 238 PRO B C 1
ATOM 5323 O O . PRO B 1 238 ? 13.445 -23.391 -16.75 1 95.25 238 PRO B O 1
ATOM 5326 N N . LYS B 1 239 ? 13.867 -22.062 -15.055 1 94.06 239 LYS B N 1
ATOM 5327 C CA . LYS B 1 239 ? 15.211 -21.766 -15.555 1 94.06 239 LYS B CA 1
ATOM 5328 C C . LYS B 1 239 ? 16.078 -23.016 -15.57 1 94.06 239 LYS B C 1
ATOM 5330 O O . LYS B 1 239 ? 16.797 -23.266 -16.547 1 94.06 239 LYS B O 1
ATOM 5335 N N . ALA B 1 240 ? 16.078 -23.781 -14.523 1 96.19 240 ALA B N 1
ATOM 5336 C CA . ALA B 1 240 ? 16.828 -25.016 -14.461 1 96.19 240 ALA B CA 1
ATOM 5337 C C . ALA B 1 240 ? 16.422 -25.969 -15.578 1 96.19 240 ALA B C 1
ATOM 5339 O O . ALA B 1 240 ? 17.281 -26.578 -16.234 1 96.19 240 ALA B O 1
ATOM 5340 N N . MET B 1 241 ? 15.172 -26.094 -15.766 1 94.69 241 MET B N 1
ATOM 5341 C CA . MET B 1 241 ? 14.641 -27 -16.781 1 94.69 241 MET B CA 1
ATOM 5342 C C . MET B 1 241 ? 15.055 -26.562 -18.172 1 94.69 241 MET B C 1
ATOM 5344 O O . MET B 1 241 ? 15.367 -27.391 -19.031 1 94.69 241 MET B O 1
ATOM 5348 N N . ARG B 1 242 ? 14.969 -25.219 -18.391 1 94.75 242 ARG B N 1
ATOM 5349 C CA . ARG B 1 242 ? 15.438 -24.703 -19.672 1 94.75 242 ARG B CA 1
ATOM 5350 C C . ARG B 1 242 ? 16.906 -25.016 -19.891 1 94.75 242 ARG B C 1
ATOM 5352 O O . ARG B 1 242 ? 17.297 -25.484 -20.969 1 94.75 242 ARG B O 1
ATOM 5359 N N . ASN B 1 243 ? 17.734 -24.781 -18.875 1 95 243 ASN B N 1
ATOM 5360 C CA . ASN B 1 243 ? 19.156 -25.062 -18.984 1 95 243 ASN B CA 1
ATOM 5361 C C . ASN B 1 243 ? 19.406 -26.531 -19.344 1 95 243 ASN B C 1
ATOM 5363 O O . ASN B 1 243 ? 20.219 -26.828 -20.203 1 95 243 ASN B O 1
ATOM 5367 N N . ILE B 1 244 ? 18.672 -27.422 -18.766 1 94.12 244 ILE B N 1
ATOM 5368 C CA . ILE B 1 244 ? 18.875 -28.859 -18.922 1 94.12 244 ILE B CA 1
ATOM 5369 C C . ILE B 1 244 ? 18.344 -29.312 -20.266 1 94.12 244 ILE B C 1
ATOM 5371 O O . ILE B 1 244 ? 19.078 -29.859 -21.094 1 94.12 244 ILE B O 1
ATOM 5375 N N . PHE B 1 245 ? 17.109 -28.984 -20.531 1 92.19 245 PHE B N 1
ATOM 5376 C CA . PHE B 1 245 ? 16.406 -29.625 -21.641 1 92.19 245 PHE B CA 1
ATOM 5377 C C . PHE B 1 245 ? 16.641 -28.891 -22.938 1 92.19 245 PHE B C 1
ATOM 5379 O O . PHE B 1 245 ? 16.641 -29.484 -24.016 1 92.19 245 PHE B O 1
ATOM 5386 N N . ARG B 1 246 ? 16.719 -27.609 -22.828 1 91.25 246 ARG B N 1
ATOM 5387 C CA . ARG B 1 246 ? 16.891 -26.828 -24.062 1 91.25 246 ARG B CA 1
ATOM 5388 C C . ARG B 1 246 ? 18.375 -26.594 -24.359 1 91.25 246 ARG B C 1
ATOM 5390 O O . ARG B 1 246 ? 18.812 -26.766 -25.5 1 91.25 246 ARG B O 1
ATOM 5397 N N . ASP B 1 247 ? 19.156 -26.203 -23.328 1 91.81 247 ASP B N 1
ATOM 5398 C CA . ASP B 1 247 ? 20.516 -25.703 -23.562 1 91.81 247 ASP B CA 1
ATOM 5399 C C . ASP B 1 247 ? 21.547 -26.797 -23.281 1 91.81 247 ASP B C 1
ATOM 5401 O O . ASP B 1 247 ? 22.719 -26.672 -23.656 1 91.81 247 ASP B O 1
ATOM 5405 N N . GLY B 1 248 ? 21.109 -27.859 -22.703 1 92.31 248 GLY B N 1
ATOM 5406 C CA . GLY B 1 248 ? 22.047 -28.906 -22.344 1 92.31 248 GLY B CA 1
ATOM 5407 C C . GLY B 1 248 ? 23.094 -28.453 -21.344 1 92.31 248 GLY B C 1
ATOM 5408 O O . GLY B 1 248 ? 24.25 -28.891 -21.406 1 92.31 248 GLY B O 1
ATOM 5409 N N . GLU B 1 249 ? 22.719 -27.531 -20.531 1 93.81 249 GLU B N 1
ATOM 5410 C CA . GLU B 1 249 ? 23.641 -26.922 -19.578 1 93.81 249 GLU B CA 1
ATOM 5411 C C . GLU B 1 249 ? 23.281 -27.266 -18.141 1 93.81 249 GLU B C 1
ATOM 5413 O O . GLU B 1 249 ? 22.25 -27.906 -17.906 1 93.81 249 GLU B O 1
ATOM 5418 N N . SER B 1 250 ? 24.172 -26.859 -17.266 1 93.75 250 SER B N 1
ATOM 5419 C CA . SER B 1 250 ? 23.953 -27.031 -15.828 1 93.75 250 SER B CA 1
ATOM 5420 C C . SER B 1 250 ? 22.859 -26.078 -15.32 1 93.75 250 SER B C 1
ATOM 5422 O O . SER B 1 250 ? 22.781 -24.938 -15.766 1 93.75 250 SER B O 1
ATOM 5424 N N . PRO B 1 251 ? 22.031 -26.594 -14.375 1 94.56 251 PRO B N 1
ATOM 5425 C CA . PRO B 1 251 ? 21.234 -25.594 -13.648 1 94.56 251 PRO B CA 1
ATOM 5426 C C . PRO B 1 251 ? 22.109 -24.578 -12.914 1 94.56 251 PRO B C 1
ATOM 5428 O O . PRO B 1 251 ? 23.234 -24.891 -12.508 1 94.56 251 PRO B O 1
ATOM 5431 N N . GLU B 1 252 ? 21.547 -23.359 -12.734 1 91.94 252 GLU B N 1
ATOM 5432 C CA . GLU B 1 252 ? 22.297 -22.25 -12.141 1 91.94 252 GLU B CA 1
ATOM 5433 C C . GLU B 1 252 ? 21.688 -21.828 -10.812 1 91.94 252 GLU B C 1
ATOM 5435 O O . GLU B 1 252 ? 20.469 -21.875 -10.633 1 91.94 252 GLU B O 1
ATOM 5440 N N . LEU B 1 253 ? 22.562 -21.469 -9.914 1 90.69 253 LEU B N 1
ATOM 5441 C CA . LEU B 1 253 ? 22.188 -20.938 -8.602 1 90.69 253 LEU B CA 1
ATOM 5442 C C . LEU B 1 253 ? 22.875 -19.609 -8.352 1 90.69 253 LEU B C 1
ATOM 5444 O O . LEU B 1 253 ? 24.094 -19.484 -8.469 1 90.69 253 LEU B O 1
ATOM 5448 N N . TYR B 1 254 ? 22.062 -18.594 -8.016 1 85.12 254 TYR B N 1
ATOM 5449 C CA . TYR B 1 254 ? 22.641 -17.312 -7.664 1 85.12 254 TYR B CA 1
ATOM 5450 C C . TYR B 1 254 ? 23.328 -17.375 -6.301 1 85.12 254 TYR B C 1
ATOM 5452 O O . TYR B 1 254 ? 22.812 -18 -5.371 1 85.12 254 TYR B O 1
ATOM 5460 N N . MET B 1 255 ? 24.359 -16.656 -6.113 1 78 255 MET B N 1
ATOM 5461 C CA . MET B 1 255 ? 25.188 -16.703 -4.91 1 78 255 MET B CA 1
ATOM 5462 C C . MET B 1 255 ? 24.391 -16.266 -3.686 1 78 255 MET B C 1
ATOM 5464 O O . MET B 1 255 ? 24.547 -16.844 -2.605 1 78 255 MET B O 1
ATOM 5468 N N . ASN B 1 256 ? 23.562 -15.336 -3.848 1 79.94 256 ASN B N 1
ATOM 5469 C CA . ASN B 1 256 ? 22.828 -14.797 -2.707 1 79.94 256 ASN B CA 1
ATOM 5470 C C . ASN B 1 256 ? 21.656 -15.703 -2.316 1 79.94 256 ASN B C 1
ATOM 5472 O O . ASN B 1 256 ? 20.984 -15.453 -1.319 1 79.94 256 ASN B O 1
ATOM 5476 N N . SER B 1 257 ? 21.531 -16.75 -3.057 1 82.06 257 SER B N 1
ATOM 5477 C CA . SER B 1 257 ? 20.406 -17.625 -2.801 1 82.06 257 SER B CA 1
ATOM 5478 C C . SER B 1 257 ? 20.844 -18.922 -2.115 1 82.06 257 SER B C 1
ATOM 5480 O O . SER B 1 257 ? 20.031 -19.812 -1.869 1 82.06 257 SER B O 1
ATOM 5482 N N . LEU B 1 258 ? 22.062 -19.031 -1.785 1 84.38 258 LEU B N 1
ATOM 5483 C CA . LEU B 1 258 ? 22.641 -20.25 -1.211 1 84.38 258 LEU B CA 1
ATOM 5484 C C . LEU B 1 258 ? 21.984 -20.578 0.129 1 84.38 258 LEU B C 1
ATOM 5486 O O . LEU B 1 258 ? 21.891 -21.734 0.513 1 84.38 258 LEU B O 1
ATOM 5490 N N . GLU B 1 259 ? 21.547 -19.578 0.769 1 86.81 259 GLU B N 1
ATOM 5491 C CA . GLU B 1 259 ? 20.984 -19.812 2.1 1 86.81 259 GLU B CA 1
ATOM 5492 C C . GLU B 1 259 ? 19.484 -19.547 2.123 1 86.81 259 GLU B C 1
ATOM 5494 O O . GLU B 1 259 ? 18.891 -19.422 3.195 1 86.81 259 GLU B O 1
ATOM 5499 N N . HIS B 1 260 ? 18.922 -19.5 0.928 1 92.56 260 HIS B N 1
ATOM 5500 C CA . HIS B 1 260 ? 17.484 -19.234 0.85 1 92.56 260 HIS B CA 1
ATOM 5501 C C . HIS B 1 260 ? 16.672 -20.516 1.069 1 92.56 260 HIS B C 1
ATOM 5503 O O . HIS B 1 260 ? 17.062 -21.578 0.59 1 92.56 260 HIS B O 1
ATOM 5509 N N . PHE B 1 261 ? 15.688 -20.391 1.883 1 95.69 261 PHE B N 1
ATOM 5510 C CA . PHE B 1 261 ? 14.711 -21.453 2.059 1 95.69 261 PHE B CA 1
ATOM 5511 C C . PHE B 1 261 ? 13.32 -21 1.622 1 95.69 261 PHE B C 1
ATOM 5513 O O . PHE B 1 261 ? 12.914 -19.875 1.92 1 95.69 261 PHE B O 1
ATOM 5520 N N . ARG B 1 262 ? 12.641 -21.859 0.923 1 96.62 262 ARG B N 1
ATOM 5521 C CA . ARG B 1 262 ? 11.312 -21.516 0.422 1 96.62 262 ARG B CA 1
ATOM 5522 C C . ARG B 1 262 ? 10.359 -22.703 0.546 1 96.62 262 ARG B C 1
ATOM 5524 O O . ARG B 1 262 ? 10.789 -23.859 0.593 1 96.62 262 ARG B O 1
ATOM 5531 N N . ASP B 1 263 ? 9.07 -22.359 0.632 1 97.69 263 ASP B N 1
ATOM 5532 C CA . ASP B 1 263 ? 7.988 -23.312 0.383 1 97.69 263 ASP B CA 1
ATOM 5533 C C . ASP B 1 263 ? 7.727 -23.469 -1.113 1 97.69 263 ASP B C 1
ATOM 5535 O O . ASP B 1 263 ? 7.723 -22.484 -1.854 1 97.69 263 ASP B O 1
ATOM 5539 N N . TYR B 1 264 ? 7.523 -24.734 -1.573 1 97.94 264 TYR B N 1
ATOM 5540 C CA . TYR B 1 264 ? 7.156 -25.016 -2.955 1 97.94 264 TYR B CA 1
ATOM 5541 C C . TYR B 1 264 ? 5.824 -25.766 -3.023 1 97.94 264 TYR B C 1
ATOM 5543 O O . TYR B 1 264 ? 5.645 -26.797 -2.371 1 97.94 264 TYR B O 1
ATOM 5551 N N . LEU B 1 265 ? 4.949 -25.203 -3.758 1 98.5 265 LEU B N 1
ATOM 5552 C CA . LEU B 1 265 ? 3.615 -25.766 -3.928 1 98.5 265 LEU B CA 1
ATOM 5553 C C . LEU B 1 265 ? 3.338 -26.078 -5.395 1 98.5 265 LEU B C 1
ATOM 5555 O O . LEU B 1 265 ? 3.535 -25.219 -6.262 1 98.5 265 LEU B O 1
ATOM 5559 N N . PHE B 1 266 ? 2.955 -27.344 -5.656 1 98.06 266 PHE B N 1
ATOM 5560 C CA . PHE B 1 266 ? 2.59 -27.719 -7.016 1 98.06 266 PHE B CA 1
ATOM 5561 C C . PHE B 1 266 ? 1.35 -26.969 -7.473 1 98.06 266 PHE B C 1
ATOM 5563 O O . PHE B 1 266 ? 0.409 -26.781 -6.695 1 98.06 266 PHE B O 1
ATOM 5570 N N . VAL B 1 267 ? 1.253 -26.516 -8.688 1 98.19 267 VAL B N 1
ATOM 5571 C CA . VAL B 1 267 ? 0.275 -25.578 -9.211 1 98.19 267 VAL B CA 1
ATOM 5572 C C . VAL B 1 267 ? -1.134 -26.141 -9.047 1 98.19 267 VAL B C 1
ATOM 5574 O O . VAL B 1 267 ? -2.082 -25.391 -8.773 1 98.19 267 VAL B O 1
ATOM 5577 N N . GLU B 1 268 ? -1.362 -27.422 -9.211 1 98.19 268 GLU B N 1
ATOM 5578 C CA . GLU B 1 268 ? -2.703 -27.984 -9.086 1 98.19 268 GLU B CA 1
ATOM 5579 C C . GLU B 1 268 ? -3.215 -27.859 -7.648 1 98.19 268 GLU B C 1
ATOM 5581 O O . GLU B 1 268 ? -4.418 -27.703 -7.426 1 98.19 268 GLU B O 1
ATOM 5586 N N . ASP B 1 269 ? -2.285 -27.953 -6.68 1 98.69 269 ASP B N 1
ATOM 5587 C CA . ASP B 1 269 ? -2.691 -27.719 -5.297 1 98.69 269 ASP B CA 1
ATOM 5588 C C . ASP B 1 269 ? -3.064 -26.266 -5.07 1 98.69 269 ASP B C 1
ATOM 5590 O O . ASP B 1 269 ? -3.973 -25.953 -4.289 1 98.69 269 ASP B O 1
ATOM 5594 N N . ALA B 1 270 ? -2.334 -25.328 -5.676 1 98.75 270 ALA B N 1
ATOM 5595 C CA . ALA B 1 270 ? -2.725 -23.922 -5.602 1 98.75 270 ALA B CA 1
ATOM 5596 C C . ALA B 1 270 ? -4.137 -23.719 -6.137 1 98.75 270 ALA B C 1
ATOM 5598 O O . ALA B 1 270 ? -4.934 -22.984 -5.539 1 98.75 270 ALA B O 1
ATOM 5599 N N . VAL B 1 271 ? -4.422 -24.328 -7.25 1 98.81 271 VAL B N 1
ATOM 5600 C CA . VAL B 1 271 ? -5.746 -24.234 -7.859 1 98.81 271 VAL B CA 1
ATOM 5601 C C . VAL B 1 271 ? -6.793 -24.797 -6.902 1 98.81 271 VAL B C 1
ATOM 5603 O O . VAL B 1 271 ? -7.859 -24.203 -6.719 1 98.81 271 VAL B O 1
ATOM 5606 N N . ARG B 1 272 ? -6.484 -25.953 -6.305 1 98.81 272 ARG B N 1
ATOM 5607 C CA . ARG B 1 272 ? -7.395 -26.531 -5.324 1 98.81 272 ARG B CA 1
ATOM 5608 C C . ARG B 1 272 ? -7.688 -25.547 -4.195 1 98.81 272 ARG B C 1
ATOM 5610 O O . ARG B 1 272 ? -8.82 -25.469 -3.715 1 98.81 272 ARG B O 1
ATOM 5617 N N . ALA B 1 273 ? -6.676 -24.859 -3.744 1 98.81 273 ALA B N 1
ATOM 5618 C CA . ALA B 1 273 ? -6.863 -23.875 -2.674 1 98.81 273 ALA B CA 1
ATOM 5619 C C . ALA B 1 273 ? -7.891 -22.812 -3.066 1 98.81 273 ALA B C 1
ATOM 5621 O O . ALA B 1 273 ? -8.734 -22.438 -2.252 1 98.81 273 ALA B O 1
ATOM 5622 N N . TYR B 1 274 ? -7.859 -22.328 -4.297 1 98.81 274 TYR B N 1
ATOM 5623 C CA . TYR B 1 274 ? -8.844 -21.359 -4.777 1 98.81 274 TYR B CA 1
ATOM 5624 C C . TYR B 1 274 ? -10.25 -21.938 -4.711 1 98.81 274 TYR B C 1
ATOM 5626 O O . TYR B 1 274 ? -11.195 -21.234 -4.359 1 98.81 274 TYR B O 1
ATOM 5634 N N . PHE B 1 275 ? -10.383 -23.234 -5.094 1 98.81 275 PHE B N 1
ATOM 5635 C CA . PHE B 1 275 ? -11.68 -23.891 -5.043 1 98.81 275 PHE B CA 1
ATOM 5636 C C . PHE B 1 275 ? -12.211 -23.938 -3.615 1 98.81 275 PHE B C 1
ATOM 5638 O O . PHE B 1 275 ? -13.375 -23.609 -3.363 1 98.81 275 PHE B O 1
ATOM 5645 N N . HIS B 1 276 ? -11.32 -24.359 -2.709 1 98.62 276 HIS B N 1
ATOM 5646 C CA . HIS B 1 276 ? -11.719 -24.453 -1.3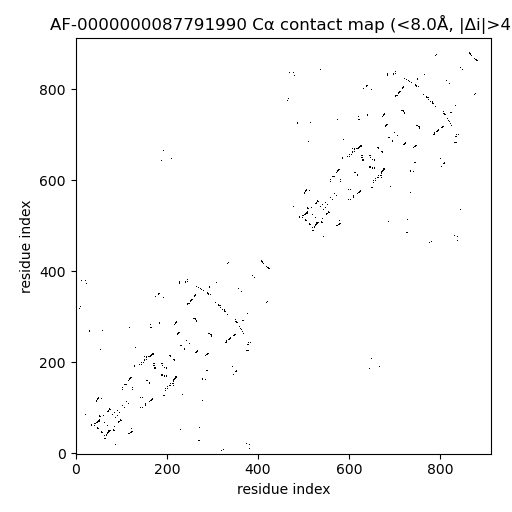09 1 98.62 276 HIS B CA 1
ATOM 5647 C C . HIS B 1 276 ? -12.109 -23.094 -0.752 1 98.62 276 HIS B C 1
ATOM 5649 O O . HIS B 1 276 ? -13.125 -22.969 -0.07 1 98.62 276 HIS B O 1
ATOM 5655 N N . ILE B 1 277 ? -11.336 -22.094 -1.054 1 98.5 277 ILE B N 1
ATOM 5656 C CA . ILE B 1 277 ? -11.578 -20.734 -0.567 1 98.5 277 ILE B CA 1
ATOM 5657 C C . ILE B 1 277 ? -12.875 -20.188 -1.16 1 98.5 277 ILE B C 1
ATOM 5659 O O . ILE B 1 277 ? -13.664 -19.547 -0.464 1 98.5 277 ILE B O 1
ATOM 5663 N N . ALA B 1 278 ? -13.125 -20.422 -2.439 1 98.5 278 ALA B N 1
ATOM 5664 C CA . ALA B 1 278 ? -14.328 -19.938 -3.117 1 98.5 278 ALA B CA 1
ATOM 5665 C C . ALA B 1 278 ? -15.586 -20.5 -2.477 1 98.5 278 ALA B C 1
ATOM 5667 O O . ALA B 1 278 ? -16.609 -19.812 -2.383 1 98.5 278 ALA B O 1
ATOM 5668 N N . ARG B 1 279 ? -15.531 -21.703 -1.99 1 97.56 279 ARG B N 1
ATOM 5669 C CA . ARG B 1 279 ? -16.703 -22.391 -1.444 1 97.56 279 ARG B CA 1
ATOM 5670 C C . ARG B 1 279 ? -16.844 -22.125 0.05 1 97.56 279 ARG B C 1
ATOM 5672 O O . ARG B 1 279 ? -17.844 -22.516 0.664 1 97.56 279 ARG B O 1
ATOM 5679 N N . CYS B 1 280 ? -15.875 -21.5 0.619 1 96.69 280 CYS B N 1
ATOM 5680 C CA . CYS B 1 280 ? -15.828 -21.312 2.064 1 96.69 280 CYS B CA 1
ATOM 5681 C C . CYS B 1 280 ? -16.797 -20.219 2.5 1 96.69 280 CYS B C 1
ATOM 5683 O O . CYS B 1 280 ? -16.562 -19.031 2.254 1 96.69 280 CYS B O 1
ATOM 5685 N N . GLU B 1 281 ? -17.766 -20.656 3.186 1 90.94 281 GLU B N 1
ATOM 5686 C CA . GLU B 1 281 ? -18.719 -19.703 3.74 1 90.94 281 GLU B CA 1
ATOM 5687 C C . GLU B 1 281 ? -18.141 -19 4.973 1 90.94 281 GLU B C 1
ATOM 5689 O O . GLU B 1 281 ? -17.547 -19.656 5.84 1 90.94 281 GLU B O 1
ATOM 5694 N N . GLY B 1 282 ? -18.094 -17.828 5.102 1 94 282 GLY B N 1
ATOM 5695 C CA . GLY B 1 282 ? -17.609 -17.094 6.27 1 94 282 GLY B CA 1
ATOM 5696 C C . GLY B 1 282 ? -16.156 -16.672 6.148 1 94 282 GLY B C 1
ATOM 5697 O O . GLY B 1 282 ? -15.602 -16.094 7.082 1 94 282 GLY B O 1
ATOM 5698 N N . CYS B 1 283 ? -15.562 -17.031 5.027 1 97.19 283 CYS B N 1
ATOM 5699 C CA . CYS B 1 283 ? -14.148 -16.734 4.859 1 97.19 283 CYS B CA 1
ATOM 5700 C C . CYS B 1 283 ? -13.93 -15.32 4.348 1 97.19 283 CYS B C 1
ATOM 5702 O O . CYS B 1 283 ? -12.789 -14.867 4.223 1 97.19 283 CYS B O 1
ATOM 5704 N N . GLN B 1 284 ? -15 -14.578 4.078 1 97.06 284 GLN B N 1
ATOM 5705 C CA . GLN B 1 284 ? -14.875 -13.211 3.57 1 97.06 284 GLN B CA 1
ATOM 5706 C C . GLN B 1 284 ? -14.25 -12.297 4.617 1 97.06 284 GLN B C 1
ATOM 5708 O O . GLN B 1 284 ? -14.57 -12.391 5.805 1 97.06 284 GLN B O 1
ATOM 5713 N N . GLY B 1 285 ? -13.352 -11.5 4.203 1 96.94 285 GLY B N 1
ATOM 5714 C CA . GLY B 1 285 ? -12.664 -10.57 5.086 1 96.94 285 GLY B CA 1
ATOM 5715 C C . GLY B 1 285 ? -11.43 -11.164 5.738 1 96.94 285 GLY B C 1
ATOM 5716 O O . GLY B 1 285 ? -10.727 -10.484 6.488 1 96.94 285 GLY B O 1
ATOM 5717 N N . ARG B 1 286 ? -11.062 -12.391 5.332 1 97.62 286 ARG B N 1
ATOM 5718 C CA . ARG B 1 286 ? -9.969 -13.094 6 1 97.62 286 ARG B CA 1
ATOM 5719 C C . ARG B 1 286 ? -8.742 -13.18 5.094 1 97.62 286 ARG B C 1
ATOM 5721 O O . ARG B 1 286 ? -8.844 -12.977 3.883 1 97.62 286 ARG B O 1
ATOM 5728 N N . VAL B 1 287 ? -7.645 -13.391 5.754 1 98.38 287 VAL B N 1
ATOM 5729 C CA . VAL B 1 287 ? -6.359 -13.633 5.102 1 98.38 287 VAL B CA 1
ATOM 5730 C C . VAL B 1 287 ? -5.902 -15.062 5.375 1 98.38 287 VAL B C 1
ATOM 5732 O O . VAL B 1 287 ? -5.977 -15.539 6.512 1 98.38 287 VAL B O 1
ATOM 5735 N N . TYR B 1 288 ? -5.43 -15.75 4.344 1 98.81 288 TYR B N 1
ATOM 5736 C CA . TYR B 1 288 ? -4.949 -17.125 4.508 1 98.81 288 TYR B CA 1
ATOM 5737 C C . TYR B 1 288 ? -3.551 -17.281 3.922 1 98.81 288 TYR B C 1
ATOM 5739 O O . TYR B 1 288 ? -3.271 -16.797 2.822 1 98.81 288 TYR B O 1
ATOM 5747 N N . ASN B 1 289 ? -2.732 -17.938 4.652 1 98.69 289 ASN B N 1
ATOM 5748 C CA . ASN B 1 289 ? -1.489 -18.484 4.109 1 98.69 289 ASN B CA 1
ATOM 5749 C C . ASN B 1 289 ? -1.732 -19.734 3.283 1 98.69 289 ASN B C 1
ATOM 5751 O O . ASN B 1 289 ? -2.531 -20.594 3.67 1 98.69 289 ASN B O 1
ATOM 5755 N N . LEU B 1 290 ? -1.097 -19.766 2.15 1 98.5 290 LEU B N 1
ATOM 5756 C CA . LEU B 1 290 ? -1.072 -20.984 1.356 1 98.5 290 LEU B CA 1
ATOM 5757 C C . LEU B 1 290 ? 0.314 -21.625 1.382 1 98.5 290 LEU B C 1
ATOM 5759 O O . LEU B 1 290 ? 1.163 -21.312 0.547 1 98.5 290 LEU B O 1
ATOM 5763 N N . PRO B 1 291 ? 0.54 -22.594 2.264 1 96.12 291 PRO B N 1
ATOM 5764 C CA . PRO B 1 291 ? 1.868 -23.188 2.416 1 96.12 291 PRO B CA 1
ATOM 5765 C C . PRO B 1 291 ? 2.205 -24.172 1.297 1 96.12 291 PRO B C 1
ATOM 5767 O O . PRO B 1 291 ? 1.313 -24.609 0.567 1 96.12 291 PRO B O 1
ATOM 5770 N N . GLY B 1 292 ? 3.465 -24.469 1.211 1 94.5 292 GLY B N 1
ATOM 5771 C CA . GLY B 1 292 ? 3.895 -25.516 0.3 1 94.5 292 GLY B CA 1
ATOM 5772 C C . GLY B 1 292 ? 3.816 -26.906 0.908 1 94.5 292 GLY B C 1
ATOM 5773 O O . GLY B 1 292 ? 3.521 -27.047 2.096 1 94.5 292 GLY B O 1
ATOM 5774 N N . ALA B 1 293 ? 3.977 -27.891 0.068 1 91.12 293 ALA B N 1
ATOM 5775 C CA . ALA B 1 293 ? 4.102 -29.281 0.511 1 91.12 293 ALA B CA 1
ATOM 5776 C C . ALA B 1 293 ? 5.559 -29.625 0.796 1 91.12 293 ALA B C 1
ATOM 5778 O O . ALA B 1 293 ? 5.852 -30.703 1.32 1 91.12 293 ALA B O 1
ATOM 5779 N N . HIS B 1 294 ? 6.367 -28.688 0.452 1 92.62 294 HIS B N 1
ATOM 5780 C CA . HIS B 1 294 ? 7.801 -28.922 0.569 1 92.62 294 HIS B CA 1
ATOM 5781 C C . HIS B 1 294 ? 8.531 -27.641 0.964 1 92.62 294 HIS B C 1
ATOM 5783 O O . HIS B 1 294 ? 8.344 -26.594 0.335 1 92.62 294 HIS B O 1
ATOM 5789 N N . TYR B 1 295 ? 9.25 -27.688 2.016 1 95.94 295 TYR B N 1
ATOM 5790 C CA . TYR B 1 295 ? 10.117 -26.609 2.477 1 95.94 295 TYR B CA 1
ATOM 5791 C C . TYR B 1 295 ? 11.586 -27 2.377 1 95.94 295 TYR B C 1
ATOM 5793 O O . TYR B 1 295 ? 12.008 -27.984 2.986 1 95.94 295 TYR B O 1
ATOM 5801 N N . SER B 1 296 ? 12.352 -26.219 1.508 1 95.56 296 SER B N 1
ATOM 5802 C CA . SER B 1 296 ? 13.719 -26.656 1.227 1 95.56 296 SER B CA 1
ATOM 5803 C C . SER B 1 296 ? 14.617 -25.484 0.885 1 95.56 296 SER B C 1
ATOM 5805 O O . SER B 1 296 ? 14.133 -24.422 0.469 1 95.56 296 SER B O 1
ATOM 5807 N N . ALA B 1 297 ? 15.898 -25.797 1.097 1 95.38 297 ALA B N 1
ATOM 5808 C CA . ALA B 1 297 ? 16.906 -24.844 0.617 1 95.38 297 ALA B CA 1
ATOM 5809 C C . ALA B 1 297 ? 16.969 -24.844 -0.908 1 95.38 297 ALA B C 1
ATOM 5811 O O . ALA B 1 297 ? 16.766 -25.875 -1.547 1 95.38 297 ALA B O 1
ATOM 5812 N N . THR B 1 298 ? 17.297 -23.672 -1.439 1 93.56 298 THR B N 1
ATOM 5813 C CA . THR B 1 298 ? 17.312 -23.5 -2.889 1 93.56 298 THR B CA 1
ATOM 5814 C C . THR B 1 298 ? 18.281 -24.484 -3.535 1 93.56 298 THR B C 1
ATOM 5816 O O . THR B 1 298 ? 17.969 -25.094 -4.562 1 93.56 298 THR B O 1
ATOM 5819 N N . PRO B 1 299 ? 19.516 -24.719 -2.969 1 93.5 299 PRO B N 1
ATOM 5820 C CA . PRO B 1 299 ? 20.422 -25.703 -3.568 1 93.5 299 PRO B CA 1
ATOM 5821 C C . PRO B 1 299 ? 19.828 -27.109 -3.566 1 93.5 299 PRO B C 1
ATOM 5823 O O . PRO B 1 299 ? 20.078 -27.891 -4.492 1 93.5 299 PRO B O 1
ATOM 5826 N N . ASP B 1 300 ? 19.156 -27.406 -2.539 1 95.06 300 ASP B N 1
ATOM 5827 C CA . ASP B 1 300 ? 18.562 -28.75 -2.436 1 95.06 300 ASP B CA 1
ATOM 5828 C C . ASP B 1 300 ? 17.5 -28.953 -3.502 1 95.06 300 ASP B C 1
ATOM 5830 O O . ASP B 1 300 ? 17.328 -30.062 -4.004 1 95.06 300 ASP B O 1
ATOM 5834 N N . VAL B 1 301 ? 16.766 -27.922 -3.818 1 96.12 301 VAL B N 1
ATOM 5835 C CA . VAL B 1 301 ? 15.781 -28 -4.887 1 96.12 301 VAL B CA 1
ATOM 5836 C C . VAL B 1 301 ? 16.469 -28.359 -6.207 1 96.12 301 VAL B C 1
ATOM 5838 O O . VAL B 1 301 ? 15.984 -29.219 -6.953 1 96.12 301 VAL B O 1
ATOM 5841 N N . LEU B 1 302 ? 17.562 -27.719 -6.48 1 95.88 302 LEU B N 1
ATOM 5842 C CA . LEU B 1 302 ? 18.297 -27.984 -7.715 1 95.88 302 LEU B CA 1
ATOM 5843 C C . LEU B 1 302 ? 18.859 -29.406 -7.719 1 95.88 302 LEU B C 1
ATOM 5845 O O . LEU B 1 302 ? 18.844 -30.078 -8.75 1 95.88 302 LEU B O 1
ATOM 5849 N N . ARG B 1 303 ? 19.328 -29.844 -6.605 1 94.88 303 ARG B N 1
ATOM 5850 C CA . ARG B 1 303 ? 19.812 -31.219 -6.504 1 94.88 303 ARG B CA 1
ATOM 5851 C C . ARG B 1 303 ? 18.703 -32.219 -6.766 1 94.88 303 ARG B C 1
ATOM 5853 O O . ARG B 1 303 ? 18.922 -33.25 -7.414 1 94.88 303 ARG B O 1
ATOM 5860 N N . ASP B 1 304 ? 17.594 -31.906 -6.184 1 94.88 304 ASP B N 1
ATOM 5861 C CA . ASP B 1 304 ? 16.422 -32.75 -6.418 1 94.88 304 ASP B CA 1
ATOM 5862 C C . ASP B 1 304 ? 16.062 -32.812 -7.902 1 94.88 304 ASP B C 1
ATOM 5864 O O . ASP B 1 304 ? 15.727 -33.875 -8.43 1 94.88 304 ASP B O 1
ATOM 5868 N N . ILE B 1 305 ? 16.125 -31.688 -8.547 1 95.81 305 ILE B N 1
ATOM 5869 C CA . ILE B 1 305 ? 15.82 -31.609 -9.977 1 95.81 305 ILE B CA 1
ATOM 5870 C C . ILE B 1 305 ? 16.812 -32.469 -10.758 1 95.81 305 ILE B C 1
ATOM 5872 O O . ILE B 1 305 ? 16.406 -33.281 -11.594 1 95.81 305 ILE B O 1
ATOM 5876 N N . VAL B 1 306 ? 18.109 -32.344 -10.5 1 94.69 306 VAL B N 1
ATOM 5877 C CA . VAL B 1 306 ? 19.156 -33.062 -11.188 1 94.69 306 VAL B CA 1
ATOM 5878 C C . VAL B 1 306 ? 18.969 -34.562 -10.984 1 94.69 306 VAL B C 1
ATOM 5880 O O . VAL B 1 306 ? 19.031 -35.344 -11.945 1 94.69 306 VAL B O 1
ATOM 5883 N N . SER B 1 307 ? 18.766 -34.875 -9.758 1 94.56 307 SER B N 1
ATOM 5884 C CA . SER B 1 307 ? 18.578 -36.281 -9.422 1 94.56 307 SER B CA 1
ATOM 5885 C C . SER B 1 307 ? 17.359 -36.875 -10.133 1 94.56 307 SER B C 1
ATOM 5887 O O . SER B 1 307 ? 17.422 -37.969 -10.68 1 94.56 307 SER B O 1
ATOM 5889 N N . HIS B 1 308 ? 16.312 -36.156 -10.055 1 93 308 HIS B N 1
ATOM 5890 C CA . HIS B 1 308 ? 15.07 -36.625 -10.656 1 93 308 HIS B CA 1
ATOM 5891 C C . HIS B 1 308 ? 15.219 -36.812 -12.164 1 93 308 HIS B C 1
ATOM 5893 O O . HIS B 1 308 ? 14.781 -37.812 -12.711 1 93 308 HIS B O 1
ATOM 5899 N N . ILE B 1 309 ? 15.773 -35.875 -12.852 1 92.44 309 ILE B N 1
ATOM 5900 C CA . ILE B 1 309 ? 15.93 -35.938 -14.297 1 92.44 309 ILE B CA 1
ATOM 5901 C C . ILE B 1 309 ? 16.891 -37.062 -14.664 1 92.44 309 ILE B C 1
ATOM 5903 O O . ILE B 1 309 ? 16.672 -37.781 -15.664 1 92.44 309 ILE B O 1
ATOM 5907 N N . SER B 1 310 ? 17.922 -37.219 -13.852 1 92.12 310 SER B N 1
ATOM 5908 C CA . SER B 1 310 ? 18.828 -38.344 -14.055 1 92.12 310 SER B CA 1
ATOM 5909 C C . SER B 1 310 ? 18.094 -39.688 -13.953 1 92.12 310 SER B C 1
ATOM 5911 O O . SER B 1 310 ? 18.312 -40.594 -14.766 1 92.12 310 SER B O 1
ATOM 5913 N N . ASP B 1 311 ? 17.297 -39.75 -12.961 1 90.5 311 ASP B N 1
ATOM 5914 C CA . ASP B 1 311 ? 16.5 -40.969 -12.781 1 90.5 311 ASP B CA 1
ATOM 5915 C C . ASP B 1 311 ? 15.586 -41.219 -13.984 1 90.5 311 ASP B C 1
ATOM 5917 O O . ASP B 1 311 ? 15.445 -42.344 -14.438 1 90.5 311 ASP B O 1
ATOM 5921 N N . LEU B 1 312 ? 14.984 -40.156 -14.469 1 87.12 312 LEU B N 1
ATOM 5922 C CA . LEU B 1 312 ? 14.109 -40.281 -15.633 1 87.12 312 LEU B CA 1
ATOM 5923 C C . LEU B 1 312 ? 14.883 -40.719 -16.859 1 87.12 312 LEU B C 1
ATOM 5925 O O . LEU B 1 312 ? 14.367 -41.531 -17.672 1 87.12 312 LEU B O 1
ATOM 5929 N N . GLN B 1 313 ? 16.016 -40.25 -17 1 88.94 313 GLN B N 1
ATOM 5930 C CA . GLN B 1 313 ? 16.844 -40.625 -18.125 1 88.94 313 GLN B CA 1
ATOM 5931 C C . GLN B 1 313 ? 17.25 -42.094 -18.031 1 88.94 313 GLN B C 1
ATOM 5933 O O . GLN B 1 313 ? 17.266 -42.812 -19.047 1 88.94 313 GLN B O 1
ATOM 5938 N N . ASP B 1 314 ? 17.625 -42.438 -16.891 1 90.69 314 ASP B N 1
ATOM 5939 C CA . ASP B 1 314 ? 18 -43.844 -16.688 1 90.69 314 ASP B CA 1
ATOM 5940 C C . ASP B 1 314 ? 16.828 -44.781 -17 1 90.69 314 ASP B C 1
ATOM 5942 O O . ASP B 1 314 ? 17.016 -45.812 -17.625 1 90.69 314 ASP B O 1
ATOM 5946 N N . GLU B 1 315 ? 15.75 -44.375 -16.547 1 87.38 315 GLU B N 1
ATOM 5947 C CA . GLU B 1 315 ? 14.555 -45.156 -16.828 1 87.38 315 GLU B CA 1
ATOM 5948 C C . GLU B 1 315 ? 14.266 -45.219 -18.328 1 87.38 315 GLU B C 1
ATOM 5950 O O . GLU B 1 315 ? 13.906 -46.281 -18.859 1 87.38 315 GLU B O 1
ATOM 5955 N N . ALA B 1 316 ? 14.406 -44.094 -18.969 1 84.31 316 ALA B N 1
ATOM 5956 C CA . ALA B 1 316 ? 14.211 -44.031 -20.406 1 84.31 316 ALA B CA 1
ATOM 5957 C C . ALA B 1 316 ? 15.211 -44.906 -21.156 1 84.31 316 ALA B C 1
ATOM 5959 O O . ALA B 1 316 ? 14.867 -45.531 -22.156 1 84.31 316 ALA B O 1
ATOM 5960 N N . ALA B 1 317 ? 16.391 -44.938 -20.703 1 88.44 317 ALA B N 1
ATOM 5961 C CA . ALA B 1 317 ? 17.453 -45.719 -21.328 1 88.44 317 ALA B CA 1
ATOM 5962 C C . ALA B 1 317 ? 17.156 -47.219 -21.219 1 88.44 317 ALA B C 1
ATOM 5964 O O . ALA B 1 317 ? 17.5 -48 -22.125 1 88.44 317 ALA B O 1
ATOM 5965 N N . LEU B 1 318 ? 16.562 -47.594 -20.156 1 90.94 318 LEU B N 1
ATOM 5966 C CA . LEU B 1 318 ? 16.203 -48.969 -19.938 1 90.94 318 LEU B CA 1
ATOM 5967 C C . LEU B 1 318 ? 15.023 -49.375 -20.812 1 90.94 318 LEU B C 1
ATOM 5969 O O . LEU B 1 318 ? 14.992 -50.469 -21.359 1 90.94 318 LEU B O 1
ATOM 5973 N N . GLU B 1 319 ? 14.117 -48.531 -20.938 1 85.88 319 GLU B N 1
ATOM 5974 C CA . GLU B 1 319 ? 12.891 -48.844 -21.656 1 85.88 319 GLU B CA 1
ATOM 5975 C C . GLU B 1 319 ? 13.07 -48.656 -23.156 1 85.88 319 GLU B C 1
ATOM 5977 O O . GLU B 1 319 ? 12.609 -49.469 -23.953 1 85.88 319 GLU B O 1
ATOM 5982 N N . ASN B 1 320 ? 13.625 -47.531 -23.484 1 87.31 320 ASN B N 1
ATOM 5983 C CA . ASN B 1 320 ? 13.898 -47.188 -24.875 1 87.31 320 ASN B CA 1
ATOM 5984 C C . ASN B 1 320 ? 15.234 -46.469 -25.016 1 87.31 320 ASN B C 1
ATOM 5986 O O . ASN B 1 320 ? 15.266 -45.25 -25.125 1 87.31 320 ASN B O 1
ATOM 5990 N N . PRO B 1 321 ? 16.219 -47.156 -25.203 1 86.25 321 PRO B N 1
ATOM 5991 C CA . PRO B 1 321 ? 17.562 -46.594 -25.219 1 86.25 321 PRO B CA 1
ATOM 5992 C C . PRO B 1 321 ? 17.75 -45.562 -26.344 1 86.25 321 PRO B C 1
ATOM 5994 O O . PRO B 1 321 ? 18.625 -44.688 -26.25 1 86.25 321 PRO B O 1
ATOM 5997 N N . ASP B 1 322 ? 16.875 -45.594 -27.359 1 85.69 322 ASP B N 1
ATOM 5998 C CA . ASP B 1 322 ? 17.047 -44.688 -28.516 1 85.69 322 ASP B CA 1
ATOM 5999 C C . ASP B 1 322 ? 16.203 -43.438 -28.359 1 85.69 322 ASP B C 1
ATOM 6001 O O . ASP B 1 322 ? 16.234 -42.562 -29.219 1 85.69 322 ASP B O 1
ATOM 6005 N N . SER B 1 323 ? 15.547 -43.375 -27.219 1 81.19 323 SER B N 1
ATOM 6006 C CA . SER B 1 323 ? 14.688 -42.219 -26.984 1 81.19 323 SER B CA 1
ATOM 6007 C C . SER B 1 323 ? 15.508 -40.938 -26.828 1 81.19 323 SER B C 1
ATOM 6009 O O . SER B 1 323 ? 16.672 -40.969 -26.422 1 81.19 323 SER B O 1
ATOM 6011 N N . SER B 1 324 ? 14.93 -39.781 -27.156 1 78.94 324 SER B N 1
ATOM 6012 C CA . SER B 1 324 ? 15.578 -38.469 -27.031 1 78.94 324 SER B CA 1
ATOM 6013 C C . SER B 1 324 ? 15.977 -38.188 -25.594 1 78.94 324 SER B C 1
ATOM 6015 O O . SER B 1 324 ? 17.047 -37.625 -25.344 1 78.94 324 SER B O 1
ATOM 6017 N N . LEU B 1 325 ? 15.172 -38.625 -24.656 1 84.25 325 LEU B N 1
ATOM 6018 C CA . LEU B 1 325 ? 15.469 -38.375 -23.25 1 84.25 325 LEU B CA 1
ATOM 6019 C C . LEU B 1 325 ? 16.656 -39.219 -22.797 1 84.25 325 LEU B C 1
ATOM 6021 O O . LEU B 1 325 ? 17.531 -38.719 -22.062 1 84.25 325 LEU B O 1
ATOM 6025 N N . ALA B 1 326 ? 16.656 -40.438 -23.25 1 86 326 ALA B N 1
ATOM 6026 C CA . ALA B 1 326 ? 17.734 -41.344 -22.875 1 86 326 ALA B CA 1
ATOM 6027 C C . ALA B 1 326 ? 19.078 -40.812 -23.375 1 86 326 ALA B C 1
ATOM 6029 O O . ALA B 1 326 ? 20.109 -41 -22.719 1 86 326 ALA B O 1
ATOM 6030 N N . ASN B 1 327 ? 19.016 -40.156 -24.484 1 87.81 327 ASN B N 1
ATOM 6031 C CA . ASN B 1 327 ? 20.266 -39.75 -25.141 1 87.81 327 ASN B CA 1
ATOM 6032 C C . ASN B 1 327 ? 20.516 -38.281 -24.969 1 87.81 327 ASN B C 1
ATOM 6034 O O . ASN B 1 327 ? 21.453 -37.719 -25.578 1 87.81 327 ASN B O 1
ATOM 6038 N N . HIS B 1 328 ? 19.656 -37.688 -24.266 1 87.69 328 HIS B N 1
ATOM 6039 C CA . HIS B 1 328 ? 19.844 -36.25 -24.031 1 87.69 328 HIS B CA 1
ATOM 6040 C C . HIS B 1 328 ? 21.062 -36 -23.156 1 87.69 328 HIS B C 1
ATOM 6042 O O . HIS B 1 328 ? 21.188 -36.562 -22.078 1 87.69 328 HIS B O 1
ATOM 6048 N N . HIS B 1 329 ? 21.938 -35.156 -23.672 1 90.62 329 HIS B N 1
ATOM 6049 C CA . HIS B 1 329 ? 23.141 -34.812 -22.922 1 90.62 329 HIS B CA 1
ATOM 6050 C C . HIS B 1 329 ? 23 -33.438 -22.266 1 90.62 329 HIS B C 1
ATOM 6052 O O . HIS B 1 329 ? 22.562 -32.469 -22.891 1 90.62 329 HIS B O 1
ATOM 6058 N N . TRP B 1 330 ? 23.281 -33.406 -21 1 89.69 330 TRP B N 1
ATOM 6059 C CA . TRP B 1 330 ? 23.312 -32.156 -20.25 1 89.69 330 TRP B CA 1
ATOM 6060 C C . TRP B 1 330 ? 24.297 -32.25 -19.078 1 89.69 330 TRP B C 1
ATOM 6062 O O . TRP B 1 330 ? 24.766 -33.344 -18.75 1 89.69 330 TRP B O 1
ATOM 6072 N N . ASN B 1 331 ? 24.75 -31.078 -18.531 1 89.81 331 ASN B N 1
ATOM 6073 C CA . ASN B 1 331 ? 25.688 -31.031 -17.422 1 89.81 331 ASN B CA 1
ATOM 6074 C C . ASN B 1 331 ? 24.969 -31.219 -16.078 1 89.81 331 ASN B C 1
ATOM 6076 O O . ASN B 1 331 ? 24.188 -30.359 -15.672 1 89.81 331 ASN B O 1
ATOM 6080 N N . ARG B 1 332 ? 25.344 -32.281 -15.32 1 91.5 332 ARG B N 1
ATOM 6081 C CA . ARG B 1 332 ? 24.609 -32.656 -14.125 1 91.5 332 ARG B CA 1
ATOM 6082 C C . ARG B 1 332 ? 25.125 -31.922 -12.898 1 91.5 332 ARG B C 1
ATOM 6084 O O . ARG B 1 332 ? 24.641 -32.125 -11.789 1 91.5 332 ARG B O 1
ATOM 6091 N N . SER B 1 333 ? 26 -30.953 -13.055 1 92.19 333 SER B N 1
ATOM 6092 C CA . SER B 1 333 ? 26.5 -30.125 -11.961 1 92.19 333 SER B CA 1
ATOM 6093 C C . SER B 1 333 ? 25.641 -28.875 -11.797 1 92.19 333 SER B C 1
ATOM 6095 O O . SER B 1 333 ? 24.875 -28.516 -12.688 1 92.19 333 SER B O 1
ATOM 6097 N N . ILE B 1 334 ? 25.688 -28.359 -10.617 1 93.44 334 ILE B N 1
ATOM 6098 C CA . ILE B 1 334 ? 25.047 -27.078 -10.367 1 93.44 334 ILE B CA 1
ATOM 6099 C C . ILE B 1 334 ? 26.078 -25.953 -10.477 1 93.44 334 ILE B C 1
ATOM 6101 O O . ILE B 1 334 ? 27.141 -26.016 -9.844 1 93.44 334 ILE B O 1
ATOM 6105 N N . ARG B 1 335 ? 25.797 -24.953 -11.266 1 93.56 335 ARG B N 1
ATOM 6106 C CA . ARG B 1 335 ? 26.703 -23.812 -11.445 1 93.56 335 ARG B CA 1
ATOM 6107 C C . ARG B 1 335 ? 26.266 -22.625 -10.578 1 93.56 335 ARG B C 1
ATOM 6109 O O . ARG B 1 335 ? 25.125 -22.188 -10.633 1 93.56 335 ARG B O 1
ATOM 6116 N N . ILE B 1 336 ? 27.188 -22.109 -9.75 1 91.81 336 ILE B N 1
ATOM 6117 C CA . ILE B 1 336 ? 26.922 -20.922 -8.938 1 91.81 336 ILE B CA 1
ATOM 6118 C C . ILE B 1 336 ? 27.266 -19.656 -9.734 1 91.81 336 ILE B C 1
ATOM 6120 O O . ILE B 1 336 ? 28.375 -19.547 -10.266 1 91.81 336 ILE B O 1
ATOM 6124 N N . VAL B 1 337 ? 26.328 -18.734 -9.844 1 88.69 337 VAL B N 1
ATOM 6125 C CA . VAL B 1 337 ? 26.547 -17.531 -10.633 1 88.69 337 VAL B CA 1
ATOM 6126 C C . VAL B 1 337 ? 26.406 -16.297 -9.742 1 88.69 337 VAL B C 1
ATOM 6128 O O . VAL B 1 337 ? 25.719 -16.328 -8.727 1 88.69 337 VAL B O 1
ATOM 6131 N N . PRO B 1 338 ? 27.078 -15.156 -10.07 1 84.25 338 PRO B N 1
ATOM 6132 C CA . PRO B 1 338 ? 26.938 -13.93 -9.273 1 84.25 338 PRO B CA 1
ATOM 6133 C C . PRO B 1 338 ? 25.531 -13.359 -9.297 1 84.25 338 PRO B C 1
ATOM 6135 O O . PRO B 1 338 ? 24.781 -13.578 -10.258 1 84.25 338 PRO B O 1
ATOM 6138 N N . SER B 1 339 ? 25.203 -12.734 -8.164 1 78.38 339 SER B N 1
ATOM 6139 C CA . SER B 1 339 ? 23.906 -12.078 -8.039 1 78.38 339 SER B CA 1
ATOM 6140 C C . SER B 1 339 ? 24.047 -10.562 -8.125 1 78.38 339 SER B C 1
ATOM 6142 O O . SER B 1 339 ? 25.109 -10.016 -7.883 1 78.38 339 SER B O 1
ATOM 6144 N N . ASP B 1 340 ? 22.953 -9.961 -8.586 1 72.81 340 ASP B N 1
ATOM 6145 C CA . ASP B 1 340 ? 22.891 -8.508 -8.461 1 72.81 340 ASP B CA 1
ATOM 6146 C C . ASP B 1 340 ? 22.906 -8.078 -6.992 1 72.81 340 ASP B C 1
ATOM 6148 O O . ASP B 1 340 ? 22 -8.445 -6.234 1 72.81 340 ASP B O 1
ATOM 6152 N N . PRO B 1 341 ? 23.938 -7.34 -6.586 1 67.62 341 PRO B N 1
ATOM 6153 C CA . PRO B 1 341 ? 24.031 -6.953 -5.176 1 67.62 341 PRO B CA 1
ATOM 6154 C C . PRO B 1 341 ? 22.891 -6.039 -4.742 1 67.62 341 PRO B C 1
ATOM 6156 O O . PRO B 1 341 ? 22.641 -5.875 -3.545 1 67.62 341 PRO B O 1
ATOM 6159 N N . LYS B 1 342 ? 22.203 -5.578 -5.656 1 66.5 342 LYS B N 1
ATOM 6160 C CA . LYS B 1 342 ? 21.141 -4.617 -5.332 1 66.5 342 LYS B CA 1
ATOM 6161 C C . LYS B 1 342 ? 19.828 -5.328 -5.004 1 66.5 342 LYS B C 1
ATOM 6163 O O . LYS B 1 342 ? 18.906 -4.715 -4.477 1 66.5 342 LYS B O 1
ATOM 6168 N N . LEU B 1 343 ? 19.828 -6.527 -5.281 1 72.81 343 LEU B N 1
ATOM 6169 C CA . LEU B 1 343 ? 18.594 -7.266 -5.047 1 72.81 343 LEU B CA 1
ATOM 6170 C C . LEU B 1 343 ? 18.453 -7.633 -3.572 1 72.81 343 LEU B C 1
ATOM 6172 O O . LEU B 1 343 ? 19.359 -8.25 -2.994 1 72.81 343 LEU B O 1
ATOM 6176 N N . ILE B 1 344 ? 17.422 -7.043 -2.99 1 70.94 344 ILE B N 1
ATOM 6177 C CA . ILE B 1 344 ? 17.094 -7.418 -1.619 1 70.94 344 ILE B CA 1
ATOM 6178 C C . ILE B 1 344 ? 16.281 -8.711 -1.62 1 70.94 344 ILE B C 1
ATOM 6180 O O . ILE B 1 344 ? 15.258 -8.812 -2.312 1 70.94 344 ILE B O 1
ATOM 6184 N N . THR B 1 345 ? 16.828 -9.648 -0.873 1 78.81 345 THR B N 1
ATOM 6185 C CA . THR B 1 345 ? 16.125 -10.922 -0.838 1 78.81 345 THR B CA 1
ATOM 6186 C C . THR B 1 345 ? 15.82 -11.336 0.6 1 78.81 345 THR B C 1
ATOM 6188 O O . THR B 1 345 ? 16.453 -10.844 1.538 1 78.81 345 THR B O 1
ATOM 6191 N N . ILE B 1 346 ? 14.805 -12.062 0.705 1 88.25 346 ILE B N 1
ATOM 6192 C CA . ILE B 1 346 ? 14.406 -12.656 1.979 1 88.25 346 ILE B CA 1
ATOM 6193 C C . ILE B 1 346 ? 15.117 -14 2.166 1 88.25 346 ILE B C 1
ATOM 6195 O O . ILE B 1 346 ? 15.102 -14.844 1.27 1 88.25 346 ILE B O 1
ATOM 6199 N N . SER B 1 347 ? 15.695 -14.219 3.291 1 90.88 347 SER B N 1
ATOM 6200 C CA . SER B 1 347 ? 16.516 -15.406 3.51 1 90.88 347 SER B CA 1
ATOM 6201 C C . SER B 1 347 ? 15.648 -16.656 3.633 1 90.88 347 SER B C 1
ATOM 6203 O O . SER B 1 347 ? 15.852 -17.625 2.902 1 90.88 347 SER B O 1
ATOM 6205 N N . LYS B 1 348 ? 14.75 -16.641 4.582 1 94.62 348 LYS B N 1
ATOM 6206 C CA . LYS B 1 348 ? 13.891 -17.797 4.809 1 94.62 348 LYS B CA 1
ATOM 6207 C C . LYS B 1 348 ? 12.414 -17.406 4.793 1 94.62 348 LYS B C 1
ATOM 6209 O O . LYS B 1 348 ? 12.031 -16.406 5.406 1 94.62 348 LYS B O 1
ATOM 6214 N N . GLN B 1 349 ? 11.648 -18.109 4.066 1 95.94 349 GLN B N 1
ATOM 6215 C CA . GLN B 1 349 ? 10.195 -17.953 3.996 1 95.94 349 GLN B CA 1
ATOM 6216 C C . GLN B 1 349 ? 9.484 -19.281 4.188 1 95.94 349 GLN B C 1
ATOM 6218 O O . GLN B 1 349 ? 9.672 -20.219 3.391 1 95.94 349 GLN B O 1
ATOM 6223 N N . HIS B 1 350 ? 8.75 -19.406 5.223 1 97.88 350 HIS B N 1
ATOM 6224 C CA . HIS B 1 350 ? 7.977 -20.609 5.551 1 97.88 350 HIS B CA 1
ATOM 6225 C C . HIS B 1 350 ? 6.59 -20.234 6.07 1 97.88 350 HIS B C 1
ATOM 6227 O O . HIS B 1 350 ? 6.469 -19.438 7.008 1 97.88 350 HIS B O 1
ATOM 6233 N N . LEU B 1 351 ? 5.539 -20.75 5.461 1 98.5 351 LEU B N 1
ATOM 6234 C CA . LEU B 1 351 ? 4.176 -20.359 5.805 1 98.5 351 LEU B CA 1
ATOM 6235 C C . LEU B 1 351 ? 3.51 -21.422 6.68 1 98.5 351 LEU B C 1
ATOM 6237 O O . LEU B 1 351 ? 3.609 -22.609 6.402 1 98.5 351 LEU B O 1
ATOM 6241 N N . ASP B 1 352 ? 2.828 -20.984 7.734 1 98.44 352 ASP B N 1
ATOM 6242 C CA . ASP B 1 352 ? 1.94 -21.828 8.531 1 98.44 352 ASP B CA 1
ATOM 6243 C C . ASP B 1 352 ? 0.567 -21.953 7.871 1 98.44 352 ASP B C 1
ATOM 6245 O O . ASP B 1 352 ? -0.112 -20.953 7.645 1 98.44 352 ASP B O 1
ATOM 6249 N N . GLY B 1 353 ? 0.138 -23.188 7.543 1 98.19 353 GLY B N 1
ATOM 6250 C CA . GLY B 1 353 ? -1.113 -23.422 6.836 1 98.19 353 GLY B CA 1
ATOM 6251 C C . GLY B 1 353 ? -2.25 -23.828 7.754 1 98.19 353 GLY B C 1
ATOM 6252 O O . GLY B 1 353 ? -3.266 -24.344 7.293 1 98.19 353 GLY B O 1
ATOM 6253 N N . THR B 1 354 ? -2.189 -23.609 9.062 1 98.19 354 THR B N 1
ATOM 6254 C CA . THR B 1 354 ? -3.176 -24.062 10.039 1 98.19 354 THR B CA 1
ATOM 6255 C C . THR B 1 354 ? -4.523 -23.391 9.797 1 98.19 354 THR B C 1
ATOM 6257 O O . THR B 1 354 ? -5.566 -24.047 9.844 1 98.19 354 THR B O 1
ATOM 6260 N N . ARG B 1 355 ? -4.602 -22.109 9.547 1 98.25 355 ARG B N 1
ATOM 6261 C CA . ARG B 1 355 ? -5.863 -21.391 9.398 1 98.25 355 ARG B CA 1
ATOM 6262 C C . ARG B 1 355 ? -6.637 -21.875 8.18 1 98.25 355 ARG B C 1
ATOM 6264 O O . ARG B 1 355 ? -7.84 -22.125 8.266 1 98.25 355 ARG B O 1
ATOM 6271 N N . ILE B 1 356 ? -5.984 -21.984 7.023 1 98.56 356 ILE B N 1
ATOM 6272 C CA . ILE B 1 356 ? -6.68 -22.391 5.805 1 98.56 356 ILE B CA 1
ATOM 6273 C C . ILE B 1 356 ? -7.172 -23.828 5.941 1 98.56 356 ILE B C 1
ATOM 6275 O O . ILE B 1 356 ? -8.234 -24.172 5.426 1 98.56 356 ILE B O 1
ATOM 6279 N N . PHE B 1 357 ? -6.387 -24.672 6.633 1 98.19 357 PHE B N 1
ATOM 6280 C CA . PHE B 1 357 ? -6.816 -26.031 6.902 1 98.19 357 PHE B CA 1
ATOM 6281 C C . PHE B 1 357 ? -8.078 -26.047 7.762 1 98.19 357 PHE B C 1
ATOM 6283 O O . PHE B 1 357 ? -9.055 -26.719 7.43 1 98.19 357 PHE B O 1
ATOM 6290 N N . ASN B 1 358 ? -8.078 -25.281 8.82 1 98 358 ASN B N 1
ATOM 6291 C CA . ASN B 1 358 ? -9.172 -25.297 9.789 1 98 358 ASN B CA 1
ATOM 6292 C C . ASN B 1 358 ? -10.43 -24.641 9.227 1 98 358 ASN B C 1
ATOM 6294 O O . ASN B 1 358 ? -11.539 -25.094 9.469 1 98 358 ASN B O 1
ATOM 6298 N N . GLU B 1 359 ? -10.281 -23.562 8.43 1 97.94 359 GLU B N 1
ATOM 6299 C CA . GLU B 1 359 ? -11.43 -22.75 8.062 1 97.94 359 GLU B CA 1
ATOM 6300 C C . GLU B 1 359 ? -11.914 -23.062 6.652 1 97.94 359 GLU B C 1
ATOM 6302 O O . GLU B 1 359 ? -13.094 -22.922 6.348 1 97.94 359 GLU B O 1
ATOM 6307 N N . ALA B 1 360 ? -11.047 -23.516 5.762 1 97.88 360 ALA B N 1
ATOM 6308 C CA . ALA B 1 360 ? -11.422 -23.75 4.371 1 97.88 360 ALA B CA 1
ATOM 6309 C C . ALA B 1 360 ? -11.172 -25.203 3.977 1 97.88 360 ALA B C 1
ATOM 6311 O O . ALA B 1 360 ? -11.414 -25.594 2.83 1 97.88 360 ALA B O 1
ATOM 6312 N N . CYS B 1 361 ? -10.555 -26.016 4.879 1 97.19 361 CYS B N 1
ATOM 6313 C CA . CYS B 1 361 ? -10.352 -27.453 4.684 1 97.19 361 CYS B CA 1
ATOM 6314 C C . CYS B 1 361 ? -9.398 -27.719 3.529 1 97.19 361 CYS B C 1
ATOM 6316 O O . CYS B 1 361 ? -9.672 -28.562 2.672 1 97.19 361 CYS B O 1
ATOM 6318 N N . PHE B 1 362 ? -8.328 -26.984 3.494 1 98 362 PHE B N 1
ATOM 6319 C CA . PHE B 1 362 ? -7.336 -27.203 2.451 1 98 362 PHE B CA 1
ATOM 6320 C C . PHE B 1 362 ? -5.996 -27.594 3.057 1 98 362 PHE B C 1
ATOM 6322 O O . PHE B 1 362 ? -5.57 -27.016 4.062 1 98 362 PHE B O 1
ATOM 6329 N N . GLU B 1 363 ? -5.359 -28.531 2.412 1 97.5 363 GLU B N 1
ATOM 6330 C CA . GLU B 1 363 ? -3.955 -28.875 2.613 1 97.5 363 GLU B CA 1
ATOM 6331 C C . GLU B 1 363 ? -3.324 -29.375 1.32 1 97.5 363 GLU B C 1
ATOM 6333 O O . GLU B 1 363 ? -3.977 -30.062 0.533 1 97.5 363 GLU B O 1
ATOM 6338 N N . PRO B 1 364 ? -2.082 -29.078 1.076 1 97.81 364 PRO B N 1
ATOM 6339 C CA . PRO B 1 364 ? -1.43 -29.625 -0.116 1 97.81 364 PRO B CA 1
ATOM 6340 C C . PRO B 1 364 ? -1.452 -31.141 -0.154 1 97.81 364 PRO B C 1
ATOM 6342 O O . PRO B 1 364 ? -1.31 -31.797 0.886 1 97.81 364 PRO B O 1
ATOM 6345 N N . GLN B 1 365 ? -1.593 -31.703 -1.398 1 97.31 365 GLN B N 1
ATOM 6346 C CA . GLN B 1 365 ? -1.699 -33.156 -1.494 1 97.31 365 GLN B CA 1
ATOM 6347 C C . GLN B 1 365 ? -0.705 -33.719 -2.508 1 97.31 365 GLN B C 1
ATOM 6349 O O . GLN B 1 365 ? -0.476 -34.938 -2.559 1 97.31 365 GLN B O 1
ATOM 6354 N N . THR B 1 366 ? -0.157 -32.906 -3.336 1 96.69 366 THR B N 1
ATOM 6355 C CA . THR B 1 366 ? 0.832 -33.375 -4.309 1 96.69 366 THR B CA 1
ATOM 6356 C C . THR B 1 366 ? 2.242 -33.25 -3.732 1 96.69 366 THR B C 1
ATOM 6358 O O . THR B 1 366 ? 2.666 -32.188 -3.309 1 96.69 366 THR B O 1
ATOM 6361 N N . SER B 1 367 ? 2.949 -34.344 -3.699 1 95.56 367 SER B N 1
ATOM 6362 C CA . SER B 1 367 ? 4.324 -34.312 -3.213 1 95.56 367 SER B CA 1
ATOM 6363 C C . SER B 1 367 ? 5.227 -33.531 -4.152 1 95.56 367 SER B C 1
ATOM 6365 O O . SER B 1 367 ? 4.906 -33.375 -5.332 1 95.56 367 SER B O 1
ATOM 6367 N N . PHE B 1 368 ? 6.344 -33.094 -3.6 1 96.19 368 PHE B N 1
ATOM 6368 C CA . PHE B 1 368 ? 7.305 -32.344 -4.41 1 96.19 368 PHE B CA 1
ATOM 6369 C C . PHE B 1 368 ? 7.82 -33.219 -5.559 1 96.19 368 PHE B C 1
ATOM 6371 O O . PHE B 1 368 ? 7.941 -32.75 -6.691 1 96.19 368 PHE B O 1
ATOM 6378 N N . ARG B 1 369 ? 8.047 -34.406 -5.301 1 92.94 369 ARG B N 1
ATOM 6379 C CA . ARG B 1 369 ? 8.562 -35.344 -6.297 1 92.94 369 ARG B CA 1
ATOM 6380 C C . ARG B 1 369 ? 7.57 -35.531 -7.438 1 92.94 369 ARG B C 1
ATOM 6382 O O . ARG B 1 369 ? 7.949 -35.469 -8.609 1 92.94 369 ARG B O 1
ATOM 6389 N N . ASP B 1 370 ? 6.277 -35.781 -7.082 1 93.06 370 ASP B N 1
ATOM 6390 C CA . ASP B 1 370 ? 5.25 -35.969 -8.102 1 93.06 370 ASP B CA 1
ATOM 6391 C C . ASP B 1 370 ? 5.07 -34.688 -8.938 1 93.06 370 ASP B C 1
ATOM 6393 O O . ASP B 1 370 ? 4.902 -34.781 -10.156 1 93.06 370 ASP B O 1
ATOM 6397 N N . GLY B 1 371 ? 5.086 -33.562 -8.273 1 94.94 371 GLY B N 1
ATOM 6398 C CA . GLY B 1 371 ? 5 -32.281 -8.992 1 94.94 371 GLY B CA 1
ATOM 6399 C C . GLY B 1 371 ? 6.16 -32.062 -9.938 1 94.94 371 GLY B C 1
ATOM 6400 O O . GLY B 1 371 ? 5.965 -31.594 -11.062 1 94.94 371 GLY B O 1
ATOM 6401 N N . LEU B 1 372 ? 7.379 -32.438 -9.508 1 94 372 LEU B N 1
ATOM 6402 C CA . LEU B 1 372 ? 8.57 -32.25 -10.336 1 94 372 LEU B CA 1
ATOM 6403 C C . LEU B 1 372 ? 8.508 -33.156 -11.562 1 94 372 LEU B C 1
ATOM 6405 O O . LEU B 1 372 ? 8.953 -32.781 -12.641 1 94 372 LEU B O 1
ATOM 6409 N N . GLN B 1 373 ? 7.992 -34.312 -11.352 1 90.75 373 GLN B N 1
ATOM 6410 C CA . GLN B 1 373 ? 7.859 -35.25 -12.469 1 90.75 373 GLN B CA 1
ATOM 6411 C C . GLN B 1 373 ? 6.949 -34.688 -13.555 1 90.75 373 GLN B C 1
ATOM 6413 O O . GLN B 1 373 ? 7.316 -34.656 -14.727 1 90.75 373 GLN B O 1
ATOM 6418 N N . ALA B 1 374 ? 5.77 -34.25 -13.125 1 91.88 374 ALA B N 1
ATOM 6419 C CA . ALA B 1 374 ? 4.836 -33.656 -14.07 1 91.88 374 ALA B CA 1
ATOM 6420 C C . ALA B 1 374 ? 5.449 -32.438 -14.766 1 91.88 374 ALA B C 1
ATOM 6422 O O . ALA B 1 374 ? 5.266 -32.25 -15.969 1 91.88 374 ALA B O 1
ATOM 6423 N N . THR B 1 375 ? 6.211 -31.641 -14.031 1 94.75 375 THR B N 1
ATOM 6424 C CA . THR B 1 375 ? 6.844 -30.422 -14.539 1 94.75 375 THR B CA 1
ATOM 6425 C C . THR B 1 375 ? 7.93 -30.766 -15.555 1 94.75 375 THR B C 1
ATOM 6427 O O . THR B 1 375 ? 7.98 -30.172 -16.641 1 94.75 375 THR B O 1
ATOM 6430 N N . ALA B 1 376 ? 8.766 -31.75 -15.219 1 91.75 376 ALA B N 1
ATOM 6431 C CA . ALA B 1 376 ? 9.867 -32.156 -16.078 1 91.75 376 ALA B CA 1
ATOM 6432 C C . ALA B 1 376 ? 9.352 -32.719 -17.391 1 91.75 376 ALA B C 1
ATOM 6434 O O . ALA B 1 376 ? 9.891 -32.406 -18.469 1 91.75 376 ALA B O 1
ATOM 6435 N N . LEU B 1 377 ? 8.32 -33.531 -17.297 1 88.81 377 LEU B N 1
ATOM 6436 C CA . LEU B 1 377 ? 7.766 -34.125 -18.5 1 88.81 377 LEU B CA 1
ATOM 6437 C C . LEU B 1 377 ? 7.184 -33.062 -19.422 1 88.81 377 LEU B C 1
ATOM 6439 O O . LEU B 1 377 ? 7.355 -33.156 -20.641 1 88.81 377 LEU B O 1
ATOM 6443 N N . PHE B 1 378 ? 6.527 -32.125 -18.875 1 91.62 378 PHE B N 1
ATOM 6444 C CA . PHE B 1 378 ? 5.988 -31.031 -19.672 1 91.62 378 PHE B CA 1
ATOM 6445 C C . PHE B 1 378 ? 7.109 -30.266 -20.375 1 91.62 378 PHE B C 1
ATOM 6447 O O . PHE B 1 378 ? 7.02 -30 -21.578 1 91.62 378 PHE B O 1
ATOM 6454 N N . TYR B 1 379 ? 8.172 -29.906 -19.609 1 91.75 379 TYR B N 1
ATOM 6455 C CA . TYR B 1 379 ? 9.227 -29.094 -20.188 1 91.75 379 TYR B CA 1
ATOM 6456 C C . TYR B 1 379 ? 10 -29.875 -21.25 1 91.75 379 TYR B C 1
ATOM 6458 O O . TYR B 1 379 ? 10.438 -29.312 -22.25 1 91.75 379 TYR B O 1
ATOM 6466 N N . LEU B 1 380 ? 10.156 -31.141 -21.031 1 87.75 380 LEU B N 1
ATOM 6467 C CA . LEU B 1 380 ? 10.773 -31.984 -22.047 1 87.75 380 LEU B CA 1
ATOM 6468 C C . LEU B 1 380 ? 10 -31.922 -23.359 1 87.75 380 LEU B C 1
ATOM 6470 O O . LEU B 1 380 ? 10.586 -31.734 -24.422 1 87.75 380 LEU B O 1
ATOM 6474 N N . TRP B 1 381 ? 8.703 -32.062 -23.219 1 85.75 381 TRP B N 1
ATOM 6475 C CA . TRP B 1 381 ? 7.828 -31.984 -24.391 1 85.75 381 TRP B CA 1
ATOM 6476 C C . TRP B 1 381 ? 7.871 -30.578 -24.984 1 85.75 381 TRP B C 1
ATOM 6478 O O . TRP B 1 381 ? 7.988 -30.422 -26.203 1 85.75 381 TRP B O 1
ATOM 6488 N N . TYR B 1 382 ? 7.773 -29.562 -24.156 1 88.88 382 TYR B N 1
ATOM 6489 C CA . TYR B 1 382 ? 7.715 -28.172 -24.578 1 88.88 382 TYR B CA 1
ATOM 6490 C C . TYR B 1 382 ? 8.953 -27.797 -25.391 1 88.88 382 TYR B C 1
ATOM 6492 O O . TYR B 1 382 ? 8.844 -27.219 -26.469 1 88.88 382 TYR B O 1
ATOM 6500 N N . PHE B 1 383 ? 10.117 -28.156 -24.938 1 88.25 383 PHE B N 1
ATOM 6501 C CA . PHE B 1 383 ? 11.352 -27.734 -25.594 1 88.25 383 PHE B CA 1
ATOM 6502 C C . PHE B 1 383 ? 11.656 -28.641 -26.781 1 88.25 383 PHE B C 1
ATOM 6504 O O . PHE B 1 383 ? 12.422 -28.266 -27.672 1 88.25 383 PHE B O 1
ATOM 6511 N N . SER B 1 384 ? 11 -29.766 -26.859 1 81.38 384 SER B N 1
ATOM 6512 C CA . SER B 1 384 ? 11.188 -30.656 -28 1 81.38 384 SER B CA 1
ATOM 6513 C C . SER B 1 384 ? 10.242 -30.297 -29.141 1 81.38 384 SER B C 1
ATOM 6515 O O . SER B 1 384 ? 10.617 -30.375 -30.312 1 81.38 384 SER B O 1
ATOM 6517 N N . GLN B 1 385 ? 9.047 -29.781 -28.781 1 77.75 385 GLN B N 1
ATOM 6518 C CA . GLN B 1 385 ? 8 -29.641 -29.781 1 77.75 385 GLN B CA 1
ATOM 6519 C C . GLN B 1 385 ? 7.719 -28.172 -30.078 1 77.75 385 GLN B C 1
ATOM 6521 O O . GLN B 1 385 ? 7.34 -27.812 -31.203 1 77.75 385 GLN B O 1
ATOM 6526 N N . ILE B 1 386 ? 7.805 -27.375 -29.109 1 72.44 386 ILE B N 1
ATOM 6527 C CA . ILE B 1 386 ? 7.262 -26.031 -29.219 1 72.44 386 ILE B CA 1
ATOM 6528 C C . ILE B 1 386 ? 8.406 -25.031 -29.375 1 72.44 386 ILE B C 1
ATOM 6530 O O . ILE B 1 386 ? 8.359 -24.141 -30.219 1 72.44 386 ILE B O 1
ATOM 6534 N N . ALA B 1 387 ? 9.352 -24.969 -28.516 1 68.81 387 ALA B N 1
ATOM 6535 C CA . ALA B 1 387 ? 10.422 -23.969 -28.531 1 68.81 387 ALA B CA 1
ATOM 6536 C C . ALA B 1 387 ? 11.797 -24.641 -28.562 1 68.81 387 ALA B C 1
ATOM 6538 O O . ALA B 1 387 ? 12.594 -24.469 -27.641 1 68.81 387 ALA B O 1
ATOM 6539 N N . PRO B 1 388 ? 12.078 -25.266 -29.719 1 57.72 388 PRO B N 1
ATOM 6540 C CA . PRO B 1 388 ? 13.414 -25.844 -29.812 1 57.72 388 PRO B CA 1
ATOM 6541 C C . PRO B 1 388 ? 14.516 -24.781 -29.922 1 57.72 388 PRO B C 1
ATOM 6543 O O . PRO B 1 388 ? 14.234 -23.625 -30.219 1 57.72 388 PRO B O 1
ATOM 6546 N N . ARG B 1 389 ? 15.719 -24.922 -29.359 1 55.12 389 ARG B N 1
ATOM 6547 C CA . ARG B 1 389 ? 16.828 -23.984 -29.344 1 55.12 389 ARG B CA 1
ATOM 6548 C C . ARG B 1 389 ? 16.906 -23.203 -30.656 1 55.12 389 ARG B C 1
ATOM 6550 O O . ARG B 1 389 ? 17.203 -22 -30.641 1 55.12 389 ARG B O 1
ATOM 6557 N N . GLU B 1 390 ? 16.75 -23.75 -31.734 1 47.19 390 GLU B N 1
ATOM 6558 C CA . GLU B 1 390 ? 16.969 -23.125 -33.031 1 47.19 390 GLU B CA 1
ATOM 6559 C C . GLU B 1 390 ? 15.938 -22.031 -33.281 1 47.19 390 GLU B C 1
ATOM 6561 O O . GLU B 1 390 ? 16.203 -21.062 -34.031 1 47.19 390 GLU B O 1
ATOM 6566 N N . GLN B 1 391 ? 14.844 -22.031 -32.75 1 41.25 391 GLN B N 1
ATOM 6567 C CA . GLN B 1 391 ? 13.766 -21.109 -33.094 1 41.25 391 GLN B CA 1
ATOM 6568 C C . GLN B 1 391 ? 13.797 -19.859 -32.219 1 41.25 391 GLN B C 1
ATOM 6570 O O . GLN B 1 391 ? 13.109 -18.875 -32.5 1 41.25 391 GLN B O 1
ATOM 6575 N N . LEU B 1 392 ? 14.281 -19.797 -31.016 1 42.19 392 LEU B N 1
ATOM 6576 C CA . LEU B 1 392 ? 14.195 -18.656 -30.125 1 42.19 392 LEU B CA 1
ATOM 6577 C C . LEU B 1 392 ? 15.195 -17.562 -30.516 1 42.19 392 LEU B C 1
ATOM 6579 O O . LEU B 1 392 ? 15.344 -16.562 -29.812 1 42.19 392 LEU B O 1
ATOM 6583 N N . GLU B 1 393 ? 15.961 -17.719 -31.562 1 34.56 393 GLU B N 1
ATOM 6584 C CA . GLU B 1 393 ? 16.891 -16.625 -31.859 1 34.56 393 GLU B CA 1
ATOM 6585 C C . GLU B 1 393 ? 16.156 -15.289 -31.922 1 34.56 393 GLU B C 1
ATOM 6587 O O . GLU B 1 393 ? 16.797 -14.234 -32 1 34.56 393 GLU B O 1
ATOM 6592 N N . VAL B 1 394 ? 14.914 -15.258 -32.344 1 29.88 394 VAL B N 1
ATOM 6593 C CA . VAL B 1 394 ? 14.477 -13.93 -32.75 1 29.88 394 VAL B CA 1
ATOM 6594 C C . VAL B 1 394 ? 14.289 -13.055 -31.516 1 29.88 394 VAL B C 1
ATOM 6596 O O . VAL B 1 394 ? 14.672 -11.883 -31.516 1 29.88 394 VAL B O 1
ATOM 6599 N N . GLU B 1 395 ? 13.273 -13.289 -30.688 1 31.28 395 GLU B N 1
ATOM 6600 C CA . GLU B 1 395 ? 12.734 -12.18 -29.906 1 31.28 395 GLU B CA 1
ATOM 6601 C C . GLU B 1 395 ? 13.523 -11.984 -28.609 1 31.28 395 GLU B C 1
ATOM 6603 O O . GLU B 1 395 ? 13.008 -11.438 -27.641 1 31.28 395 GLU B O 1
ATOM 6608 N N . THR B 1 396 ? 14.609 -12.688 -28.391 1 30.31 396 THR B N 1
ATOM 6609 C CA . THR B 1 396 ? 15.203 -12.508 -27.062 1 30.31 396 THR B CA 1
ATOM 6610 C C . THR B 1 396 ? 15.742 -11.094 -26.906 1 30.31 396 THR B C 1
ATOM 6612 O O . THR B 1 396 ? 16.5 -10.609 -27.734 1 30.31 396 THR B O 1
ATOM 6615 N N . LEU B 1 397 ? 15.086 -10.305 -26.156 1 29.23 397 LEU B N 1
ATOM 6616 C CA . LEU B 1 397 ? 15.734 -9.07 -25.719 1 29.23 397 LEU B CA 1
ATOM 6617 C C . LEU B 1 397 ? 17.188 -9.32 -25.344 1 29.23 397 LEU B C 1
ATOM 6619 O O . LEU B 1 397 ? 17.531 -10.391 -24.828 1 29.23 397 LEU B O 1
ATOM 6623 N N . ALA B 1 398 ? 18.188 -8.539 -25.922 1 27.7 398 ALA B N 1
ATOM 6624 C CA . ALA B 1 398 ? 19.625 -8.484 -25.75 1 27.7 398 ALA B CA 1
ATOM 6625 C C . ALA B 1 398 ? 20.016 -8.766 -24.297 1 27.7 398 ALA B C 1
ATOM 6627 O O . ALA B 1 398 ? 19.516 -8.109 -23.375 1 27.7 398 ALA B O 1
ATOM 6628 N N . PRO B 1 399 ? 20.469 -9.992 -24 1 29.44 399 PRO B N 1
ATOM 6629 C CA . PRO B 1 399 ? 21.078 -10.164 -22.672 1 29.44 399 PRO B CA 1
ATOM 6630 C C . PRO B 1 399 ? 22.031 -9.031 -22.312 1 29.44 399 PRO B C 1
ATOM 6632 O O . PRO B 1 399 ? 22.734 -8.5 -23.172 1 29.44 399 PRO B O 1
ATOM 6635 N N . MET B 1 400 ? 21.875 -8.25 -21.438 1 26.98 400 MET B N 1
ATOM 6636 C CA . MET B 1 400 ? 23.016 -7.5 -20.938 1 26.98 400 MET B CA 1
ATOM 6637 C C . MET B 1 400 ? 24.203 -8.43 -20.688 1 26.98 400 MET B C 1
ATOM 6639 O O . MET B 1 400 ? 24.156 -9.273 -19.781 1 26.98 400 MET B O 1
ATOM 6643 N N . GLU B 1 401 ? 24.938 -8.945 -21.656 1 26.27 401 GLU B N 1
ATOM 6644 C CA . GLU B 1 401 ? 26.188 -9.688 -21.625 1 26.27 401 GLU B CA 1
ATOM 6645 C C . GLU B 1 401 ? 27.188 -9.055 -20.672 1 26.27 401 GLU B C 1
ATOM 6647 O O . GLU B 1 401 ? 27.859 -8.07 -21.016 1 26.27 401 GLU B O 1
ATOM 6652 N N . ALA B 1 402 ? 27.047 -8.922 -19.359 1 28.45 402 ALA B N 1
ATOM 6653 C CA . ALA B 1 402 ? 28.25 -8.727 -18.578 1 28.45 402 ALA B CA 1
ATOM 6654 C C . ALA B 1 402 ? 29.203 -9.914 -18.719 1 28.45 402 ALA B C 1
ATOM 6656 O O . ALA B 1 402 ? 28.859 -11.039 -18.359 1 28.45 402 ALA B O 1
ATOM 6657 N N . HIS B 1 403 ? 29.984 -10.07 -19.797 1 25.72 403 HIS B N 1
ATOM 6658 C CA . HIS B 1 403 ? 31.094 -10.992 -20 1 25.72 403 HIS B CA 1
ATOM 6659 C C . HIS B 1 403 ? 32 -11.047 -18.781 1 25.72 403 HIS B C 1
ATOM 6661 O O . HIS B 1 403 ? 32.844 -10.172 -18.578 1 25.72 403 HIS B O 1
ATOM 6667 N N . PHE B 1 404 ? 31.547 -11.43 -17.562 1 26.52 404 PHE B N 1
ATOM 6668 C CA . PHE B 1 404 ? 32.531 -11.703 -16.531 1 26.52 404 PHE B CA 1
ATOM 6669 C C . PHE B 1 404 ? 33.344 -12.945 -16.891 1 26.52 404 PHE B C 1
ATOM 6671 O O . PHE B 1 404 ? 32.781 -14.008 -17.172 1 26.52 404 PHE B O 1
ATOM 6678 N N . GLU B 1 405 ? 34.406 -12.883 -17.578 1 29.03 405 GLU B N 1
ATOM 6679 C CA . GLU B 1 405 ? 35.438 -13.922 -17.672 1 29.03 405 GLU B CA 1
ATOM 6680 C C . GLU B 1 405 ? 35.719 -14.523 -16.297 1 29.03 405 GLU B C 1
ATOM 6682 O O . GLU B 1 405 ? 36.469 -13.969 -15.508 1 29.03 405 GLU B O 1
ATOM 6687 N N . SER B 1 406 ? 34.719 -14.906 -15.453 1 31.55 406 SER B N 1
ATOM 6688 C CA . SER B 1 406 ? 35 -15.398 -14.109 1 31.55 406 SER B CA 1
ATOM 6689 C C . SER B 1 406 ? 35.656 -16.781 -14.156 1 31.55 406 SER B C 1
ATOM 6691 O O . SER B 1 406 ? 35.188 -17.672 -14.867 1 31.55 406 SER B O 1
ATOM 6693 N N . ASP B 1 407 ? 36.906 -16.875 -14.031 1 33.09 407 ASP B N 1
ATOM 6694 C CA . ASP B 1 407 ? 37.656 -18.062 -13.648 1 33.09 407 ASP B CA 1
ATOM 6695 C C . ASP B 1 407 ? 37 -18.781 -12.477 1 33.09 407 ASP B C 1
ATOM 6697 O O . ASP B 1 407 ? 36.75 -18.188 -11.43 1 33.09 407 ASP B O 1
ATOM 6701 N N . PHE B 1 408 ? 36.188 -19.719 -12.695 1 34.78 408 PHE B N 1
ATOM 6702 C CA . PHE B 1 408 ? 35.438 -20.5 -11.695 1 34.78 408 PHE B CA 1
ATOM 6703 C C . PHE B 1 408 ? 36.344 -21.516 -11.023 1 34.78 408 PHE B C 1
ATOM 6705 O O . PHE B 1 408 ? 37.188 -22.141 -11.688 1 34.78 408 PHE B O 1
ATOM 6712 N N . ASN B 1 409 ? 36.656 -21.297 -9.758 1 42.41 409 ASN B N 1
ATOM 6713 C CA . ASN B 1 409 ? 37.25 -22.391 -9 1 42.41 409 ASN B CA 1
ATOM 6714 C C . ASN B 1 409 ? 36.188 -23.406 -8.57 1 42.41 409 ASN B C 1
ATOM 6716 O O . ASN B 1 409 ? 35.062 -23.031 -8.227 1 42.41 409 ASN B O 1
ATOM 67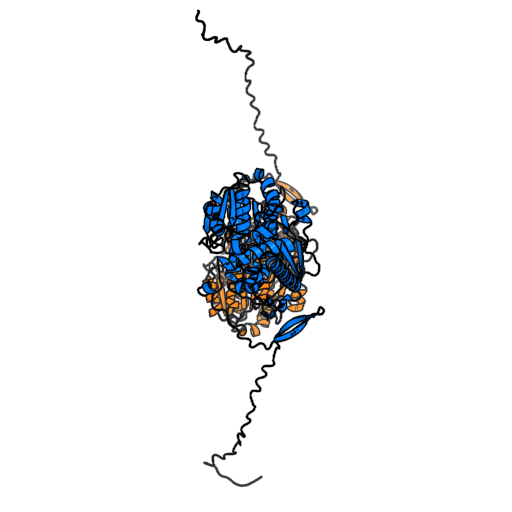20 N N . THR B 1 410 ? 36.219 -24.625 -8.75 1 42.69 410 THR B N 1
ATOM 6721 C CA . THR B 1 410 ? 35.344 -25.719 -8.32 1 42.69 410 THR B CA 1
ATOM 6722 C C . THR B 1 410 ? 35.531 -25.984 -6.824 1 42.69 410 THR B C 1
ATOM 6724 O O . THR B 1 410 ? 36.625 -26.234 -6.352 1 42.69 410 THR B O 1
ATOM 6727 N N . ILE B 1 411 ? 34.5 -25.5 -6 1 48.88 411 ILE B N 1
ATOM 6728 C CA . ILE B 1 411 ? 34.531 -25.922 -4.605 1 48.88 411 ILE B CA 1
ATOM 6729 C C . ILE B 1 411 ? 33.531 -27.047 -4.379 1 48.88 411 ILE B C 1
ATOM 6731 O O . ILE B 1 411 ? 32.562 -27.172 -5.105 1 48.88 411 ILE B O 1
ATOM 6735 N N . TYR B 1 412 ? 33.844 -28.031 -3.562 1 43.44 412 TYR B N 1
ATOM 6736 C CA . TYR B 1 412 ? 33 -29.188 -3.254 1 43.44 412 TYR B CA 1
ATOM 6737 C C . TYR B 1 412 ? 32.219 -28.953 -1.961 1 43.44 412 TYR B C 1
ATOM 6739 O O . TYR B 1 412 ? 32.75 -28.406 -0.997 1 43.44 412 TYR B O 1
ATOM 6747 N N . THR B 1 413 ? 30.938 -29.078 -1.964 1 44 413 THR B N 1
ATOM 6748 C CA . THR B 1 413 ? 30.109 -29.047 -0.767 1 44 413 THR B CA 1
ATOM 6749 C C . THR B 1 413 ? 30.516 -30.141 0.214 1 44 413 THR B C 1
ATOM 6751 O O . THR B 1 413 ? 31.328 -31 -0.117 1 44 413 THR B O 1
ATOM 6754 N N . HIS B 1 414 ? 30 -30.031 1.447 1 47.62 414 HIS B N 1
ATOM 6755 C CA . HIS B 1 414 ? 30.359 -31.016 2.459 1 47.62 414 HIS B CA 1
ATOM 6756 C C . HIS B 1 414 ? 30.141 -32.438 1.945 1 47.62 414 HIS B C 1
ATOM 6758 O O . HIS B 1 414 ? 30.875 -33.375 2.312 1 47.62 414 HIS B O 1
ATOM 6764 N N . ASP B 1 415 ? 29.125 -32.656 1.03 1 44.72 415 ASP B N 1
ATOM 6765 C CA . ASP B 1 415 ? 28.812 -34 0.582 1 44.72 415 ASP B CA 1
ATOM 6766 C C . ASP B 1 415 ? 29.516 -34.344 -0.732 1 44.72 415 ASP B C 1
ATOM 6768 O O . ASP B 1 415 ? 29.188 -35.344 -1.39 1 44.72 415 ASP B O 1
ATOM 6772 N N . GLY B 1 416 ? 30.391 -33.625 -1.19 1 45.72 416 GLY B N 1
ATOM 6773 C CA . GLY B 1 416 ? 31.281 -34 -2.273 1 45.72 416 GLY B CA 1
ATOM 6774 C C . GLY B 1 416 ? 30.812 -33.531 -3.633 1 45.72 416 GLY B C 1
ATOM 6775 O O . GLY B 1 416 ? 31.312 -33.969 -4.664 1 45.72 416 GLY B O 1
ATOM 6776 N N . LEU B 1 417 ? 29.75 -32.812 -3.713 1 46.25 417 LEU B N 1
ATOM 6777 C CA . LEU B 1 417 ? 29.297 -32.344 -5.012 1 46.25 417 LEU B CA 1
ATOM 6778 C C . LEU B 1 417 ? 30.109 -31.125 -5.477 1 46.25 417 LEU B C 1
ATOM 6780 O O . LEU B 1 417 ? 30.344 -30.188 -4.707 1 46.25 417 LEU B O 1
ATOM 6784 N N . PRO B 1 418 ? 30.719 -31.141 -6.699 1 46.91 418 PRO B N 1
ATOM 6785 C CA . PRO B 1 418 ? 31.516 -30.031 -7.203 1 46.91 418 PRO B CA 1
ATOM 6786 C C . PRO B 1 418 ? 30.672 -28.781 -7.465 1 46.91 418 PRO B C 1
ATOM 6788 O O . PRO B 1 418 ? 29.594 -28.859 -8.055 1 46.91 418 PRO B O 1
ATOM 6791 N N . VAL B 1 419 ? 30.906 -27.703 -6.738 1 49.72 419 VAL B N 1
ATOM 6792 C CA . VAL B 1 419 ? 30.312 -26.391 -6.969 1 49.72 419 VAL B CA 1
ATOM 6793 C C . VAL B 1 419 ? 31.328 -25.469 -7.645 1 49.72 419 VAL B C 1
ATOM 6795 O O . VAL B 1 419 ? 32.469 -25.344 -7.18 1 49.72 419 VAL B O 1
ATOM 6798 N N . HIS B 1 420 ? 31.172 -25 -8.797 1 46.31 420 HIS B N 1
ATOM 6799 C CA . HIS B 1 420 ? 32.062 -24.078 -9.477 1 46.31 420 HIS B CA 1
ATOM 6800 C C . HIS B 1 420 ? 31.828 -22.641 -9.016 1 46.31 420 HIS B C 1
ATOM 6802 O O . HIS B 1 420 ? 30.703 -22.141 -9.078 1 46.31 420 HIS B O 1
ATOM 6808 N N . VAL B 1 421 ? 32.75 -22.109 -8.211 1 44.28 421 VAL B N 1
ATOM 6809 C CA . VAL B 1 421 ? 32.656 -20.734 -7.695 1 44.28 421 VAL B CA 1
ATOM 6810 C C . VAL B 1 421 ? 33.531 -19.812 -8.555 1 44.28 421 VAL B C 1
ATOM 6812 O O . VAL B 1 421 ? 34.656 -20.172 -8.914 1 44.28 421 VAL B O 1
ATOM 6815 N N . LEU B 1 422 ? 33.094 -18.797 -9.07 1 42.06 422 LEU B N 1
ATOM 6816 C CA . LEU B 1 422 ? 33.875 -17.781 -9.789 1 42.06 422 LEU B CA 1
ATOM 6817 C C . LEU B 1 422 ? 34.938 -17.156 -8.883 1 42.06 422 LEU B C 1
ATOM 6819 O O . LEU B 1 422 ? 34.656 -16.859 -7.711 1 42.06 422 LEU B O 1
ATOM 6823 N N . ASN B 1 423 ? 36.25 -17.297 -9.258 1 33.16 423 ASN B N 1
ATOM 6824 C CA . ASN B 1 423 ? 37.344 -16.609 -8.594 1 33.16 423 ASN B CA 1
ATOM 6825 C C . ASN B 1 423 ? 37.219 -15.094 -8.75 1 33.16 423 ASN B C 1
ATOM 6827 O O . ASN B 1 423 ? 37.156 -14.594 -9.875 1 33.16 423 ASN B O 1
ATOM 6831 N N . PRO B 1 424 ? 36.906 -14.414 -7.781 1 34.12 424 PRO B N 1
ATOM 6832 C CA . PRO B 1 424 ? 37.031 -12.961 -7.93 1 34.12 424 PRO B CA 1
ATOM 6833 C C . PRO B 1 424 ? 38.438 -12.516 -8.344 1 34.12 424 PRO B C 1
ATOM 6835 O O . PRO B 1 424 ? 39.375 -12.672 -7.57 1 34.12 424 PRO B O 1
ATOM 6838 N N . GLN B 1 425 ? 39.062 -13.023 -9.383 1 29.64 425 GLN B N 1
ATOM 6839 C CA . GLN B 1 425 ? 40.375 -12.398 -9.648 1 29.64 425 GLN B CA 1
ATOM 6840 C C . GLN B 1 425 ? 40.25 -10.875 -9.578 1 29.64 425 GLN B C 1
ATOM 6842 O O . GLN B 1 425 ? 39.25 -10.305 -9.961 1 29.64 425 GLN B O 1
ATOM 6847 N N . THR B 1 426 ? 41.281 -10.391 -8.719 1 30.09 426 THR B N 1
ATOM 6848 C CA . THR B 1 426 ? 41.75 -9.023 -8.531 1 30.09 426 THR B CA 1
ATOM 6849 C C . THR B 1 426 ? 42.156 -8.406 -9.867 1 30.09 426 THR B C 1
ATOM 6851 O O . THR B 1 426 ? 43.125 -8.844 -10.492 1 30.09 426 THR B O 1
ATOM 6854 N N . THR B 1 427 ? 41.469 -8.383 -10.875 1 25.67 427 THR B N 1
ATOM 6855 C CA . THR B 1 427 ? 41.969 -7.625 -12.023 1 25.67 427 THR B CA 1
ATOM 6856 C C . THR B 1 427 ? 42.594 -6.32 -11.562 1 25.67 427 THR B C 1
ATOM 6858 O O . THR B 1 427 ? 41.906 -5.332 -11.32 1 25.67 427 THR B O 1
ATOM 6861 N N . ARG B 1 428 ? 43.562 -6.461 -10.516 1 26.31 428 ARG B N 1
ATOM 6862 C CA . ARG B 1 428 ? 44.438 -5.293 -10.453 1 26.31 428 ARG B CA 1
ATOM 6863 C C . ARG B 1 428 ? 45.156 -5.082 -11.773 1 26.31 428 ARG B C 1
ATOM 6865 O O . ARG B 1 428 ? 46.062 -5.859 -12.133 1 26.31 428 ARG B O 1
ATOM 6872 N N . GLN B 1 429 ? 44.594 -4.922 -12.938 1 23.05 429 GLN B N 1
ATOM 6873 C CA . GLN B 1 429 ? 45.469 -4.352 -13.953 1 23.05 429 GLN B CA 1
ATOM 6874 C C . GLN B 1 429 ? 46.438 -3.334 -13.344 1 23.05 429 GLN B C 1
ATOM 6876 O O . GLN B 1 429 ? 46 -2.385 -12.688 1 23.05 429 GLN B O 1
ATOM 6881 N N . GLU B 1 430 ? 47.625 -3.818 -12.977 1 24.09 430 GLU B N 1
ATOM 6882 C CA . GLU B 1 430 ? 48.844 -3.014 -12.797 1 24.09 430 GLU B CA 1
ATOM 6883 C C . GLU B 1 430 ? 48.969 -1.969 -13.898 1 24.09 430 GLU B C 1
ATOM 6885 O O . GLU B 1 430 ? 49.125 -2.314 -15.07 1 24.09 430 GLU B O 1
ATOM 6890 N N . THR B 1 431 ? 48.062 -1.033 -14.031 1 22.66 431 THR B N 1
ATOM 6891 C CA . THR B 1 431 ? 48.594 0.132 -14.75 1 22.66 431 THR B CA 1
ATOM 6892 C C . THR B 1 431 ? 50.031 0.44 -14.328 1 22.66 431 THR B C 1
ATOM 6894 O O . THR B 1 431 ? 50.312 0.578 -13.133 1 22.66 431 THR B O 1
ATOM 6897 N N . SER B 1 432 ? 51.031 -0.194 -15.031 1 20.44 432 SER B N 1
ATOM 6898 C CA . SER B 1 432 ? 52.469 0.088 -15.195 1 20.44 432 SER B CA 1
ATOM 6899 C C . SER B 1 432 ? 52.75 1.578 -15.047 1 20.44 432 SER B C 1
ATOM 6901 O O . SER B 1 432 ? 51.969 2.416 -15.508 1 20.44 432 SER B O 1
ATOM 6903 N N . ASP B 1 433 ? 53.656 1.862 -14.094 1 20.84 433 ASP B N 1
ATOM 6904 C CA . ASP B 1 433 ? 54.375 3.041 -13.617 1 20.84 433 ASP B CA 1
ATOM 6905 C C . ASP B 1 433 ? 55.188 3.68 -14.75 1 20.84 433 ASP B C 1
ATOM 6907 O O . ASP B 1 433 ? 56.375 3.967 -14.578 1 20.84 433 ASP B O 1
ATOM 6911 N N . THR B 1 434 ? 55 3.521 -16.078 1 18.25 434 THR B N 1
ATOM 6912 C CA . THR B 1 434 ? 56.094 4.219 -16.781 1 18.25 434 THR B CA 1
ATOM 6913 C C . THR B 1 434 ? 56.281 5.625 -16.203 1 18.25 434 THR B C 1
ATOM 6915 O O . THR B 1 434 ? 55.406 6.488 -16.375 1 18.25 434 THR B O 1
ATOM 6918 N N . LYS B 1 435 ? 56.906 5.57 -15.016 1 21.16 435 LYS B N 1
ATOM 6919 C CA . LYS B 1 435 ? 57.719 6.738 -14.656 1 21.16 435 LYS B CA 1
ATOM 6920 C C . LYS B 1 435 ? 58.688 7.094 -15.773 1 21.16 435 LYS B C 1
ATOM 6922 O O . LYS B 1 435 ? 59.719 6.414 -15.969 1 21.16 435 LYS B O 1
ATOM 6927 N N . ALA B 1 436 ? 58.344 7.434 -16.969 1 18.22 436 ALA B N 1
ATOM 6928 C CA . ALA B 1 436 ? 59.406 8.125 -17.688 1 18.22 436 ALA B CA 1
ATOM 6929 C C . ALA B 1 436 ? 60.156 9.086 -16.781 1 18.22 436 ALA B C 1
ATOM 6931 O O . ALA B 1 436 ? 59.594 9.625 -15.828 1 18.22 436 ALA B O 1
ATOM 6932 N N . GLU B 1 437 ? 61.625 9.188 -16.75 1 17.27 437 GLU B N 1
ATOM 6933 C CA . GLU B 1 437 ? 62.844 9.922 -16.359 1 17.27 437 GLU B CA 1
ATOM 6934 C C . GLU B 1 437 ? 62.656 11.422 -16.562 1 17.27 437 GLU B C 1
ATOM 6936 O O . GLU B 1 437 ? 62.656 11.914 -17.688 1 17.27 437 GLU B O 1
ATOM 6941 N N . ALA B 1 438 ? 61.5 11.984 -16.297 1 18.48 438 ALA B N 1
ATOM 6942 C CA . ALA B 1 438 ? 61.812 13.406 -16.297 1 18.48 438 ALA B CA 1
ATOM 6943 C C . ALA B 1 438 ? 63.094 13.672 -15.5 1 18.48 438 ALA B C 1
ATOM 6945 O O . ALA B 1 438 ? 63.219 13.281 -14.336 1 18.48 438 ALA B O 1
ATOM 6946 N N . ARG B 1 439 ? 64.25 13.914 -16.25 1 17.52 439 ARG B N 1
ATOM 6947 C CA . ARG B 1 439 ? 65.625 14.492 -16.234 1 17.52 439 ARG B CA 1
ATOM 6948 C C . ARG B 1 439 ? 65.75 15.562 -15.164 1 17.52 439 ARG B C 1
ATOM 6950 O O . ARG B 1 439 ? 64.75 16.188 -14.773 1 17.52 439 ARG B O 1
ATOM 6957 N N . ARG B 1 440 ? 67 15.625 -14.539 1 18.31 440 ARG B N 1
ATOM 6958 C CA . ARG B 1 440 ? 67.75 16.312 -13.492 1 18.31 440 ARG B CA 1
ATOM 6959 C C . ARG B 1 440 ? 67.625 17.828 -13.641 1 18.31 440 ARG B C 1
ATOM 6961 O O . ARG B 1 440 ? 67.812 18.562 -12.68 1 18.31 440 ARG B O 1
ATOM 6968 N N . GLU B 1 441 ? 67.438 18.328 -14.969 1 17.33 441 GLU B N 1
ATOM 6969 C CA . GLU B 1 441 ? 68.25 19.562 -15.086 1 17.33 441 GLU B CA 1
ATOM 6970 C C . GLU B 1 441 ? 67.688 20.656 -14.172 1 17.33 441 GLU B C 1
ATOM 6972 O O . GLU B 1 441 ? 66.438 20.703 -13.914 1 17.33 441 GLU B O 1
ATOM 6977 N N . ASN B 1 442 ? 68.625 21.281 -13.305 1 17.78 442 ASN B N 1
ATOM 6978 C CA . ASN B 1 442 ? 68.875 22.453 -12.469 1 17.78 442 ASN B CA 1
ATOM 6979 C C . ASN B 1 442 ? 68.312 23.719 -13.062 1 17.78 442 ASN B C 1
ATOM 6981 O O . ASN B 1 442 ? 68.5 24.812 -12.516 1 17.78 442 ASN B O 1
ATOM 6985 N N . ALA B 1 443 ? 68.062 23.688 -14.453 1 16.73 443 ALA B N 1
ATOM 6986 C CA . ALA B 1 443 ? 68.25 25.031 -14.953 1 16.73 443 ALA B CA 1
ATOM 6987 C C . ALA B 1 443 ? 67.438 26.047 -14.18 1 16.73 443 ALA B C 1
ATOM 6989 O O . ALA B 1 443 ? 66.25 25.75 -13.789 1 16.73 443 ALA B O 1
ATOM 6990 N N . ARG B 1 444 ? 68.25 27.016 -13.594 1 17.2 444 ARG B N 1
ATOM 6991 C CA . ARG B 1 444 ? 68.25 28.438 -13.258 1 17.2 444 ARG B CA 1
ATOM 6992 C C . ARG B 1 444 ? 67.25 29.219 -14.094 1 17.2 444 ARG B C 1
ATOM 6994 O O . ARG B 1 444 ? 67.312 29.156 -15.328 1 17.2 444 ARG B O 1
ATOM 7001 N N . PRO B 1 445 ? 65.938 28.922 -13.773 1 16.92 445 PRO B N 1
ATOM 7002 C CA . PRO B 1 445 ? 65.25 30.016 -14.43 1 16.92 445 PRO B CA 1
ATOM 7003 C C . PRO B 1 445 ? 66 31.328 -14.445 1 16.92 445 PRO B C 1
ATOM 7005 O O . PRO B 1 445 ? 66.625 31.672 -13.453 1 16.92 445 PRO B O 1
ATOM 7008 N N . HIS B 1 446 ? 66.75 31.594 -15.555 1 16.33 446 HIS B N 1
ATOM 7009 C CA . HIS B 1 446 ? 67.188 32.844 -16.156 1 16.33 446 HIS B CA 1
ATOM 7010 C C . HIS B 1 446 ? 66.312 34 -15.734 1 16.33 446 HIS B C 1
ATOM 7012 O O . HIS B 1 446 ? 65.188 33.812 -15.336 1 16.33 446 HIS B O 1
ATOM 7018 N N . THR B 1 447 ? 67 35.219 -15.656 1 16.69 447 THR B N 1
ATOM 7019 C CA . THR B 1 447 ? 67.062 36.625 -15.375 1 16.69 447 THR B CA 1
ATOM 7020 C C . THR B 1 447 ? 65.875 37.344 -16.062 1 16.69 447 THR B C 1
ATOM 7022 O O . THR B 1 447 ? 65.438 38.438 -15.633 1 16.69 447 THR B O 1
ATOM 7025 N N . PHE B 1 448 ? 65.062 36.781 -17.047 1 15.87 448 PHE B N 1
ATOM 7026 C CA . PHE B 1 448 ? 64.812 37.969 -17.859 1 15.87 448 PHE B CA 1
ATOM 7027 C C . PHE B 1 448 ? 64.25 39.094 -17.016 1 15.87 448 PHE B C 1
ATOM 7029 O O . PHE B 1 448 ? 63.25 38.875 -16.297 1 15.87 448 PHE B O 1
ATOM 7036 N N . LEU B 1 449 ? 65.125 40.125 -16.531 1 15.88 449 LEU B N 1
ATOM 7037 C CA . LEU B 1 449 ? 65.125 41.531 -16.219 1 15.88 449 LEU B CA 1
ATOM 7038 C C . LEU B 1 449 ? 64 42.281 -16.953 1 15.88 449 LEU B C 1
ATOM 7040 O O . LEU B 1 449 ? 63.5 43.281 -16.469 1 15.88 449 LEU B O 1
ATOM 7044 N N . VAL B 1 450 ? 63.125 41.75 -17.969 1 16.06 450 VAL B N 1
ATOM 7045 C CA . VAL B 1 450 ? 63.281 42.906 -18.844 1 16.06 450 VAL B CA 1
ATOM 7046 C C . VAL B 1 450 ? 63.219 44.188 -18.016 1 16.06 450 VAL B C 1
ATOM 7048 O O . VAL B 1 450 ? 62.719 44.188 -16.891 1 16.06 450 VAL B O 1
ATOM 7051 N N . GLU B 1 451 ? 63.188 45.156 -18.625 1 15.48 451 GLU B N 1
ATOM 7052 C CA . GLU B 1 451 ? 63.656 46.562 -18.672 1 15.48 451 GLU B CA 1
ATOM 7053 C C . GLU B 1 451 ? 62.938 47.406 -17.609 1 15.48 451 GLU B C 1
ATOM 7055 O O . GLU B 1 451 ? 63.5 48.375 -17.125 1 15.48 451 GLU B O 1
ATOM 7060 N N . THR B 1 452 ? 62.156 47.688 -16.516 1 17.72 452 THR B N 1
ATOM 7061 C CA . THR B 1 452 ? 62.188 49.156 -16.688 1 17.72 452 THR B CA 1
ATOM 7062 C C . THR B 1 452 ? 63.594 49.688 -16.484 1 17.72 452 THR B C 1
ATOM 7064 O O . THR B 1 452 ? 64.125 49.656 -15.367 1 17.72 452 THR B O 1
ATOM 7067 N N . SER B 1 453 ? 64.938 49.312 -17.031 1 14.3 453 SER B N 1
ATOM 7068 C CA . SER B 1 453 ? 66.062 50.25 -17.172 1 14.3 453 SER B CA 1
ATOM 7069 C C . SER B 1 453 ? 65.562 51.531 -17.844 1 14.3 453 SER B C 1
ATOM 7071 O O . SER B 1 453 ? 65.562 51.625 -19.078 1 14.3 453 SER B O 1
ATOM 7073 N N . LEU B 1 454 ? 65.062 52.344 -18.406 1 18.48 454 LEU B N 1
ATOM 7074 C CA . LEU B 1 454 ? 65.75 53.594 -18.172 1 18.48 454 LEU B CA 1
ATOM 7075 C C . LEU B 1 454 ? 66 53.812 -16.672 1 18.48 454 LEU B C 1
ATOM 7077 O O . LEU B 1 454 ? 65.125 53.531 -15.852 1 18.48 454 LEU B O 1
ATOM 7081 N N . ALA B 1 455 ? 66.938 54.062 -16.516 1 14.86 455 ALA B N 1
ATOM 7082 C CA . ALA B 1 455 ? 67.562 55.25 -17.078 1 14.86 455 ALA B CA 1
ATOM 7083 C C . ALA B 1 455 ? 66.5 56.25 -17.547 1 14.86 455 ALA B C 1
ATOM 7085 O O . ALA B 1 455 ? 65.75 55.969 -18.469 1 14.86 455 ALA B O 1
ATOM 7086 N N . ALA B 1 456 ? 65.938 57.188 -16.531 1 20.62 456 ALA B N 1
ATOM 7087 C CA . ALA B 1 456 ? 66.875 58 -15.727 1 20.62 456 ALA B CA 1
ATOM 7088 C C . ALA B 1 456 ? 67.188 57.312 -14.391 1 20.62 456 ALA B C 1
ATOM 7090 O O . ALA B 1 456 ? 66.312 56.719 -13.797 1 20.62 456 ALA B O 1
#

Nearest PDB structures (foldseek):
  1n7h-assembly1_A-2  TM=8.703E-01  e=8.716E-20  Arabidopsis thaliana
  1n7h-assembly1_B-2  TM=8.778E-01  e=1.282E-19  Arabidopsis thaliana
  5in5-assembly1_A  TM=8.091E-01  e=1.354E-19  Homo sapiens
  6q94-assembly1_A  TM=8.140E-01  e=4.811E-19  Homo sapiens
  6q94-assembly2_D  TM=8.187E-01  e=1.709E-18  Homo sapiens

pLDDT: mean 81.09, std 25.7, range [14.3, 98.94]

Radius of gyration: 35.28 Å; Cα contacts (8 Å, |Δi|>4): 1729; chains: 2; bounding box: 146×107×71 Å

=== Feature glossary ===
Feature key, reading from the visual/contextual features back to the raw sequence:

Rendered structure images. Structure images are PyMOL renders from six orthogonal camera directions. Cartoon representation draws helices as coils and strands as arrows; sticks shows the backbone as bonds; surface shows the solvent-excluded envelope. Rainbow coloring maps sequence position to hue (blue→red, N→C); chain coloring assigns a distinct color per polypeptide.

Contact-map, Ramachandran, and PAE plots. Three diagnostic plots accompany the record. The Cα contact map visualizes the tertiary structure as a 2D adjacency matrix (8 Å cutoff, sequence-local contacts suppressed). The Ramachandran plot shows the distribution of backbone (φ, ψ) torsions, with points in the α and β basins reflecting secondary structure content. The PAE plot shows AlphaFold's inter-residue confidence as a color matrix.

InterPro / GO / CATH / organism. The annotation block draws on four external resources. InterPro: which protein families and domains the sequence belongs to. GO: standardized terms for what the protein does, what process it participates in, and where in the cell it acts. CATH: which structural fold it has in the CATH hierarchy. Organism: the species of origin.

Nearest PDB structures. Structural nearest neighbors (via Foldseek easy-search vs the PDB). Reported per hit: target PDB id, E-value, and alignment TM-score. A TM-score above ~0.5 is the conventional threshold for 'same fold'.

Predicted aligned error. Predicted aligned error is AlphaFold's pairwise confidence. Unlike pLDDT (per-residue), PAE is per-residue-pair and captures whether two parts of the structure are correctly placed relative to each other. Units are ångströms of expected positional error.

Solvent-accessible surface area. SASA measures how much of the protein is reachable by solvent. It is computed by rolling a water-sized probe over the atomic surface and summing the exposed area (Å²). Per-residue SASA distinguishes core (buried, low SASA) from surface (exposed, high SASA) residues; total SASA is a whole-molecule size measure.

B-factor. Crystallographic B-factors measure how much each atom's electron density is smeared out, in Å². They rise in mobile loops and surface residues and fall in the buried interior. In AlphaFold models this column is repurposed to hold pLDDT instead.

pLDDT. For AlphaFold models, the B-factor field carries pLDDT — the model's own estimate of local accuracy on a 0–100 scale. Regions with pLDDT<50 should be treated as essentially unmodeled; they often correspond to intrinsically disordered segments.

Backbone torsions (φ/ψ). φ (phi) and ψ (psi) are the two rotatable backbone dihedrals per residue: φ is the C(i-1)–N–Cα–C torsion, ψ is the N–Cα–C–N(i+1) torsion, both in degrees on (−180°, 180°]. α-helical residues cluster near (−60°, −45°); β-strand residues near (−120°, +130°). A Ramachandran plot is simply a scatter of (φ, ψ) for every residue.

Radius of gyration, Cα contacts, bounding box. Radius of gyration (Rg) is the root-mean-square distance of Cα atoms from their centroid — a single number for overall size and compactness. A globular domain of N residues has Rg ≈ 2.2·N^0.38 Å; an extended or disordered chain has a much larger Rg. The Cα contact count is the number of residue pairs whose Cα atoms are within 8 Å and are more than four positions apart in sequence — a standard proxy for tertiary packing density. The bounding box is the smallest axis-aligned box enclosing all Cα atoms.

Secondary structure (3-state, P-SEA). Three-state secondary structure (P-SEA) collapses the eight DSSP classes into helix (a), strand (b), and coil (c). P-SEA assigns these from Cα geometry alone — distances and angles — without requiring backbone oxygens, so it works on any Cα trace.

Secondary structure (8-state, DSSP). Secondary structure is the local, repeating backbone conformation. DSSP classifies it into eight states by reading the hydrogen-bond network: three helix types (H, G, I), two β types (E, B), two non-regular types (T, S), and unstructured coil (-).

Foldseek 3Di. The Foldseek 3Di string encodes local tertiary geometry as a 20-letter alphabet — one character per residue — derived from the relative positions of nearby Cα atoms. Unlike the amino-acid sequence, 3Di is a direct function of the 3D structure, so two proteins with the same fold have similar 3Di strings even at low sequence identity.

mmCIF coordinates. Structure coordinates are given as an mmCIF _atom_site loop: one row per atom with element, residue name, chain id, sequence number, and x/y/z position in Å. Only the four main-chain atoms per residue are included here; side chains are omitted to keep the record compact.

Sequence. This is the polypeptide sequence — one letter per residue, N-terminus first. Length ranges from a few dozen residues for small domains to over a thousand for large multi-domain proteins.